Protein AF-0000000084670870 (afdb_homodimer)

InterPro domains:
  IPR011042 Six-bladed beta-propeller, TolB-like [G3DSA:2.120.10.30] (46-423)
  IPR017996 Major royal jelly/yellow-related [PF03022] (120-341)
  IPR017996 Major royal jelly/yellow-related [PTHR10009] (60-422)

Foldseek 3Di:
DDPPPPPPPPPPPPVPLPVQPPQDDVHDFDQAPNGDQCSDPPRDDWDADDWFFFAWAPAFWFAWEAFPVRWIKTADFLQQHDDQAGIWIAPGRYDTAHPPHNVQRDDDPPDQLLRHAATWQYWYADPVQKIKTFFQQAHSPHDPVDAHDWSNGWMWIARNVNRHTDDIQTDDPVVCPQRFGWHDWDWDCQPPNHRGKIWTWGQGQQIFIKMADPVPRDMDTAPGNHPQWWADPQFWAAAPRHTWWFDDAQDTHHDIRTWAAWEDAAPQQKIKIFTQSYQWIKIFHPCQRVDPVDDNVRRVVRIAGLDGQQAGFQYWYYFHQQKIWTQRRSQQFIKIKHFFQQPDPDDFPNRHGDDGDTDHSPRIDIGTNTHDPLSQRWHYWFFAPQKIKTWHRNVCQAQRTDHRRDRRDDTRTTMIMHGRHTHGGD/DPPPPPPPPPPPPPVPLPPQVPQDVVHDFDQAPSGDQCSDPPSDDWDADDWFFFAWAPAFFFAWEAFPVRWIKTADFLQQHDDQAGIWIAPGRYDTAHPPHNVQRDDDPPDQLLRHAATWQYWYADPVQKIKTFFQQAHSPHDPVDAHDWSNGWMWIARNPNRHTDDIQTDDPVVCPQRFGWHDWDWDCQPPNHRGKIWTWGQGQQIFIKMADPVPNDMDTAPGNHPQWWADDQFWAAAPRHTWWFDDAQDTHHDTRTWAAWEDAAPQQKIKIFTQSYQWIKIAHPCQRVDPVDDNVRRVVRIAGLDGQQAGFQYWYYFHQQKIWTQRRSQQFIKIKHFFQQPDPDDFPNRHGDDGDTDHSPRIDIGTNTHDPLSQRWHYWFFADQKIKTWHRNVCQAQRTDHRRDRRDDTRTTMIMHGRHTHGGD

Structure (mmCIF, N/CA/C/O backbone):
data_AF-0000000084670870-model_v1
#
loop_
_entity.id
_entity.type
_entity.pdbx_description
1 polymer 'Major royal jelly protein'
#
loop_
_atom_site.group_PDB
_atom_site.id
_atom_site.type_symbol
_atom_site.label_atom_id
_atom_site.label_alt_id
_atom_site.label_comp_id
_atom_site.label_asym_id
_atom_site.label_entity_id
_atom_site.label_seq_id
_atom_site.pdbx_PDB_ins_code
_atom_site.Cartn_x
_atom_site.Cartn_y
_atom_site.Cartn_z
_atom_site.occupancy
_atom_site.B_iso_or_equiv
_atom_site.auth_seq_id
_atom_site.auth_comp_id
_atom_site.auth_asym_id
_atom_site.auth_atom_id
_atom_site.pdbx_PDB_model_num
ATOM 1 N N . MET A 1 1 ? -14.789 -51.781 45.219 1 28.08 1 MET A N 1
ATOM 2 C CA . MET A 1 1 ? -13.961 -50.625 45.5 1 28.08 1 MET A CA 1
ATOM 3 C C . MET A 1 1 ? -14.18 -49.562 44.438 1 28.08 1 MET A C 1
ATOM 5 O O . MET A 1 1 ? -13.891 -49.781 43.25 1 28.08 1 MET A O 1
ATOM 9 N N . SER A 1 2 ? -15.266 -48.719 44.594 1 29.53 2 SER A N 1
ATOM 10 C CA . SER A 1 2 ? -15.891 -47.625 43.812 1 29.53 2 SER A CA 1
ATOM 11 C C . SER A 1 2 ? -14.938 -46.469 43.656 1 29.53 2 SER A C 1
ATOM 13 O O . SER A 1 2 ? -14.453 -45.906 44.625 1 29.53 2 SER A O 1
ATOM 15 N N . MET A 1 3 ? -14.133 -46.5 42.594 1 23.94 3 MET A N 1
ATOM 16 C CA . MET A 1 3 ? -13.211 -45.469 42.156 1 23.94 3 MET A CA 1
ATOM 17 C C . MET A 1 3 ? -13.938 -44.125 41.969 1 23.94 3 MET A C 1
ATOM 19 O O . MET A 1 3 ? -14.859 -44.031 41.156 1 23.94 3 MET A O 1
ATOM 23 N N . LYS A 1 4 ? -14.016 -43.344 43.062 1 28.39 4 LYS A N 1
ATOM 24 C CA . LYS A 1 4 ? -14.461 -41.938 43.062 1 28.39 4 LYS A CA 1
ATOM 25 C C . LYS A 1 4 ? -13.656 -41.125 42.062 1 28.39 4 LYS A C 1
ATOM 27 O O . LYS A 1 4 ? -12.453 -40.906 42.25 1 28.39 4 LYS A O 1
ATOM 32 N N . ILE A 1 5 ? -13.938 -41.281 40.75 1 28.67 5 ILE A N 1
ATOM 33 C CA . ILE A 1 5 ? -13.312 -40.375 39.781 1 28.67 5 ILE A CA 1
ATOM 34 C C . ILE A 1 5 ? -13.68 -38.938 40.094 1 28.67 5 ILE A C 1
ATOM 36 O O . ILE A 1 5 ? -14.859 -38.562 40.031 1 28.67 5 ILE A O 1
ATOM 40 N N . LEU A 1 6 ? -13.164 -38.281 41.156 1 28.56 6 LEU A N 1
ATOM 41 C CA . LEU A 1 6 ? -13.375 -36.875 41.375 1 28.56 6 LEU A CA 1
ATOM 42 C C . LEU A 1 6 ? -12.898 -36.031 40.188 1 28.56 6 LEU A C 1
ATOM 44 O O . LEU A 1 6 ? -11.703 -36 39.906 1 28.56 6 LEU A O 1
ATOM 48 N N . GLY A 1 7 ? -13.742 -35.969 39.094 1 27.86 7 GLY A N 1
ATOM 49 C CA . GLY A 1 7 ? -13.547 -35.031 38 1 27.86 7 GLY A CA 1
ATOM 50 C C . GLY A 1 7 ? -13.406 -33.594 38.469 1 27.86 7 GLY A C 1
ATOM 51 O O . GLY A 1 7 ? -14.328 -33.062 39.062 1 27.86 7 GLY A O 1
ATOM 52 N N . THR A 1 8 ? -12.242 -33.25 39.031 1 29.7 8 THR A N 1
ATOM 53 C CA . THR A 1 8 ? -12.031 -31.828 39.281 1 29.7 8 THR A CA 1
ATOM 54 C C . THR A 1 8 ? -12.266 -31.016 38 1 29.7 8 THR A C 1
ATOM 56 O O . THR A 1 8 ? -11.609 -31.234 36.969 1 29.7 8 THR A O 1
ATOM 59 N N . LEU A 1 9 ? -13.516 -30.5 37.844 1 29.97 9 LEU A N 1
ATOM 60 C CA . LEU A 1 9 ? -13.875 -29.5 36.844 1 29.97 9 LEU A CA 1
ATOM 61 C C . LEU A 1 9 ? -12.961 -28.281 36.938 1 29.97 9 LEU A C 1
ATOM 63 O O . LEU A 1 9 ? -12.945 -27.578 37.969 1 29.97 9 LEU A O 1
ATOM 67 N N . ALA A 1 10 ? -11.781 -28.391 36.312 1 31.08 10 ALA A N 1
ATOM 68 C CA . ALA A 1 10 ? -11.008 -27.172 36.094 1 31.08 10 ALA A CA 1
ATOM 69 C C . ALA A 1 10 ? -11.867 -26.062 35.5 1 31.08 10 ALA A C 1
ATOM 71 O O . ALA A 1 10 ? -12.344 -26.188 34.375 1 31.08 10 ALA A O 1
ATOM 72 N N . LEU A 1 11 ? -12.656 -25.375 36.312 1 29.08 11 LEU A N 1
ATOM 73 C CA . LEU A 1 11 ? -13.281 -24.125 35.906 1 29.08 11 LEU A CA 1
ATOM 74 C C . LEU A 1 11 ? -12.242 -23.156 35.312 1 29.08 11 LEU A C 1
ATOM 76 O O . LEU A 1 11 ? -11.414 -22.609 36.062 1 29.08 11 LEU A O 1
ATOM 80 N N . THR A 1 12 ? -11.711 -23.531 34.125 1 32.09 12 THR A N 1
ATOM 81 C CA . THR A 1 12 ? -11.016 -22.438 33.438 1 32.09 12 THR A CA 1
ATOM 82 C C . THR A 1 12 ? -11.906 -21.203 33.344 1 32.09 12 THR A C 1
ATOM 84 O O . THR A 1 12 ? -12.992 -21.25 32.75 1 32.09 12 THR A O 1
ATOM 87 N N . SER A 1 13 ? -11.938 -20.391 34.375 1 28.48 13 SER A N 1
ATOM 88 C CA . SER A 1 13 ? -12.5 -19.047 34.25 1 28.48 13 SER A CA 1
ATOM 89 C C . SER A 1 13 ? -12.062 -18.391 32.938 1 28.48 13 SER A C 1
ATOM 91 O O . SER A 1 13 ? -10.867 -18.156 32.719 1 28.48 13 SER A O 1
ATOM 93 N N . LEU A 1 14 ? -12.695 -18.719 31.875 1 28.91 14 LEU A N 1
ATOM 94 C CA . LEU A 1 14 ? -12.703 -17.797 30.734 1 28.91 14 LEU A CA 1
ATOM 95 C C . LEU A 1 14 ? -12.961 -16.359 31.203 1 28.91 14 LEU A C 1
ATOM 97 O O . LEU A 1 14 ? -14.086 -16.031 31.594 1 28.91 14 LEU A O 1
ATOM 101 N N . ALA A 1 15 ? -11.984 -15.82 31.859 1 30.47 15 ALA A N 1
ATOM 102 C CA . ALA A 1 15 ? -12.102 -14.375 32.031 1 30.47 15 ALA A CA 1
ATOM 103 C C . ALA A 1 15 ? -12.688 -13.719 30.781 1 30.47 15 ALA A C 1
ATOM 105 O O . ALA A 1 15 ? -12.195 -13.945 29.672 1 30.47 15 ALA A O 1
ATOM 106 N N . TRP A 1 16 ? -13.914 -13.508 30.844 1 28.55 16 TRP A N 1
ATOM 107 C CA . TRP A 1 16 ? -14.695 -12.695 29.922 1 28.55 16 TRP A CA 1
ATOM 108 C C . TRP A 1 16 ? -13.859 -11.539 29.359 1 28.55 16 TRP A C 1
ATOM 110 O O . TRP A 1 16 ? -13.242 -10.797 30.125 1 28.55 16 TRP A O 1
ATOM 120 N N . ALA A 1 17 ? -13.43 -11.656 28.203 1 34.44 17 ALA A N 1
ATOM 121 C CA . ALA A 1 17 ? -12.953 -10.578 27.344 1 34.44 17 ALA A CA 1
ATOM 122 C C . ALA A 1 17 ? -13.75 -9.297 27.562 1 34.44 17 ALA A C 1
ATOM 124 O O . ALA A 1 17 ? -13.453 -8.258 26.969 1 34.44 17 ALA A O 1
ATOM 125 N N . THR A 1 18 ? -15.016 -9.469 28.016 1 33.03 18 THR A N 1
ATOM 126 C CA . THR A 1 18 ? -15.961 -8.359 28 1 33.03 18 THR A CA 1
ATOM 127 C C . THR A 1 18 ? -15.539 -7.277 29 1 33.03 18 THR A C 1
ATOM 129 O O . THR A 1 18 ? -16.156 -6.215 29.062 1 33.03 18 THR A O 1
ATOM 132 N N . GLU A 1 19 ? -15.055 -7.738 30.141 1 33.94 19 GLU A N 1
ATOM 133 C CA . GLU A 1 19 ? -14.969 -6.602 31.047 1 33.94 19 GLU A CA 1
ATOM 134 C C . GLU A 1 19 ? -14.07 -5.508 30.484 1 33.94 19 GLU A C 1
ATOM 136 O O . GLU A 1 19 ? -12.844 -5.562 30.656 1 33.94 19 GLU A O 1
ATOM 141 N N . TYR A 1 20 ? -14.125 -5.32 29.266 1 37.62 20 TYR A N 1
ATOM 142 C CA . TYR A 1 20 ? -13.617 -4.078 28.688 1 37.62 20 TYR A CA 1
ATOM 143 C C . TYR A 1 20 ? -13.68 -2.943 29.703 1 37.62 20 TYR A C 1
ATOM 145 O O . TYR A 1 20 ? -14.648 -2.826 30.453 1 37.62 20 TYR A O 1
ATOM 153 N N . TRP A 1 21 ? -12.461 -2.326 30.016 1 43.5 21 TRP A N 1
ATOM 154 C CA . TRP A 1 21 ? -12.086 -1.109 30.719 1 43.5 21 TRP A CA 1
ATOM 155 C C . TRP A 1 21 ? -13.039 0.035 30.391 1 43.5 21 TRP A C 1
ATOM 157 O O . TRP A 1 21 ? -12.812 0.774 29.422 1 43.5 21 TRP A O 1
ATOM 167 N N . GLN A 1 22 ? -14.211 -0.139 30.422 1 46.03 22 GLN A N 1
ATOM 168 C CA . GLN A 1 22 ? -15.164 0.961 30.328 1 46.03 22 GLN A CA 1
ATOM 169 C C . GLN A 1 22 ? -14.773 2.098 31.281 1 46.03 22 GLN A C 1
ATOM 171 O O . GLN A 1 22 ? -14.93 1.983 32.5 1 46.03 22 GLN A O 1
ATOM 176 N N . THR A 1 23 ? -13.711 2.82 30.953 1 52.28 23 THR A N 1
ATOM 177 C CA . THR A 1 23 ? -13.562 4.074 31.688 1 52.28 23 THR A CA 1
ATOM 178 C C . THR A 1 23 ? -14.875 4.855 31.688 1 52.28 23 THR A C 1
ATOM 180 O O . THR A 1 23 ? -15.547 4.961 30.656 1 52.28 23 THR A O 1
ATOM 183 N N . PRO A 1 24 ? -15.383 5.016 32.844 1 53.97 24 PRO A N 1
ATOM 184 C CA . PRO A 1 24 ? -16.578 5.859 32.844 1 53.97 24 PRO A CA 1
ATOM 185 C C . PRO A 1 24 ? -16.5 7.02 31.875 1 53.97 24 PRO A C 1
ATOM 187 O O . PRO A 1 24 ? -15.406 7.492 31.547 1 53.97 24 PRO A O 1
ATOM 190 N N . PRO A 1 25 ? -17.688 7.25 31.219 1 55.09 25 PRO A N 1
ATOM 191 C CA . PRO A 1 25 ? -17.734 8.461 30.406 1 55.09 25 PRO A CA 1
ATOM 192 C C . PRO A 1 25 ? -17.094 9.664 31.094 1 55.09 25 PRO A C 1
ATOM 194 O O . PRO A 1 25 ? -17.391 9.93 32.25 1 55.09 25 PRO A O 1
ATOM 197 N N . GLY A 1 26 ? -16.141 10.227 30.578 1 59 26 GLY A N 1
ATOM 198 C CA . GLY A 1 26 ? -15.477 11.383 31.156 1 59 26 GLY A CA 1
ATOM 199 C C . GLY A 1 26 ? -14.227 11.023 31.938 1 59 26 GLY A C 1
ATOM 200 O O . GLY A 1 26 ? -13.461 11.906 32.344 1 59 26 GLY A O 1
ATOM 201 N N . GLY A 1 27 ? -14.148 9.711 32.156 1 66.69 27 GLY A N 1
ATOM 202 C CA . GLY A 1 27 ? -12.977 9.367 32.938 1 66.69 27 GLY A CA 1
ATOM 203 C C . GLY A 1 27 ? -11.711 9.242 32.125 1 66.69 27 GLY A C 1
ATOM 204 O O . GLY A 1 27 ? -11.773 9.133 30.891 1 66.69 27 GLY A O 1
ATOM 205 N N . TYR A 1 28 ? -10.633 9.445 32.781 1 78.88 28 TYR A N 1
ATOM 206 C CA . TYR A 1 28 ? -9.312 9.328 32.188 1 78.88 28 TYR A CA 1
ATOM 207 C C . TYR A 1 28 ? -9.016 7.891 31.781 1 78.88 28 TYR A C 1
ATOM 209 O O . TYR A 1 28 ? -9.211 6.965 32.562 1 78.88 28 TYR A O 1
ATOM 217 N N . ARG A 1 29 ? -8.664 7.656 30.469 1 83.25 29 ARG A N 1
ATOM 218 C CA . ARG A 1 29 ? -8.266 6.348 29.953 1 83.25 29 ARG A CA 1
ATOM 219 C C . ARG A 1 29 ? -6.754 6.164 30.062 1 83.25 29 ARG A C 1
ATOM 221 O O . ARG A 1 29 ? -5.984 7.047 29.672 1 83.25 29 ARG A O 1
ATOM 228 N N . PRO A 1 30 ? -6.383 5 30.625 1 85.75 30 PRO A N 1
ATOM 229 C CA . PRO A 1 30 ? -4.941 4.75 30.672 1 85.75 30 PRO A CA 1
ATOM 230 C C . PRO A 1 30 ? -4.387 4.289 29.328 1 85.75 30 PRO A C 1
ATOM 232 O O . PRO A 1 30 ? -5.129 3.768 28.484 1 85.75 30 PRO A O 1
ATOM 235 N N . PHE A 1 31 ? -3.104 4.586 29.188 1 90.62 31 PHE A N 1
ATOM 236 C CA . PHE A 1 31 ? -2.387 4.074 28.016 1 90.62 31 PHE A CA 1
ATOM 237 C C . PHE A 1 31 ? -1.699 2.754 28.344 1 90.62 31 PHE A C 1
ATOM 239 O O . PHE A 1 31 ? -0.909 2.674 29.281 1 90.62 31 PHE A O 1
ATOM 246 N N . GLY A 1 32 ? -2.055 1.645 27.578 1 89.81 32 GLY A N 1
ATOM 247 C CA . GLY A 1 32 ? -1.364 0.387 27.828 1 89.81 32 GLY A CA 1
ATOM 248 C C . GLY A 1 32 ? -2.021 -0.794 27.125 1 89.81 32 GLY A C 1
ATOM 249 O O . GLY A 1 32 ? -3.051 -0.641 26.469 1 89.81 32 GLY A O 1
ATOM 250 N N . PRO A 1 33 ? -1.27 -1.972 27.281 1 88.38 33 PRO A N 1
ATOM 251 C CA . PRO A 1 33 ? -1.804 -3.182 26.656 1 88.38 33 PRO A CA 1
ATOM 252 C C . PRO A 1 33 ? -3.24 -3.48 27.078 1 88.38 33 PRO A C 1
ATOM 254 O O . PRO A 1 33 ? -3.584 -3.35 28.25 1 88.38 33 PRO A O 1
ATOM 257 N N . GLY A 1 34 ? -4.082 -3.816 26.062 1 84.38 34 GLY A N 1
ATOM 258 C CA . GLY A 1 34 ? -5.477 -4.125 26.359 1 84.38 34 GLY A CA 1
ATOM 259 C C . GLY A 1 34 ? -6.371 -2.902 26.328 1 84.38 34 GLY A C 1
ATOM 260 O O . GLY A 1 34 ? -7.59 -3.021 26.188 1 84.38 34 GLY A O 1
ATOM 261 N N . TYR A 1 35 ? -5.762 -1.731 26.391 1 86.44 35 TYR A N 1
ATOM 262 C CA . TYR A 1 35 ? -6.559 -0.512 26.469 1 86.44 35 TYR A CA 1
ATOM 263 C C . TYR A 1 35 ? -6.422 0.302 25.188 1 86.44 35 TYR A C 1
ATOM 265 O O . TYR A 1 35 ? -7.398 0.877 24.703 1 86.44 35 TYR A O 1
ATOM 273 N N . THR A 1 36 ? -5.242 0.319 24.719 1 91.69 36 THR A N 1
ATOM 274 C CA . THR A 1 36 ? -4.945 1.208 23.609 1 91.69 36 THR A CA 1
ATOM 275 C C . THR A 1 36 ? -4.414 0.417 22.422 1 91.69 36 THR A C 1
ATOM 277 O O . THR A 1 36 ? -3.68 -0.558 22.578 1 91.69 36 THR A O 1
ATOM 280 N N . ASN A 1 37 ? -4.793 0.832 21.234 1 92.81 37 ASN A N 1
ATOM 281 C CA . ASN A 1 37 ? -4.109 0.345 20.031 1 92.81 37 ASN A CA 1
ATOM 282 C C . ASN A 1 37 ? -2.691 0.899 19.938 1 92.81 37 ASN A C 1
ATOM 284 O O . ASN A 1 37 ? -2.479 2.104 20.078 1 92.81 37 ASN A O 1
ATOM 288 N N . GLY A 1 38 ? -1.718 0.005 19.688 1 94.19 38 GLY A N 1
ATOM 289 C CA . GLY A 1 38 ? -0.335 0.455 19.641 1 94.19 38 GLY A CA 1
ATOM 290 C C . GLY A 1 38 ? 0.208 0.84 21.016 1 94.19 38 GLY A C 1
ATOM 291 O O . GLY A 1 38 ? 0.764 1.928 21.172 1 94.19 38 GLY A O 1
ATOM 292 N N . ALA A 1 39 ? 0.097 -0.037 22 1 94.5 39 ALA A N 1
ATOM 293 C CA . ALA A 1 39 ? 0.433 0.242 23.391 1 94.5 39 ALA A CA 1
ATOM 294 C C . ALA A 1 39 ? 1.938 0.148 23.625 1 94.5 39 ALA A C 1
ATOM 296 O O . ALA A 1 39 ? 2.451 0.65 24.625 1 94.5 39 ALA A O 1
ATOM 297 N N . TYR A 1 40 ? 2.641 -0.569 22.828 1 95.06 40 TYR A N 1
ATOM 298 C CA . TYR A 1 40 ? 4.09 -0.714 22.859 1 95.06 40 TYR A CA 1
ATOM 299 C C . TYR A 1 40 ? 4.656 -0.911 21.453 1 95.06 40 TYR A C 1
ATOM 301 O O . TYR A 1 40 ? 3.908 -1.176 20.516 1 95.06 40 TYR A O 1
ATOM 309 N N . PRO A 1 41 ? 5.918 -0.767 21.203 1 95.69 41 PRO A N 1
ATOM 310 C CA . PRO A 1 41 ? 6.508 -0.678 19.875 1 95.69 41 PRO A CA 1
ATOM 311 C C . PRO A 1 41 ? 6.203 -1.901 19 1 95.69 41 PRO A C 1
ATOM 313 O O . PRO A 1 41 ? 6.07 -1.784 17.781 1 95.69 41 PRO A O 1
ATOM 316 N N . THR A 1 42 ? 6.031 -3.111 19.531 1 94.5 42 THR A N 1
ATOM 317 C CA . THR A 1 42 ? 5.82 -4.328 18.766 1 94.5 42 THR A CA 1
ATOM 318 C C . THR A 1 42 ? 4.348 -4.723 18.766 1 94.5 42 THR A C 1
ATOM 320 O O . THR A 1 42 ? 4.004 -5.855 18.422 1 94.5 42 THR A O 1
ATOM 323 N N . ASP A 1 43 ? 3.482 -3.805 19.156 1 95.31 43 ASP A N 1
ATOM 324 C CA . ASP A 1 43 ? 2.057 -4.094 19.266 1 95.31 43 ASP A CA 1
ATOM 325 C C . ASP A 1 43 ? 1.357 -3.973 17.922 1 95.31 43 ASP A C 1
ATOM 327 O O . ASP A 1 43 ? 0.34 -3.287 17.797 1 95.31 43 ASP A O 1
ATOM 331 N N . PHE A 1 44 ? 1.925 -4.605 16.891 1 95.56 44 PHE A N 1
ATOM 332 C CA . PHE A 1 44 ? 1.252 -4.707 15.602 1 95.56 44 PHE A CA 1
ATOM 333 C C . PHE A 1 44 ? 0.11 -5.715 15.664 1 95.56 44 PHE A C 1
ATOM 335 O O . PHE A 1 44 ? 0.177 -6.691 16.406 1 95.56 44 PHE A O 1
ATOM 342 N N . SER A 1 45 ? -0.848 -5.5 14.836 1 93.81 45 SER A N 1
ATOM 343 C CA . SER A 1 45 ? -2.014 -6.379 14.836 1 93.81 45 SER A CA 1
ATOM 344 C C . SER A 1 45 ? -1.687 -7.734 14.227 1 93.81 45 SER A C 1
ATOM 346 O O . SER A 1 45 ? -0.979 -7.809 13.219 1 93.81 45 SER A O 1
ATOM 348 N N . LEU A 1 46 ? -2.096 -8.75 14.859 1 96.25 46 LEU A N 1
ATOM 349 C CA . LEU A 1 46 ? -2.125 -10.109 14.32 1 96.25 46 LEU A CA 1
ATOM 350 C C . LEU A 1 46 ? -3.551 -10.531 13.984 1 96.25 46 LEU A C 1
ATOM 352 O O . LEU A 1 46 ? -4.512 -9.953 14.492 1 96.25 46 LEU A O 1
ATOM 356 N N . ALA A 1 47 ? -3.656 -11.438 13.109 1 97.31 47 ALA A N 1
ATOM 357 C CA . ALA A 1 47 ? -4.977 -11.945 12.75 1 97.31 47 ALA A CA 1
ATOM 358 C C . ALA A 1 47 ? -4.902 -13.406 12.305 1 97.31 47 ALA A C 1
ATOM 360 O O . ALA A 1 47 ? -3.871 -13.852 11.797 1 97.31 47 ALA A O 1
ATOM 361 N N . GLY A 1 48 ? -6.07 -14.109 12.453 1 96.88 48 GLY A N 1
ATOM 362 C CA . GLY A 1 48 ? -6.234 -15.445 11.906 1 96.88 48 GLY A CA 1
ATOM 363 C C . GLY A 1 48 ? -5.746 -16.547 12.836 1 96.88 48 GLY A C 1
ATOM 364 O O . GLY A 1 48 ? -5.227 -16.25 13.922 1 96.88 48 GLY A O 1
ATOM 365 N N . PRO A 1 49 ? -5.938 -17.797 12.406 1 95.31 49 PRO A N 1
ATOM 366 C CA . PRO A 1 49 ? -5.488 -18.938 13.195 1 95.31 49 PRO A CA 1
ATOM 367 C C . PRO A 1 49 ? -3.969 -19.094 13.211 1 95.31 49 PRO A C 1
ATOM 369 O O . PRO A 1 49 ? -3.277 -18.453 12.406 1 95.31 49 PRO A O 1
ATOM 372 N N . PRO A 1 50 ? -3.537 -19.859 14.125 1 94.62 50 PRO A N 1
ATOM 373 C CA . PRO A 1 50 ? -2.092 -20.094 14.133 1 94.62 50 PRO A CA 1
ATOM 374 C C . PRO A 1 50 ? -1.595 -20.766 12.859 1 94.62 50 PRO A C 1
ATOM 376 O O . PRO A 1 50 ? -2.291 -21.625 12.297 1 94.62 50 PRO A O 1
ATOM 379 N N . LEU A 1 51 ? -0.407 -20.438 12.492 1 98.25 51 LEU A N 1
ATOM 380 C CA . LEU A 1 51 ? 0.249 -21.047 11.352 1 98.25 51 LEU A CA 1
ATOM 381 C C . LEU A 1 51 ? 1.068 -22.266 11.781 1 98.25 51 LEU A C 1
ATOM 383 O O . LEU A 1 51 ? 1.782 -22.203 12.781 1 98.25 51 LEU A O 1
ATOM 387 N N . GLU A 1 52 ? 0.921 -23.312 11.109 1 98.19 52 GLU A N 1
ATOM 388 C CA . GLU A 1 52 ? 1.738 -24.5 11.344 1 98.19 52 GLU A CA 1
ATOM 389 C C . GLU A 1 52 ? 2.83 -24.641 10.289 1 98.19 52 GLU A C 1
ATOM 391 O O . GLU A 1 52 ? 2.539 -24.688 9.086 1 98.19 52 GLU A O 1
ATOM 396 N N . ALA A 1 53 ? 4.07 -24.688 10.734 1 98 53 ALA A N 1
ATOM 397 C CA . ALA A 1 53 ? 5.172 -24.922 9.805 1 98 53 ALA A CA 1
ATOM 398 C C . ALA A 1 53 ? 5.16 -26.359 9.281 1 98 53 ALA A C 1
ATOM 400 O O . ALA A 1 53 ? 5.047 -27.297 10.062 1 98 53 ALA A O 1
ATOM 401 N N . ILE A 1 54 ? 5.363 -26.453 7.965 1 98.06 54 ILE A N 1
ATOM 402 C CA . ILE A 1 54 ? 5.246 -27.812 7.445 1 98.06 54 ILE A CA 1
ATOM 403 C C . ILE A 1 54 ? 6.516 -28.172 6.68 1 98.06 54 ILE A C 1
ATOM 405 O O . ILE A 1 54 ? 6.746 -29.344 6.375 1 98.06 54 ILE A O 1
ATOM 409 N N . HIS A 1 55 ? 7.336 -27.234 6.367 1 97.69 55 HIS A N 1
ATOM 410 C CA . HIS A 1 55 ? 8.602 -27.516 5.699 1 97.69 55 HIS A CA 1
ATOM 411 C C . HIS A 1 55 ? 9.57 -26.344 5.844 1 97.69 55 HIS A C 1
ATOM 413 O O . HIS A 1 55 ? 9.156 -25.188 5.777 1 97.69 55 HIS A O 1
ATOM 419 N N . ASP A 1 56 ? 10.82 -26.672 5.949 1 95.62 56 ASP A N 1
ATOM 420 C CA . ASP A 1 56 ? 11.898 -25.688 6.078 1 95.62 56 ASP A CA 1
ATOM 421 C C . ASP A 1 56 ? 12.828 -25.734 4.871 1 95.62 56 ASP A C 1
ATOM 423 O O . ASP A 1 56 ? 13.836 -26.453 4.883 1 95.62 56 ASP A O 1
ATOM 427 N N . SER A 1 57 ? 12.602 -24.875 3.939 1 95.88 57 SER A N 1
ATOM 428 C CA . SER A 1 57 ? 13.445 -24.812 2.748 1 95.88 57 SER A CA 1
ATOM 429 C C . SER A 1 57 ? 14.719 -24.016 3.016 1 95.88 57 SER A C 1
ATOM 431 O O . SER A 1 57 ? 14.664 -22.906 3.531 1 95.88 57 SER A O 1
ATOM 433 N N . GLN A 1 58 ? 15.82 -24.562 2.547 1 91.88 58 GLN A N 1
ATOM 434 C CA . GLN A 1 58 ? 17.094 -23.875 2.74 1 91.88 58 GLN A CA 1
ATOM 435 C C . GLN A 1 58 ? 17.297 -22.797 1.675 1 91.88 58 GLN A C 1
ATOM 437 O O . GLN A 1 58 ? 18.141 -21.906 1.832 1 91.88 58 GLN A O 1
ATOM 442 N N . THR A 1 59 ? 16.609 -22.906 0.588 1 93.56 59 THR A N 1
ATOM 443 C CA . THR A 1 59 ? 16.578 -21.891 -0.465 1 93.56 59 THR A CA 1
ATOM 444 C C . THR A 1 59 ? 15.141 -21.422 -0.715 1 93.56 59 THR A C 1
ATOM 446 O O . THR A 1 59 ? 14.188 -22.141 -0.392 1 93.56 59 THR A O 1
ATOM 449 N N . PRO A 1 60 ? 14.969 -20.234 -1.221 1 96.06 60 PRO A N 1
ATOM 450 C CA . PRO A 1 60 ? 13.617 -19.688 -1.364 1 96.06 60 PRO A CA 1
ATOM 451 C C . PRO A 1 60 ? 12.828 -20.359 -2.486 1 96.06 60 PRO A C 1
ATOM 453 O O . PRO A 1 60 ? 13.25 -20.344 -3.645 1 96.06 60 PRO A O 1
ATOM 456 N N . SER A 1 61 ? 11.719 -20.859 -2.146 1 97.56 61 SER A N 1
ATOM 457 C CA . SER A 1 61 ? 10.82 -21.453 -3.127 1 97.56 61 SER A CA 1
ATOM 458 C C . SER A 1 61 ? 9.75 -20.469 -3.58 1 97.56 61 SER A C 1
ATOM 460 O O . SER A 1 61 ? 9.445 -19.5 -2.867 1 97.56 61 SER A O 1
ATOM 462 N N . THR A 1 62 ? 9.148 -20.672 -4.773 1 97 62 THR A N 1
ATOM 463 C CA . THR A 1 62 ? 8.039 -19.859 -5.273 1 97 62 THR A CA 1
ATOM 464 C C . THR A 1 62 ? 6.77 -20.703 -5.387 1 97 62 THR A C 1
ATOM 466 O O . THR A 1 62 ? 5.82 -20.5 -4.621 1 97 62 THR A O 1
ATOM 469 N N . GLY A 1 63 ? 6.809 -21.766 -6.246 1 97.94 63 GLY A N 1
ATOM 470 C CA . GLY A 1 63 ? 5.648 -22.625 -6.48 1 97.94 63 GLY A CA 1
ATOM 471 C C . GLY A 1 63 ? 5.395 -23.609 -5.355 1 97.94 63 GLY A C 1
ATOM 472 O O . GLY A 1 63 ? 6.332 -24.078 -4.715 1 97.94 63 GLY A O 1
ATOM 473 N N . LEU A 1 64 ? 4.133 -23.938 -5.195 1 98.62 64 LEU A N 1
ATOM 474 C CA . LEU A 1 64 ? 3.729 -24.875 -4.16 1 98.62 64 LEU A CA 1
ATOM 475 C C . LEU A 1 64 ? 2.477 -25.641 -4.578 1 98.62 64 LEU A C 1
ATOM 477 O O . LEU A 1 64 ? 1.502 -25.047 -5.039 1 98.62 64 LEU A O 1
ATOM 481 N N . ALA A 1 65 ? 2.547 -26.953 -4.414 1 98.56 65 ALA A N 1
ATOM 482 C CA . ALA A 1 65 ? 1.387 -27.812 -4.582 1 98.56 65 ALA A CA 1
ATOM 483 C C . ALA A 1 65 ? 1.358 -28.906 -3.508 1 98.56 65 ALA A C 1
ATOM 485 O O . ALA A 1 65 ? 2.391 -29.234 -2.92 1 98.56 65 ALA A O 1
ATOM 486 N N . VAL A 1 66 ? 0.216 -29.359 -3.238 1 98.38 66 VAL A N 1
ATOM 487 C CA . VAL A 1 66 ? -0.003 -30.516 -2.373 1 98.38 66 VAL A CA 1
ATOM 488 C C . VAL A 1 66 ? -0.852 -31.562 -3.104 1 98.38 66 VAL A C 1
ATOM 490 O O . VAL A 1 66 ? -1.905 -31.234 -3.654 1 98.38 66 VAL A O 1
ATOM 493 N N . ASP A 1 67 ? -0.358 -32.75 -3.094 1 97.88 67 ASP A N 1
ATOM 494 C CA . ASP A 1 67 ? -1.112 -33.781 -3.814 1 97.88 67 ASP A CA 1
ATOM 495 C C . ASP A 1 67 ? -2.139 -34.438 -2.902 1 97.88 67 ASP A C 1
ATOM 497 O O . ASP A 1 67 ? -2.275 -34.094 -1.735 1 97.88 67 ASP A O 1
ATOM 501 N N . SER A 1 68 ? -2.898 -35.406 -3.461 1 96.5 68 SER A N 1
ATOM 502 C CA . SER A 1 68 ? -4.016 -36.031 -2.76 1 96.5 68 SER A CA 1
ATOM 503 C C . SER A 1 68 ? -3.533 -36.875 -1.577 1 96.5 68 SER A C 1
ATOM 505 O O . SER A 1 68 ? -4.324 -37.25 -0.706 1 96.5 68 SER A O 1
ATOM 507 N N . ASN A 1 69 ? -2.244 -37.156 -1.508 1 96.31 69 ASN A N 1
ATOM 508 C CA . ASN A 1 69 ? -1.655 -37.875 -0.377 1 96.31 69 ASN A CA 1
ATOM 509 C C . ASN A 1 69 ? -0.953 -36.938 0.582 1 96.31 69 ASN A C 1
ATOM 511 O O . ASN A 1 69 ? -0.149 -37.344 1.412 1 96.31 69 ASN A O 1
ATOM 515 N N . ASN A 1 70 ? -1.149 -35.688 0.397 1 95.62 70 ASN A N 1
ATOM 516 C CA . ASN A 1 70 ? -0.657 -34.594 1.248 1 95.62 70 ASN A CA 1
ATOM 517 C C . ASN A 1 70 ? 0.855 -34.438 1.127 1 95.62 70 ASN A C 1
ATOM 519 O O . ASN A 1 70 ? 1.512 -34 2.064 1 95.62 70 ASN A O 1
ATOM 523 N N . ARG A 1 71 ? 1.401 -34.875 0.075 1 97.69 71 ARG A N 1
ATOM 524 C CA . ARG A 1 71 ? 2.809 -34.594 -0.166 1 97.69 71 ARG A CA 1
ATOM 525 C C . ARG A 1 71 ? 2.98 -33.188 -0.706 1 97.69 71 ARG A C 1
ATOM 527 O O . ARG A 1 71 ? 2.199 -32.719 -1.548 1 97.69 71 ARG A O 1
ATOM 534 N N . LEU A 1 72 ? 4.043 -32.562 -0.195 1 98.62 72 LEU A N 1
ATOM 535 C CA . LEU A 1 72 ? 4.32 -31.156 -0.557 1 98.62 72 LEU A CA 1
ATOM 536 C C . LEU A 1 72 ? 5.336 -31.094 -1.694 1 98.62 72 LEU A C 1
ATOM 538 O O . LEU A 1 72 ? 6.375 -31.75 -1.646 1 98.62 72 LEU A O 1
ATOM 542 N N . TYR A 1 73 ? 5.016 -30.344 -2.711 1 98.88 73 TYR A N 1
ATOM 543 C CA . TYR A 1 73 ? 5.91 -30.047 -3.826 1 98.88 73 TYR A CA 1
ATOM 544 C C . TYR A 1 73 ? 6.273 -28.578 -3.859 1 98.88 73 TYR A C 1
ATOM 546 O O . TYR A 1 73 ? 5.43 -27.719 -3.604 1 98.88 73 TYR A O 1
ATOM 554 N N . LEU A 1 74 ? 7.512 -28.281 -4.195 1 98.88 74 LEU A N 1
ATOM 555 C CA . LEU A 1 74 ? 7.984 -26.906 -4.293 1 98.88 74 LEU A CA 1
ATOM 556 C C . LEU A 1 74 ? 8.75 -26.688 -5.594 1 98.88 74 LEU A C 1
ATOM 558 O O . LEU A 1 74 ? 9.383 -27.625 -6.105 1 98.88 74 LEU A O 1
ATOM 562 N N . ALA A 1 75 ? 8.672 -25.5 -6.121 1 98.69 75 ALA A N 1
ATOM 563 C CA . ALA A 1 75 ? 9.508 -25.062 -7.238 1 98.69 75 ALA A CA 1
ATOM 564 C C . ALA A 1 75 ? 10.578 -24.078 -6.777 1 98.69 75 ALA A C 1
ATOM 566 O O . ALA A 1 75 ? 10.312 -23.203 -5.957 1 98.69 75 ALA A O 1
ATOM 567 N N . TYR A 1 76 ? 11.773 -24.25 -7.25 1 98.12 76 TYR A N 1
ATOM 568 C CA . TYR A 1 76 ? 12.891 -23.344 -7.043 1 98.12 76 TYR A CA 1
ATOM 569 C C . TYR A 1 76 ? 13.328 -22.703 -8.359 1 98.12 76 TYR A C 1
ATOM 571 O O . TYR A 1 76 ? 14.242 -23.188 -9.023 1 98.12 76 TYR A O 1
ATOM 579 N N . PRO A 1 77 ? 12.766 -21.562 -8.664 1 96.94 77 PRO A N 1
ATOM 580 C CA . PRO A 1 77 ? 13.031 -20.938 -9.969 1 96.94 77 PRO A CA 1
ATOM 581 C C . PRO A 1 77 ? 14.477 -20.469 -10.117 1 96.94 77 PRO A C 1
ATOM 583 O O . PRO A 1 77 ? 15.211 -20.391 -9.125 1 96.94 77 PRO A O 1
ATOM 586 N N . ARG A 1 78 ? 14.789 -20.172 -11.305 1 95.81 78 ARG A N 1
ATOM 587 C CA . ARG A 1 78 ? 16.141 -19.766 -11.664 1 95.81 78 ARG A CA 1
ATOM 588 C C . ARG A 1 78 ? 16.203 -18.297 -12.055 1 95.81 78 ARG A C 1
ATOM 590 O O . ARG A 1 78 ? 16.953 -17.922 -12.953 1 95.81 78 ARG A O 1
ATOM 597 N N . ASN A 1 79 ? 15.422 -17.5 -11.461 1 90.62 79 ASN A N 1
ATOM 598 C CA . ASN A 1 79 ? 15.32 -16.062 -11.75 1 90.62 79 ASN A CA 1
ATOM 599 C C . ASN A 1 79 ? 16.516 -15.297 -11.219 1 90.62 79 ASN A C 1
ATOM 601 O O . ASN A 1 79 ? 16.812 -14.195 -11.672 1 90.62 79 ASN A O 1
ATOM 605 N N . SER A 1 80 ? 17.156 -15.836 -10.211 1 87.25 80 SER A N 1
ATOM 606 C CA . SER A 1 80 ? 18.312 -15.18 -9.594 1 87.25 80 SER A CA 1
ATOM 607 C C . SER A 1 80 ? 19.562 -16.047 -9.688 1 87.25 80 SER A C 1
ATOM 609 O O . SER A 1 80 ? 20.453 -15.945 -8.859 1 87.25 80 SER A O 1
ATOM 611 N N . GLY A 1 81 ? 19.516 -16.984 -10.617 1 89.94 81 GLY A N 1
ATOM 612 C CA . GLY A 1 81 ? 20.625 -17.906 -10.789 1 89.94 81 GLY A CA 1
ATOM 613 C C . GLY A 1 81 ? 20.172 -19.344 -10.969 1 89.94 81 GLY A C 1
ATOM 614 O O . GLY A 1 81 ? 18.984 -19.641 -10.867 1 89.94 81 GLY A O 1
ATOM 615 N N . GLN A 1 82 ? 21.125 -20.156 -11.125 1 93.25 82 GLN A N 1
ATOM 616 C CA . GLN A 1 82 ? 20.844 -21.562 -11.359 1 93.25 82 GLN A CA 1
ATOM 617 C C . GLN A 1 82 ? 20.469 -22.266 -10.055 1 93.25 82 GLN A C 1
ATOM 619 O O . GLN A 1 82 ? 21 -21.953 -8.992 1 93.25 82 GLN A O 1
ATOM 624 N N . THR A 1 83 ? 19.562 -23.156 -10.133 1 95.25 83 THR A N 1
ATOM 625 C CA . THR A 1 83 ? 19.219 -24.078 -9.062 1 95.25 83 THR A CA 1
ATOM 626 C C . THR A 1 83 ? 19.344 -25.531 -9.539 1 95.25 83 THR A C 1
ATOM 628 O O . THR A 1 83 ? 19.016 -25.844 -10.68 1 95.25 83 THR A O 1
ATOM 631 N N . PRO A 1 84 ? 19.891 -26.391 -8.695 1 95.62 84 PRO A N 1
ATOM 632 C CA . PRO A 1 84 ? 20.078 -27.766 -9.148 1 95.62 84 PRO A CA 1
ATOM 633 C C . PRO A 1 84 ? 18.766 -28.5 -9.398 1 95.62 84 PRO A C 1
ATOM 635 O O . PRO A 1 84 ? 18.656 -29.281 -10.344 1 95.62 84 PRO A O 1
ATOM 638 N N . ASN A 1 85 ? 17.844 -28.297 -8.539 1 97.81 85 ASN A N 1
ATOM 639 C CA . ASN A 1 85 ? 16.516 -28.875 -8.68 1 97.81 85 ASN A CA 1
ATOM 640 C C . ASN A 1 85 ? 15.445 -27.781 -8.789 1 97.81 85 ASN A C 1
ATOM 642 O O . ASN A 1 85 ? 15.234 -27.016 -7.848 1 97.81 85 ASN A O 1
ATOM 646 N N . ASN A 1 86 ? 14.805 -27.812 -9.914 1 98.62 86 ASN A N 1
ATOM 647 C CA . ASN A 1 86 ? 13.773 -26.797 -10.148 1 98.62 86 ASN A CA 1
ATOM 648 C C . ASN A 1 86 ? 12.461 -27.188 -9.484 1 98.62 86 ASN A C 1
ATOM 650 O O . ASN A 1 86 ? 11.734 -26.312 -8.984 1 98.62 86 ASN A O 1
ATOM 654 N N . VAL A 1 87 ? 12.172 -28.453 -9.461 1 98.88 87 VAL A N 1
ATOM 655 C CA . VAL A 1 87 ? 10.977 -28.969 -8.805 1 98.88 87 VAL A CA 1
ATOM 656 C C . VAL A 1 87 ? 11.352 -30.094 -7.855 1 98.88 87 VAL A C 1
ATOM 658 O O . VAL A 1 87 ? 12.133 -30.984 -8.219 1 98.88 87 VAL A O 1
ATOM 661 N N . VAL A 1 88 ? 10.789 -30.031 -6.676 1 98.81 88 VAL A N 1
ATOM 662 C CA . VAL A 1 88 ? 11.109 -31.062 -5.691 1 98.81 88 VAL A CA 1
ATOM 663 C C . VAL A 1 88 ? 9.82 -31.547 -5.023 1 98.81 88 VAL A C 1
ATOM 665 O O . VAL A 1 88 ? 8.789 -30.875 -5.078 1 98.81 88 VAL A O 1
ATOM 668 N N . VAL A 1 89 ? 9.867 -32.719 -4.484 1 98.69 89 VAL A N 1
ATOM 669 C CA . VAL A 1 89 ? 8.914 -33.219 -3.498 1 98.69 89 VAL A CA 1
ATOM 670 C C . VAL A 1 89 ? 9.57 -33.25 -2.119 1 98.69 89 VAL A C 1
ATOM 672 O O . VAL A 1 89 ? 10.727 -33.656 -1.988 1 98.69 89 VAL A O 1
ATOM 675 N N . CYS A 1 90 ? 8.859 -32.719 -1.193 1 98.31 90 CYS A N 1
ATOM 676 C CA . CYS A 1 90 ? 9.383 -32.688 0.169 1 98.31 90 CYS A CA 1
ATOM 677 C C . CYS A 1 90 ? 9.164 -34.031 0.857 1 98.31 90 CYS A C 1
ATOM 679 O O . CYS A 1 90 ? 8.031 -34.5 0.958 1 98.31 90 CYS A O 1
ATOM 681 N N . THR A 1 91 ? 10.203 -34.625 1.394 1 97.06 91 THR A N 1
ATOM 682 C CA . THR A 1 91 ? 10.117 -35.969 1.946 1 97.06 91 THR A CA 1
ATOM 683 C C . THR A 1 91 ? 10.102 -35.938 3.473 1 97.06 91 THR A C 1
ATOM 685 O O . THR A 1 91 ? 9.758 -36.906 4.121 1 97.06 91 THR A O 1
ATOM 688 N N . SER A 1 92 ? 10.531 -34.875 4.027 1 95.62 92 SER A N 1
ATOM 689 C CA . SER A 1 92 ? 10.453 -34.562 5.449 1 95.62 92 SER A CA 1
ATOM 690 C C . SER A 1 92 ? 10.359 -33.062 5.684 1 95.62 92 SER A C 1
ATOM 692 O O . SER A 1 92 ? 10.125 -32.312 4.746 1 95.62 92 SER A O 1
ATOM 694 N N . PHE A 1 93 ? 10.477 -32.719 6.93 1 95.25 93 PHE A N 1
ATOM 695 C CA . PHE A 1 93 ? 10.414 -31.281 7.273 1 95.25 93 PHE A CA 1
ATOM 696 C C . PHE A 1 93 ? 11.57 -30.531 6.645 1 95.25 93 PHE A C 1
ATOM 698 O O . PHE A 1 93 ? 11.438 -29.344 6.305 1 95.25 93 PHE A O 1
ATOM 705 N N . ASN A 1 94 ? 12.703 -31.219 6.379 1 93.06 94 ASN A N 1
ATOM 706 C CA . ASN A 1 94 ? 13.898 -30.516 5.91 1 93.06 94 ASN A CA 1
ATOM 707 C C . ASN A 1 94 ? 14.445 -31.156 4.633 1 93.06 94 ASN A C 1
ATOM 709 O O . ASN A 1 94 ? 15.367 -30.609 4.02 1 93.06 94 ASN A O 1
ATOM 713 N N . ASP A 1 95 ? 13.922 -32.281 4.27 1 94.56 95 ASP A N 1
ATOM 714 C CA . ASP A 1 95 ? 14.508 -33 3.139 1 94.56 95 ASP A CA 1
ATOM 715 C C . ASP A 1 95 ? 13.625 -32.875 1.896 1 94.56 95 ASP A C 1
ATOM 717 O O . ASP A 1 95 ? 12.406 -32.781 2.006 1 94.56 95 ASP A O 1
ATOM 721 N N . GLU A 1 96 ? 14.328 -32.938 0.747 1 97.25 96 GLU A N 1
ATOM 722 C CA . GLU A 1 96 ? 13.688 -32.812 -0.562 1 97.25 96 GLU A CA 1
ATOM 723 C C . GLU A 1 96 ? 14.344 -33.75 -1.578 1 97.25 96 GLU A C 1
ATOM 725 O O . GLU A 1 96 ? 15.516 -34.094 -1.432 1 97.25 96 GLU A O 1
ATOM 730 N N . LYS A 1 97 ? 13.641 -34.125 -2.527 1 98 97 LYS A N 1
ATOM 731 C CA . LYS A 1 97 ? 14.148 -34.875 -3.68 1 98 97 LYS A CA 1
ATOM 732 C C . LYS A 1 97 ? 13.633 -34.281 -4.988 1 98 97 LYS A C 1
ATOM 734 O O . LYS A 1 97 ? 12.516 -33.75 -5.043 1 98 97 LYS A O 1
ATOM 739 N N . PRO A 1 98 ? 14.477 -34.344 -6.023 1 98.56 98 PRO A N 1
ATOM 740 C CA . PRO A 1 98 ? 13.984 -33.875 -7.312 1 98.56 98 PRO A CA 1
ATOM 741 C C . PRO A 1 98 ? 12.711 -34.594 -7.766 1 98.56 98 PRO A C 1
ATOM 743 O O . PRO A 1 98 ? 12.57 -35.781 -7.555 1 98.56 98 PRO A O 1
ATOM 746 N N . TRP A 1 99 ? 11.844 -33.906 -8.281 1 98.69 99 TRP A N 1
ATOM 747 C CA . TRP A 1 99 ? 10.594 -34.469 -8.812 1 98.69 99 TRP A CA 1
ATOM 748 C C . TRP A 1 99 ? 10.344 -33.969 -10.234 1 98.69 99 TRP A C 1
ATOM 750 O O . TRP A 1 99 ? 10.547 -32.812 -10.531 1 98.69 99 TRP A O 1
ATOM 760 N N . PRO A 1 100 ? 9.742 -34.719 -11.234 1 98.38 100 PRO A N 1
ATOM 761 C CA . PRO A 1 100 ? 9.422 -36.125 -11 1 98.38 100 PRO A CA 1
ATOM 762 C C . PRO A 1 100 ? 10.664 -37 -10.969 1 98.38 100 PRO A C 1
ATOM 764 O O . PRO A 1 100 ? 10.586 -38.156 -10.555 1 98.38 100 PRO A O 1
ATOM 767 N N . ASN A 1 101 ? 11.844 -36.5 -11.5 1 97.88 101 ASN A N 1
ATOM 768 C CA . ASN A 1 101 ? 13.125 -37.219 -11.422 1 97.88 101 ASN A CA 1
ATOM 769 C C . ASN A 1 101 ? 14.297 -36.25 -11.648 1 97.88 101 ASN A C 1
ATOM 771 O O . ASN A 1 101 ? 14.109 -35.094 -12.031 1 97.88 101 ASN A O 1
ATOM 775 N N . ALA A 1 102 ? 15.461 -36.75 -11.398 1 97.69 102 ALA A N 1
ATOM 776 C CA . ALA A 1 102 ? 16.672 -35.938 -11.484 1 97.69 102 ALA A CA 1
ATOM 777 C C . ALA A 1 102 ? 16.969 -35.562 -12.938 1 97.69 102 ALA A C 1
ATOM 779 O O . ALA A 1 102 ? 17.469 -34.469 -13.203 1 97.69 102 ALA A O 1
ATOM 780 N N . GLY A 1 103 ? 16.703 -36.344 -13.836 1 97.25 103 GLY A N 1
ATOM 781 C CA . GLY A 1 103 ? 17.078 -36.156 -15.234 1 97.25 103 GLY A CA 1
ATOM 782 C C . GLY A 1 103 ? 16.375 -35 -15.883 1 97.25 103 GLY A C 1
ATOM 783 O O . GLY A 1 103 ? 16.938 -34.344 -16.75 1 97.25 103 GLY A O 1
ATOM 784 N N . ILE A 1 104 ? 15.156 -34.719 -15.531 1 98.38 104 ILE A N 1
ATOM 785 C CA . ILE A 1 104 ? 14.344 -33.688 -16.188 1 98.38 104 ILE A CA 1
ATOM 786 C C . ILE A 1 104 ? 14.703 -32.312 -15.633 1 98.38 104 ILE A C 1
ATOM 788 O O . ILE A 1 104 ? 14.336 -31.297 -16.219 1 98.38 104 ILE A O 1
ATOM 792 N N . GLN A 1 105 ? 15.445 -32.188 -14.539 1 98.56 105 GLN A N 1
ATOM 793 C CA . GLN A 1 105 ? 15.672 -30.969 -13.789 1 98.56 105 GLN A CA 1
ATOM 794 C C . GLN A 1 105 ? 16.516 -29.969 -14.586 1 98.56 105 GLN A C 1
ATOM 796 O O . GLN A 1 105 ? 16.391 -28.766 -14.406 1 98.56 105 GLN A O 1
ATOM 801 N N . ASN A 1 106 ? 17.344 -30.484 -15.375 1 97.69 106 ASN A N 1
ATOM 802 C CA . ASN A 1 106 ? 18.266 -29.672 -16.156 1 97.69 106 ASN A CA 1
ATOM 803 C C . ASN A 1 106 ? 18.391 -30.188 -17.594 1 97.69 106 ASN A C 1
ATOM 805 O O . ASN A 1 106 ? 18.641 -31.375 -17.812 1 97.69 106 ASN A O 1
ATOM 809 N N . CYS A 1 107 ? 18.281 -29.297 -18.484 1 96.38 107 CYS A N 1
ATOM 810 C CA . CYS A 1 107 ? 18.484 -29.688 -19.875 1 96.38 107 CYS A CA 1
ATOM 811 C C . CYS A 1 107 ? 19.953 -29.938 -20.172 1 96.38 107 CYS A C 1
ATOM 813 O O . CYS A 1 107 ? 20.828 -29.219 -19.672 1 96.38 107 CYS A O 1
ATOM 815 N N . THR A 1 108 ? 20.156 -30.938 -20.922 1 94.81 108 THR A N 1
ATOM 816 C CA . THR A 1 108 ? 21.5 -31.156 -21.422 1 94.81 108 THR A CA 1
ATOM 817 C C . THR A 1 108 ? 21.719 -30.406 -22.75 1 94.81 108 THR A C 1
ATOM 819 O O . THR A 1 108 ? 20.75 -29.984 -23.375 1 94.81 108 THR A O 1
ATOM 822 N N . ALA A 1 109 ? 23 -30.297 -23.078 1 92.81 109 ALA A N 1
ATOM 823 C CA . ALA A 1 109 ? 23.312 -29.594 -24.328 1 92.81 109 ALA A CA 1
ATOM 824 C C . ALA A 1 109 ? 22.641 -30.266 -25.516 1 92.81 109 ALA A C 1
ATOM 826 O O . ALA A 1 109 ? 22.766 -31.469 -25.703 1 92.81 109 ALA A O 1
ATOM 827 N N . GLY A 1 110 ? 21.969 -29.5 -26.297 1 93.75 110 GLY A N 1
ATOM 828 C CA . GLY A 1 110 ? 21.344 -29.984 -27.516 1 93.75 110 GLY A CA 1
ATOM 829 C C . GLY A 1 110 ? 20 -30.672 -27.281 1 93.75 110 GLY A C 1
ATOM 830 O O . GLY A 1 110 ? 19.312 -31.047 -28.219 1 93.75 110 GLY A O 1
ATOM 831 N N . GLN A 1 111 ? 19.609 -30.781 -26.047 1 96.94 111 GLN A N 1
ATOM 832 C CA . GLN A 1 111 ? 18.344 -31.438 -25.719 1 96.94 111 GLN A CA 1
ATOM 833 C C . GLN A 1 111 ? 17.156 -30.562 -26.109 1 96.94 111 GLN A C 1
ATOM 835 O O . GLN A 1 111 ? 17.234 -29.328 -26.031 1 96.94 111 GLN A O 1
ATOM 840 N N . ASP A 1 112 ? 16.109 -31.219 -26.609 1 98.06 112 ASP A N 1
ATOM 841 C CA . ASP A 1 112 ? 14.859 -30.516 -26.844 1 98.06 112 ASP A CA 1
ATOM 842 C C . ASP A 1 112 ? 14.344 -29.859 -25.562 1 98.06 112 ASP A C 1
ATOM 844 O O . ASP A 1 112 ? 13.969 -30.562 -24.609 1 98.06 112 ASP A O 1
ATOM 848 N N . PRO A 1 113 ? 14.32 -28.562 -25.547 1 98 113 PRO A N 1
ATOM 849 C CA . PRO A 1 113 ? 13.945 -27.875 -24.312 1 98 113 PRO A CA 1
ATOM 850 C C . PRO A 1 113 ? 12.516 -28.203 -23.859 1 98 113 PRO A C 1
ATOM 852 O O . PRO A 1 113 ? 12.141 -27.906 -22.719 1 98 113 PRO A O 1
ATOM 855 N N . SER A 1 114 ? 11.688 -28.734 -24.672 1 98.5 114 SER A N 1
ATOM 856 C CA . SER A 1 114 ? 10.32 -29.078 -24.312 1 98.5 114 SER A CA 1
ATOM 857 C C . SER A 1 114 ? 10.273 -30.328 -23.453 1 98.5 114 SER A C 1
ATOM 859 O O . SER A 1 114 ? 9.219 -30.688 -22.938 1 98.5 114 SER A O 1
ATOM 861 N N . THR A 1 115 ? 11.414 -30.953 -23.203 1 98.5 115 THR A N 1
ATOM 862 C CA . THR A 1 115 ? 11.406 -32.25 -22.531 1 98.5 115 THR A CA 1
ATOM 863 C C . THR A 1 115 ? 12.109 -32.156 -21.172 1 98.5 115 THR A C 1
ATOM 865 O O . THR A 1 115 ? 12.242 -33.156 -20.469 1 98.5 115 THR A O 1
ATOM 868 N N . CYS A 1 116 ? 12.617 -31.016 -20.844 1 98.44 116 CYS A N 1
ATOM 869 C CA . CYS A 1 116 ? 13.32 -30.781 -19.594 1 98.44 116 CYS A CA 1
ATOM 870 C C . CYS A 1 116 ? 12.961 -29.406 -19.016 1 98.44 116 CYS A C 1
ATOM 872 O O . CYS A 1 116 ? 12.242 -28.641 -19.656 1 98.44 116 CYS A O 1
ATOM 874 N N . PHE A 1 117 ? 13.359 -29.156 -17.797 1 98.69 117 PHE A N 1
ATOM 875 C CA . PHE A 1 117 ? 13.023 -27.891 -17.156 1 98.69 117 PHE A CA 1
ATOM 876 C C . PHE A 1 117 ? 14.055 -26.812 -17.484 1 98.69 117 PHE A C 1
ATOM 878 O O . PHE A 1 117 ? 15.258 -27.062 -17.375 1 98.69 117 PHE A O 1
ATOM 885 N N . ILE A 1 118 ? 13.609 -25.688 -17.922 1 98.06 118 ILE A N 1
ATOM 886 C CA . ILE A 1 118 ? 14.461 -24.516 -18.125 1 98.06 118 ILE A CA 1
ATOM 887 C C . ILE A 1 118 ? 14.406 -23.609 -16.891 1 98.06 118 ILE A C 1
ATOM 889 O O . ILE A 1 118 ? 15.438 -23.328 -16.281 1 98.06 118 ILE A O 1
ATOM 893 N N . ASN A 1 119 ? 13.266 -23.203 -16.5 1 98.19 119 ASN A N 1
ATOM 894 C CA . ASN A 1 119 ? 13 -22.297 -15.383 1 98.19 119 ASN A CA 1
ATOM 895 C C . ASN A 1 119 ? 11.555 -22.406 -14.914 1 98.19 119 ASN A C 1
ATOM 897 O O . ASN A 1 119 ? 10.758 -21.484 -15.133 1 98.19 119 ASN A O 1
ATOM 901 N N . VAL A 1 120 ? 11.234 -23.453 -14.18 1 98.69 120 VAL A N 1
ATOM 902 C CA . VAL A 1 120 ? 9.891 -23.703 -13.672 1 98.69 120 VAL A CA 1
ATOM 903 C C . VAL A 1 120 ? 9.562 -22.703 -12.562 1 98.69 120 VAL A C 1
ATOM 905 O O . VAL A 1 120 ? 10.344 -22.531 -11.625 1 98.69 120 VAL A O 1
ATOM 908 N N . GLN A 1 121 ? 8.422 -22.125 -12.688 1 98.06 121 GLN A N 1
ATOM 909 C CA . GLN A 1 121 ? 8.023 -21.062 -11.766 1 98.06 121 GLN A CA 1
ATOM 910 C C . GLN A 1 121 ? 7.047 -21.578 -10.711 1 98.06 121 GLN A C 1
ATOM 912 O O . GLN A 1 121 ? 7.039 -21.109 -9.578 1 98.06 121 GLN A O 1
ATOM 917 N N . ASN A 1 122 ? 6.203 -22.438 -11.109 1 98.5 122 ASN A N 1
ATOM 918 C CA . ASN A 1 122 ? 5.137 -22.906 -10.234 1 98.5 122 ASN A CA 1
ATOM 919 C C . ASN A 1 122 ? 4.754 -24.359 -10.555 1 98.5 122 ASN A C 1
ATOM 921 O O . ASN A 1 122 ? 5.062 -24.859 -11.633 1 98.5 122 ASN A O 1
ATOM 925 N N . ILE A 1 123 ? 4.121 -25.016 -9.633 1 98.69 123 ILE A N 1
ATOM 926 C CA . ILE A 1 123 ? 3.51 -26.344 -9.742 1 98.69 123 ILE A CA 1
ATOM 927 C C . ILE A 1 123 ? 2.131 -26.328 -9.086 1 98.69 123 ILE A C 1
ATOM 929 O O . ILE A 1 123 ? 1.951 -25.734 -8.016 1 98.69 123 ILE A O 1
ATOM 933 N N . ILE A 1 124 ? 1.121 -26.938 -9.758 1 98.12 124 ILE A N 1
ATOM 934 C CA . ILE A 1 124 ? -0.226 -26.969 -9.195 1 98.12 124 ILE A CA 1
ATOM 935 C C . ILE A 1 124 ? -0.838 -28.359 -9.406 1 98.12 124 ILE A C 1
ATOM 937 O O . ILE A 1 124 ? -0.369 -29.141 -10.242 1 98.12 124 ILE A O 1
ATOM 941 N N . LEU A 1 125 ? -1.79 -28.656 -8.602 1 98.12 125 LEU A N 1
ATOM 942 C CA . LEU A 1 125 ? -2.598 -29.859 -8.758 1 98.12 125 LEU A CA 1
ATOM 943 C C . LEU A 1 125 ? -3.961 -29.531 -9.359 1 98.12 125 LEU A C 1
ATOM 945 O O . LEU A 1 125 ? -4.621 -28.594 -8.914 1 98.12 125 LEU A O 1
ATOM 949 N N . ASP A 1 126 ? -4.355 -30.266 -10.414 1 96.56 126 ASP A N 1
ATOM 950 C CA . ASP A 1 126 ? -5.715 -30.094 -10.914 1 96.56 126 ASP A CA 1
ATOM 951 C C . ASP A 1 126 ? -6.68 -31.078 -10.258 1 96.56 126 ASP A C 1
ATOM 953 O O . ASP A 1 126 ? -6.312 -31.766 -9.305 1 96.56 126 ASP A O 1
ATOM 957 N N . ASN A 1 127 ? -7.961 -31.078 -10.68 1 94.88 127 ASN A N 1
ATOM 958 C CA . ASN A 1 127 ? -8.961 -31.906 -10.016 1 94.88 127 ASN A CA 1
ATOM 959 C C . ASN A 1 127 ? -9.055 -33.281 -10.641 1 94.88 127 ASN A C 1
ATOM 961 O O . ASN A 1 127 ? -10.016 -34.031 -10.398 1 94.88 127 ASN A O 1
ATOM 965 N N . LYS A 1 128 ? -8.086 -33.688 -11.492 1 96 128 LYS A N 1
ATOM 966 C CA . LYS A 1 128 ? -8.062 -35 -12.141 1 96 128 LYS A CA 1
ATOM 967 C C . LYS A 1 128 ? -6.82 -35.781 -11.742 1 96 128 LYS A C 1
ATOM 969 O O . LYS A 1 128 ? -6.434 -36.719 -12.43 1 96 128 LYS A O 1
ATOM 974 N N . GLY A 1 129 ? -6.176 -35.312 -10.719 1 96.62 129 GLY A N 1
ATOM 975 C CA . GLY A 1 129 ? -5.012 -36 -10.211 1 96.62 129 GLY A CA 1
ATOM 976 C C . GLY A 1 129 ? -3.76 -35.781 -11.031 1 96.62 129 GLY A C 1
ATOM 977 O O . GLY A 1 129 ? -2.912 -36.656 -11.148 1 96.62 129 GLY A O 1
ATOM 978 N N . ARG A 1 130 ? -3.721 -34.688 -11.664 1 98.12 130 ARG A N 1
ATOM 979 C CA . ARG A 1 130 ? -2.527 -34.344 -12.43 1 98.12 130 ARG A CA 1
ATOM 980 C C . ARG A 1 130 ? -1.804 -33.156 -11.797 1 98.12 130 ARG A C 1
ATOM 982 O O . ARG A 1 130 ? -2.436 -32.156 -11.398 1 98.12 130 ARG A O 1
ATOM 989 N N . LEU A 1 131 ? -0.511 -33.281 -11.695 1 98.69 131 LEU A N 1
ATOM 990 C CA . LEU A 1 131 ? 0.335 -32.125 -11.352 1 98.69 131 LEU A CA 1
ATOM 991 C C . LEU A 1 131 ? 0.826 -31.422 -12.602 1 98.69 131 LEU A C 1
ATOM 993 O O . LEU A 1 131 ? 1.223 -32.062 -13.578 1 98.69 131 LEU A O 1
ATOM 997 N N . TRP A 1 132 ? 0.731 -30.141 -12.602 1 98.75 132 TRP A N 1
ATOM 998 C CA . TRP A 1 132 ? 1.157 -29.297 -13.719 1 98.75 132 TRP A CA 1
ATOM 999 C C . TRP A 1 132 ? 2.326 -28.406 -13.312 1 98.75 132 TRP A C 1
ATOM 1001 O O . TRP A 1 132 ? 2.312 -27.812 -12.234 1 98.75 132 TRP A O 1
ATOM 1011 N N . VAL A 1 133 ? 3.344 -28.344 -14.125 1 98.69 133 VAL A N 1
ATOM 1012 C CA . VAL A 1 133 ? 4.398 -27.344 -13.938 1 98.69 133 VAL A CA 1
ATOM 1013 C C . VAL A 1 133 ? 4.316 -26.281 -15.031 1 98.69 133 VAL A C 1
ATOM 1015 O O . VAL A 1 133 ? 3.951 -26.594 -16.172 1 98.69 133 VAL A O 1
ATOM 1018 N N . ILE A 1 134 ? 4.59 -25.078 -14.703 1 98.81 134 ILE A N 1
ATOM 1019 C CA . ILE A 1 134 ? 4.715 -23.984 -15.672 1 98.81 134 ILE A CA 1
ATOM 1020 C C . ILE A 1 134 ? 6.16 -23.5 -15.727 1 98.81 134 ILE A C 1
ATOM 1022 O O . ILE A 1 134 ? 6.75 -23.172 -14.695 1 98.81 134 ILE A O 1
ATOM 1026 N N . ASP A 1 135 ? 6.688 -23.531 -16.891 1 98.75 135 ASP A N 1
ATOM 1027 C CA . ASP A 1 135 ? 8.062 -23.141 -17.188 1 98.75 135 ASP A CA 1
ATOM 1028 C C . ASP A 1 135 ? 8.102 -21.875 -18.047 1 98.75 135 ASP A C 1
ATOM 1030 O O . ASP A 1 135 ? 7.574 -21.859 -19.156 1 98.75 135 ASP A O 1
ATOM 1034 N N . SER A 1 136 ? 8.719 -20.828 -17.484 1 98 136 SER A N 1
ATOM 1035 C CA . SER A 1 136 ? 8.773 -19.578 -18.219 1 98 136 SER A CA 1
ATOM 1036 C C . SER A 1 136 ? 9.602 -19.703 -19.484 1 98 136 SER A C 1
ATOM 1038 O O . SER A 1 136 ? 9.453 -18.922 -20.422 1 98 136 SER A O 1
ATOM 1040 N N . GLY A 1 137 ? 10.539 -20.672 -19.469 1 97.94 137 GLY A N 1
ATOM 1041 C CA . GLY A 1 137 ? 11.438 -20.859 -20.594 1 97.94 137 GLY A CA 1
ATOM 1042 C C . GLY A 1 137 ? 12.547 -19.828 -20.656 1 97.94 137 GLY A C 1
ATOM 1043 O O . GLY A 1 137 ? 13.312 -19.766 -21.625 1 97.94 137 GLY A O 1
ATOM 1044 N N . ILE A 1 138 ? 12.609 -18.984 -19.703 1 96.88 138 ILE A N 1
ATOM 1045 C CA . ILE A 1 138 ? 13.656 -17.953 -19.641 1 96.88 138 ILE A CA 1
ATOM 1046 C C . ILE A 1 138 ? 14.867 -18.516 -18.906 1 96.88 138 ILE A C 1
ATOM 1048 O O . ILE A 1 138 ? 14.82 -18.719 -17.688 1 96.88 138 ILE A O 1
ATOM 1052 N N . PRO A 1 139 ? 15.953 -18.719 -19.578 1 95.56 139 PRO A N 1
ATOM 1053 C CA . PRO A 1 139 ? 17.125 -19.281 -18.906 1 95.56 139 PRO A CA 1
ATOM 1054 C C . PRO A 1 139 ? 17.688 -18.359 -17.828 1 95.56 139 PRO A C 1
ATOM 1056 O O . PRO A 1 139 ? 17.5 -17.141 -17.891 1 95.56 139 PRO A O 1
ATOM 1059 N N . TYR A 1 140 ? 18.406 -18.875 -16.828 1 93.25 140 TYR A N 1
ATOM 1060 C CA . TYR A 1 140 ? 18.922 -18.125 -15.695 1 93.25 140 TYR A CA 1
ATOM 1061 C C . TYR A 1 1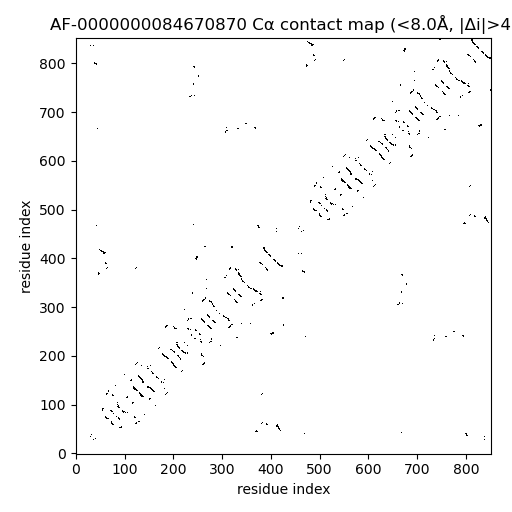40 ? 19.953 -17.109 -16.156 1 93.25 140 TYR A C 1
ATOM 1063 O O . TYR A 1 140 ? 20.219 -16.125 -15.453 1 93.25 140 TYR A O 1
ATOM 1071 N N . ASN A 1 141 ? 20.578 -17.359 -17.281 1 90.31 141 ASN A N 1
ATOM 1072 C CA . ASN A 1 141 ? 21.609 -16.469 -17.797 1 90.31 141 ASN A CA 1
ATOM 1073 C C . ASN A 1 141 ? 21.094 -15.586 -18.922 1 90.31 141 ASN A C 1
ATOM 1075 O O . ASN A 1 141 ? 21.875 -15.062 -19.719 1 90.31 141 ASN A O 1
ATOM 1079 N N . ALA A 1 142 ? 19.781 -15.57 -19 1 88.75 142 ALA A N 1
ATOM 1080 C CA . ALA A 1 142 ? 19.188 -14.727 -20.031 1 88.75 142 ALA A CA 1
ATOM 1081 C C . ALA A 1 142 ? 19.562 -13.258 -19.828 1 88.75 142 ALA A C 1
ATOM 1083 O O . ALA A 1 142 ? 19.734 -12.805 -18.703 1 88.75 142 ALA A O 1
ATOM 1084 N N . THR A 1 143 ? 19.734 -12.578 -20.906 1 82.62 143 THR A N 1
ATOM 1085 C CA . THR A 1 143 ? 19.984 -11.141 -20.891 1 82.62 143 THR A CA 1
ATOM 1086 C C . THR A 1 143 ? 18.703 -10.359 -21.188 1 82.62 143 THR A C 1
ATOM 1088 O O . THR A 1 143 ? 17.688 -10.945 -21.562 1 82.62 143 THR A O 1
ATOM 1091 N N . PRO A 1 144 ? 18.719 -9.047 -20.938 1 74.94 144 PRO A N 1
ATOM 1092 C CA . PRO A 1 144 ? 17.531 -8.242 -21.266 1 74.94 144 PRO A CA 1
ATOM 1093 C C . PRO A 1 144 ? 17.094 -8.383 -22.719 1 74.94 144 PRO A C 1
ATOM 1095 O O . PRO A 1 144 ? 15.953 -8.062 -23.047 1 74.94 144 PRO A O 1
ATOM 1098 N N . GLU A 1 145 ? 18 -8.859 -23.562 1 78.06 145 GLU A N 1
ATOM 1099 C CA . GLU A 1 145 ? 17.703 -8.984 -24.984 1 78.06 145 GLU A CA 1
ATOM 1100 C C . GLU A 1 145 ? 17.188 -10.383 -25.328 1 78.06 145 GLU A C 1
ATOM 1102 O O . GLU A 1 145 ? 16.719 -10.617 -26.438 1 78.06 145 GLU A O 1
ATOM 1107 N N . THR A 1 146 ? 17.406 -11.227 -24.359 1 79.94 146 THR A N 1
ATOM 1108 C CA . THR A 1 146 ? 16.969 -12.594 -24.594 1 79.94 146 THR A CA 1
ATOM 1109 C C . THR A 1 146 ? 15.781 -12.945 -23.703 1 79.94 146 THR A C 1
ATOM 1111 O O . THR A 1 146 ? 15.68 -12.445 -22.578 1 79.94 146 THR A O 1
ATOM 1114 N N . GLY A 1 147 ? 14.867 -13.578 -24.281 1 86.81 147 GLY A N 1
ATOM 1115 C CA . GLY A 1 147 ? 13.648 -13.969 -23.594 1 86.81 147 GLY A CA 1
ATOM 1116 C C . GLY A 1 147 ? 13.445 -15.469 -23.531 1 86.81 147 GLY A C 1
ATOM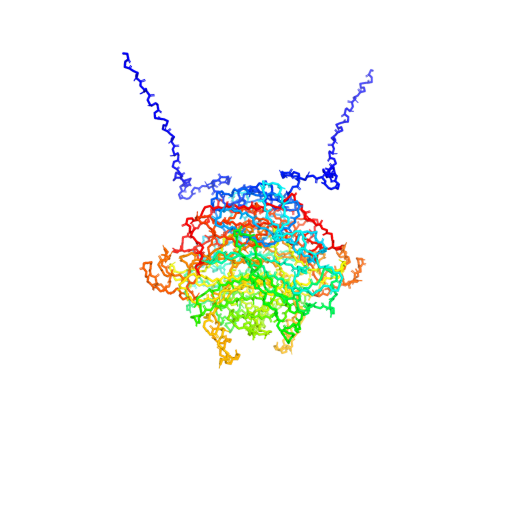 1117 O O . GLY A 1 147 ? 14.414 -16.234 -23.422 1 86.81 147 GLY A O 1
ATOM 1118 N N . ALA A 1 148 ? 12.297 -15.859 -23.422 1 94.31 148 ALA A N 1
ATOM 1119 C CA . ALA A 1 148 ? 11.938 -17.266 -23.359 1 94.31 148 ALA A CA 1
ATOM 1120 C C . ALA A 1 148 ? 12.359 -18 -24.625 1 94.31 148 ALA A C 1
ATOM 1122 O O . ALA A 1 148 ? 12.234 -17.453 -25.734 1 94.31 148 ALA A O 1
ATOM 1123 N N . ILE A 1 149 ? 12.867 -19.188 -24.516 1 94.44 149 ILE A N 1
ATOM 1124 C CA . ILE A 1 149 ? 13.25 -20 -25.672 1 94.44 149 ILE A CA 1
ATOM 1125 C C . ILE A 1 149 ? 12.055 -20.828 -26.125 1 94.44 149 ILE A C 1
ATOM 1127 O O . ILE A 1 149 ? 11.297 -21.344 -25.312 1 94.44 149 ILE A O 1
ATOM 1131 N N . PHE A 1 150 ? 11.977 -20.906 -27.453 1 96.06 150 PHE A N 1
ATOM 1132 C CA . PHE A 1 150 ? 10.922 -21.75 -28 1 96.06 150 PHE A CA 1
ATOM 1133 C C . PHE A 1 150 ? 11.109 -23.203 -27.562 1 96.06 150 PHE A C 1
ATOM 1135 O O . PHE A 1 150 ? 12.211 -23.734 -27.625 1 96.06 150 PHE A O 1
ATOM 1142 N N . GLY A 1 151 ? 10.055 -23.812 -27.078 1 97.62 151 GLY A N 1
ATOM 1143 C CA . GLY A 1 151 ? 10.117 -25.141 -26.5 1 97.62 151 GLY A CA 1
ATOM 1144 C C . GLY A 1 151 ? 10.273 -25.109 -24.984 1 97.62 151 GLY A C 1
ATOM 1145 O O . GLY A 1 151 ? 9.859 -26.047 -24.297 1 97.62 151 GLY A O 1
ATOM 1146 N N . GLY A 1 152 ? 11.023 -24.062 -24.531 1 97.81 152 GLY A N 1
ATOM 1147 C CA . GLY A 1 152 ? 11.211 -23.875 -23.094 1 97.81 152 GLY A CA 1
ATOM 1148 C C . GLY A 1 152 ? 9.977 -23.359 -22.391 1 97.81 152 GLY A C 1
ATOM 1149 O O . GLY A 1 152 ? 9.609 -23.859 -21.328 1 97.81 152 GLY A O 1
ATOM 1150 N N . ALA A 1 153 ? 9.414 -22.312 -22.969 1 98.38 153 ALA A N 1
ATOM 1151 C CA . ALA A 1 153 ? 8.133 -21.828 -22.453 1 98.38 153 ALA A CA 1
ATOM 1152 C C . ALA A 1 153 ? 7.027 -22.844 -22.688 1 98.38 153 ALA A C 1
ATOM 1154 O O . ALA A 1 153 ? 6.637 -23.109 -23.828 1 98.38 153 ALA A O 1
ATOM 1155 N N . LYS A 1 154 ? 6.547 -23.422 -21.641 1 98.69 154 LYS A N 1
ATOM 1156 C CA . LYS A 1 154 ? 5.637 -24.562 -21.766 1 98.69 154 LYS A CA 1
ATOM 1157 C C . LYS A 1 154 ? 4.93 -24.844 -20.438 1 98.69 154 LYS A C 1
ATOM 1159 O O . LYS A 1 154 ? 5.359 -24.375 -19.391 1 98.69 154 LYS A O 1
ATOM 1164 N N . ILE A 1 155 ? 3.852 -25.594 -20.531 1 98.81 155 ILE A N 1
ATOM 1165 C CA . ILE A 1 155 ? 3.314 -26.312 -19.391 1 98.81 155 ILE A CA 1
ATOM 1166 C C . ILE A 1 155 ? 3.416 -27.812 -19.625 1 98.81 155 ILE A C 1
ATOM 1168 O O . ILE A 1 155 ? 3.352 -28.281 -20.766 1 98.81 155 ILE A O 1
ATOM 1172 N N . MET A 1 156 ? 3.697 -28.516 -18.547 1 98.88 156 MET A N 1
ATOM 1173 C CA . MET A 1 156 ? 3.777 -29.969 -18.562 1 98.88 156 MET A CA 1
ATOM 1174 C C . MET A 1 156 ? 2.873 -30.578 -17.5 1 98.88 156 MET A C 1
ATOM 1176 O O . MET A 1 156 ? 2.787 -30.078 -16.391 1 98.88 156 MET A O 1
ATOM 1180 N N . SER A 1 157 ? 2.238 -31.703 -17.875 1 98.69 157 SER A N 1
ATOM 1181 C CA . SER A 1 157 ? 1.403 -32.406 -16.922 1 98.69 157 SER A CA 1
ATOM 1182 C C . SER A 1 157 ? 1.991 -33.781 -16.578 1 98.69 157 SER A C 1
ATOM 1184 O O . SER A 1 157 ? 2.604 -34.438 -17.438 1 98.69 157 SER A O 1
ATOM 1186 N N . PHE A 1 158 ? 1.786 -34.125 -15.359 1 98.81 158 PHE A N 1
ATOM 1187 C CA . PHE A 1 158 ? 2.275 -35.406 -14.82 1 98.81 158 PHE A CA 1
ATOM 1188 C C . PHE A 1 158 ? 1.205 -36.094 -13.977 1 98.81 158 PHE A C 1
ATOM 1190 O O . PHE A 1 158 ? 0.419 -35.406 -13.305 1 98.81 158 PHE A O 1
ATOM 1197 N N . ASP A 1 159 ? 1.222 -37.375 -14.008 1 98.56 159 ASP A N 1
ATOM 1198 C CA . ASP A 1 159 ? 0.385 -38.125 -13.062 1 98.56 159 ASP A CA 1
ATOM 1199 C C . ASP A 1 159 ? 0.854 -37.906 -11.625 1 98.56 159 ASP A C 1
ATOM 1201 O O . ASP A 1 159 ? 2.033 -38.094 -11.32 1 98.56 159 ASP A O 1
ATOM 1205 N N . GLU A 1 160 ? -0.03 -37.5 -10.734 1 97.12 160 GLU A N 1
ATOM 1206 C CA . GLU A 1 160 ? 0.399 -37.125 -9.391 1 97.12 160 GLU A CA 1
ATOM 1207 C C . GLU A 1 160 ? 0.905 -38.344 -8.617 1 97.12 160 GLU A C 1
ATOM 1209 O O . GLU A 1 160 ? 1.728 -38.219 -7.707 1 97.12 160 GLU A O 1
ATOM 1214 N N . THR A 1 161 ? 0.425 -39.531 -8.922 1 96.56 161 THR A N 1
ATOM 1215 C CA . THR A 1 161 ? 0.761 -40.75 -8.18 1 96.56 161 THR A CA 1
ATOM 1216 C C . THR A 1 161 ? 2.068 -41.344 -8.695 1 96.56 161 THR A C 1
ATOM 1218 O O . THR A 1 161 ? 2.969 -41.625 -7.906 1 96.56 161 THR A O 1
ATOM 1221 N N . THR A 1 162 ? 2.195 -41.406 -10.008 1 97.31 162 THR A N 1
ATOM 1222 C CA . THR A 1 162 ? 3.32 -42.156 -10.578 1 97.31 162 THR A CA 1
ATOM 1223 C C . THR A 1 162 ? 4.438 -41.188 -10.977 1 97.31 162 THR A C 1
ATOM 1225 O O . THR A 1 162 ? 5.586 -41.594 -11.164 1 97.31 162 THR A O 1
ATOM 1228 N N . GLY A 1 163 ? 4.094 -39.969 -11.219 1 97.69 163 GLY A N 1
ATOM 1229 C CA . GLY A 1 163 ? 5.062 -39.031 -11.719 1 97.69 163 GLY A CA 1
ATOM 1230 C C . GLY A 1 163 ? 5.281 -39.125 -13.219 1 97.69 163 GLY A C 1
ATOM 1231 O O . GLY A 1 163 ? 6.156 -38.469 -13.773 1 97.69 163 GLY A O 1
ATOM 1232 N N . GLU A 1 164 ? 4.48 -39.938 -13.875 1 98.38 164 GLU A N 1
ATOM 1233 C CA . GLU A 1 164 ? 4.609 -40.125 -15.32 1 98.38 164 GLU A CA 1
ATOM 1234 C C . GLU A 1 164 ? 4.227 -38.844 -16.078 1 98.38 164 GLU A C 1
ATOM 1236 O O . GLU A 1 164 ? 3.197 -38.25 -15.781 1 98.38 164 GLU A O 1
ATOM 1241 N N . HIS A 1 165 ? 5.105 -38.531 -17 1 98.69 165 HIS A N 1
ATOM 1242 C CA . HIS A 1 165 ? 4.793 -37.406 -17.875 1 98.69 165 HIS A CA 1
ATOM 1243 C C . HIS A 1 165 ? 3.607 -37.719 -18.781 1 98.69 165 HIS A C 1
ATOM 1245 O O . HIS A 1 165 ? 3.58 -38.781 -19.438 1 98.69 165 HIS A O 1
ATOM 1251 N N . LEU A 1 166 ? 2.648 -36.844 -18.859 1 98.5 166 LEU A N 1
ATOM 1252 C CA . LEU A 1 166 ? 1.438 -37.062 -19.625 1 98.5 166 LEU A CA 1
ATOM 1253 C C . LEU A 1 166 ? 1.457 -36.281 -20.938 1 98.5 166 LEU A C 1
ATOM 1255 O O . LEU A 1 166 ? 1.269 -36.844 -22.016 1 98.5 166 LEU A O 1
ATOM 1259 N N . ARG A 1 167 ? 1.7 -34.938 -20.875 1 98.44 167 ARG A N 1
ATOM 1260 C CA . ARG A 1 167 ? 1.668 -34.125 -22.078 1 98.44 167 ARG A CA 1
ATOM 1261 C C . ARG A 1 167 ? 2.404 -32.812 -21.859 1 98.44 167 ARG A C 1
ATOM 1263 O O . ARG A 1 167 ? 2.436 -32.281 -20.734 1 98.44 167 ARG A O 1
ATOM 1270 N N . THR A 1 168 ? 3.039 -32.281 -22.875 1 98.75 168 THR A N 1
ATOM 1271 C CA . THR A 1 168 ? 3.65 -30.969 -22.922 1 98.75 168 THR A CA 1
ATOM 1272 C C . THR A 1 168 ? 2.889 -30.062 -23.875 1 98.75 168 THR A C 1
ATOM 1274 O O . THR A 1 168 ? 2.523 -30.469 -24.984 1 98.75 168 THR A O 1
ATOM 1277 N N . TYR A 1 169 ? 2.576 -28.875 -23.453 1 98.75 169 TYR A N 1
ATOM 1278 C CA . TYR A 1 169 ? 2.031 -27.828 -24.281 1 98.75 169 TYR A CA 1
ATOM 1279 C C . TYR A 1 169 ? 3.035 -26.688 -24.453 1 98.75 169 TYR A C 1
ATOM 1281 O O . TYR A 1 169 ? 3.27 -25.922 -23.531 1 98.75 169 TYR A O 1
ATOM 1289 N N . VAL A 1 170 ? 3.594 -26.578 -25.609 1 98.5 170 VAL A N 1
ATOM 1290 C CA . VAL A 1 170 ? 4.59 -25.547 -25.906 1 98.5 170 VAL A CA 1
ATOM 1291 C C . VAL A 1 170 ? 3.895 -24.25 -26.297 1 98.5 170 VAL A C 1
ATOM 1293 O O . VAL A 1 170 ? 2.943 -24.266 -27.078 1 98.5 170 VAL A O 1
ATOM 1296 N N . ILE A 1 171 ? 4.352 -23.156 -25.75 1 98.12 171 ILE A N 1
ATOM 1297 C CA . ILE A 1 171 ? 3.838 -21.844 -26.172 1 98.12 171 ILE A CA 1
ATOM 1298 C C . ILE A 1 171 ? 4.312 -21.531 -27.578 1 98.12 171 ILE A C 1
ATOM 1300 O O . ILE A 1 171 ? 5.508 -21.609 -27.875 1 98.12 171 ILE A O 1
ATOM 1304 N N . PRO A 1 172 ? 3.389 -21.172 -28.469 1 97.44 172 PRO A N 1
ATOM 1305 C CA . PRO A 1 172 ? 3.787 -20.844 -29.844 1 97.44 172 PRO A CA 1
ATOM 1306 C C . PRO A 1 172 ? 4.805 -19.719 -29.906 1 97.44 172 PRO A C 1
ATOM 1308 O O . PRO A 1 172 ? 4.723 -18.766 -29.141 1 97.44 172 PRO A O 1
ATOM 1311 N N . GLU A 1 173 ? 5.605 -19.797 -30.859 1 96.31 173 GLU A N 1
ATOM 1312 C CA . GLU A 1 173 ? 6.703 -18.844 -31.016 1 96.31 173 GLU A CA 1
ATOM 1313 C C . GLU A 1 173 ? 6.18 -17.422 -31.094 1 96.31 173 GLU A C 1
ATOM 1315 O O . GLU A 1 173 ? 6.781 -16.484 -30.547 1 96.31 173 GLU A O 1
ATOM 1320 N N . ARG A 1 174 ? 5.121 -17.156 -31.766 1 95.12 174 ARG A N 1
ATOM 1321 C CA . ARG A 1 174 ? 4.57 -15.82 -31.969 1 95.12 174 ARG A CA 1
ATOM 1322 C C . ARG A 1 174 ? 4.188 -15.172 -30.641 1 95.12 174 ARG A C 1
ATOM 1324 O O . ARG A 1 174 ? 4.125 -13.945 -30.547 1 95.12 174 ARG A O 1
ATOM 1331 N N . LEU A 1 175 ? 3.912 -15.961 -29.672 1 96.56 175 LEU A N 1
ATOM 1332 C CA . LEU A 1 175 ? 3.471 -15.43 -28.391 1 96.56 175 LEU A CA 1
ATOM 1333 C C . LEU A 1 175 ? 4.664 -15.148 -27.484 1 96.56 175 LEU A C 1
ATOM 1335 O O . LEU A 1 175 ? 4.5 -14.586 -26.391 1 96.56 175 LEU A O 1
ATOM 1339 N N . LEU A 1 176 ? 5.855 -15.492 -27.859 1 95.62 176 LEU A N 1
ATOM 1340 C CA . LEU A 1 176 ? 7.043 -15.281 -27.047 1 95.62 176 LEU A CA 1
ATOM 1341 C C . LEU A 1 176 ? 7.539 -13.844 -27.156 1 95.62 176 LEU A C 1
ATOM 1343 O O . LEU A 1 176 ? 8.422 -13.422 -26.406 1 95.62 176 LEU A O 1
ATOM 1347 N N . SER A 1 177 ? 6.949 -13.094 -28.016 1 89.81 177 SER A N 1
ATOM 1348 C CA . SER A 1 177 ? 7.363 -11.711 -28.234 1 89.81 177 SER A CA 1
ATOM 1349 C C . SER A 1 177 ? 7.176 -10.875 -26.984 1 89.81 177 SER A C 1
ATOM 1351 O O . SER A 1 177 ? 6.453 -11.281 -26.062 1 89.81 177 SER A O 1
ATOM 1353 N N . HIS A 1 178 ? 7.961 -9.781 -26.828 1 91.38 178 HIS A N 1
ATOM 1354 C CA . HIS A 1 178 ? 7.871 -8.805 -25.75 1 91.38 178 HIS A CA 1
ATOM 1355 C C . HIS A 1 178 ? 8.234 -9.445 -24.406 1 91.38 178 HIS A C 1
ATOM 1357 O O . HIS A 1 178 ? 7.613 -9.141 -23.391 1 91.38 178 HIS A O 1
ATOM 1363 N N . ARG A 1 179 ? 9.07 -10.43 -24.453 1 92.44 179 ARG A N 1
ATOM 1364 C CA . ARG A 1 179 ? 9.68 -11.055 -23.281 1 92.44 179 ARG A CA 1
ATOM 1365 C C . ARG A 1 179 ? 8.633 -11.773 -22.438 1 92.44 179 ARG A C 1
ATOM 1367 O O . ARG A 1 179 ? 8.602 -11.617 -21.219 1 92.44 179 ARG A O 1
ATOM 1374 N N . MET A 1 180 ? 7.836 -12.508 -23.141 1 94.38 180 MET A N 1
ATOM 1375 C CA . MET A 1 180 ? 6.832 -13.32 -22.453 1 94.38 180 MET A CA 1
ATOM 1376 C C . MET A 1 180 ? 7.422 -13.984 -21.219 1 94.38 180 MET A C 1
ATOM 1378 O O . MET A 1 180 ? 8.5 -14.57 -21.281 1 94.38 180 MET A O 1
ATOM 1382 N N . ASN A 1 181 ? 6.703 -13.781 -20.094 1 96.44 181 ASN A N 1
ATOM 1383 C CA . ASN A 1 181 ? 7.121 -14.312 -18.797 1 96.44 181 ASN A CA 1
ATOM 1384 C C . ASN A 1 181 ? 5.977 -15.016 -18.078 1 96.44 181 ASN A C 1
ATOM 1386 O O . ASN A 1 181 ? 5.324 -14.43 -17.219 1 96.44 181 ASN A O 1
ATOM 1390 N N . MET A 1 182 ? 5.812 -16.297 -18.406 1 96.56 182 MET A N 1
ATOM 1391 C CA . MET A 1 182 ? 4.773 -17.094 -17.75 1 96.56 182 MET A CA 1
ATOM 1392 C C . MET A 1 182 ? 5.176 -17.438 -16.312 1 96.56 182 MET A C 1
ATOM 1394 O O . MET A 1 182 ? 6.262 -17.969 -16.094 1 96.56 182 MET A O 1
ATOM 1398 N N . ASN A 1 183 ? 4.305 -17.141 -15.383 1 92.81 183 ASN A N 1
ATOM 1399 C CA . ASN A 1 183 ? 4.738 -17.25 -14 1 92.81 183 ASN A CA 1
ATOM 1400 C C . ASN A 1 183 ? 3.77 -18.078 -13.172 1 92.81 183 ASN A C 1
ATOM 1402 O O . ASN A 1 183 ? 4.172 -18.719 -12.195 1 92.81 183 ASN A O 1
ATOM 1406 N N . ASP A 1 184 ? 2.508 -18.094 -13.492 1 97 184 ASP A N 1
ATOM 1407 C CA . ASP A 1 184 ? 1.453 -18.781 -12.75 1 97 184 ASP A CA 1
ATOM 1408 C C . ASP A 1 184 ? 0.499 -19.5 -13.703 1 97 184 ASP A C 1
ATOM 1410 O O . ASP A 1 184 ? 0.587 -19.328 -14.922 1 97 184 ASP A O 1
ATOM 1414 N N . LEU A 1 185 ? -0.356 -20.344 -13.031 1 96.81 185 LEU A N 1
ATOM 1415 C CA . LEU A 1 185 ? -1.181 -21.219 -13.844 1 96.81 185 LEU A CA 1
ATOM 1416 C C . LEU A 1 185 ? -2.4 -21.703 -13.062 1 96.81 185 LEU A C 1
ATOM 1418 O O . LEU A 1 185 ? -2.297 -22.016 -11.875 1 96.81 185 LEU A O 1
ATOM 1422 N N . ARG A 1 186 ? -3.482 -21.672 -13.75 1 97.88 186 ARG A N 1
ATOM 1423 C CA . ARG A 1 186 ? -4.648 -22.422 -13.273 1 97.88 186 ARG A CA 1
ATOM 1424 C C . ARG A 1 186 ? -5.285 -23.219 -14.398 1 97.88 186 ARG A C 1
ATOM 1426 O O . ARG A 1 186 ? -5.172 -22.859 -15.57 1 97.88 186 ARG A O 1
ATOM 1433 N N . ILE A 1 187 ? -5.965 -24.344 -14.023 1 97.56 187 ILE A N 1
ATOM 1434 C CA . ILE A 1 187 ? -6.555 -25.25 -14.992 1 97.56 187 ILE A CA 1
ATOM 1435 C C . ILE A 1 187 ? -8.055 -25.406 -14.727 1 97.56 187 ILE A C 1
ATOM 1437 O O . ILE A 1 187 ? -8.461 -25.656 -13.594 1 97.56 187 ILE A O 1
ATOM 1441 N N . ASN A 1 188 ? -8.836 -25.156 -15.68 1 97.31 188 ASN A N 1
ATOM 1442 C CA . ASN A 1 188 ? -10.219 -25.609 -15.719 1 97.31 188 ASN A CA 1
ATOM 1443 C C . ASN A 1 188 ? -10.383 -26.828 -16.609 1 97.31 188 ASN A C 1
ATOM 1445 O O . ASN A 1 188 ? -10.273 -26.734 -17.844 1 97.31 188 ASN A O 1
ATOM 1449 N N . THR A 1 189 ? -10.719 -27.922 -16.031 1 95.94 189 THR A N 1
ATOM 1450 C CA . THR A 1 189 ? -10.672 -29.188 -16.734 1 95.94 189 THR A CA 1
ATOM 1451 C C . THR A 1 189 ? -11.992 -29.453 -17.469 1 95.94 189 THR A C 1
ATOM 1453 O O . THR A 1 189 ? -12.141 -30.484 -18.125 1 95.94 189 THR A O 1
ATOM 1456 N N . THR A 1 190 ? -12.953 -28.578 -17.344 1 93.62 190 THR A N 1
ATOM 1457 C CA . THR A 1 190 ? -14.266 -28.906 -17.891 1 93.62 190 THR A CA 1
ATOM 1458 C C . THR A 1 190 ? -14.711 -27.828 -18.875 1 93.62 190 THR A C 1
ATOM 1460 O O . THR A 1 190 ? -15.648 -28.062 -19.656 1 93.62 190 THR A O 1
ATOM 1463 N N . LEU A 1 191 ? -14.117 -26.719 -18.859 1 94.44 191 LEU A N 1
ATOM 1464 C CA . LEU A 1 191 ? -14.516 -25.641 -19.75 1 94.44 191 LEU A CA 1
ATOM 1465 C C . LEU A 1 191 ? -14.461 -26.078 -21.203 1 94.44 191 LEU A C 1
ATOM 1467 O O . LEU A 1 191 ? -13.516 -26.75 -21.625 1 94.44 191 LEU A O 1
ATOM 1471 N N . GLY A 1 192 ? -15.492 -25.719 -22 1 90.62 192 GLY A N 1
ATOM 1472 C CA . GLY A 1 192 ? -15.562 -26.062 -23.406 1 90.62 192 GLY A CA 1
ATOM 1473 C C . GLY A 1 192 ? -16.031 -27.484 -23.656 1 90.62 192 GLY A C 1
ATOM 1474 O O . GLY A 1 192 ? -16.281 -27.859 -24.812 1 90.62 192 GLY A O 1
ATOM 1475 N N . GLY A 1 193 ? -16.172 -28.359 -22.672 1 86.75 193 GLY A N 1
ATOM 1476 C CA . GLY A 1 193 ? -16.734 -29.688 -22.781 1 86.75 193 GLY A CA 1
ATOM 1477 C C . GLY A 1 193 ? -15.742 -30.719 -23.266 1 86.75 193 GLY A C 1
ATOM 1478 O O . GLY A 1 193 ? -16.125 -31.812 -23.688 1 86.75 193 GLY A O 1
ATOM 1479 N N . LYS A 1 194 ? -14.508 -30.453 -23.312 1 91.31 194 LYS A N 1
ATOM 1480 C CA . LYS A 1 194 ? -13.453 -31.359 -23.75 1 91.31 194 LYS A CA 1
ATOM 1481 C C . LYS A 1 194 ? -12.352 -31.469 -22.688 1 91.31 194 LYS A C 1
ATOM 1483 O O . LYS A 1 194 ? -12.609 -31.859 -21.562 1 91.31 194 LYS A O 1
ATOM 1488 N N . SER A 1 195 ? -11.109 -31.125 -23.047 1 93.12 195 SER A N 1
ATOM 1489 C CA . SER A 1 195 ? -9.969 -31.312 -22.156 1 93.12 195 SER A CA 1
ATOM 1490 C C . SER A 1 195 ? -9.758 -30.094 -21.266 1 93.12 195 SER A C 1
ATOM 1492 O O . SER A 1 195 ? -8.906 -30.109 -20.375 1 93.12 195 SER A O 1
ATOM 1494 N N . GLY A 1 196 ? -10.539 -29.094 -21.484 1 96.69 196 GLY A N 1
ATOM 1495 C CA . GLY A 1 196 ? -10.438 -27.906 -20.641 1 96.69 196 GLY A CA 1
ATOM 1496 C C . GLY A 1 196 ? -9.445 -26.891 -21.156 1 96.69 196 GLY A C 1
ATOM 1497 O O . GLY A 1 196 ? -9.094 -26.906 -22.344 1 96.69 196 GLY A O 1
ATOM 1498 N N . TYR A 1 197 ? -9.141 -25.922 -20.266 1 98.12 197 TYR A N 1
ATOM 1499 C CA . TYR A 1 197 ? -8.258 -24.828 -20.625 1 98.12 197 TYR A CA 1
ATOM 1500 C C . TYR A 1 197 ? -7.277 -24.531 -19.5 1 98.12 197 TYR A C 1
ATOM 1502 O O . TYR A 1 197 ? -7.598 -24.703 -18.328 1 98.12 197 TYR A O 1
ATOM 1510 N N . ALA A 1 198 ? -6.105 -24.062 -19.875 1 98.5 198 ALA A N 1
ATOM 1511 C CA . ALA A 1 198 ? -5.148 -23.438 -18.969 1 98.5 198 ALA A CA 1
ATOM 1512 C C . ALA A 1 198 ? -5.23 -21.922 -19.031 1 98.5 198 ALA A C 1
ATOM 1514 O O . ALA A 1 198 ? -5.434 -21.344 -20.094 1 98.5 198 ALA A O 1
ATOM 1515 N N . PHE A 1 199 ? -5.117 -21.25 -17.922 1 98.56 199 PHE A N 1
ATOM 1516 C CA . PHE A 1 199 ? -5.09 -19.797 -17.797 1 98.56 199 PHE A CA 1
ATOM 1517 C C . PHE A 1 199 ? -3.756 -19.344 -17.219 1 98.56 199 PHE A C 1
ATOM 1519 O O . PHE A 1 199 ? -3.344 -19.781 -16.156 1 98.56 199 PHE A O 1
ATOM 1526 N N . ILE A 1 200 ? -3.104 -18.406 -17.906 1 98.62 200 ILE A N 1
ATOM 1527 C CA . ILE A 1 200 ? -1.721 -18.062 -17.594 1 98.62 200 ILE A CA 1
ATOM 1528 C C . ILE A 1 200 ? -1.539 -16.547 -17.672 1 98.62 200 ILE A C 1
ATOM 1530 O O . ILE A 1 200 ? -1.769 -15.93 -18.719 1 98.62 200 ILE A O 1
ATOM 1534 N N . PRO A 1 201 ? -1.125 -15.938 -16.578 1 98.25 201 PRO A N 1
ATOM 1535 C CA . PRO A 1 201 ? -0.722 -14.531 -16.672 1 98.25 201 PRO A CA 1
ATOM 1536 C C . PRO A 1 201 ? 0.679 -14.359 -17.25 1 98.25 201 PRO A C 1
ATOM 1538 O O . PRO A 1 201 ? 1.557 -15.195 -17.031 1 98.25 201 PRO A O 1
ATOM 1541 N N . ASP A 1 202 ? 0.865 -13.352 -18.031 1 97.94 202 ASP A N 1
ATOM 1542 C CA . ASP A 1 202 ? 2.162 -12.906 -18.516 1 97.94 202 ASP A CA 1
ATOM 1543 C C . ASP A 1 202 ? 2.734 -11.797 -17.641 1 97.94 202 ASP A C 1
ATOM 1545 O O . ASP A 1 202 ? 2.326 -10.641 -17.75 1 97.94 202 ASP A O 1
ATOM 1549 N N . ALA A 1 203 ? 3.754 -12.109 -16.891 1 96.75 203 ALA A N 1
ATOM 1550 C CA . ALA A 1 203 ? 4.25 -11.211 -15.859 1 96.75 203 ALA A CA 1
ATOM 1551 C C . ALA A 1 203 ? 5.234 -10.195 -16.438 1 96.75 203 ALA A C 1
ATOM 1553 O O . ALA A 1 203 ? 5.887 -9.461 -15.688 1 96.75 203 ALA A O 1
ATOM 1554 N N . SER A 1 204 ? 5.402 -10.148 -17.75 1 96.38 204 SER A N 1
ATOM 1555 C CA . SER A 1 204 ? 6.289 -9.188 -18.391 1 96.38 204 SER A CA 1
ATOM 1556 C C . SER A 1 204 ? 5.715 -7.773 -18.328 1 96.38 204 SER A C 1
ATOM 1558 O O . SER A 1 204 ? 4.578 -7.578 -17.891 1 96.38 204 SER A O 1
ATOM 1560 N N . THR A 1 205 ? 6.473 -6.816 -18.781 1 95.56 205 THR A N 1
ATOM 1561 C CA . THR A 1 205 ? 6.137 -5.398 -18.672 1 95.56 205 THR A CA 1
ATOM 1562 C C . THR A 1 205 ? 4.848 -5.086 -19.422 1 95.56 205 THR A C 1
ATOM 1564 O O . THR A 1 205 ? 3.959 -4.414 -18.891 1 95.56 205 THR A O 1
ATOM 1567 N N . ASN A 1 206 ? 4.781 -5.559 -20.688 1 97.06 206 ASN A N 1
ATOM 1568 C CA . ASN A 1 206 ? 3.574 -5.301 -21.469 1 97.06 206 ASN A CA 1
ATOM 1569 C C . ASN A 1 206 ? 2.428 -6.215 -21.047 1 97.06 206 ASN A C 1
ATOM 1571 O O . ASN A 1 206 ? 1.26 -5.902 -21.281 1 97.06 206 ASN A O 1
ATOM 1575 N N . SER A 1 207 ? 2.752 -7.363 -20.625 1 97.88 207 SER A N 1
ATOM 1576 C CA . SER A 1 207 ? 1.874 -8.312 -19.953 1 97.88 207 SER A CA 1
ATOM 1577 C C . SER A 1 207 ? 0.756 -8.789 -20.875 1 97.88 207 SER A C 1
ATOM 1579 O O . SER A 1 207 ? 0.843 -8.633 -22.094 1 97.88 207 SER A O 1
ATOM 1581 N N . SER A 1 208 ? -0.102 -9.555 -20.406 1 98.62 208 SER A N 1
ATOM 1582 C CA . SER A 1 208 ? -1.258 -10.156 -21.062 1 98.62 208 SER A CA 1
ATOM 1583 C C . SER A 1 208 ? -1.777 -11.359 -20.281 1 98.62 208 SER A C 1
ATOM 1585 O O . SER A 1 208 ? -1.229 -11.703 -19.234 1 98.62 208 SER A O 1
ATOM 1587 N N . LEU A 1 209 ? -2.855 -11.883 -20.734 1 98.75 209 LEU A N 1
ATOM 1588 C CA . LEU A 1 209 ? -3.371 -13.172 -20.297 1 98.75 209 LEU A CA 1
ATOM 1589 C C . LEU A 1 209 ? -3.363 -14.18 -21.453 1 98.75 209 LEU A C 1
ATOM 1591 O O . LEU A 1 209 ? -3.857 -13.883 -22.547 1 98.75 209 LEU A O 1
ATOM 1595 N N . VAL A 1 210 ? -2.807 -15.328 -21.141 1 98.69 210 VAL A N 1
ATOM 1596 C CA . VAL A 1 210 ? -2.715 -16.375 -22.156 1 98.69 210 VAL A CA 1
ATOM 1597 C C . VAL A 1 210 ? -3.57 -17.578 -21.734 1 98.69 210 VAL A C 1
ATOM 1599 O O . VAL A 1 210 ? -3.578 -17.969 -20.562 1 98.69 210 VAL A O 1
ATOM 1602 N N . THR A 1 211 ? -4.289 -18.125 -22.734 1 98.62 211 THR A N 1
ATOM 1603 C CA . THR A 1 211 ? -5.027 -19.359 -22.516 1 98.62 211 THR A CA 1
ATOM 1604 C C . THR A 1 211 ? -4.566 -20.438 -23.484 1 98.62 211 THR A C 1
ATOM 1606 O O . THR A 1 211 ? -4.145 -20.156 -24.609 1 98.62 211 THR A O 1
ATOM 1609 N N . ILE A 1 212 ? -4.562 -21.656 -23.016 1 98.62 212 ILE A N 1
ATOM 1610 C CA . ILE A 1 212 ? -4.258 -22.812 -23.859 1 98.62 212 ILE A CA 1
ATOM 1611 C C . ILE A 1 212 ? -5.453 -23.75 -23.891 1 98.62 212 ILE A C 1
ATOM 1613 O O . ILE A 1 212 ? -5.957 -24.172 -22.828 1 98.62 212 ILE A O 1
ATOM 1617 N N . ASP A 1 213 ? -5.91 -24.031 -25.062 1 98.5 213 ASP A N 1
ATOM 1618 C CA . ASP A 1 213 ? -6.867 -25.109 -25.234 1 98.5 213 ASP A CA 1
ATOM 1619 C C . ASP A 1 213 ? -6.199 -26.469 -25.047 1 98.5 213 ASP A C 1
ATOM 1621 O O . ASP A 1 213 ? -5.34 -26.875 -25.828 1 98.5 213 ASP A O 1
ATOM 1625 N N . LEU A 1 214 ? -6.594 -27.203 -24.078 1 98.38 214 LEU A N 1
ATOM 1626 C CA . LEU A 1 214 ? -5.875 -28.406 -23.688 1 98.38 214 LEU A CA 1
ATOM 1627 C C . LEU A 1 214 ? -6.262 -29.594 -24.578 1 98.38 214 LEU A C 1
ATOM 1629 O O . LEU A 1 214 ? -5.668 -30.672 -24.484 1 98.38 214 LEU A O 1
ATOM 1633 N N . ASP A 1 215 ? -7.207 -29.375 -25.406 1 97.44 215 ASP A N 1
ATOM 1634 C CA . ASP A 1 215 ? -7.574 -30.422 -26.359 1 97.44 215 ASP A CA 1
ATOM 1635 C C . ASP A 1 215 ? -6.625 -30.422 -27.562 1 97.44 215 ASP A C 1
ATOM 1637 O O . ASP A 1 215 ? -6.062 -31.453 -27.906 1 97.44 215 ASP A O 1
ATOM 1641 N N . ASP A 1 216 ? -6.359 -29.25 -28.125 1 96.94 216 ASP A N 1
ATOM 1642 C CA . ASP A 1 216 ? -5.594 -29.219 -29.359 1 96.94 216 ASP A CA 1
ATOM 1643 C C . ASP A 1 216 ? -4.285 -28.453 -29.188 1 96.94 216 ASP A C 1
ATOM 1645 O O . ASP A 1 216 ? -3.463 -28.391 -30.109 1 96.94 216 ASP A O 1
ATOM 1649 N N . GLY A 1 217 ? -4.094 -27.797 -28.078 1 97.19 217 GLY A N 1
ATOM 1650 C CA . GLY A 1 217 ? -2.824 -27.172 -27.75 1 97.19 217 GLY A CA 1
ATOM 1651 C C . GLY A 1 217 ? -2.73 -25.734 -28.266 1 97.19 217 GLY A C 1
ATOM 1652 O O . GLY A 1 217 ? -1.718 -25.062 -28.047 1 97.19 217 GLY A O 1
ATOM 1653 N N . SER A 1 218 ? -3.801 -25.219 -28.891 1 97.31 218 SER A N 1
ATOM 1654 C CA . SER A 1 218 ? -3.76 -23.844 -29.359 1 97.31 218 SER A CA 1
ATOM 1655 C C . SER A 1 218 ? -3.736 -22.859 -28.203 1 97.31 218 SER A C 1
ATOM 1657 O O . SER A 1 218 ? -4.289 -23.141 -27.141 1 97.31 218 SER A O 1
ATOM 1659 N N . ALA A 1 219 ? -3.078 -21.75 -28.422 1 98 219 ALA A N 1
ATOM 1660 C CA . ALA A 1 219 ? -2.959 -20.719 -27.391 1 98 219 ALA A CA 1
ATOM 1661 C C . ALA A 1 219 ? -3.463 -19.375 -27.891 1 98 219 ALA A C 1
ATOM 1663 O O . ALA A 1 219 ? -3.328 -19.047 -29.078 1 98 219 ALA A O 1
ATOM 1664 N N . LEU A 1 220 ? -4.07 -18.625 -27.016 1 97.88 220 LEU A N 1
ATOM 1665 C CA . LEU A 1 220 ? -4.617 -17.297 -27.297 1 97.88 220 LEU A CA 1
ATOM 1666 C C . LEU A 1 220 ? -4.102 -16.281 -26.281 1 97.88 220 LEU A C 1
ATOM 1668 O O . LEU A 1 220 ? -4.094 -16.531 -25.078 1 97.88 220 LEU A O 1
ATOM 1672 N N . ARG A 1 221 ? -3.574 -15.109 -26.766 1 98.31 221 ARG A N 1
ATOM 1673 C CA . ARG A 1 221 ? -3.156 -13.984 -25.938 1 98.31 221 ARG A CA 1
ATOM 1674 C C . ARG A 1 221 ? -4.195 -12.875 -25.953 1 98.31 221 ARG A C 1
ATOM 1676 O O . ARG A 1 221 ? -4.629 -12.438 -27.016 1 98.31 221 ARG A O 1
ATOM 1683 N N . ARG A 1 222 ? -4.598 -12.406 -24.797 1 98.69 222 ARG A N 1
ATOM 1684 C CA . ARG A 1 222 ? -5.594 -11.352 -24.656 1 98.69 222 ARG A CA 1
ATOM 1685 C C . ARG A 1 222 ? -5.094 -10.242 -23.734 1 98.69 222 ARG A C 1
ATOM 1687 O O . ARG A 1 222 ? -4.191 -10.453 -22.922 1 98.69 222 ARG A O 1
ATOM 1694 N N . LEU A 1 223 ? -5.633 -8.977 -23.906 1 98.81 223 LEU A N 1
ATOM 1695 C CA . LEU A 1 223 ? -5.43 -7.82 -23.031 1 98.81 223 LEU A CA 1
ATOM 1696 C C . LEU A 1 223 ? -3.973 -7.367 -23.062 1 98.81 223 LEU A C 1
ATOM 1698 O O . LEU A 1 223 ? -3.455 -6.859 -22.078 1 98.81 223 LEU A O 1
ATOM 1702 N N . PHE A 1 224 ? -3.295 -7.594 -24.172 1 98.56 224 PHE A N 1
ATOM 1703 C CA . PHE A 1 224 ? -1.89 -7.234 -24.312 1 98.56 224 PHE A CA 1
ATOM 1704 C C . PHE A 1 224 ? -1.69 -5.738 -24.125 1 98.56 224 PHE A C 1
ATOM 1706 O O . PHE A 1 224 ? -2.363 -4.93 -24.766 1 98.56 224 PHE A O 1
ATOM 1713 N N . ASN A 1 225 ? -0.817 -5.398 -23.219 1 98.31 225 ASN A N 1
ATOM 1714 C CA . ASN A 1 225 ? -0.324 -4.043 -22.984 1 98.31 225 ASN A CA 1
ATOM 1715 C C . ASN A 1 225 ? -1.438 -3.115 -22.5 1 98.31 225 ASN A C 1
ATOM 1717 O O . ASN A 1 225 ? -1.375 -1.903 -22.719 1 98.31 225 ASN A O 1
ATOM 1721 N N . THR A 1 226 ? -2.469 -3.639 -21.891 1 98.56 226 THR A N 1
ATOM 1722 C CA . THR A 1 226 ? -3.529 -2.812 -21.328 1 98.56 226 THR A CA 1
ATOM 1723 C C . THR A 1 226 ? -3.244 -2.486 -19.875 1 98.56 226 THR A C 1
ATOM 1725 O O . THR A 1 226 ? -2.422 -3.145 -19.234 1 98.56 226 THR A O 1
ATOM 1728 N N . SER A 1 227 ? -3.971 -1.499 -19.328 1 97.38 227 SER A N 1
ATOM 1729 C CA . SER A 1 227 ? -3.75 -1.045 -17.953 1 97.38 227 SER A CA 1
ATOM 1730 C C . SER A 1 227 ? -4.223 -2.084 -16.953 1 97.38 227 SER A C 1
ATOM 1732 O O . SER A 1 227 ? -3.799 -2.068 -15.789 1 97.38 227 SER A O 1
ATOM 1734 N N . VAL A 1 228 ? -5.082 -3.027 -17.328 1 98.5 228 VAL A N 1
ATOM 1735 C CA . VAL A 1 228 ? -5.668 -3.971 -16.391 1 98.5 228 VAL A CA 1
ATOM 1736 C C . VAL A 1 228 ? -4.695 -5.121 -16.141 1 98.5 228 VAL A C 1
ATOM 1738 O O . VAL A 1 228 ? -4.926 -5.961 -15.258 1 98.5 228 VAL A O 1
ATOM 1741 N N . VAL A 1 229 ? -3.557 -5.172 -16.922 1 98.56 229 VAL A N 1
ATOM 1742 C CA . VAL A 1 229 ? -2.572 -6.223 -16.688 1 98.56 229 VAL A CA 1
ATOM 1743 C C . VAL A 1 229 ? -1.215 -5.598 -16.359 1 98.56 229 VAL A C 1
ATOM 1745 O O . VAL A 1 229 ? -0.371 -6.223 -15.719 1 98.56 229 VAL A O 1
ATOM 1748 N N . ARG A 1 230 ? -0.938 -4.41 -16.75 1 98.38 230 ARG A N 1
ATOM 1749 C CA . ARG A 1 230 ? 0.365 -3.777 -16.578 1 98.38 230 ARG A CA 1
ATOM 1750 C C . ARG A 1 230 ? 0.542 -3.275 -15.148 1 98.38 230 ARG A C 1
ATOM 1752 O O . ARG A 1 230 ? -0.434 -2.922 -14.484 1 98.38 230 ARG A O 1
ATOM 1759 N N . ALA A 1 231 ? 1.749 -3.143 -14.734 1 97.75 231 ALA A N 1
ATOM 1760 C CA . ALA A 1 231 ? 2.127 -2.57 -13.445 1 97.75 231 ALA A CA 1
ATOM 1761 C C . ALA A 1 231 ? 1.798 -1.082 -13.391 1 97.75 231 ALA A C 1
ATOM 1763 O O . ALA A 1 231 ? 1.613 -0.44 -14.422 1 97.75 231 ALA A O 1
ATOM 1764 N N . ASP A 1 232 ? 1.646 -0.559 -12.156 1 96.44 232 ASP A N 1
ATOM 1765 C CA . ASP A 1 232 ? 1.516 0.885 -11.992 1 96.44 232 ASP A CA 1
ATOM 1766 C C . ASP A 1 232 ? 2.805 1.603 -12.375 1 96.44 232 ASP A C 1
ATOM 1768 O O . ASP A 1 232 ? 3.902 1.121 -12.086 1 96.44 232 ASP A O 1
ATOM 1772 N N . GLU A 1 233 ? 2.629 2.744 -12.961 1 93.75 233 GLU A N 1
ATOM 1773 C CA . GLU A 1 233 ? 3.795 3.551 -13.305 1 93.75 233 GLU A CA 1
ATOM 1774 C C . GLU A 1 233 ? 4.547 4 -12.055 1 93.75 233 GLU A C 1
ATOM 1776 O O . GLU A 1 233 ? 3.934 4.473 -11.094 1 93.75 233 GLU A O 1
ATOM 1781 N N . ASN A 1 234 ? 5.887 3.797 -12.047 1 96.25 234 ASN A N 1
ATOM 1782 C CA . ASN A 1 234 ? 6.754 4.211 -10.953 1 96.25 234 ASN A CA 1
ATOM 1783 C C . ASN A 1 234 ? 6.273 3.646 -9.617 1 96.25 234 ASN A C 1
ATOM 1785 O O . ASN A 1 234 ? 6.254 4.355 -8.609 1 96.25 234 ASN A O 1
ATOM 1789 N N . TYR A 1 235 ? 5.922 2.434 -9.664 1 97.12 235 TYR A N 1
ATOM 1790 C CA . TYR A 1 235 ? 5.426 1.719 -8.492 1 97.12 235 TYR A CA 1
ATOM 1791 C C . TYR A 1 235 ? 6.473 1.681 -7.387 1 97.12 235 TYR A C 1
ATOM 1793 O O . TYR A 1 235 ? 7.648 1.411 -7.648 1 97.12 235 TYR A O 1
ATOM 1801 N N . VAL A 1 236 ? 6.066 1.991 -6.191 1 97.75 236 VAL A N 1
ATOM 1802 C CA . VAL A 1 236 ? 6.844 1.76 -4.98 1 97.75 236 VAL A CA 1
ATOM 1803 C C . VAL A 1 236 ? 6 0.987 -3.967 1 97.75 236 VAL A C 1
ATOM 1805 O O . VAL A 1 236 ? 5.004 1.504 -3.457 1 97.75 236 VAL A O 1
ATOM 1808 N N . GLY A 1 237 ? 6.34 -0.248 -3.76 1 96.25 237 GLY A N 1
ATOM 1809 C CA . GLY A 1 237 ? 5.715 -1.045 -2.717 1 96.25 237 GLY A CA 1
ATOM 1810 C C . GLY A 1 237 ? 6.434 -0.953 -1.384 1 96.25 237 GLY A C 1
ATOM 1811 O O . GLY A 1 237 ? 7.363 -0.156 -1.228 1 96.25 237 GLY A O 1
ATOM 1812 N N . SER A 1 238 ? 5.906 -1.617 -0.433 1 96.06 238 SER A N 1
ATOM 1813 C CA . SER A 1 238 ? 6.52 -1.718 0.888 1 96.06 238 SER A CA 1
ATOM 1814 C C . SER A 1 238 ? 6.625 -3.17 1.34 1 96.06 238 SER A C 1
ATOM 1816 O O . SER A 1 238 ? 5.695 -3.955 1.145 1 96.06 238 SER A O 1
ATOM 1818 N N . TYR A 1 239 ? 7.75 -3.574 1.826 1 95.44 239 TYR A N 1
ATOM 1819 C CA . TYR A 1 239 ? 7.969 -4.883 2.436 1 95.44 239 TYR A CA 1
ATOM 1820 C C . TYR A 1 239 ? 8.484 -4.738 3.863 1 95.44 239 TYR A C 1
ATOM 1822 O O . TYR A 1 239 ? 9.578 -4.23 4.086 1 95.44 239 TYR A O 1
ATOM 1830 N N . ASP A 1 240 ? 7.641 -5.242 4.773 1 92.38 240 ASP A N 1
ATOM 1831 C CA . ASP A 1 240 ? 7.934 -5.098 6.195 1 92.38 240 ASP A CA 1
ATOM 1832 C C . ASP A 1 240 ? 8.266 -3.648 6.547 1 92.38 240 ASP A C 1
ATOM 1834 O O . ASP A 1 240 ? 9.227 -3.381 7.266 1 92.38 240 ASP A O 1
ATOM 1838 N N . GLY A 1 241 ? 7.543 -2.738 5.91 1 93.75 241 GLY A N 1
ATOM 1839 C CA . GLY A 1 241 ? 7.637 -1.315 6.195 1 93.75 241 GLY A CA 1
ATOM 1840 C C . GLY A 1 241 ? 8.727 -0.619 5.41 1 93.75 241 GLY A C 1
ATOM 1841 O O . GLY A 1 241 ? 8.914 0.594 5.527 1 93.75 241 GLY A O 1
ATOM 1842 N N . GLN A 1 242 ? 9.453 -1.332 4.617 1 95.5 242 GLN A N 1
ATOM 1843 C CA . GLN A 1 242 ? 10.547 -0.755 3.836 1 95.5 242 GLN A CA 1
ATOM 1844 C C . GLN A 1 242 ? 10.133 -0.551 2.381 1 95.5 242 GLN A C 1
ATOM 1846 O O . GLN A 1 242 ? 9.664 -1.484 1.726 1 95.5 242 GLN A O 1
ATOM 1851 N N . PRO A 1 243 ? 10.297 0.689 1.847 1 96.94 243 PRO A N 1
ATOM 1852 C CA . PRO A 1 243 ? 10.031 0.902 0.422 1 96.94 243 PRO A CA 1
ATOM 1853 C C . PRO A 1 243 ? 10.914 0.047 -0.479 1 96.94 243 PRO A C 1
ATOM 1855 O O . PRO A 1 243 ? 12.094 -0.15 -0.182 1 96.94 243 PRO A O 1
ATOM 1858 N N . ILE A 1 244 ? 10.32 -0.348 -1.612 1 95.38 244 ILE A N 1
ATOM 1859 C CA . ILE A 1 244 ? 11.016 -1.282 -2.492 1 95.38 244 ILE A CA 1
ATOM 1860 C C . ILE A 1 244 ? 11.305 -0.61 -3.834 1 95.38 244 ILE A C 1
ATOM 1862 O O . ILE A 1 244 ? 10.422 0.025 -4.418 1 95.38 244 ILE A O 1
ATOM 1866 N N . TYR A 1 245 ? 12.508 -0.709 -4.316 1 97.88 245 TYR A N 1
ATOM 1867 C CA . TYR A 1 245 ? 12.961 -0.344 -5.652 1 97.88 245 TYR A CA 1
ATOM 1868 C C . TYR A 1 245 ? 13.688 -1.507 -6.316 1 97.88 245 TYR A C 1
ATOM 1870 O O . TYR A 1 245 ? 13.984 -2.514 -5.668 1 97.88 245 TYR A O 1
ATOM 1878 N N . THR A 1 246 ? 13.867 -1.43 -7.582 1 97.25 246 THR A N 1
ATOM 1879 C CA . THR A 1 246 ? 14.805 -2.332 -8.242 1 97.25 246 THR A CA 1
ATOM 1880 C C . THR A 1 246 ? 16.156 -1.657 -8.438 1 97.25 246 THR A C 1
ATOM 1882 O O . THR A 1 246 ? 16.25 -0.43 -8.531 1 97.25 246 THR A O 1
ATOM 1885 N N . TRP A 1 247 ? 17.125 -2.52 -8.461 1 97.25 247 TRP A N 1
ATOM 1886 C CA . TRP A 1 247 ? 18.484 -1.997 -8.555 1 97.25 247 TRP A CA 1
ATOM 1887 C C . TRP A 1 247 ? 19.328 -2.836 -9.516 1 97.25 247 TRP A C 1
ATOM 1889 O O . TRP A 1 247 ? 19.156 -4.055 -9.602 1 97.25 247 TRP A O 1
ATOM 1899 N N . ASN A 1 248 ? 20.141 -2.354 -10.258 1 96.12 248 ASN A N 1
ATOM 1900 C CA . ASN A 1 248 ? 21.328 -2.881 -10.93 1 96.12 248 ASN A CA 1
ATOM 1901 C C . ASN A 1 248 ? 22.594 -2.154 -10.484 1 96.12 248 ASN A C 1
ATOM 1903 O O . ASN A 1 248 ? 23.016 -1.19 -11.125 1 96.12 248 ASN A O 1
ATOM 1907 N N . GLY A 1 249 ? 23.156 -2.689 -9.406 1 97 249 GLY A N 1
ATOM 1908 C CA . GLY A 1 249 ? 24.141 -1.9 -8.688 1 97 249 GLY A CA 1
ATOM 1909 C C . GLY A 1 249 ? 23.547 -0.663 -8.039 1 97 249 GLY A C 1
ATOM 1910 O O . GLY A 1 249 ? 22.75 -0.767 -7.102 1 97 249 GLY A O 1
ATOM 1911 N N . THR A 1 250 ? 23.922 0.533 -8.633 1 97.38 250 THR A N 1
ATOM 1912 C CA . THR A 1 250 ? 23.438 1.798 -8.094 1 97.38 250 THR A CA 1
ATOM 1913 C C . THR A 1 250 ? 22.406 2.426 -9.023 1 97.38 250 THR A C 1
ATOM 1915 O O . THR A 1 250 ? 21.938 3.547 -8.797 1 97.38 250 THR A O 1
ATOM 1918 N N . LYS A 1 251 ? 22.094 1.724 -10.109 1 97.88 251 LYS A N 1
ATOM 1919 C CA . LYS A 1 251 ? 21.047 2.189 -11.008 1 97.88 251 LYS A CA 1
ATOM 1920 C C . LYS A 1 251 ? 19.656 1.841 -10.469 1 97.88 251 LYS A C 1
ATOM 1922 O O . LYS A 1 251 ? 19.344 0.667 -10.242 1 97.88 251 LYS A O 1
ATOM 1927 N N . LYS A 1 252 ? 18.844 2.826 -10.273 1 97.75 252 LYS A N 1
ATOM 1928 C CA . LYS A 1 252 ? 17.531 2.686 -9.664 1 97.75 252 LYS A CA 1
ATOM 1929 C C . LYS A 1 252 ? 16.469 2.406 -10.719 1 97.75 252 LYS A C 1
ATOM 1931 O O . LYS A 1 252 ? 16.5 2.984 -11.805 1 97.75 252 LYS A O 1
ATOM 1936 N N . GLY A 1 253 ? 15.547 1.551 -10.406 1 97.25 253 GLY A N 1
ATOM 1937 C CA . GLY A 1 253 ? 14.336 1.324 -11.172 1 97.25 253 GLY A CA 1
ATOM 1938 C C . GLY A 1 253 ? 13.125 1.019 -10.305 1 97.25 253 GLY A C 1
ATOM 1939 O O . GLY A 1 253 ? 13.18 1.178 -9.086 1 97.25 253 GLY A O 1
ATOM 1940 N N . HIS A 1 254 ? 12.062 0.749 -10.945 1 97.44 254 HIS A N 1
ATOM 1941 C CA . HIS A 1 254 ? 10.828 0.347 -10.281 1 97.44 254 HIS A CA 1
ATOM 1942 C C . HIS A 1 254 ? 10.406 -1.054 -10.711 1 97.44 254 HIS A C 1
ATOM 1944 O O . HIS A 1 254 ? 10.719 -1.49 -11.82 1 97.44 254 HIS A O 1
ATOM 1950 N N . LEU A 1 255 ? 9.781 -1.745 -9.773 1 96.19 255 LEU A N 1
ATOM 1951 C CA . LEU A 1 255 ? 9.234 -3.061 -10.086 1 96.19 255 LEU A CA 1
ATOM 1952 C C . LEU A 1 255 ? 8.156 -2.963 -11.156 1 96.19 255 LEU A C 1
ATOM 1954 O O . LEU A 1 255 ? 7.285 -2.092 -11.094 1 96.19 255 LEU A O 1
ATOM 1958 N N . THR A 1 256 ? 8.195 -3.875 -12.164 1 95.62 256 THR A N 1
ATOM 1959 C CA . THR A 1 256 ? 7.242 -3.838 -13.266 1 95.62 256 THR A CA 1
ATOM 1960 C C . THR A 1 256 ? 6.559 -5.191 -13.438 1 95.62 256 THR A C 1
ATOM 1962 O O . THR A 1 256 ? 5.918 -5.449 -14.461 1 95.62 256 THR A O 1
ATOM 1965 N N . THR A 1 257 ? 6.812 -6.121 -12.477 1 96.25 257 THR A N 1
ATOM 1966 C CA . THR A 1 257 ? 6.086 -7.383 -12.578 1 96.25 257 THR A CA 1
ATOM 1967 C C . THR A 1 257 ? 4.582 -7.133 -12.672 1 96.25 257 THR A C 1
ATOM 1969 O O . THR A 1 257 ? 3.998 -6.477 -11.805 1 96.25 257 THR A O 1
ATOM 1972 N N . ALA A 1 258 ? 4.016 -7.594 -13.695 1 97.5 258 ALA A N 1
ATOM 1973 C CA . ALA A 1 258 ? 2.652 -7.246 -14.086 1 97.5 258 ALA A CA 1
ATOM 1974 C C . ALA A 1 258 ? 1.659 -8.305 -13.617 1 97.5 258 ALA A C 1
ATOM 1976 O O . ALA A 1 258 ? 1.67 -8.695 -12.445 1 97.5 258 ALA A O 1
ATOM 1977 N N . ALA A 1 259 ? 0.742 -8.742 -14.484 1 98.19 259 ALA A N 1
ATOM 1978 C CA . ALA A 1 259 ? -0.183 -9.797 -14.078 1 98.19 259 ALA A CA 1
ATOM 1979 C C . ALA A 1 259 ? 0.571 -11.016 -13.547 1 98.19 259 ALA A C 1
ATOM 1981 O O . ALA A 1 259 ? 1.567 -11.445 -14.141 1 98.19 259 ALA A O 1
ATOM 1982 N N . ASP A 1 260 ? 0.062 -11.531 -12.445 1 97.56 260 ASP A N 1
ATOM 1983 C CA . ASP A 1 260 ? 0.84 -12.555 -11.766 1 97.56 260 ASP A CA 1
ATOM 1984 C C . ASP A 1 260 ? -0.071 -13.57 -11.078 1 97.56 260 ASP A C 1
ATOM 1986 O O . ASP A 1 260 ? -0.541 -14.516 -11.711 1 97.56 260 ASP A O 1
ATOM 1990 N N . GLY A 1 261 ? -0.577 -13.273 -9.828 1 97.5 261 GLY A N 1
ATOM 1991 C CA . GLY A 1 261 ? -1.46 -14.188 -9.125 1 97.5 261 GLY A CA 1
ATOM 1992 C C . GLY A 1 261 ? -2.775 -14.422 -9.844 1 97.5 261 GLY A C 1
ATOM 1993 O O . GLY A 1 261 ? -3.377 -13.484 -10.367 1 97.5 261 GLY A O 1
ATOM 1994 N N . VAL A 1 262 ? -3.211 -15.734 -9.898 1 98.19 262 VAL A N 1
ATOM 1995 C CA . VAL A 1 262 ? -4.453 -16.047 -10.594 1 98.19 262 VAL A CA 1
ATOM 1996 C C . VAL A 1 262 ? -5.262 -17.062 -9.789 1 98.19 262 VAL A C 1
ATOM 1998 O O . VAL A 1 262 ? -4.703 -17.828 -9 1 98.19 262 VAL A O 1
ATOM 2001 N N . ALA A 1 263 ? -6.559 -17.062 -9.992 1 98.12 263 ALA A N 1
ATOM 2002 C CA . ALA A 1 263 ? -7.465 -17.984 -9.32 1 98.12 263 ALA A CA 1
ATOM 2003 C C . ALA A 1 263 ? -8.695 -18.266 -10.18 1 98.12 263 ALA A C 1
ATOM 2005 O O . ALA A 1 263 ? -9.125 -17.406 -10.961 1 98.12 263 ALA A O 1
ATOM 2006 N N . LEU A 1 264 ? -9.195 -19.453 -10.062 1 96.88 264 LEU A N 1
ATOM 2007 C CA . LEU A 1 264 ? -10.445 -19.906 -10.656 1 96.88 264 LEU A CA 1
ATOM 2008 C C . LEU A 1 264 ? -11.406 -20.406 -9.586 1 96.88 264 LEU A C 1
ATOM 2010 O O . LEU A 1 264 ? -11.547 -21.609 -9.375 1 96.88 264 LEU A O 1
ATOM 2014 N N . PRO A 1 265 ? -12.094 -19.5 -8.984 1 92.62 265 PRO A N 1
ATOM 2015 C CA . PRO A 1 265 ? -13.031 -19.984 -7.969 1 92.62 265 PRO A CA 1
ATOM 2016 C C . PRO A 1 265 ? -14.164 -20.812 -8.562 1 92.62 265 PRO A C 1
ATOM 2018 O O . PRO A 1 265 ? -14.602 -20.562 -9.688 1 92.62 265 PRO A O 1
ATOM 2021 N N . THR A 1 266 ? -14.594 -21.797 -7.785 1 83 266 THR A N 1
ATOM 2022 C CA . THR A 1 266 ? -15.695 -22.656 -8.219 1 83 266 THR A CA 1
ATOM 2023 C C . THR A 1 266 ? -16.969 -21.828 -8.438 1 83 266 THR A C 1
ATOM 2025 O O . THR A 1 266 ? -17.219 -20.875 -7.707 1 83 266 THR A O 1
ATOM 2028 N N . SER A 1 267 ? -17.719 -22.234 -9.297 1 78.94 267 SER A N 1
ATOM 2029 C CA . SER A 1 267 ? -19.109 -21.812 -9.523 1 78.94 267 SER A CA 1
ATOM 2030 C C . SER A 1 267 ? -19.172 -20.359 -9.961 1 78.94 267 SER A C 1
ATOM 2032 O O . SER A 1 267 ? -20.25 -19.781 -10.07 1 78.94 267 SER A O 1
ATOM 2034 N N . SER A 1 268 ? -18.094 -19.734 -10.188 1 83.38 268 SER A N 1
ATOM 2035 C CA . SER A 1 268 ? -18.172 -18.328 -10.617 1 83.38 268 SER A CA 1
ATOM 2036 C C . SER A 1 268 ? -18.125 -18.219 -12.133 1 83.38 268 SER A C 1
ATOM 2038 O O . SER A 1 268 ? -18.688 -17.281 -12.703 1 83.38 268 SER A O 1
ATOM 2040 N N . GLY A 1 269 ? -17.406 -19.156 -12.742 1 93.88 269 GLY A N 1
ATOM 2041 C CA . GLY A 1 269 ? -17.141 -19.031 -14.172 1 93.88 269 GLY A CA 1
ATOM 2042 C C . GLY A 1 269 ? -16.172 -17.922 -14.5 1 93.88 269 GLY A C 1
ATOM 2043 O O . GLY A 1 269 ? -15.969 -17.594 -15.68 1 93.88 269 GLY A O 1
ATOM 2044 N N . ASN A 1 270 ? -15.594 -17.281 -13.484 1 97.81 270 ASN A N 1
ATOM 2045 C CA . ASN A 1 270 ? -14.711 -16.141 -13.688 1 97.81 270 ASN A CA 1
ATOM 2046 C C . ASN A 1 270 ? -13.25 -16.516 -13.461 1 97.81 270 ASN A C 1
ATOM 2048 O O . ASN A 1 270 ? -12.953 -17.453 -12.734 1 97.81 270 ASN A O 1
ATOM 2052 N N . PHE A 1 271 ? -12.383 -15.844 -14.164 1 98.38 271 PHE A N 1
ATOM 2053 C CA . PHE A 1 271 ? -10.93 -15.875 -14 1 98.38 271 PHE A CA 1
ATOM 2054 C C . PHE A 1 271 ? -10.438 -14.609 -13.32 1 98.38 271 PHE A C 1
ATOM 2056 O O . PHE A 1 271 ? -10.672 -13.5 -13.805 1 98.38 271 PHE A O 1
ATOM 2063 N N . TYR A 1 272 ? -9.789 -14.773 -12.148 1 98.62 272 TYR A N 1
ATOM 2064 C CA . TYR A 1 272 ? -9.266 -13.648 -11.383 1 98.62 272 TYR A CA 1
ATOM 2065 C C . TYR A 1 272 ? -7.754 -13.523 -11.57 1 98.62 272 TYR A C 1
ATOM 2067 O O . TYR A 1 272 ? -7.043 -14.531 -11.617 1 98.62 272 TYR A O 1
ATOM 2075 N N . TRP A 1 273 ? -7.285 -12.281 -11.625 1 98.44 273 TRP A N 1
ATOM 2076 C CA . TRP A 1 273 ? -5.844 -12.062 -11.594 1 98.44 273 TRP A CA 1
ATOM 2077 C C . TRP A 1 273 ? -5.508 -10.797 -10.812 1 98.44 273 TRP A C 1
ATOM 2079 O O . TRP A 1 273 ? -6.332 -9.883 -10.711 1 98.44 273 TRP A O 1
ATOM 2089 N N . GLY A 1 274 ? -4.371 -10.828 -10.18 1 98.12 274 GLY A N 1
ATOM 2090 C CA . GLY A 1 274 ? -3.779 -9.641 -9.586 1 98.12 274 GLY A CA 1
ATOM 2091 C C . GLY A 1 274 ? -2.615 -9.086 -10.391 1 98.12 274 GLY A C 1
ATOM 2092 O O . GLY A 1 274 ? -2.025 -9.805 -11.203 1 98.12 274 GLY A O 1
ATOM 2093 N N . VAL A 1 275 ? -2.33 -7.836 -10.297 1 97.88 275 VAL A N 1
ATOM 2094 C CA . VAL A 1 275 ? -1.128 -7.203 -10.828 1 97.88 275 VAL A CA 1
ATOM 2095 C C . VAL A 1 275 ? -0.109 -7 -9.711 1 97.88 275 VAL A C 1
ATOM 2097 O O . VAL A 1 275 ? -0.349 -6.23 -8.773 1 97.88 275 VAL A O 1
ATOM 2100 N N . LEU A 1 276 ? 1.016 -7.656 -9.773 1 97.69 276 LEU A N 1
ATOM 2101 C CA . LEU A 1 276 ? 1.921 -7.727 -8.625 1 97.69 276 LEU A CA 1
ATOM 2102 C C . LEU A 1 276 ? 2.418 -6.336 -8.242 1 97.69 276 LEU A C 1
ATOM 2104 O O . LEU A 1 276 ? 2.289 -5.922 -7.09 1 97.69 276 LEU A O 1
ATOM 2108 N N . ALA A 1 277 ? 3.012 -5.578 -9.203 1 97.5 277 ALA A N 1
ATOM 2109 C CA . ALA A 1 277 ? 3.502 -4.23 -8.914 1 97.5 277 ALA A CA 1
ATOM 2110 C C . ALA A 1 277 ? 2.371 -3.209 -8.984 1 97.5 277 ALA A C 1
ATOM 2112 O O . ALA A 1 277 ? 2.43 -2.258 -9.766 1 97.5 277 ALA A O 1
ATOM 2113 N N . SER A 1 278 ? 1.378 -3.467 -8.305 1 96.94 278 SER A N 1
ATOM 2114 C CA . SER A 1 278 ? 0.164 -2.68 -8.125 1 96.94 278 SER A CA 1
ATOM 2115 C C . SER A 1 278 ? -0.598 -3.123 -6.875 1 96.94 278 SER A C 1
ATOM 2117 O O . SER A 1 278 ? -0.091 -3.92 -6.082 1 96.94 278 SER A O 1
ATOM 2119 N N . ARG A 1 279 ? -1.761 -2.59 -6.688 1 97.25 279 ARG A N 1
ATOM 2120 C CA . ARG A 1 279 ? -2.686 -3.047 -5.656 1 97.25 279 ARG A CA 1
ATOM 2121 C C . ARG A 1 279 ? -4.027 -3.449 -6.262 1 97.25 279 ARG A C 1
ATOM 2123 O O . ARG A 1 279 ? -5.008 -3.641 -5.539 1 97.25 279 ARG A O 1
ATOM 2130 N N . ARG A 1 280 ? -4.023 -3.604 -7.551 1 97.44 280 ARG A N 1
ATOM 2131 C CA . ARG A 1 280 ? -5.25 -3.861 -8.305 1 97.44 280 ARG A CA 1
ATOM 2132 C C . ARG A 1 280 ? -5.41 -5.348 -8.602 1 97.44 280 ARG A C 1
ATOM 2134 O O . ARG A 1 280 ? -4.422 -6.059 -8.789 1 97.44 280 ARG A O 1
ATOM 2141 N N . PHE A 1 281 ? -6.617 -5.773 -8.633 1 98.25 281 PHE A N 1
ATOM 2142 C CA . PHE A 1 281 ? -6.992 -7.086 -9.141 1 98.25 281 PHE A CA 1
ATOM 2143 C C . PHE A 1 281 ? -8.281 -7.004 -9.953 1 98.25 281 PHE A C 1
ATOM 2145 O O . PHE A 1 281 ? -9.016 -6.02 -9.852 1 98.25 281 PHE A O 1
ATOM 2152 N N . TYR A 1 282 ? -8.516 -8.008 -10.781 1 98.56 282 TYR A N 1
ATOM 2153 C CA . TYR A 1 282 ? -9.602 -8.008 -11.75 1 98.56 282 TYR A CA 1
ATOM 2154 C C . TYR A 1 282 ? -10.148 -9.422 -11.953 1 98.56 282 TYR A C 1
ATOM 2156 O O . TYR A 1 282 ? -9.562 -10.391 -11.469 1 98.56 282 TYR A O 1
ATOM 2164 N N . TYR A 1 283 ? -11.258 -9.438 -12.602 1 98.62 283 TYR A N 1
ATOM 2165 C CA . TYR A 1 283 ? -11.727 -10.734 -13.102 1 98.62 283 TYR A CA 1
ATOM 2166 C C . TYR A 1 283 ? -12.492 -10.57 -14.406 1 98.62 283 TYR A C 1
ATOM 2168 O O . TYR A 1 283 ? -12.867 -9.453 -14.781 1 98.62 283 TYR A O 1
ATOM 2176 N N . ILE A 1 284 ? -12.695 -11.664 -15.07 1 98.75 284 ILE A N 1
ATOM 2177 C CA . ILE A 1 284 ? -13.43 -11.734 -16.328 1 98.75 284 ILE A CA 1
ATOM 2178 C C . ILE A 1 284 ? -14.055 -13.117 -16.484 1 98.75 284 ILE A C 1
ATOM 2180 O O . ILE A 1 284 ? -13.562 -14.094 -15.914 1 98.75 284 ILE A O 1
ATOM 2184 N N . SER A 1 285 ? -15.102 -13.172 -17.266 1 98.25 285 SER A N 1
ATOM 2185 C CA . SER A 1 285 ? -15.672 -14.469 -17.625 1 98.25 285 SER A CA 1
ATOM 2186 C C . SER A 1 285 ? -14.648 -15.336 -18.344 1 98.25 285 SER A C 1
ATOM 2188 O O . SER A 1 285 ? -14.023 -14.891 -19.312 1 98.25 285 SER A O 1
ATOM 2190 N N . GLN A 1 286 ? -14.539 -16.641 -17.906 1 98.19 286 GLN A N 1
ATOM 2191 C CA . GLN A 1 286 ? -13.656 -17.594 -18.578 1 98.19 286 GLN A CA 1
ATOM 2192 C C . GLN A 1 286 ? -14.078 -17.781 -20.031 1 98.19 286 GLN A C 1
ATOM 2194 O O . GLN A 1 286 ? -13.234 -17.812 -20.938 1 98.19 286 GLN A O 1
ATOM 2199 N N . GLU A 1 287 ? -15.352 -17.859 -20.266 1 97.88 287 GLU A N 1
ATOM 2200 C CA . GLU A 1 287 ? -15.891 -18.094 -21.609 1 97.88 287 GLU A CA 1
ATOM 2201 C C . GLU A 1 287 ? -15.516 -16.969 -22.562 1 97.88 287 GLU A C 1
ATOM 2203 O O . GLU A 1 287 ? -15.156 -17.219 -23.719 1 97.88 287 GLU A O 1
ATOM 2208 N N . ILE A 1 288 ? -15.57 -15.766 -22.047 1 98.56 288 ILE A N 1
ATOM 2209 C CA . ILE A 1 288 ? -15.242 -14.617 -22.875 1 98.56 288 ILE A CA 1
ATOM 2210 C C . ILE A 1 288 ? -13.742 -14.609 -23.172 1 98.56 288 ILE A C 1
ATOM 2212 O O . ILE A 1 288 ? -13.328 -14.375 -24.312 1 98.56 288 ILE A O 1
ATOM 2216 N N . LEU A 1 289 ? -12.945 -14.938 -22.188 1 98.69 289 LEU A N 1
ATOM 2217 C CA . LEU A 1 289 ? -11.492 -14.852 -22.312 1 98.69 289 LEU A CA 1
ATOM 2218 C C . LEU A 1 289 ? -10.977 -15.859 -23.328 1 98.69 289 LEU A C 1
ATOM 2220 O O . LEU A 1 289 ? -10.031 -15.578 -24.062 1 98.69 289 LEU A O 1
ATOM 2224 N N . VAL A 1 290 ? -11.641 -17.047 -23.453 1 98.25 290 VAL A N 1
ATOM 2225 C CA . VAL A 1 290 ? -11.094 -18.109 -24.281 1 98.25 290 VAL A CA 1
ATOM 2226 C C . VAL A 1 290 ? -11.727 -18.062 -25.672 1 98.25 290 VAL A C 1
ATOM 2228 O O . VAL A 1 290 ? -11.352 -18.828 -26.562 1 98.25 290 VAL A O 1
ATOM 2231 N N . ASP A 1 291 ? -12.68 -17.172 -25.906 1 98.31 291 ASP A N 1
ATOM 2232 C CA . ASP A 1 291 ? -13.43 -17.156 -27.156 1 98.31 291 ASP A CA 1
ATOM 2233 C C . ASP A 1 291 ? -12.633 -16.469 -28.266 1 98.31 291 ASP A C 1
ATOM 2235 O O . ASP A 1 291 ? -12.469 -15.25 -28.266 1 98.31 291 ASP A O 1
ATOM 2239 N N . PRO A 1 292 ? -12.227 -17.219 -29.266 1 97.69 292 PRO A N 1
ATOM 2240 C CA . PRO A 1 292 ? -11.43 -16.594 -30.328 1 97.69 292 PRO A CA 1
ATOM 2241 C C . PRO A 1 292 ? -12.25 -15.664 -31.219 1 97.69 292 PRO A C 1
ATOM 2243 O O . PRO A 1 292 ? -11.688 -14.906 -32 1 97.69 292 PRO A O 1
ATOM 2246 N N . ASN A 1 293 ? -13.508 -15.68 -31.047 1 98.25 293 ASN A N 1
ATOM 2247 C CA . ASN A 1 293 ? -14.367 -14.852 -31.891 1 98.25 293 ASN A CA 1
ATOM 2248 C C . ASN A 1 293 ? -14.617 -13.484 -31.25 1 98.25 293 ASN A C 1
ATOM 2250 O O . ASN A 1 293 ? -15.203 -12.609 -31.891 1 98.25 293 ASN A O 1
ATOM 2254 N N . LYS A 1 294 ? -14.242 -13.258 -29.984 1 98.56 294 LYS A N 1
ATOM 2255 C CA . LYS A 1 294 ? -14.367 -11.953 -29.344 1 98.56 294 LYS A CA 1
ATOM 2256 C C . LYS A 1 294 ? -13.227 -11.023 -29.766 1 98.56 294 LYS A C 1
ATOM 2258 O O . LYS A 1 294 ? -12.078 -11.453 -29.859 1 98.56 294 LYS A O 1
ATOM 2263 N N . THR A 1 295 ? -13.562 -9.727 -30.016 1 98.5 295 THR A N 1
ATOM 2264 C CA . THR A 1 295 ? -12.531 -8.734 -30.297 1 98.5 295 THR A CA 1
ATOM 2265 C C . THR A 1 295 ? -11.797 -8.344 -29.016 1 98.5 295 THR A C 1
ATOM 2267 O O . THR A 1 295 ? -12.297 -8.57 -27.906 1 98.5 295 THR A O 1
ATOM 2270 N N . GLU A 1 296 ? -10.625 -7.75 -29.203 1 98.31 296 GLU A N 1
ATOM 2271 C CA . GLU A 1 296 ? -9.867 -7.281 -28.047 1 98.31 296 GLU A CA 1
ATOM 2272 C C . GLU A 1 296 ? -10.656 -6.242 -27.25 1 98.31 296 GLU A C 1
ATOM 2274 O O . GLU A 1 296 ? -10.594 -6.215 -26.016 1 98.31 296 GLU A O 1
ATOM 2279 N N . ASP A 1 297 ? -11.406 -5.418 -27.938 1 98.5 297 ASP A N 1
ATOM 2280 C CA . ASP A 1 297 ? -12.219 -4.406 -27.281 1 98.5 297 ASP A CA 1
ATOM 2281 C C . ASP A 1 297 ? -13.328 -5.051 -26.453 1 98.5 297 ASP A C 1
ATOM 2283 O O . ASP A 1 297 ? -13.633 -4.586 -25.344 1 98.5 297 ASP A O 1
ATOM 2287 N N . GLU A 1 298 ? -13.953 -6.047 -27.016 1 98.69 298 GLU A N 1
ATOM 2288 C CA . GLU A 1 298 ? -15.008 -6.758 -26.297 1 98.69 298 GLU A CA 1
ATOM 2289 C C . GLU A 1 298 ? -14.461 -7.422 -25.047 1 98.69 298 GLU A C 1
ATOM 2291 O O . GLU A 1 298 ? -15.109 -7.41 -23.984 1 98.69 298 GLU A O 1
ATOM 2296 N N . VAL A 1 299 ? -13.281 -8.008 -25.172 1 98.88 299 VAL A N 1
ATOM 2297 C CA . VAL A 1 299 ? -12.648 -8.656 -24.031 1 98.88 299 VAL A CA 1
ATOM 2298 C C . VAL A 1 299 ? -12.32 -7.617 -22.953 1 98.88 299 VAL A C 1
ATOM 2300 O O . VAL A 1 299 ? -12.625 -7.809 -21.781 1 98.88 299 VAL A O 1
ATOM 2303 N N . LEU A 1 300 ? -11.719 -6.504 -23.344 1 98.88 300 LEU A N 1
ATOM 2304 C CA . LEU A 1 300 ? -11.375 -5.453 -22.391 1 98.88 300 LEU A CA 1
ATOM 2305 C C . LEU A 1 300 ? -12.625 -4.922 -21.703 1 98.88 300 LEU A C 1
ATOM 2307 O O . LEU A 1 300 ? -12.617 -4.688 -20.484 1 98.88 300 LEU A O 1
ATOM 2311 N N . ALA A 1 301 ? -13.719 -4.715 -22.422 1 98.69 301 ALA A N 1
ATOM 2312 C CA . ALA A 1 301 ? -14.969 -4.176 -21.891 1 98.69 301 ALA A CA 1
ATOM 2313 C C . ALA A 1 301 ? -15.586 -5.137 -20.875 1 98.69 301 ALA A C 1
ATOM 2315 O O . ALA A 1 301 ? -16.359 -4.723 -20.016 1 98.69 301 ALA A O 1
ATOM 2316 N N . ALA A 1 302 ? -15.258 -6.438 -21.031 1 98.75 302 ALA A N 1
ATOM 2317 C CA . ALA A 1 302 ? -15.852 -7.457 -20.172 1 98.75 302 ALA A CA 1
ATOM 2318 C C . ALA A 1 302 ? -15.102 -7.566 -18.844 1 98.75 302 ALA A C 1
ATOM 2320 O O . ALA A 1 302 ? -15.57 -8.219 -17.906 1 98.75 302 ALA A O 1
ATOM 2321 N N . VAL A 1 303 ? -13.945 -6.926 -18.719 1 98.88 303 VAL A N 1
ATOM 2322 C CA . VAL A 1 303 ? -13.156 -6.984 -17.484 1 98.88 303 VAL A CA 1
ATOM 2323 C C . VAL A 1 303 ? -13.906 -6.281 -16.359 1 98.88 303 VAL A C 1
ATOM 2325 O O . VAL A 1 303 ? -14.477 -5.203 -16.562 1 98.88 303 VAL A O 1
ATOM 2328 N N . GLN A 1 304 ? -13.961 -6.922 -15.227 1 98.56 304 GLN A N 1
ATOM 2329 C CA . GLN A 1 304 ? -14.562 -6.336 -14.023 1 98.56 304 GLN A CA 1
ATOM 2330 C C . GLN A 1 304 ? -13.484 -5.836 -13.062 1 98.56 304 GLN A C 1
ATOM 2332 O O . GLN A 1 304 ? -12.453 -6.484 -12.891 1 98.56 304 GLN A O 1
ATOM 2337 N N . ASN A 1 305 ? -13.734 -4.691 -12.484 1 97.88 305 ASN A N 1
ATOM 2338 C CA . ASN A 1 305 ? -12.859 -4.027 -11.523 1 97.88 305 ASN A CA 1
ATOM 2339 C C . ASN A 1 305 ? -13.5 -3.936 -10.141 1 97.88 305 ASN A C 1
ATOM 2341 O O . ASN A 1 305 ? -14.328 -3.057 -9.898 1 97.88 305 ASN A O 1
ATOM 2345 N N . PRO A 1 306 ? -13.125 -4.773 -9.219 1 97.12 306 PRO A N 1
ATOM 2346 C CA . PRO A 1 306 ? -13.703 -4.719 -7.875 1 97.12 306 PRO A CA 1
ATOM 2347 C C . PRO A 1 306 ? -13.039 -3.666 -6.992 1 97.12 306 PRO A C 1
ATOM 2349 O O . PRO A 1 306 ? -13.414 -3.504 -5.828 1 97.12 306 PRO A O 1
ATOM 2352 N N . GLY A 1 307 ? -12.078 -2.916 -7.504 1 96.19 307 GLY A N 1
ATOM 2353 C CA . GLY A 1 307 ? -11.273 -2.014 -6.703 1 96.19 307 GLY A CA 1
ATOM 2354 C C . GLY A 1 307 ? -9.93 -2.6 -6.32 1 96.19 307 GLY A C 1
ATOM 2355 O O . GLY A 1 307 ? -9.531 -3.648 -6.836 1 96.19 307 GLY A O 1
ATOM 2356 N N . GLN A 1 308 ? -9.211 -1.886 -5.473 1 97.31 308 GLN A N 1
ATOM 2357 C CA . GLN A 1 308 ? -7.898 -2.338 -5.016 1 97.31 308 GLN A CA 1
ATOM 2358 C C . GLN A 1 308 ? -8.031 -3.361 -3.891 1 97.31 308 GLN A C 1
ATOM 2360 O O . GLN A 1 308 ? -9.141 -3.645 -3.43 1 97.31 308 GLN A O 1
ATOM 2365 N N . CYS A 1 309 ? -6.891 -3.959 -3.496 1 96.94 309 CYS A N 1
ATOM 2366 C CA . CYS A 1 309 ? -6.949 -4.93 -2.41 1 96.94 309 CYS A CA 1
ATOM 2367 C C . CYS A 1 309 ? -6.012 -4.539 -1.274 1 96.94 309 CYS A C 1
ATOM 2369 O O . CYS A 1 309 ? -5.848 -5.289 -0.312 1 96.94 309 CYS A O 1
ATOM 2371 N N . GLY A 1 310 ? -5.328 -3.389 -1.396 1 95.5 310 GLY A N 1
ATOM 2372 C CA . GLY A 1 310 ? -4.562 -2.84 -0.289 1 95.5 310 GLY A CA 1
ATOM 2373 C C . GLY A 1 310 ? -3.166 -3.426 -0.181 1 95.5 310 GLY A C 1
ATOM 2374 O O . GLY A 1 310 ? -2.469 -3.201 0.81 1 95.5 310 GLY A O 1
ATOM 2375 N N . SER A 1 311 ? -2.717 -4.184 -1.185 1 96.31 311 SER A N 1
ATOM 2376 C CA . SER A 1 311 ? -1.394 -4.797 -1.171 1 96.31 311 SER A CA 1
ATOM 2377 C C . SER A 1 311 ? -0.955 -5.195 -2.576 1 96.31 311 SER A C 1
ATOM 2379 O O . SER A 1 311 ? -1.788 -5.363 -3.469 1 96.31 311 SER A O 1
ATOM 2381 N N . GLU A 1 312 ? 0.396 -5.266 -2.656 1 93.62 312 GLU A N 1
ATOM 2382 C CA . GLU A 1 312 ? 0.935 -6.059 -3.758 1 93.62 312 GLU A CA 1
ATOM 2383 C C . GLU A 1 312 ? 0.478 -7.512 -3.666 1 93.62 312 GLU A C 1
ATOM 2385 O O . GLU A 1 312 ? 0.189 -8.008 -2.574 1 93.62 312 GLU A O 1
ATOM 2390 N N . GLN A 1 313 ? 0.402 -8.156 -4.844 1 90.31 313 GLN A N 1
ATOM 2391 C CA . GLN A 1 313 ? -0.147 -9.508 -4.871 1 90.31 313 GLN A CA 1
ATOM 2392 C C . GLN A 1 313 ? 0.793 -10.469 -5.59 1 90.31 313 GLN A C 1
ATOM 2394 O O . GLN A 1 313 ? 0.947 -10.398 -6.812 1 90.31 313 GLN A O 1
ATOM 2399 N N . ALA A 1 314 ? 1.355 -11.383 -4.902 1 84.19 314 ALA A N 1
ATOM 2400 C CA . ALA A 1 314 ? 2.25 -12.352 -5.539 1 84.19 314 ALA A CA 1
ATOM 2401 C C . ALA A 1 314 ? 1.498 -13.609 -5.945 1 84.19 314 ALA A C 1
ATOM 2403 O O . ALA A 1 314 ? 1.9 -14.312 -6.879 1 84.19 314 ALA A O 1
ATOM 2404 N N . GLY A 1 315 ? 0.447 -13.984 -5.219 1 95.75 315 GLY A N 1
ATOM 2405 C CA . GLY A 1 315 ? -0.262 -15.211 -5.527 1 95.75 315 GLY A CA 1
ATOM 2406 C C . GLY A 1 315 ? -1.728 -15.172 -5.133 1 95.75 315 GLY A C 1
ATOM 2407 O O . GLY A 1 315 ? -2.096 -14.523 -4.152 1 95.75 315 GLY A O 1
ATOM 2408 N N . PHE A 1 316 ? -2.533 -15.914 -5.961 1 98.19 316 PHE A N 1
ATOM 2409 C CA . PHE A 1 316 ? -3.938 -16.141 -5.641 1 98.19 316 PHE A CA 1
ATOM 2410 C C . PHE A 1 316 ? -4.23 -17.641 -5.52 1 98.19 316 PHE A C 1
ATOM 2412 O O . PHE A 1 316 ? -3.449 -18.469 -5.988 1 98.19 316 PHE A O 1
ATOM 2419 N N . THR A 1 317 ? -5.203 -17.969 -4.844 1 98 317 THR A N 1
ATOM 2420 C CA . THR A 1 317 ? -5.883 -19.266 -4.93 1 98 317 THR A CA 1
ATOM 2421 C C . THR A 1 317 ? -7.371 -19.109 -4.621 1 98 317 THR A C 1
ATOM 2423 O O . THR A 1 317 ? -7.848 -18 -4.363 1 98 317 THR A O 1
ATOM 2426 N N . ALA A 1 318 ? -8.125 -20.141 -4.816 1 98.12 318 ALA A N 1
ATOM 2427 C CA . ALA A 1 318 ? -9.562 -20.125 -4.559 1 98.12 318 ALA A CA 1
ATOM 2428 C C . ALA A 1 318 ? -10.039 -21.438 -3.957 1 98.12 318 ALA A C 1
ATOM 2430 O O . ALA A 1 318 ? -9.383 -22.469 -4.117 1 98.12 318 ALA A O 1
ATOM 2431 N N . ASP A 1 319 ? -11.148 -21.312 -3.27 1 97.56 319 ASP A N 1
ATOM 2432 C CA . ASP A 1 319 ? -11.656 -22.531 -2.635 1 97.56 319 ASP A CA 1
ATOM 2433 C C . ASP A 1 319 ? -12.938 -23 -3.312 1 97.56 319 ASP A C 1
ATOM 2435 O O . ASP A 1 319 ? -13.344 -22.469 -4.348 1 97.56 319 ASP A O 1
ATOM 2439 N N . ASP A 1 320 ? -13.547 -24.062 -2.783 1 96.56 320 ASP A N 1
ATOM 2440 C CA . ASP A 1 320 ? -14.688 -24.734 -3.375 1 96.56 320 ASP A CA 1
ATOM 2441 C C . ASP A 1 320 ? -15.992 -24.016 -3.045 1 96.56 320 ASP A C 1
ATOM 2443 O O . ASP A 1 320 ? -17.078 -24.469 -3.422 1 96.56 320 ASP A O 1
ATOM 2447 N N . ARG A 1 321 ? -15.906 -22.859 -2.365 1 95.62 321 ARG A N 1
ATOM 2448 C CA . ARG A 1 321 ? -17.094 -22.078 -2.027 1 95.62 321 ARG A CA 1
ATOM 2449 C C . ARG A 1 321 ? -17 -20.656 -2.564 1 95.62 321 ARG A C 1
ATOM 2451 O O . ARG A 1 321 ? -17.672 -19.75 -2.061 1 95.62 321 ARG A O 1
ATOM 2458 N N . GLY A 1 322 ? -16.094 -20.484 -3.488 1 96 322 GLY A N 1
ATOM 2459 C CA . GLY A 1 322 ? -16.062 -19.266 -4.27 1 96 322 GLY A CA 1
ATOM 2460 C C . GLY A 1 322 ? -15.156 -18.203 -3.678 1 96 322 GLY A C 1
ATOM 2461 O O . GLY A 1 322 ? -15.055 -17.094 -4.223 1 96 322 GLY A O 1
ATOM 2462 N N . ARG A 1 323 ? -14.547 -18.453 -2.594 1 97.12 323 ARG A N 1
ATOM 2463 C CA . ARG A 1 323 ? -13.641 -17.469 -2.012 1 97.12 323 ARG A CA 1
ATOM 2464 C C . ARG A 1 323 ? -12.328 -17.406 -2.789 1 97.12 323 ARG A C 1
ATOM 2466 O O . ARG A 1 323 ? -11.773 -18.438 -3.172 1 97.12 323 ARG A O 1
ATOM 2473 N N . VAL A 1 324 ? -11.844 -16.172 -3.088 1 98.19 324 VAL A N 1
ATOM 2474 C CA . VAL A 1 324 ? -10.539 -15.922 -3.695 1 98.19 324 VAL A CA 1
ATOM 2475 C C . VAL A 1 324 ? -9.562 -15.406 -2.639 1 98.19 324 VAL A C 1
ATOM 2477 O O . VAL A 1 324 ? -9.867 -14.445 -1.925 1 98.19 324 VAL A O 1
ATOM 2480 N N . TYR A 1 325 ? -8.453 -16.047 -2.516 1 98.56 325 TYR A N 1
ATOM 2481 C CA . TYR A 1 325 ? -7.418 -15.68 -1.554 1 98.56 325 TYR A CA 1
ATOM 2482 C C . TYR A 1 325 ? -6.273 -14.945 -2.24 1 98.56 325 TYR A C 1
ATOM 2484 O O . TYR A 1 325 ? -5.887 -15.289 -3.359 1 98.56 325 TYR A O 1
ATOM 2492 N N . ILE A 1 326 ? -5.758 -13.938 -1.565 1 98.56 326 ILE A N 1
ATOM 2493 C CA . ILE A 1 326 ? -4.75 -13.023 -2.105 1 98.56 326 ILE A CA 1
ATOM 2494 C C . ILE A 1 326 ? -3.547 -12.969 -1.168 1 98.56 326 ILE A C 1
ATOM 2496 O O . ILE A 1 326 ? -3.686 -12.633 0.009 1 98.56 326 ILE A O 1
ATOM 2500 N N . ALA A 1 327 ? -2.385 -13.312 -1.65 1 98.25 327 ALA A N 1
ATOM 2501 C CA . ALA A 1 327 ? -1.157 -13.117 -0.886 1 98.25 327 ALA A CA 1
ATOM 2502 C C . ALA A 1 327 ? -0.797 -11.633 -0.805 1 98.25 327 ALA A C 1
ATOM 2504 O O . ALA A 1 327 ? -0.324 -11.047 -1.782 1 98.25 327 ALA A O 1
ATOM 2505 N N . ALA A 1 328 ? -1.03 -11.062 0.339 1 97.44 328 ALA A N 1
ATOM 2506 C CA . ALA A 1 328 ? -0.855 -9.625 0.551 1 97.44 328 ALA A CA 1
ATOM 2507 C C . ALA A 1 328 ? 0.5 -9.328 1.186 1 97.44 328 ALA A C 1
ATOM 2509 O O . ALA A 1 328 ? 0.575 -8.953 2.359 1 97.44 328 ALA A O 1
ATOM 2510 N N . SER A 1 329 ? 1.508 -9.289 0.418 1 95.19 329 SER A N 1
ATOM 2511 C CA . SER A 1 329 ? 2.885 -9.297 0.899 1 95.19 329 SER A CA 1
ATOM 2512 C C . SER A 1 329 ? 3.238 -7.988 1.595 1 95.19 329 SER A C 1
ATOM 2514 O O . SER A 1 329 ? 4.043 -7.973 2.527 1 95.19 329 SER A O 1
ATOM 2516 N N . GLU A 1 330 ? 2.619 -6.883 1.177 1 96.81 330 GLU A N 1
ATOM 2517 C CA . GLU A 1 330 ? 2.961 -5.605 1.796 1 96.81 330 GLU A CA 1
ATOM 2518 C C . GLU A 1 330 ? 2.525 -5.566 3.258 1 96.81 330 GLU A C 1
ATOM 2520 O O . GLU A 1 330 ? 2.969 -4.703 4.02 1 96.81 330 GLU A O 1
ATOM 2525 N N . GLN A 1 331 ? 1.634 -6.508 3.604 1 97 331 GLN A N 1
ATOM 2526 C CA . GLN A 1 331 ? 0.999 -6.438 4.914 1 97 331 GLN A CA 1
ATOM 2527 C C . GLN A 1 331 ? 1.293 -7.691 5.738 1 97 331 GLN A C 1
ATOM 2529 O O . GLN A 1 331 ? 0.647 -7.934 6.758 1 97 331 GLN A O 1
ATOM 2534 N N . ASN A 1 332 ? 2.213 -8.547 5.277 1 97.31 332 ASN A N 1
ATOM 2535 C CA . ASN A 1 332 ? 2.473 -9.82 5.938 1 97.31 332 ASN A CA 1
ATOM 2536 C C . ASN A 1 332 ? 1.18 -10.586 6.207 1 97.31 332 ASN A C 1
ATOM 2538 O O . ASN A 1 332 ? 0.955 -11.062 7.32 1 97.31 332 ASN A O 1
ATOM 2542 N N . ALA A 1 333 ? 0.39 -10.719 5.125 1 98.06 333 ALA A N 1
ATOM 2543 C CA . ALA A 1 333 ? -0.952 -11.242 5.359 1 98.06 333 ALA A CA 1
ATOM 2544 C C . ALA A 1 333 ? -1.428 -12.078 4.172 1 98.06 333 ALA A C 1
ATOM 2546 O O . ALA A 1 333 ? -0.81 -12.055 3.104 1 98.06 333 ALA A O 1
ATOM 2547 N N . ILE A 1 334 ? -2.428 -12.836 4.422 1 98.62 334 ILE A N 1
ATOM 2548 C CA . ILE A 1 334 ? -3.295 -13.414 3.402 1 98.62 334 ILE A CA 1
ATOM 2549 C C . ILE A 1 334 ? -4.688 -12.789 3.492 1 98.62 334 ILE A C 1
ATOM 2551 O O . ILE A 1 334 ? -5.332 -12.844 4.543 1 98.62 334 ILE A O 1
ATOM 2555 N N . TYR A 1 335 ? -5.102 -12.18 2.424 1 98.62 335 TYR A N 1
ATOM 2556 C CA . TYR A 1 335 ? -6.422 -11.57 2.309 1 98.62 335 TYR A CA 1
ATOM 2557 C C . TYR A 1 335 ? -7.371 -12.477 1.526 1 98.62 335 TYR A C 1
ATOM 2559 O O . TYR A 1 335 ? -6.945 -13.492 0.964 1 98.62 335 TYR A O 1
ATOM 2567 N N . TYR A 1 336 ? -8.664 -12.141 1.564 1 98.06 336 TYR A N 1
ATOM 2568 C CA . TYR A 1 336 ? -9.609 -12.859 0.719 1 98.06 336 TYR A CA 1
ATOM 2569 C C . TYR A 1 336 ? -10.805 -11.984 0.37 1 98.06 336 TYR A C 1
ATOM 2571 O O . TYR A 1 336 ? -11.031 -10.953 1.008 1 98.06 336 TYR A O 1
ATOM 2579 N N . VAL A 1 337 ? -11.539 -12.391 -0.672 1 97.56 337 VAL A N 1
ATOM 2580 C CA . VAL A 1 337 ? -12.852 -11.852 -1.017 1 97.56 337 VAL A CA 1
ATOM 2581 C C . VAL A 1 337 ? -13.836 -13 -1.247 1 97.56 337 VAL A C 1
ATOM 2583 O O . VAL A 1 337 ? -13.477 -14.031 -1.819 1 97.56 337 VAL A O 1
ATOM 2586 N N . ASP A 1 338 ? -14.984 -12.797 -0.768 1 96.88 338 ASP A N 1
ATOM 2587 C CA . ASP A 1 338 ? -16.094 -13.672 -1.143 1 96.88 338 ASP A CA 1
ATOM 2588 C C . ASP A 1 338 ? -16.688 -13.266 -2.484 1 96.88 338 ASP A C 1
ATOM 2590 O O . ASP A 1 338 ? -16.875 -12.07 -2.748 1 96.88 338 ASP A O 1
ATOM 2594 N N . THR A 1 339 ? -16.953 -14.281 -3.334 1 96.94 339 THR A N 1
ATOM 2595 C CA . THR A 1 339 ? -17.453 -13.953 -4.664 1 96.94 339 THR A CA 1
ATOM 2596 C C . THR A 1 339 ? -18.875 -14.453 -4.844 1 96.94 339 THR A C 1
ATOM 2598 O O . THR A 1 339 ? -19.562 -14.07 -5.797 1 96.94 339 THR A O 1
ATOM 2601 N N . LEU A 1 340 ? -19.344 -15.266 -3.938 1 96.5 340 LEU A N 1
ATOM 2602 C CA . LEU A 1 340 ? -20.703 -15.789 -3.977 1 96.5 340 LEU A CA 1
ATOM 2603 C C . LEU A 1 340 ? -21.547 -15.188 -2.855 1 96.5 340 LEU A C 1
ATOM 2605 O O . LEU A 1 340 ? -21.094 -15.086 -1.716 1 96.5 340 LEU A O 1
ATOM 2609 N N . LYS A 1 341 ? -22.766 -14.891 -3.113 1 95.38 341 LYS A N 1
ATOM 2610 C CA . LYS A 1 341 ? -23.672 -14.289 -2.143 1 95.38 341 LYS A CA 1
ATOM 2611 C C . LYS A 1 341 ? -23.922 -15.227 -0.97 1 95.38 341 LYS A C 1
ATOM 2613 O O . LYS A 1 341 ? -24.125 -14.781 0.161 1 95.38 341 LYS A O 1
ATOM 2618 N N . SER A 1 342 ? -23.859 -16.5 -1.191 1 94.25 342 SER A N 1
ATOM 2619 C CA . SER A 1 342 ? -24.125 -17.5 -0.157 1 94.25 342 SER A CA 1
ATOM 2620 C C . SER A 1 342 ? -23.062 -17.453 0.944 1 94.25 342 SER A C 1
ATOM 2622 O O . S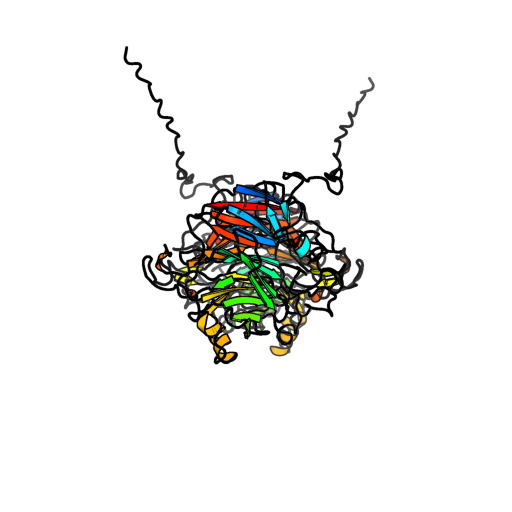ER A 1 342 ? -23.281 -17.969 2.041 1 94.25 342 SER A O 1
ATOM 2624 N N . GLU A 1 343 ? -21.922 -16.844 0.63 1 93.81 343 GLU A N 1
ATOM 2625 C CA . GLU A 1 343 ? -20.812 -16.828 1.576 1 93.81 343 GLU A CA 1
ATOM 2626 C C . GLU A 1 343 ? -20.75 -15.516 2.352 1 93.81 343 GLU A C 1
ATOM 2628 O O . GLU A 1 343 ? -19.969 -15.383 3.289 1 93.81 343 GLU A O 1
ATOM 2633 N N . VAL A 1 344 ? -21.578 -14.547 1.972 1 92.06 344 VAL A N 1
ATOM 2634 C CA . VAL A 1 344 ? -21.531 -13.227 2.594 1 92.06 344 VAL A CA 1
ATOM 2635 C C . VAL A 1 344 ? -22.25 -13.266 3.941 1 92.06 344 VAL A C 1
ATOM 2637 O O . VAL A 1 344 ? -23.328 -13.859 4.062 1 92.06 344 VAL A O 1
ATOM 2640 N N . ASN A 1 345 ? -21.641 -12.633 4.953 1 93.06 345 ASN A N 1
ATOM 2641 C CA . ASN A 1 345 ? -22.234 -12.641 6.281 1 93.06 345 ASN A CA 1
ATOM 2642 C C . ASN A 1 345 ? -22.531 -11.227 6.773 1 93.06 345 ASN A C 1
ATOM 2644 O O . ASN A 1 345 ? -22.75 -11.016 7.969 1 93.06 345 ASN A O 1
ATOM 2648 N N . MET A 1 346 ? -22.469 -10.266 5.914 1 95.25 346 MET A N 1
ATOM 2649 C CA . MET A 1 346 ? -22.812 -8.891 6.254 1 95.25 346 MET A CA 1
ATOM 2650 C C . MET A 1 346 ? -23.594 -8.227 5.125 1 95.25 346 MET A C 1
ATOM 2652 O O . MET A 1 346 ? -23.453 -8.602 3.963 1 95.25 346 MET A O 1
ATOM 2656 N N . THR A 1 347 ? -24.422 -7.262 5.465 1 97.25 347 THR A N 1
ATOM 2657 C CA . THR A 1 347 ? -25.156 -6.5 4.457 1 97.25 347 THR A CA 1
ATOM 2658 C C . THR A 1 347 ? -24.234 -5.48 3.779 1 97.25 347 THR A C 1
ATOM 2660 O O . THR A 1 347 ? -23.531 -4.723 4.453 1 97.25 347 THR A O 1
ATOM 2663 N N . ILE A 1 348 ? -24.25 -5.523 2.441 1 97.19 348 ILE A N 1
ATOM 2664 C CA . ILE A 1 348 ? -23.453 -4.562 1.679 1 97.19 348 ILE A CA 1
ATOM 2665 C C . ILE A 1 348 ? -24.312 -3.92 0.599 1 97.19 348 ILE A C 1
ATOM 2667 O O . ILE A 1 348 ? -24.844 -4.613 -0.275 1 97.19 348 ILE A O 1
ATOM 2671 N N . ASN A 1 349 ? -24.469 -2.643 0.66 1 97.31 349 ASN A N 1
ATOM 2672 C CA . ASN A 1 349 ? -25.219 -1.881 -0.333 1 97.31 349 ASN A CA 1
ATOM 2673 C C . ASN A 1 349 ? -26.625 -2.426 -0.507 1 97.31 349 ASN A C 1
ATOM 2675 O O . ASN A 1 349 ? -27.094 -2.592 -1.634 1 97.31 349 ASN A O 1
ATOM 2679 N N . GLY A 1 350 ? -27.188 -2.795 0.579 1 94.75 350 GLY A N 1
ATOM 2680 C CA . GLY A 1 350 ? -28.562 -3.258 0.572 1 94.75 350 GLY A CA 1
ATOM 2681 C C . GLY A 1 350 ? -28.688 -4.75 0.316 1 94.75 350 GLY A C 1
ATOM 2682 O O . GLY A 1 350 ? -29.781 -5.312 0.426 1 94.75 350 GLY A O 1
ATOM 2683 N N . ASP A 1 351 ? -27.609 -5.414 -0.088 1 95.06 351 ASP A N 1
ATOM 2684 C CA . ASP A 1 351 ? -27.625 -6.855 -0.299 1 95.06 351 ASP A CA 1
ATOM 2685 C C . ASP A 1 351 ? -27.391 -7.605 1.01 1 95.06 351 ASP A C 1
ATOM 2687 O O . ASP A 1 351 ? -26.25 -7.668 1.498 1 95.06 351 ASP A O 1
ATOM 2691 N N . ALA A 1 352 ? -28.406 -8.25 1.553 1 93.88 352 ALA A N 1
ATOM 2692 C CA . ALA A 1 352 ? -28.344 -8.984 2.814 1 93.88 352 ALA A CA 1
ATOM 2693 C C . ALA A 1 352 ? -27.766 -10.383 2.611 1 93.88 352 ALA A C 1
ATOM 2695 O O . ALA A 1 352 ? -27.797 -10.914 1.501 1 93.88 352 ALA A O 1
ATOM 2696 N N . PRO A 1 353 ? -27.266 -10.953 3.699 1 93.5 353 PRO A N 1
ATOM 2697 C CA . PRO A 1 353 ? -26.734 -12.312 3.605 1 93.5 353 PRO A CA 1
ATOM 2698 C C . PRO A 1 353 ? -27.797 -13.328 3.207 1 93.5 353 PRO A C 1
ATOM 2700 O O . PRO A 1 353 ? -28.984 -13.117 3.467 1 93.5 353 PRO A O 1
ATOM 2703 N N . GLY A 1 354 ? -27.297 -14.484 2.65 1 87.88 354 GLY A N 1
ATOM 2704 C CA . GLY A 1 354 ? -28.172 -15.625 2.412 1 87.88 354 GLY A CA 1
ATOM 2705 C C . GLY A 1 354 ? -28.688 -15.695 0.984 1 87.88 354 GLY A C 1
ATOM 2706 O O . GLY A 1 354 ? -29.5 -16.562 0.656 1 87.88 354 GLY A O 1
ATOM 2707 N N . GLY A 1 355 ? -28.25 -14.828 0.129 1 91 355 GLY A N 1
ATOM 2708 C CA . GLY A 1 355 ? -28.688 -14.867 -1.258 1 91 355 GLY A CA 1
ATOM 2709 C C . GLY A 1 355 ? -27.906 -15.875 -2.094 1 91 355 GLY A C 1
ATOM 2710 O O . GLY A 1 355 ? -27.062 -16.609 -1.572 1 91 355 GLY A O 1
ATOM 2711 N N . SER A 1 356 ? -28.312 -15.992 -3.377 1 92.81 356 SER A N 1
ATOM 2712 C CA . SER A 1 356 ? -27.641 -16.859 -4.34 1 92.81 356 SER A CA 1
ATOM 2713 C C . SER A 1 356 ? -27.062 -16.062 -5.5 1 92.81 356 SER A C 1
ATOM 2715 O O . SER A 1 356 ? -27.484 -14.93 -5.758 1 92.81 356 SER A O 1
ATOM 2717 N N . GLY A 1 357 ? -26.031 -16.656 -6.125 1 94.69 357 GLY A N 1
ATOM 2718 C CA . GLY A 1 357 ? -25.422 -16 -7.266 1 94.69 357 GLY A CA 1
ATOM 2719 C C . GLY A 1 357 ? -24.109 -15.297 -6.918 1 94.69 357 GLY A C 1
ATOM 2720 O O . GLY A 1 357 ? -23.531 -15.539 -5.855 1 94.69 357 GLY A O 1
ATOM 2721 N N . LEU A 1 358 ? -23.688 -14.516 -7.848 1 96.31 358 LEU A N 1
ATOM 2722 C CA . LEU A 1 358 ? -22.406 -13.836 -7.711 1 96.31 358 LEU A CA 1
ATOM 2723 C C . LEU A 1 358 ? -22.562 -12.5 -6.996 1 96.31 358 LEU A C 1
ATOM 2725 O O . LEU A 1 358 ? -23.578 -11.828 -7.152 1 96.31 358 LEU A O 1
ATOM 2729 N N . ILE A 1 359 ? -21.625 -12.148 -6.219 1 96.5 359 ILE A N 1
ATOM 2730 C CA . ILE A 1 359 ? -21.531 -10.805 -5.664 1 96.5 359 ILE A CA 1
ATOM 2731 C C . ILE A 1 359 ? -21.062 -9.836 -6.746 1 96.5 359 ILE A C 1
ATOM 2733 O O . ILE A 1 359 ? -20.078 -10.094 -7.438 1 96.5 359 ILE A O 1
ATOM 2737 N N . PRO A 1 360 ? -21.781 -8.719 -6.934 1 95.88 360 PRO A N 1
ATOM 2738 C CA . PRO A 1 360 ? -21.281 -7.738 -7.902 1 95.88 360 PRO A CA 1
ATOM 2739 C C . PRO A 1 360 ? -19.938 -7.141 -7.492 1 95.88 360 PRO A C 1
ATOM 2741 O O . PRO A 1 360 ? -19.672 -6.961 -6.301 1 95.88 360 PRO A O 1
ATOM 2744 N N . ALA A 1 361 ? -19.141 -6.773 -8.484 1 96.81 361 ALA A N 1
ATOM 2745 C CA . ALA A 1 361 ? -17.781 -6.281 -8.258 1 96.81 361 ALA A CA 1
ATOM 2746 C C . ALA A 1 361 ? -17.766 -5.145 -7.242 1 96.81 361 ALA A C 1
ATOM 2748 O O . ALA A 1 361 ? -16.922 -5.117 -6.344 1 96.81 361 ALA A O 1
ATOM 2749 N N . ASN A 1 362 ? -18.734 -4.215 -7.285 1 96.06 362 ASN A N 1
ATOM 2750 C CA . ASN A 1 362 ? -18.766 -3.021 -6.445 1 96.06 362 ASN A CA 1
ATOM 2751 C C . ASN A 1 362 ? -19.062 -3.369 -4.992 1 96.06 362 ASN A C 1
ATOM 2753 O O . ASN A 1 362 ? -18.906 -2.533 -4.102 1 96.06 362 ASN A O 1
ATOM 2757 N N . ASN A 1 363 ? -19.469 -4.629 -4.727 1 97.25 363 ASN A N 1
ATOM 2758 C CA . ASN A 1 363 ? -19.828 -5.051 -3.375 1 97.25 363 ASN A CA 1
ATOM 2759 C C . ASN A 1 363 ? -18.719 -5.902 -2.75 1 97.25 363 ASN A C 1
ATOM 2761 O O . ASN A 1 363 ? -18.859 -6.355 -1.612 1 97.25 363 ASN A O 1
ATOM 2765 N N . TYR A 1 364 ? -17.656 -6.129 -3.49 1 97.38 364 TYR A N 1
ATOM 2766 C CA . TYR A 1 364 ? -16.562 -6.898 -2.916 1 97.38 364 TYR A CA 1
ATOM 2767 C C . TYR A 1 364 ? -15.961 -6.18 -1.719 1 97.38 364 TYR A C 1
ATOM 2769 O O . TYR A 1 364 ? -15.781 -4.957 -1.746 1 97.38 364 TYR A O 1
ATOM 2777 N N . VAL A 1 365 ? -15.734 -6.867 -0.686 1 97.88 365 VAL A N 1
ATOM 2778 C CA . VAL A 1 365 ? -15.008 -6.387 0.485 1 97.88 365 VAL A CA 1
ATOM 2779 C C . VAL A 1 365 ? -13.805 -7.293 0.754 1 97.88 365 VAL A C 1
ATOM 2781 O O . VAL A 1 365 ? -13.969 -8.484 1.015 1 97.88 365 VAL A O 1
ATOM 2784 N N . VAL A 1 366 ? -12.609 -6.758 0.587 1 98.12 366 VAL A N 1
ATOM 2785 C CA . VAL A 1 366 ? -11.398 -7.492 0.921 1 98.12 366 VAL A CA 1
ATOM 2786 C C . VAL A 1 366 ? -11.289 -7.652 2.436 1 98.12 366 VAL A C 1
ATOM 2788 O O . VAL A 1 366 ? -11.469 -6.688 3.182 1 98.12 366 VAL A O 1
ATOM 2791 N N . LYS A 1 367 ? -10.992 -8.844 2.869 1 97.62 367 LYS A N 1
ATOM 2792 C CA . LYS A 1 367 ? -10.891 -9.172 4.289 1 97.62 367 LYS A CA 1
ATOM 2793 C C . LYS A 1 367 ? -9.562 -9.867 4.598 1 97.62 367 LYS A C 1
ATOM 2795 O O . LYS A 1 367 ? -8.875 -10.336 3.688 1 97.62 367 LYS A O 1
ATOM 2800 N N . VAL A 1 368 ? -9.211 -9.93 5.887 1 98.12 368 VAL A N 1
ATOM 2801 C CA . VAL A 1 368 ? -7.965 -10.555 6.324 1 98.12 368 VAL A CA 1
ATOM 2802 C C . VAL A 1 368 ? -8.227 -11.984 6.777 1 98.12 368 VAL A C 1
ATOM 2804 O O . VAL A 1 368 ? -9.102 -12.227 7.617 1 98.12 368 VAL A O 1
ATOM 2807 N N . LEU A 1 369 ? -7.523 -12.898 6.23 1 98.5 369 LEU A N 1
ATOM 2808 C CA . LEU A 1 369 ? -7.566 -14.273 6.707 1 98.5 369 LEU A CA 1
ATOM 2809 C C . LEU A 1 369 ? -6.547 -14.492 7.82 1 98.5 369 LEU A C 1
ATOM 2811 O O . LEU A 1 369 ? -6.871 -15.07 8.859 1 98.5 369 LEU A O 1
ATOM 2815 N N . ALA A 1 370 ? -5.344 -14.062 7.562 1 98.56 370 ALA A N 1
ATOM 2816 C CA . ALA A 1 370 ? -4.238 -14.195 8.508 1 98.56 370 ALA A CA 1
ATOM 2817 C C . ALA A 1 370 ? -3.232 -13.062 8.344 1 98.56 370 ALA A C 1
ATOM 2819 O O . ALA A 1 370 ? -2.961 -12.625 7.219 1 98.56 370 ALA A O 1
ATOM 2820 N N . ARG A 1 371 ? -2.705 -12.609 9.367 1 98.06 371 ARG A N 1
ATOM 2821 C CA . ARG A 1 371 ? -1.603 -11.656 9.406 1 98.06 371 ARG A CA 1
ATOM 2822 C C . ARG A 1 371 ? -0.6 -12.016 10.492 1 98.06 371 ARG A C 1
ATOM 2824 O O . ARG A 1 371 ? -0.977 -12.227 11.648 1 98.06 371 ARG A O 1
ATOM 2831 N N . SER A 1 372 ? 0.644 -12.133 10.125 1 97.81 372 SER A N 1
ATOM 2832 C CA . SER A 1 372 ? 1.74 -12.562 10.984 1 97.81 372 SER A CA 1
ATOM 2833 C C . SER A 1 372 ? 3.092 -12.195 10.383 1 97.81 372 SER A C 1
ATOM 2835 O O . SER A 1 372 ? 3.277 -12.258 9.172 1 97.81 372 SER A O 1
ATOM 2837 N N . ALA A 1 373 ? 4.008 -11.922 11.312 1 96.88 373 ALA A N 1
ATOM 2838 C CA . ALA A 1 373 ? 5.359 -11.672 10.82 1 96.88 373 ALA A CA 1
ATOM 2839 C C . ALA A 1 373 ? 5.973 -12.938 10.227 1 96.88 373 ALA A C 1
ATOM 2841 O O . ALA A 1 373 ? 6.984 -12.867 9.523 1 96.88 373 ALA A O 1
ATOM 2842 N N . LEU A 1 374 ? 5.418 -14.07 10.484 1 97.75 374 LEU A N 1
ATOM 2843 C CA . LEU A 1 374 ? 5.867 -15.32 9.891 1 97.75 374 LEU A CA 1
ATOM 2844 C C . LEU A 1 374 ? 5.648 -15.312 8.375 1 97.75 374 LEU A C 1
ATOM 2846 O O . LEU A 1 374 ? 6.32 -16.031 7.645 1 97.75 374 LEU A O 1
ATOM 2850 N N . ILE A 1 375 ? 4.715 -14.555 7.906 1 97.88 375 ILE A N 1
ATOM 2851 C CA . ILE A 1 375 ? 4.371 -14.5 6.492 1 97.88 375 ILE A CA 1
ATOM 2852 C C . ILE A 1 375 ? 5.301 -13.523 5.773 1 97.88 375 ILE A C 1
ATOM 2854 O O . ILE A 1 375 ? 4.988 -12.344 5.641 1 97.88 375 ILE A O 1
ATOM 2858 N N . GLN A 1 376 ? 6.398 -14.055 5.398 1 97.25 376 GLN A N 1
ATOM 2859 C CA . GLN A 1 376 ? 7.41 -13.273 4.695 1 97.25 376 GLN A CA 1
ATOM 2860 C C . GLN A 1 376 ? 7.312 -13.477 3.186 1 97.25 376 GLN A C 1
ATOM 2862 O O . GLN A 1 376 ? 8.047 -14.281 2.615 1 97.25 376 GLN A O 1
ATOM 2867 N N . HIS A 1 377 ? 6.367 -12.664 2.539 1 97.19 377 HIS A N 1
ATOM 2868 C CA . HIS A 1 377 ? 6.074 -12.758 1.113 1 97.19 377 HIS A CA 1
ATOM 2869 C C . HIS A 1 377 ? 5.516 -14.133 0.754 1 97.19 377 HIS A C 1
ATOM 2871 O O . HIS A 1 377 ? 6.176 -14.914 0.063 1 97.19 377 HIS A O 1
ATOM 2877 N N . ALA A 1 378 ? 4.297 -14.359 1.126 1 98 378 ALA A N 1
ATOM 2878 C CA . ALA A 1 378 ? 3.613 -15.555 0.646 1 98 378 ALA A CA 1
ATOM 2879 C C . ALA A 1 378 ? 3.52 -15.562 -0.876 1 98 378 ALA A C 1
ATOM 2881 O O . ALA A 1 378 ? 3.062 -14.594 -1.481 1 98 378 ALA A O 1
ATOM 2882 N N . ASP A 1 379 ? 3.912 -16.625 -1.462 1 97.88 379 ASP A N 1
ATOM 2883 C CA . ASP A 1 379 ? 4.059 -16.641 -2.914 1 97.88 379 ASP A CA 1
ATOM 2884 C C . ASP A 1 379 ? 2.961 -17.469 -3.574 1 97.88 379 ASP A C 1
ATOM 2886 O O . ASP A 1 379 ? 2.154 -16.938 -4.344 1 97.88 379 ASP A O 1
ATOM 2890 N N . SER A 1 380 ? 2.92 -18.703 -3.293 1 98.12 380 SER A N 1
ATOM 2891 C CA . SER A 1 380 ? 1.918 -19.609 -3.84 1 98.12 380 SER A CA 1
ATOM 2892 C C . SER A 1 380 ? 1.094 -20.266 -2.732 1 98.12 380 SER A C 1
ATOM 2894 O O . SER A 1 380 ? 1.57 -20.406 -1.605 1 98.12 380 SER A O 1
ATOM 2896 N N . MET A 1 381 ? -0.121 -20.594 -3.107 1 98.44 381 MET A N 1
ATOM 2897 C CA . MET A 1 381 ? -1.045 -21.188 -2.146 1 98.44 381 MET A CA 1
ATOM 2898 C C . MET A 1 381 ? -1.802 -22.359 -2.768 1 98.44 381 MET A C 1
ATOM 2900 O O . MET A 1 381 ? -2.104 -22.344 -3.963 1 98.44 381 MET A O 1
ATOM 2904 N N . ALA A 1 382 ? -2.109 -23.312 -1.946 1 98.25 382 ALA A N 1
ATOM 2905 C CA . ALA A 1 382 ? -2.934 -24.453 -2.311 1 98.25 382 ALA A CA 1
ATOM 2906 C C . ALA A 1 382 ? -3.896 -24.828 -1.185 1 98.25 382 ALA A C 1
ATOM 2908 O O . ALA A 1 382 ? -3.623 -24.547 -0.014 1 98.25 382 ALA A O 1
ATOM 2909 N N . ILE A 1 383 ? -5 -25.375 -1.544 1 98.31 383 ILE A N 1
ATOM 2910 C CA . ILE A 1 383 ? -6.012 -25.797 -0.577 1 98.31 383 ILE A CA 1
ATOM 2911 C C . ILE A 1 383 ? -6.316 -27.281 -0.755 1 98.31 383 ILE A C 1
ATOM 2913 O O . ILE A 1 383 ? -6.52 -27.75 -1.878 1 98.31 383 ILE A O 1
ATOM 2917 N N . LEU A 1 384 ? -6.352 -27.953 0.322 1 97.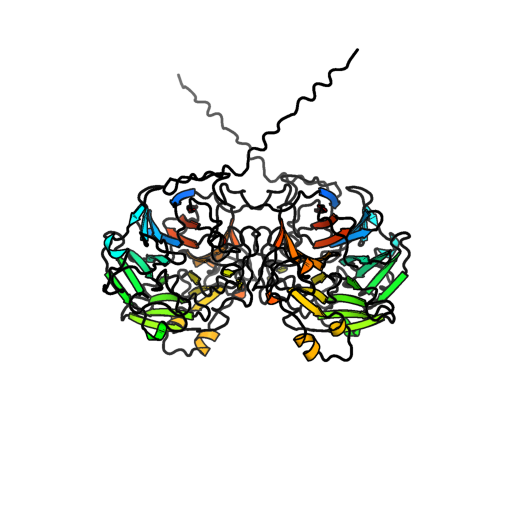75 384 LEU A N 1
ATOM 2918 C CA . LEU A 1 384 ? -6.691 -29.375 0.312 1 97.75 384 LEU A CA 1
ATOM 2919 C C . LEU A 1 384 ? -7.18 -29.828 1.684 1 97.75 384 LEU A C 1
ATOM 2921 O O . LEU A 1 384 ? -6.574 -29.5 2.705 1 97.75 384 LEU A O 1
ATOM 2925 N N . ASN A 1 385 ? -8.297 -30.562 1.712 1 96.88 385 ASN A N 1
ATOM 2926 C CA . ASN A 1 385 ? -8.82 -31.203 2.91 1 96.88 385 ASN A CA 1
ATOM 2927 C C . ASN A 1 385 ? -8.969 -30.203 4.062 1 96.88 385 ASN A C 1
ATOM 2929 O O . ASN A 1 385 ? -8.57 -30.5 5.191 1 96.88 385 ASN A O 1
ATOM 2933 N N . GLY A 1 386 ? -9.398 -29.047 3.789 1 97.62 386 GLY A N 1
ATOM 2934 C CA . GLY A 1 386 ? -9.711 -28.062 4.812 1 97.62 386 GLY A CA 1
ATOM 2935 C C . GLY A 1 386 ? -8.547 -27.141 5.125 1 97.62 386 GLY A C 1
ATOM 2936 O O . GLY A 1 386 ? -8.727 -26.125 5.793 1 97.62 386 GLY A O 1
ATOM 2937 N N . TRP A 1 387 ? -7.359 -27.453 4.578 1 98.25 387 TRP A N 1
ATOM 2938 C CA . TRP A 1 387 ? -6.16 -26.688 4.898 1 98.25 387 TRP A CA 1
ATOM 2939 C C . TRP A 1 387 ? -5.742 -25.812 3.721 1 98.25 387 TRP A C 1
ATOM 2941 O O . TRP A 1 387 ? -5.812 -26.234 2.566 1 98.25 387 TRP A O 1
ATOM 2951 N N . MET A 1 388 ? -5.297 -24.641 4.043 1 98.56 388 MET A N 1
ATOM 2952 C CA . MET A 1 388 ? -4.562 -23.812 3.092 1 98.56 388 MET A CA 1
ATOM 2953 C C . MET A 1 388 ? -3.061 -23.906 3.342 1 98.56 388 MET A C 1
ATOM 2955 O O . MET A 1 388 ? -2.604 -23.734 4.473 1 98.56 388 MET A O 1
ATOM 2959 N N . TYR A 1 389 ? -2.338 -24.203 2.342 1 98.81 389 TYR A N 1
ATOM 2960 C CA . TYR A 1 389 ? -0.88 -24.266 2.359 1 98.81 389 TYR A CA 1
ATOM 2961 C C . TYR A 1 389 ? -0.271 -23.094 1.612 1 98.81 389 TYR A C 1
ATOM 2963 O O . TYR A 1 389 ? -0.81 -22.641 0.596 1 98.81 389 TYR A O 1
ATOM 2971 N N . PHE A 1 390 ? 0.848 -22.609 2.107 1 98.75 390 PHE A N 1
ATOM 2972 C CA . PHE A 1 390 ? 1.563 -21.578 1.353 1 98.75 390 PHE A CA 1
ATOM 2973 C C . PHE A 1 390 ? 3.041 -21.562 1.729 1 98.75 390 PHE A C 1
ATOM 2975 O O . PHE A 1 390 ? 3.422 -22.062 2.789 1 98.75 390 PHE A O 1
ATOM 2982 N N . ASN A 1 391 ? 3.842 -21.062 0.869 1 98.56 391 ASN A N 1
ATOM 2983 C CA . ASN A 1 391 ? 5.262 -20.875 1.146 1 98.56 391 ASN A CA 1
ATOM 2984 C C . ASN A 1 391 ? 5.617 -19.391 1.271 1 98.56 391 ASN A C 1
ATOM 2986 O O . ASN A 1 391 ? 4.852 -18.531 0.844 1 98.56 391 ASN A O 1
ATOM 2990 N N . THR A 1 392 ? 6.707 -19.078 1.904 1 97.81 392 THR A N 1
ATOM 2991 C CA . THR A 1 392 ? 7.273 -17.734 2.01 1 97.81 392 THR A CA 1
ATOM 2992 C C . THR A 1 392 ? 8.703 -17.719 1.472 1 97.81 392 THR A C 1
ATOM 2994 O O . THR A 1 392 ? 9.438 -18.688 1.594 1 97.81 392 THR A O 1
ATOM 2997 N N . ASN A 1 393 ? 9.117 -16.578 0.844 1 97.31 393 ASN A N 1
ATOM 2998 C CA . ASN A 1 393 ? 10.43 -16.641 0.206 1 97.31 393 ASN A CA 1
ATOM 2999 C C . ASN A 1 393 ? 11.18 -15.32 0.326 1 97.31 393 ASN A C 1
ATOM 3001 O O . ASN A 1 393 ? 12.281 -15.18 -0.211 1 97.31 393 ASN A O 1
ATOM 3005 N N . GLN A 1 394 ? 10.633 -14.336 1.006 1 96.62 394 GLN A N 1
ATOM 3006 C CA . GLN A 1 394 ? 11.297 -13.055 1.234 1 96.62 394 GLN A CA 1
ATOM 3007 C C . GLN A 1 394 ? 11.742 -12.422 -0.081 1 96.62 394 GLN A C 1
ATOM 3009 O O . GLN A 1 394 ? 12.828 -11.836 -0.157 1 96.62 394 GLN A O 1
ATOM 3014 N N . LEU A 1 395 ? 10.961 -12.5 -1.122 1 96.56 395 LEU A N 1
ATOM 3015 C CA . LEU A 1 395 ? 11.336 -12.102 -2.475 1 96.56 395 LEU A CA 1
ATOM 3016 C C . LEU A 1 395 ? 11.891 -10.688 -2.492 1 96.56 395 LEU A C 1
ATOM 3018 O O . LEU A 1 395 ? 12.914 -10.422 -3.139 1 96.56 395 LEU A O 1
ATOM 3022 N N . MET A 1 396 ? 11.312 -9.758 -1.808 1 96.31 396 MET A N 1
ATOM 3023 C CA . MET A 1 396 ? 11.656 -8.336 -1.9 1 96.31 396 MET A CA 1
ATOM 3024 C C . MET A 1 396 ? 13.008 -8.062 -1.246 1 96.31 396 MET A C 1
ATOM 3026 O O . MET A 1 396 ? 13.555 -6.969 -1.371 1 96.31 396 MET A O 1
ATOM 3030 N N . LEU A 1 397 ? 13.555 -9.039 -0.547 1 96.56 397 LEU A N 1
ATOM 3031 C CA . LEU A 1 397 ? 14.883 -8.93 0.054 1 96.56 397 LEU A CA 1
ATOM 3032 C C . LEU A 1 397 ? 15.945 -9.539 -0.851 1 96.56 397 LEU A C 1
ATOM 3034 O O . LEU A 1 397 ? 17.125 -9.555 -0.505 1 96.56 397 LEU A O 1
ATOM 3038 N N . SER A 1 398 ? 15.555 -10.039 -2.006 1 95.75 398 SER A N 1
ATOM 3039 C CA . SER A 1 398 ? 16.5 -10.609 -2.965 1 95.75 398 SER A CA 1
ATOM 3040 C C . SER A 1 398 ? 17.344 -9.523 -3.611 1 95.75 398 SER A C 1
ATOM 3042 O O . SER A 1 398 ? 17.031 -8.336 -3.516 1 95.75 398 SER A O 1
ATOM 3044 N N . PRO A 1 399 ? 18.406 -9.852 -4.281 1 94.94 399 PRO A N 1
ATOM 3045 C CA . PRO A 1 399 ? 19.391 -8.883 -4.785 1 94.94 399 PRO A CA 1
ATOM 3046 C C . PRO A 1 399 ? 18.766 -7.855 -5.73 1 94.94 399 PRO A C 1
ATOM 3048 O O . PRO A 1 399 ? 19.141 -6.676 -5.684 1 94.94 399 PRO A O 1
ATOM 3051 N N . LYS A 1 400 ? 17.859 -8.219 -6.531 1 94.81 400 LYS A N 1
ATOM 3052 C CA . LYS A 1 400 ? 17.25 -7.32 -7.504 1 94.81 400 LYS A CA 1
ATOM 3053 C C . LYS A 1 400 ? 16.578 -6.133 -6.812 1 94.81 400 LYS A C 1
ATOM 3055 O O . LYS A 1 400 ? 16.469 -5.051 -7.395 1 94.81 400 LYS A O 1
ATOM 3060 N N . PHE A 1 401 ? 16.188 -6.285 -5.559 1 96.62 401 PHE A N 1
ATOM 3061 C CA . PHE A 1 401 ? 15.352 -5.277 -4.914 1 96.62 401 PHE A CA 1
ATOM 3062 C C . PHE A 1 401 ? 16.125 -4.555 -3.82 1 96.62 401 PHE A C 1
ATOM 3064 O O . PHE A 1 401 ? 15.547 -3.807 -3.031 1 96.62 401 PHE A O 1
ATOM 3071 N N . ASN A 1 402 ? 17.406 -4.75 -3.74 1 96.56 402 ASN A N 1
ATOM 3072 C CA . ASN A 1 402 ? 18.234 -4.109 -2.729 1 96.56 402 ASN A CA 1
ATOM 3073 C C . ASN A 1 402 ? 19.422 -3.379 -3.357 1 96.56 402 ASN A C 1
ATOM 3075 O O . ASN A 1 402 ? 20.031 -3.875 -4.309 1 96.56 402 ASN A O 1
ATOM 3079 N N . TYR A 1 403 ? 19.703 -2.227 -2.85 1 96.94 403 TYR A N 1
ATOM 3080 C CA . TYR A 1 403 ? 20.812 -1.4 -3.312 1 96.94 403 TYR A CA 1
ATOM 3081 C C . TYR A 1 403 ? 22.094 -2.219 -3.424 1 96.94 403 TYR A C 1
ATOM 3083 O O . TYR A 1 403 ? 22.406 -3.031 -2.547 1 96.94 403 TYR A O 1
ATOM 3091 N N . ASP A 1 404 ? 22.922 -2.064 -4.535 1 97.12 404 ASP A N 1
ATOM 3092 C CA . ASP A 1 404 ? 24.156 -2.764 -4.859 1 97.12 404 ASP A CA 1
ATOM 3093 C C . ASP A 1 404 ? 23.922 -4.262 -5.023 1 97.12 404 ASP A C 1
ATOM 3095 O O . ASP A 1 404 ? 24.859 -5.059 -4.98 1 97.12 404 ASP A O 1
ATOM 3099 N N . ASN A 1 405 ? 22.688 -4.723 -5.086 1 96.38 405 ASN A N 1
ATOM 3100 C CA . ASN A 1 405 ? 22.25 -6.09 -5.344 1 96.38 405 ASN A CA 1
ATOM 3101 C C . ASN A 1 405 ? 22.672 -7.035 -4.219 1 96.38 405 ASN A C 1
ATOM 3103 O O . ASN A 1 405 ? 23.062 -8.172 -4.473 1 96.38 405 ASN A O 1
ATOM 3107 N N . VAL A 1 406 ? 22.656 -6.52 -3.018 1 95.94 406 VAL A N 1
ATOM 3108 C CA . VAL A 1 406 ? 22.953 -7.344 -1.849 1 95.94 406 VAL A CA 1
ATOM 3109 C C . VAL A 1 406 ? 21.766 -8.273 -1.571 1 95.94 406 VAL A C 1
ATOM 3111 O O . VAL A 1 406 ? 20.609 -7.863 -1.644 1 95.94 406 VAL A O 1
ATOM 3114 N N . ASP A 1 407 ? 22.062 -9.555 -1.345 1 94.56 407 ASP A N 1
ATOM 3115 C CA . ASP A 1 407 ? 21.016 -10.484 -0.911 1 94.56 407 ASP A CA 1
ATOM 3116 C C . ASP A 1 407 ? 20.734 -10.336 0.583 1 94.56 407 ASP A C 1
ATOM 3118 O O . ASP A 1 407 ? 21.594 -10.656 1.415 1 94.56 407 ASP A O 1
ATOM 3122 N N . ARG A 1 408 ? 19.609 -9.859 0.946 1 94.56 408 ARG A N 1
ATOM 3123 C CA . ARG A 1 408 ? 19.266 -9.602 2.342 1 94.56 408 ARG A CA 1
ATOM 3124 C C . ARG A 1 408 ? 18.328 -10.68 2.883 1 94.56 408 ARG A C 1
ATOM 3126 O O . ARG A 1 408 ? 17.859 -10.586 4.02 1 94.56 408 ARG A O 1
ATOM 3133 N N . ARG A 1 409 ? 18.047 -11.781 2.061 1 95.5 409 ARG A N 1
ATOM 3134 C CA . ARG A 1 409 ? 17.25 -12.906 2.533 1 95.5 409 ARG A CA 1
ATOM 3135 C C . ARG A 1 409 ? 18 -13.711 3.592 1 95.5 409 ARG A C 1
ATOM 3137 O O . ARG A 1 409 ? 19.219 -13.883 3.496 1 95.5 409 ARG A O 1
ATOM 3144 N N . ARG A 1 410 ? 17.156 -14.062 4.559 1 93.81 410 ARG A N 1
ATOM 3145 C CA . ARG A 1 410 ? 17.672 -14.891 5.641 1 93.81 410 ARG A CA 1
ATOM 3146 C C . ARG A 1 410 ? 16.734 -16.078 5.902 1 93.81 410 ARG A C 1
ATOM 3148 O O . ARG A 1 410 ? 15.75 -15.953 6.633 1 93.81 410 ARG A O 1
ATOM 3155 N N . GLY A 1 411 ? 17.094 -17.219 5.363 1 88.69 411 GLY A N 1
ATOM 3156 C CA . GLY A 1 411 ? 16.312 -18.438 5.555 1 88.69 411 GLY A CA 1
ATOM 3157 C C . GLY A 1 411 ? 16.562 -19.094 6.898 1 88.69 411 GLY A C 1
ATOM 3158 O O . GLY A 1 411 ? 17.25 -18.531 7.754 1 88.69 411 GLY A O 1
ATOM 3159 N N . PRO A 1 412 ? 16.109 -20.297 7.09 1 92.88 412 PRO A N 1
ATOM 3160 C CA . PRO A 1 412 ? 15.297 -21.047 6.121 1 92.88 412 PRO A CA 1
ATOM 3161 C C . PRO A 1 412 ? 13.984 -20.344 5.797 1 92.88 412 PRO A C 1
ATOM 3163 O O . PRO A 1 412 ? 13.57 -19.422 6.516 1 92.88 412 PRO A O 1
ATOM 3166 N N . PHE A 1 413 ? 13.383 -20.734 4.66 1 96.25 413 PHE A N 1
ATOM 3167 C CA . PHE A 1 413 ? 12.125 -20.234 4.121 1 96.25 413 PHE A CA 1
ATOM 3168 C C . PHE A 1 413 ? 11 -21.234 4.32 1 96.25 413 PHE A C 1
ATOM 3170 O O . PHE A 1 413 ? 10.898 -22.219 3.582 1 96.25 413 PHE A O 1
ATOM 3177 N N . ARG A 1 414 ? 10.148 -20.922 5.207 1 97.38 414 ARG A N 1
ATOM 3178 C CA . ARG A 1 414 ? 9.203 -21.938 5.648 1 97.38 414 ARG A CA 1
ATOM 3179 C C . ARG A 1 414 ? 7.941 -21.922 4.789 1 97.38 414 ARG A C 1
ATOM 3181 O O . ARG A 1 414 ? 7.504 -20.859 4.344 1 97.38 414 ARG A O 1
ATOM 3188 N N . SER A 1 415 ? 7.441 -23.094 4.629 1 98.69 415 SER A N 1
ATOM 3189 C CA . SER A 1 415 ? 6.055 -23.281 4.215 1 98.69 415 SER A CA 1
ATOM 3190 C C . SER A 1 415 ? 5.148 -23.531 5.414 1 98.69 415 SER A C 1
ATOM 3192 O O . SER A 1 415 ? 5.559 -24.188 6.375 1 98.69 415 SER A O 1
ATOM 3194 N N . TYR A 1 416 ? 3.951 -22.984 5.324 1 98.75 416 TYR A N 1
ATOM 3195 C CA . TYR A 1 416 ? 2.988 -23.078 6.414 1 98.75 416 TYR A CA 1
ATOM 3196 C C . TYR A 1 416 ? 1.658 -23.641 5.922 1 98.75 416 TYR A C 1
ATOM 3198 O O . TYR A 1 416 ? 1.4 -23.656 4.715 1 98.75 416 TYR A O 1
ATOM 3206 N N . ARG A 1 417 ? 0.877 -24.109 6.895 1 98.69 417 ARG A N 1
ATOM 3207 C CA . ARG A 1 417 ? -0.543 -24.328 6.633 1 98.69 417 ARG A CA 1
ATOM 3208 C C . ARG A 1 417 ? -1.399 -23.734 7.75 1 98.69 417 ARG A C 1
ATOM 3210 O O . ARG A 1 417 ? -0.922 -23.547 8.875 1 98.69 417 ARG A O 1
ATOM 3217 N N . LEU A 1 418 ? -2.629 -23.391 7.453 1 98.56 418 LEU A N 1
ATOM 3218 C CA . LEU A 1 418 ? -3.648 -22.969 8.406 1 98.56 418 LEU A CA 1
ATOM 3219 C C . LEU A 1 418 ? -5.012 -23.547 8.039 1 98.56 418 LEU A C 1
ATOM 3221 O O . LEU A 1 418 ? -5.285 -23.797 6.859 1 98.56 418 LEU A O 1
ATOM 3225 N N . TRP A 1 419 ? -5.793 -23.781 9.07 1 98.38 419 TRP A N 1
ATOM 3226 C CA . TRP A 1 419 ? -7.105 -24.391 8.844 1 98.38 419 TRP A CA 1
ATOM 3227 C C . TRP A 1 419 ? -8.109 -23.344 8.367 1 98.38 419 TRP A C 1
ATOM 3229 O O . TRP A 1 419 ? -8.266 -22.297 8.992 1 98.38 419 TRP A O 1
ATOM 3239 N N . ILE A 1 420 ? -8.781 -23.609 7.188 1 98.12 420 ILE A N 1
ATOM 3240 C CA . ILE A 1 420 ? -9.797 -22.688 6.688 1 98.12 420 ILE A CA 1
ATOM 3241 C C . ILE A 1 420 ? -11.117 -23.422 6.492 1 98.12 420 ILE A C 1
ATOM 3243 O O . ILE A 1 420 ? -12.148 -22.812 6.211 1 98.12 420 ILE A O 1
ATOM 3247 N N . GLY A 1 421 ? -11.125 -24.75 6.621 1 97.62 421 GLY A N 1
ATOM 3248 C CA . GLY A 1 421 ? -12.32 -25.578 6.523 1 97.62 421 GLY A CA 1
ATOM 3249 C C . GLY A 1 421 ? -12.906 -25.625 5.125 1 97.62 421 GLY A C 1
ATOM 3250 O O . GLY A 1 421 ? -14.125 -25.688 4.953 1 97.62 421 GLY A O 1
ATOM 3251 N N . ARG A 1 422 ? -12.078 -25.484 4.121 1 96.94 422 ARG A N 1
ATOM 3252 C CA . ARG A 1 422 ? -12.531 -25.453 2.734 1 96.94 422 ARG A CA 1
ATOM 3253 C C . ARG A 1 422 ? -11.742 -26.438 1.877 1 96.94 422 ARG A C 1
ATOM 3255 O O . ARG A 1 422 ? -10.688 -26.922 2.287 1 96.94 422 ARG A O 1
ATOM 3262 N N . GLY A 1 423 ? -12.328 -26.828 0.733 1 96.44 423 GLY A N 1
ATOM 3263 C CA . GLY A 1 423 ? -11.633 -27.609 -0.28 1 96.44 423 GLY A CA 1
ATOM 3264 C C . GLY A 1 423 ? -11.141 -26.766 -1.446 1 96.44 423 GLY A C 1
ATOM 3265 O O . GLY A 1 423 ? -11.414 -25.562 -1.516 1 96.44 423 GLY A O 1
ATOM 3266 N N . PRO A 1 424 ? -10.398 -27.406 -2.309 1 95.81 424 PRO A N 1
ATOM 3267 C CA . PRO A 1 424 ? -9.891 -26.688 -3.482 1 95.81 424 PRO A CA 1
ATOM 3268 C C . PRO A 1 424 ? -10.992 -26.359 -4.488 1 95.81 424 PRO A C 1
ATOM 3270 O O . PRO A 1 424 ? -12 -27.062 -4.562 1 95.81 424 PRO A O 1
ATOM 3273 N N . ALA A 1 425 ? -10.781 -25.266 -5.203 1 91.88 425 ALA A N 1
ATOM 3274 C CA . ALA A 1 425 ? -11.695 -24.953 -6.301 1 91.88 425 ALA A CA 1
ATOM 3275 C C . ALA A 1 425 ? -11.688 -26.047 -7.355 1 91.88 425 ALA A C 1
ATOM 3277 O O . ALA A 1 425 ? -10.648 -26.625 -7.66 1 91.88 425 ALA A O 1
ATOM 3278 N N . ALA A 1 426 ? -12.758 -26.422 -7.805 1 69.62 426 ALA A N 1
ATOM 3279 C CA . ALA A 1 426 ? -12.953 -27.531 -8.734 1 69.62 426 ALA A CA 1
ATOM 3280 C C . ALA A 1 426 ? -12.508 -27.156 -10.141 1 69.62 426 ALA A C 1
ATOM 3282 O O . ALA A 1 426 ? -12.562 -25.984 -10.523 1 69.62 426 ALA A O 1
ATOM 3283 N N . MET B 1 1 ? 47.5 8.516 52.344 1 27.56 1 MET B N 1
ATOM 3284 C CA . MET B 1 1 ? 47.031 7.195 51.938 1 27.56 1 MET B CA 1
ATOM 3285 C C . MET B 1 1 ? 46.062 7.301 50.75 1 27.56 1 MET B C 1
ATOM 3287 O O . MET B 1 1 ? 45.062 7.996 50.812 1 27.56 1 MET B O 1
ATOM 3291 N N . SER B 1 2 ? 46.625 7.145 49.438 1 27.91 2 SER B N 1
ATOM 3292 C CA . SER B 1 2 ? 46.219 7.34 48.062 1 27.91 2 SER B CA 1
ATOM 3293 C C . SER B 1 2 ? 45.125 6.352 47.656 1 27.91 2 SER B C 1
ATOM 3295 O O . SER B 1 2 ? 45.344 5.137 47.719 1 27.91 2 SER B O 1
ATOM 3297 N N . MET B 1 3 ? 43.938 6.645 48.125 1 28.89 3 MET B N 1
ATOM 3298 C CA . MET B 1 3 ? 42.781 5.82 47.812 1 28.89 3 MET B CA 1
ATOM 3299 C C . MET B 1 3 ? 42.594 5.621 46.312 1 28.89 3 MET B C 1
ATOM 3301 O O . MET B 1 3 ? 42.312 6.574 45.594 1 28.89 3 MET B O 1
ATOM 3305 N N . LYS B 1 4 ? 43.469 4.848 45.719 1 26.7 4 LYS B N 1
ATOM 3306 C CA . LYS B 1 4 ? 43.375 4.516 44.281 1 26.7 4 LYS B CA 1
ATOM 3307 C C . LYS B 1 4 ? 42.031 3.848 44 1 26.7 4 LYS B C 1
ATOM 3309 O O . LYS B 1 4 ? 41.719 2.809 44.562 1 26.7 4 LYS B O 1
ATOM 3314 N N . ILE B 1 5 ? 41 4.672 43.625 1 26.53 5 ILE B N 1
ATOM 3315 C CA . ILE B 1 5 ? 39.688 4.223 43.125 1 26.53 5 ILE B CA 1
ATOM 3316 C C . ILE B 1 5 ? 39.906 3.348 41.906 1 26.53 5 ILE B C 1
ATOM 3318 O O . ILE B 1 5 ? 40.5 3.795 40.906 1 26.53 5 ILE B O 1
ATOM 3322 N N . LEU B 1 6 ? 40.125 2.029 42.031 1 29.36 6 LEU B N 1
ATOM 3323 C CA . LEU B 1 6 ? 40.125 1.07 40.938 1 29.36 6 LEU B CA 1
ATOM 3324 C C . LEU B 1 6 ? 38.812 1.143 40.125 1 29.36 6 LEU B C 1
ATOM 3326 O O . LEU B 1 6 ? 37.75 0.86 40.688 1 29.36 6 LEU B O 1
ATOM 3330 N N . GLY B 1 7 ? 38.719 2.141 39.219 1 26.56 7 GLY B N 1
ATOM 3331 C CA . GLY B 1 7 ? 37.656 2.203 38.219 1 26.56 7 GLY B CA 1
ATOM 3332 C C . GLY B 1 7 ? 37.5 0.907 37.438 1 26.56 7 GLY B C 1
ATOM 3333 O O . GLY B 1 7 ? 38.406 0.446 36.781 1 26.56 7 GLY B O 1
ATOM 3334 N N . THR B 1 8 ? 36.875 -0.107 38.031 1 29.23 8 THR B N 1
ATOM 3335 C CA . THR B 1 8 ? 36.531 -1.288 37.25 1 29.23 8 THR B CA 1
ATOM 3336 C C . THR B 1 8 ? 35.812 -0.896 35.969 1 29.23 8 THR B C 1
ATOM 3338 O O . THR B 1 8 ? 34.781 -0.241 36.031 1 29.23 8 THR B O 1
ATOM 3341 N N . LEU B 1 9 ? 36.562 -0.8 34.844 1 30.02 9 LEU B N 1
ATOM 3342 C CA . LEU B 1 9 ? 36.094 -0.668 33.469 1 30.02 9 LEU B CA 1
ATOM 3343 C C . LEU B 1 9 ? 35.062 -1.739 33.156 1 30.02 9 LEU B C 1
ATOM 3345 O O . LEU B 1 9 ? 35.375 -2.934 33.188 1 30.02 9 LEU B O 1
ATOM 3349 N N . ALA B 1 10 ? 33.781 -1.397 33.375 1 32.31 10 ALA B N 1
ATOM 3350 C CA . ALA B 1 10 ? 32.688 -2.193 32.844 1 32.31 10 ALA B CA 1
ATOM 3351 C C . ALA B 1 10 ? 32.906 -2.459 31.344 1 32.31 10 ALA B C 1
ATOM 3353 O O . ALA B 1 10 ? 32.812 -1.541 30.531 1 32.31 10 ALA B O 1
ATOM 3354 N N . LEU B 1 11 ? 33.812 -3.377 31 1 28.66 11 LEU B N 1
ATOM 3355 C CA . LEU B 1 11 ? 33.844 -3.869 29.625 1 28.66 11 LEU B CA 1
ATOM 3356 C C . LEU B 1 11 ? 32.469 -4.371 29.188 1 28.66 11 LEU B C 1
ATOM 3358 O O . LEU B 1 11 ? 32 -5.414 29.656 1 28.66 11 LEU B O 1
ATOM 3362 N N . THR B 1 12 ? 31.531 -3.432 29.031 1 31.22 12 THR B N 1
ATOM 3363 C CA . THR B 1 12 ? 30.359 -3.885 28.281 1 31.22 12 THR B CA 1
ATOM 3364 C C . THR B 1 12 ? 30.781 -4.551 26.984 1 31.22 12 THR B C 1
ATOM 3366 O O . THR B 1 12 ? 31.438 -3.93 26.141 1 31.22 12 THR B O 1
ATOM 3369 N N . SER B 1 13 ? 31.078 -5.828 27.031 1 28.41 13 SER B N 1
ATOM 3370 C CA . SER B 1 13 ? 31.188 -6.605 25.797 1 28.41 13 SER B CA 1
ATOM 3371 C C . SER B 1 13 ? 30.047 -6.285 24.844 1 28.41 13 SER B C 1
ATOM 3373 O O . SER B 1 13 ? 28.875 -6.496 25.172 1 28.41 13 SER B O 1
ATOM 3375 N N . LEU B 1 14 ? 30.109 -5.207 24.125 1 28.88 14 LEU B N 1
ATOM 3376 C CA . LEU B 1 14 ? 29.375 -5.117 22.859 1 28.88 14 LEU B CA 1
ATOM 3377 C C . LEU B 1 14 ? 29.469 -6.426 22.078 1 28.88 14 LEU B C 1
ATOM 3379 O O . LEU B 1 14 ? 30.531 -6.766 21.562 1 28.88 14 LEU B O 1
ATOM 3383 N N . ALA B 1 15 ? 28.781 -7.387 22.578 1 30.7 15 ALA B N 1
ATOM 3384 C CA . ALA B 1 15 ? 28.625 -8.531 21.688 1 30.7 15 ALA B CA 1
ATOM 3385 C C . ALA B 1 15 ? 28.422 -8.078 20.25 1 30.7 15 ALA B C 1
ATOM 3387 O O . ALA B 1 15 ? 27.562 -7.238 19.969 1 30.7 15 ALA B O 1
ATOM 3388 N N . TRP B 1 16 ? 29.438 -8.117 19.531 1 28.62 16 TRP B N 1
ATOM 3389 C CA . TRP B 1 16 ? 29.516 -7.965 18.078 1 28.62 16 TRP B CA 1
ATOM 3390 C C . TRP B 1 16 ? 28.266 -8.531 17.422 1 28.62 16 TRP B C 1
ATOM 3392 O O . TRP B 1 16 ? 27.891 -9.68 17.672 1 28.62 16 TRP B O 1
ATOM 3402 N N . ALA B 1 17 ? 27.375 -7.77 17.047 1 34.41 17 ALA B N 1
ATOM 3403 C CA . ALA B 1 17 ? 26.312 -8.031 16.078 1 34.41 17 ALA B CA 1
ATOM 3404 C C . ALA B 1 17 ? 26.812 -8.977 14.984 1 34.41 17 ALA B C 1
ATOM 3406 O O . ALA B 1 17 ? 26.031 -9.375 14.109 1 34.41 17 ALA B O 1
ATOM 3407 N N . THR B 1 18 ? 28.125 -8.953 14.742 1 32.91 18 THR B N 1
ATOM 3408 C CA . THR B 1 18 ? 28.672 -9.594 13.562 1 32.91 18 THR B CA 1
ATOM 3409 C C . THR B 1 18 ? 28.516 -11.109 13.648 1 32.91 18 THR B C 1
ATOM 3411 O O . THR B 1 18 ? 28.891 -11.836 12.719 1 32.91 18 THR B O 1
ATOM 3414 N N . GLU B 1 19 ? 28.594 -11.633 14.836 1 33.31 19 GLU B N 1
ATOM 3415 C CA . GLU B 1 19 ? 28.719 -13.078 14.641 1 33.31 19 GLU B CA 1
ATOM 3416 C C . GLU B 1 19 ? 27.484 -13.656 13.953 1 33.31 19 GLU B C 1
ATOM 3418 O O . GLU B 1 19 ? 26.484 -13.938 14.609 1 33.31 19 GLU B O 1
ATOM 3423 N N . TYR B 1 20 ? 27.016 -13.016 12.945 1 38.72 20 TYR B N 1
ATOM 3424 C CA . TYR B 1 20 ? 26.203 -13.758 11.984 1 38.72 20 TYR B CA 1
ATOM 3425 C C . TYR B 1 20 ? 26.578 -15.234 11.977 1 38.72 20 TYR B C 1
ATOM 3427 O O . TYR B 1 20 ? 27.75 -15.578 11.805 1 38.72 20 TYR B O 1
ATOM 3435 N N . TRP B 1 21 ? 25.844 -16.062 12.719 1 44.22 21 TRP B N 1
ATOM 3436 C CA . TRP B 1 21 ? 25.984 -17.5 12.664 1 44.22 21 TRP B CA 1
ATOM 3437 C C . TRP B 1 21 ? 26.25 -17.969 11.242 1 44.22 21 TRP B C 1
ATOM 3439 O O . TRP B 1 21 ? 25.359 -17.984 10.406 1 44.22 21 TRP B O 1
ATOM 3449 N N . GLN B 1 22 ? 27.297 -17.578 10.648 1 46.22 22 GLN B N 1
ATOM 3450 C CA . GLN B 1 22 ? 27.812 -18.125 9.398 1 46.22 22 GLN B CA 1
ATOM 3451 C C . GLN B 1 22 ? 27.625 -19.625 9.336 1 46.22 22 GLN B C 1
ATOM 3453 O O . GLN B 1 22 ? 28.344 -20.375 10.008 1 46.22 22 GLN B O 1
ATOM 3458 N N . THR B 1 23 ? 26.391 -20.078 9.188 1 52.44 23 THR B N 1
ATOM 3459 C CA . THR B 1 23 ? 26.312 -21.5 8.828 1 52.44 23 THR B CA 1
ATOM 3460 C C . THR B 1 23 ? 27.281 -21.812 7.695 1 52.44 23 THR B C 1
ATOM 3462 O O . THR B 1 23 ? 27.375 -21.078 6.719 1 52.44 23 THR B O 1
ATOM 3465 N N . PRO B 1 24 ? 28.203 -22.578 8 1 54.44 24 PRO B N 1
ATOM 3466 C CA . PRO B 1 24 ? 29.078 -22.984 6.898 1 54.44 24 PRO B CA 1
ATOM 3467 C C . PRO B 1 24 ? 28.328 -23.172 5.586 1 54.44 24 PRO B C 1
ATOM 3469 O O . PRO B 1 24 ? 27.141 -23.5 5.598 1 54.44 24 PRO B O 1
ATOM 3472 N N . PRO B 1 25 ? 29 -22.672 4.492 1 55.47 25 PRO B N 1
ATOM 3473 C CA . PRO B 1 25 ? 28.406 -23 3.195 1 55.47 25 PRO B CA 1
ATOM 3474 C C . PRO B 1 25 ? 27.938 -24.453 3.113 1 55.47 25 PRO B C 1
ATOM 3476 O O . PRO B 1 25 ? 28.672 -25.375 3.484 1 55.47 25 PRO B O 1
ATOM 3479 N N . GLY B 1 26 ? 26.766 -24.672 2.875 1 59.06 26 GLY B N 1
ATOM 3480 C CA . GLY B 1 26 ? 26.203 -26.016 2.768 1 59.06 26 GLY B CA 1
ATOM 3481 C C . GLY B 1 26 ? 25.562 -26.484 4.055 1 59.06 26 GLY B C 1
ATOM 3482 O O . GLY B 1 26 ? 24.891 -27.531 4.07 1 59.06 26 GLY B O 1
ATOM 3483 N N . GLY B 1 27 ? 25.875 -25.703 5.086 1 67.06 27 GLY B N 1
ATOM 3484 C CA . GLY B 1 27 ? 25.297 -26.172 6.336 1 67.06 27 GLY B CA 1
ATOM 3485 C C . GLY B 1 27 ? 23.844 -25.75 6.527 1 67.06 27 GLY B C 1
ATOM 3486 O O . GLY B 1 27 ? 23.359 -24.844 5.848 1 67.06 27 GLY B O 1
ATOM 3487 N N . TYR B 1 28 ? 23.188 -26.531 7.305 1 79.12 28 TYR B N 1
ATOM 3488 C CA . TYR B 1 28 ? 21.797 -26.281 7.656 1 79.12 28 TYR B CA 1
ATOM 3489 C C . TYR B 1 28 ? 21.656 -25.016 8.492 1 79.12 28 TYR B C 1
ATOM 3491 O O . TYR B 1 28 ? 22.375 -24.844 9.477 1 79.12 28 TYR B O 1
ATOM 3499 N N . ARG B 1 29 ? 20.812 -24.047 8.039 1 83.75 29 ARG B N 1
ATOM 3500 C CA . ARG B 1 29 ? 20.5 -22.828 8.789 1 83.75 29 ARG B CA 1
ATOM 3501 C C . ARG B 1 29 ? 19.312 -23.047 9.727 1 83.75 29 ARG B C 1
ATOM 3503 O O . ARG B 1 29 ? 18.281 -23.594 9.32 1 83.75 29 ARG B O 1
ATOM 3510 N N . PRO B 1 30 ? 19.516 -22.656 10.992 1 86 30 PRO B N 1
ATOM 3511 C CA . PRO B 1 30 ? 18.375 -22.781 11.898 1 86 30 PRO B CA 1
ATOM 3512 C C . PRO B 1 30 ? 17.344 -21.672 11.695 1 86 30 PRO B C 1
ATOM 3514 O O . PRO B 1 30 ? 17.672 -20.594 11.195 1 86 30 PRO B O 1
ATOM 3517 N N . PHE B 1 31 ? 16.125 -22.062 12.047 1 90.88 31 PHE B N 1
ATOM 3518 C CA . PHE B 1 31 ? 15.047 -21.094 12.07 1 90.88 31 PHE B CA 1
ATOM 3519 C C . PHE B 1 31 ? 14.875 -20.5 13.469 1 90.88 31 PHE B C 1
ATOM 3521 O O . PHE B 1 31 ? 14.68 -21.234 14.438 1 90.88 31 PHE B O 1
ATOM 3528 N N . GLY B 1 32 ? 15.039 -19.125 13.594 1 89.94 32 GLY B N 1
ATOM 3529 C CA . GLY B 1 32 ? 14.82 -18.516 14.906 1 89.94 32 GLY B CA 1
ATOM 3530 C C . GLY B 1 32 ? 15.273 -17.078 14.984 1 89.94 32 GLY B C 1
ATOM 3531 O O . GLY B 1 32 ? 15.812 -16.531 14.016 1 89.94 32 GLY B O 1
ATOM 3532 N N . PRO B 1 33 ? 14.938 -16.484 16.203 1 88.44 33 PRO B N 1
ATOM 3533 C CA . PRO B 1 33 ? 15.328 -15.086 16.391 1 88.44 33 PRO B CA 1
ATOM 3534 C C . PRO B 1 33 ? 16.812 -14.852 16.125 1 88.44 33 PRO B C 1
ATOM 3536 O O . PRO B 1 33 ? 17.656 -15.648 16.562 1 88.44 33 PRO B O 1
ATOM 3539 N N . GLY B 1 34 ? 17.109 -13.773 15.359 1 84.62 34 GLY B N 1
ATOM 3540 C CA . GLY B 1 34 ? 18.5 -13.445 15.055 1 84.62 34 GLY B CA 1
ATOM 3541 C C . GLY B 1 34 ? 19 -14.133 13.805 1 84.62 34 GLY B C 1
ATOM 3542 O O . GLY B 1 34 ? 20 -13.711 13.227 1 84.62 34 GLY B O 1
ATOM 3543 N N . TYR B 1 35 ? 18.266 -15.141 13.352 1 86.75 35 TYR B N 1
ATOM 3544 C CA . TYR B 1 35 ? 18.75 -15.914 12.211 1 86.75 35 TYR B CA 1
ATOM 3545 C C . TYR B 1 35 ? 17.859 -15.688 10.992 1 86.75 35 TYR B C 1
ATOM 3547 O O . TYR B 1 35 ? 18.344 -15.609 9.867 1 86.75 35 TYR B O 1
ATOM 3555 N N . THR B 1 36 ? 16.625 -15.633 11.281 1 91.81 36 THR B N 1
ATOM 3556 C CA . THR B 1 36 ? 15.656 -15.594 10.188 1 91.81 36 THR B CA 1
ATOM 3557 C C . THR B 1 36 ? 14.781 -14.344 10.281 1 91.81 36 THR B C 1
ATOM 3559 O O . THR B 1 36 ? 14.445 -13.898 11.383 1 91.81 36 THR B O 1
ATOM 3562 N N . ASN B 1 37 ? 14.453 -13.781 9.148 1 92.88 37 ASN B N 1
ATOM 3563 C CA . ASN B 1 37 ? 13.391 -12.781 9.117 1 92.88 37 ASN B CA 1
ATOM 3564 C C . ASN B 1 37 ? 12.023 -13.406 9.375 1 92.88 37 ASN B C 1
ATOM 3566 O O . ASN B 1 37 ? 11.664 -14.414 8.766 1 92.88 37 ASN B O 1
ATOM 3570 N N . GLY B 1 38 ? 11.258 -12.797 10.305 1 94.44 38 GLY B N 1
ATOM 3571 C CA . GLY B 1 38 ? 9.977 -13.383 10.648 1 94.44 38 GLY B CA 1
ATOM 3572 C C . GLY B 1 38 ? 10.094 -14.672 11.438 1 94.44 38 GLY B C 1
ATOM 3573 O O . GLY B 1 38 ? 9.484 -15.68 11.078 1 94.44 38 GLY B O 1
ATOM 3574 N N . ALA B 1 39 ? 10.828 -14.664 12.531 1 94.62 39 ALA B N 1
ATOM 3575 C CA . ALA B 1 39 ? 11.164 -15.852 13.305 1 94.62 39 ALA B CA 1
ATOM 3576 C C . ALA B 1 39 ? 10.016 -16.25 14.227 1 94.62 39 ALA B C 1
ATOM 3578 O O . ALA B 1 39 ? 9.969 -17.375 14.727 1 94.62 39 ALA B O 1
ATOM 3579 N N . TYR B 1 40 ? 9.172 -15.352 14.586 1 95.12 40 TYR B N 1
ATOM 3580 C CA . TYR B 1 40 ? 7.984 -15.57 15.398 1 95.12 40 TYR B CA 1
ATOM 3581 C C . TYR B 1 40 ? 6.867 -14.609 15 1 95.12 40 TYR B C 1
ATOM 3583 O O . TYR B 1 40 ? 7.105 -13.641 14.273 1 95.12 40 TYR B O 1
ATOM 3591 N N . PRO B 1 41 ? 5.641 -14.812 15.375 1 95.75 41 PRO B N 1
ATOM 3592 C CA . PRO B 1 41 ? 4.48 -14.102 14.836 1 95.75 41 PRO B CA 1
ATOM 3593 C C . PRO B 1 41 ? 4.578 -12.586 15 1 95.75 41 PRO B C 1
ATOM 3595 O O . PRO B 1 41 ? 4.07 -11.836 14.172 1 95.75 41 PRO B O 1
ATOM 3598 N N . THR B 1 42 ? 5.234 -12.023 16.031 1 94.62 42 THR B N 1
ATOM 3599 C CA . THR B 1 42 ? 5.285 -10.594 16.281 1 94.62 42 THR B CA 1
ATOM 3600 C C . THR B 1 42 ? 6.625 -10.008 15.836 1 94.62 42 THR B C 1
ATOM 3602 O O . THR B 1 42 ? 6.988 -8.898 16.234 1 94.62 42 THR B O 1
ATOM 3605 N N . ASP B 1 43 ? 7.363 -10.758 15.031 1 95.38 43 ASP B N 1
ATOM 3606 C CA . ASP B 1 43 ? 8.695 -10.336 14.602 1 95.38 43 ASP B CA 1
ATOM 3607 C C . ASP B 1 43 ? 8.609 -9.383 13.414 1 95.38 43 ASP B C 1
ATOM 3609 O O . ASP B 1 43 ? 9.273 -9.586 12.391 1 95.38 43 ASP B O 1
ATOM 3613 N N . PHE B 1 44 ? 7.754 -8.359 13.516 1 95.56 44 PHE B N 1
ATOM 3614 C CA . PHE B 1 44 ? 7.719 -7.297 12.523 1 95.56 44 PHE B CA 1
ATOM 3615 C C . PHE B 1 44 ? 8.93 -6.379 12.664 1 95.56 44 PHE B C 1
ATOM 3617 O O . PHE B 1 44 ? 9.43 -6.18 13.773 1 95.56 44 PHE B O 1
ATOM 3624 N N . SER B 1 45 ? 9.297 -5.793 11.586 1 93.75 45 SER B N 1
ATOM 3625 C CA . SER B 1 45 ? 10.469 -4.922 11.594 1 93.75 45 SER B CA 1
ATOM 3626 C C . SER B 1 45 ? 10.172 -3.6 12.297 1 93.75 45 SER B C 1
ATOM 3628 O O . SER B 1 45 ? 9.102 -3.023 12.117 1 93.75 45 SER B O 1
ATOM 3630 N N . LEU B 1 46 ? 11.031 -3.199 13.141 1 96.25 46 LEU B N 1
ATOM 3631 C CA . LEU B 1 46 ? 11.07 -1.86 13.711 1 96.25 46 LEU B CA 1
ATOM 3632 C C . LEU B 1 46 ? 12.203 -1.04 13.109 1 96.25 46 LEU B C 1
ATOM 3634 O O . LEU B 1 46 ? 13.148 -1.599 12.555 1 96.25 46 LEU B O 1
ATOM 3638 N N . ALA B 1 47 ? 12.047 0.217 13.156 1 97.31 47 ALA B N 1
ATOM 3639 C CA . ALA B 1 47 ? 13.102 1.094 12.648 1 97.31 47 ALA B CA 1
ATOM 3640 C C . ALA B 1 47 ? 13.117 2.424 13.391 1 97.31 47 ALA B C 1
ATOM 3642 O O . ALA B 1 47 ? 12.086 2.873 13.898 1 97.31 47 ALA B O 1
ATOM 3643 N N . GLY B 1 48 ? 14.32 3.061 13.383 1 96.88 48 GLY B N 1
ATOM 3644 C CA . GLY B 1 48 ? 14.469 4.422 13.875 1 96.88 48 GLY B CA 1
ATOM 3645 C C . GLY B 1 48 ? 14.727 4.496 15.367 1 96.88 48 GLY B C 1
ATOM 3646 O O . GLY B 1 48 ? 14.758 3.471 16.047 1 96.88 48 GLY B O 1
ATOM 3647 N N . PRO B 1 49 ? 14.945 5.727 15.852 1 95.31 49 PRO B N 1
ATOM 3648 C CA . PRO B 1 49 ? 15.18 5.941 17.281 1 95.31 49 PRO B CA 1
ATOM 3649 C C . PRO B 1 49 ? 13.922 5.734 18.125 1 95.31 49 PRO B C 1
ATOM 3651 O O . PRO B 1 49 ? 12.812 5.668 17.578 1 95.31 49 PRO B O 1
ATOM 3654 N N . PRO B 1 50 ? 14.141 5.594 19.359 1 94.56 50 PRO B N 1
ATOM 3655 C CA . PRO B 1 50 ? 12.969 5.461 20.234 1 94.56 50 PRO B CA 1
ATOM 3656 C C . PRO B 1 50 ? 12.062 6.695 20.188 1 94.56 50 PRO B C 1
ATOM 3658 O O . PRO B 1 50 ? 12.555 7.82 20.078 1 94.56 50 PRO B O 1
ATOM 3661 N N . LEU B 1 51 ? 10.805 6.441 20.344 1 98.25 51 LEU B N 1
ATOM 3662 C CA . LEU B 1 51 ? 9.82 7.512 20.406 1 98.25 51 LEU B CA 1
ATOM 3663 C C . LEU B 1 51 ? 9.578 7.934 21.859 1 98.25 51 LEU B C 1
ATOM 3665 O O . LEU B 1 51 ? 9.453 7.082 22.734 1 98.25 51 LEU B O 1
ATOM 3669 N N . GLU B 1 52 ? 9.602 9.18 22.094 1 98.25 52 GLU B N 1
ATOM 3670 C CA . GLU B 1 52 ? 9.258 9.719 23.406 1 98.25 52 GLU B CA 1
ATOM 3671 C C . GLU B 1 52 ? 7.848 10.289 23.422 1 98.25 52 GLU B C 1
ATOM 3673 O O . GLU B 1 52 ? 7.527 11.18 22.641 1 98.25 52 GLU B O 1
ATOM 3678 N N . ALA B 1 53 ? 7.016 9.773 24.328 1 98 53 ALA B N 1
ATOM 3679 C CA . ALA B 1 53 ? 5.676 10.336 24.484 1 98 53 ALA B CA 1
ATOM 3680 C C . ALA B 1 53 ? 5.73 11.719 25.125 1 98 53 ALA B C 1
ATOM 3682 O O . ALA B 1 53 ? 6.398 11.906 26.141 1 98 53 ALA B O 1
ATOM 3683 N N . ILE B 1 54 ? 4.938 12.617 24.531 1 98.06 54 ILE B N 1
ATOM 3684 C CA . ILE B 1 54 ? 5.059 13.969 25.078 1 98.06 54 ILE B CA 1
ATOM 3685 C C . ILE B 1 54 ? 3.684 14.484 25.5 1 98.06 54 ILE B C 1
ATOM 3687 O O . ILE B 1 54 ? 3.58 15.484 26.203 1 98.06 54 ILE B O 1
ATOM 3691 N N . HIS B 1 55 ? 2.646 13.844 25.094 1 97.69 55 HIS B N 1
ATOM 3692 C CA . HIS B 1 55 ? 1.301 14.227 25.5 1 97.69 55 HIS B CA 1
ATOM 3693 C C . HIS B 1 55 ? 0.312 13.086 25.281 1 97.69 55 HIS B C 1
ATOM 3695 O O . HIS B 1 55 ? 0.397 12.375 24.266 1 97.69 55 HIS B O 1
ATOM 3701 N N . ASP B 1 56 ? -0.628 12.992 26.156 1 95.69 56 ASP B N 1
ATOM 3702 C CA . ASP B 1 56 ? -1.679 11.984 26.109 1 95.69 56 ASP B CA 1
ATOM 3703 C C . ASP B 1 56 ? -3.049 12.625 25.906 1 95.69 56 ASP B C 1
ATOM 3705 O O . ASP B 1 56 ? -3.742 12.938 26.875 1 95.69 56 ASP B O 1
ATOM 3709 N N . SER B 1 57 ? -3.49 12.672 24.688 1 95.88 57 SER B N 1
ATOM 3710 C CA . SER B 1 57 ? -4.797 13.234 24.375 1 95.88 57 SER B CA 1
ATOM 3711 C C . SER B 1 57 ? -5.91 12.219 24.609 1 95.88 57 SER B C 1
ATOM 3713 O O . SER B 1 57 ? -5.844 11.086 24.141 1 95.88 57 SER B O 1
ATOM 3715 N N . GLN B 1 58 ? -6.961 12.688 25.25 1 91.94 58 GLN B N 1
ATOM 3716 C CA . GLN B 1 58 ? -8.086 11.797 25.516 1 91.94 58 GLN B CA 1
ATOM 3717 C C . GLN B 1 58 ? -8.992 11.688 24.297 1 91.94 58 GLN B C 1
ATOM 3719 O O . GLN B 1 58 ? -9.812 10.766 24.203 1 91.94 58 GLN B O 1
ATOM 3724 N N . THR B 1 59 ? -8.914 12.625 23.422 1 93.56 59 THR B N 1
ATOM 3725 C CA . THR B 1 59 ? -9.602 12.609 22.125 1 93.56 59 THR B CA 1
ATOM 3726 C C . THR B 1 59 ? -8.602 12.727 20.984 1 93.56 59 THR B C 1
ATOM 3728 O O . THR B 1 59 ? -7.488 13.227 21.172 1 93.56 59 THR B O 1
ATOM 3731 N N . PRO B 1 60 ? -8.945 12.227 19.812 1 96.06 60 PRO B N 1
ATOM 3732 C CA . PRO B 1 60 ? -7.977 12.211 18.719 1 96.06 60 PRO B CA 1
ATOM 3733 C C . PRO B 1 60 ? -7.715 13.602 18.141 1 96.06 60 PRO B C 1
ATOM 3735 O O . PRO B 1 60 ? -8.648 14.258 17.672 1 96.06 60 PRO B O 1
ATOM 3738 N N . SER B 1 61 ? -6.5 13.969 18.125 1 97.5 61 SER B N 1
ATOM 3739 C CA . SER B 1 61 ? -6.094 15.234 17.516 1 97.5 61 SER B CA 1
ATOM 3740 C C . SER B 1 61 ? -5.613 15.039 16.094 1 97.5 61 SER B C 1
ATOM 3742 O O . SER B 1 61 ? -5.199 13.938 15.711 1 97.5 61 SER B O 1
ATOM 3744 N N . THR B 1 62 ? -5.637 16.094 15.234 1 97 62 THR B N 1
ATOM 3745 C CA . THR B 1 62 ? -5.102 16.062 13.875 1 97 62 THR B CA 1
ATOM 3746 C C . THR B 1 62 ? -3.906 17 13.75 1 97 62 THR B C 1
ATOM 3748 O O . THR B 1 62 ? -2.766 16.547 13.625 1 97 62 THR B O 1
ATOM 3751 N N . GLY B 1 63 ? -4.137 18.344 13.992 1 97.88 63 GLY B N 1
ATOM 3752 C CA . GLY B 1 63 ? -3.088 19.344 13.859 1 97.88 63 GLY B CA 1
ATOM 3753 C C . GLY B 1 63 ? -2.125 19.359 15.031 1 97.88 63 GLY B C 1
ATOM 3754 O O . GLY B 1 63 ? -2.516 19.094 16.172 1 97.88 63 GLY B O 1
ATOM 3755 N N . LEU B 1 64 ? -0.903 19.75 14.727 1 98.62 64 LEU B N 1
ATOM 3756 C CA . LEU B 1 64 ? 0.133 19.828 15.75 1 98.62 64 LEU B CA 1
ATOM 3757 C C . LEU B 1 64 ? 1.151 20.906 15.406 1 98.62 64 LEU B C 1
ATOM 3759 O O . LEU B 1 64 ? 1.638 20.984 14.281 1 98.62 64 LEU B O 1
ATOM 3763 N N . ALA B 1 65 ? 1.435 21.734 16.391 1 98.56 65 ALA B N 1
ATOM 3764 C CA . ALA B 1 65 ? 2.518 22.703 16.312 1 98.56 65 ALA B CA 1
ATOM 3765 C C . ALA B 1 65 ? 3.283 22.781 17.641 1 98.56 65 ALA B C 1
ATOM 3767 O O . ALA B 1 65 ? 2.754 22.422 18.688 1 98.56 65 ALA B O 1
ATOM 3768 N N . VAL B 1 66 ? 4.484 23.172 17.547 1 98.38 66 VAL B N 1
ATOM 3769 C CA . VAL B 1 66 ? 5.324 23.469 18.688 1 98.38 66 VAL B CA 1
ATOM 3770 C C . VAL B 1 66 ? 5.902 24.875 18.547 1 98.38 66 VAL B C 1
ATOM 3772 O O . VAL B 1 66 ? 6.469 25.219 17.516 1 98.38 66 VAL B O 1
ATOM 3775 N N . ASP B 1 67 ? 5.73 25.641 19.594 1 97.81 67 ASP B N 1
ATOM 3776 C CA . ASP B 1 67 ? 6.23 27.016 19.484 1 97.81 67 ASP B CA 1
ATOM 3777 C C . ASP B 1 67 ? 7.684 27.094 19.953 1 97.81 67 ASP B C 1
ATOM 3779 O O . ASP B 1 67 ? 8.289 26.094 20.312 1 97.81 67 ASP B O 1
ATOM 3783 N N . SER B 1 68 ? 8.258 28.312 19.906 1 96.44 68 SER B N 1
ATOM 3784 C CA . SER B 1 68 ? 9.68 28.531 20.172 1 96.44 68 SER B CA 1
ATOM 3785 C C . SER B 1 68 ? 10.008 28.25 21.625 1 96.44 68 SER B C 1
ATOM 3787 O O . SER B 1 68 ? 11.18 28.094 21.984 1 96.44 68 SER B O 1
ATOM 3789 N N . ASN B 1 69 ? 9 28.156 22.5 1 96.31 69 ASN B N 1
ATOM 3790 C CA . ASN B 1 69 ? 9.195 27.797 23.906 1 96.31 69 ASN B CA 1
ATOM 3791 C C . ASN B 1 69 ? 8.859 26.344 24.156 1 96.31 69 ASN B C 1
ATOM 3793 O O . ASN B 1 69 ? 8.656 25.938 25.312 1 96.31 69 ASN B O 1
ATOM 3797 N N . ASN B 1 70 ? 8.68 25.609 23.141 1 95.62 70 ASN B N 1
ATOM 3798 C CA . ASN B 1 70 ? 8.453 24.156 23.156 1 95.62 70 ASN B CA 1
ATOM 3799 C C . ASN B 1 70 ? 7.074 23.812 23.703 1 95.62 70 ASN B C 1
ATOM 3801 O O . ASN B 1 70 ? 6.875 22.734 24.266 1 95.62 70 ASN B O 1
ATOM 3805 N N . ARG B 1 71 ? 6.195 24.734 23.672 1 97.69 71 ARG B N 1
ATOM 3806 C CA . ARG B 1 71 ? 4.816 24.391 24.016 1 97.69 71 ARG B CA 1
ATOM 3807 C C . ARG B 1 71 ? 4.121 23.688 22.844 1 97.69 71 ARG B C 1
ATOM 3809 O O . ARG B 1 71 ? 4.289 24.078 21.688 1 97.69 71 ARG B O 1
ATOM 3816 N N . LEU B 1 72 ? 3.328 22.672 23.234 1 98.62 72 LEU B N 1
ATOM 3817 C CA . LEU B 1 72 ? 2.633 21.859 22.25 1 98.62 72 LEU B CA 1
ATOM 3818 C C . LEU B 1 72 ? 1.207 22.344 22.047 1 98.62 72 LEU B C 1
ATOM 3820 O O . LEU B 1 72 ? 0.476 22.578 23.016 1 98.62 72 LEU B O 1
ATOM 3824 N N . TYR B 1 73 ? 0.85 22.562 20.812 1 98.88 73 TYR B N 1
ATOM 3825 C CA . TYR B 1 73 ? -0.511 22.906 20.422 1 98.88 73 TYR B CA 1
ATOM 3826 C C . TYR B 1 73 ? -1.138 21.781 19.594 1 98.88 73 TYR B C 1
ATOM 3828 O O . TYR B 1 73 ? -0.468 21.172 18.766 1 98.88 73 TYR B O 1
ATOM 3836 N N . LEU B 1 74 ? -2.418 21.547 19.812 1 98.88 74 LEU B N 1
ATOM 3837 C CA . LEU B 1 74 ? -3.148 20.516 19.078 1 98.88 74 LEU B CA 1
ATOM 3838 C C . LEU B 1 74 ? -4.477 21.062 18.562 1 98.88 74 LEU B C 1
ATOM 3840 O O . LEU B 1 74 ? -5.074 21.953 19.188 1 98.88 74 LEU B O 1
ATOM 3844 N N . ALA B 1 75 ? -4.898 20.562 17.438 1 98.69 75 ALA B N 1
ATOM 3845 C CA . ALA B 1 75 ? -6.238 20.812 16.906 1 98.69 75 ALA B CA 1
ATOM 3846 C C . ALA B 1 75 ? -7.129 19.578 17.047 1 98.69 75 ALA B C 1
ATOM 3848 O O . ALA B 1 75 ? -6.68 18.453 16.797 1 98.69 75 ALA B O 1
ATOM 3849 N N . TYR B 1 76 ? -8.344 19.781 17.453 1 98.06 76 TYR B N 1
ATOM 3850 C CA . TYR B 1 76 ? -9.383 18.766 17.516 1 98.06 76 TYR B CA 1
ATOM 3851 C C . TYR B 1 76 ? -10.516 19.078 16.547 1 98.06 76 TYR B C 1
ATOM 3853 O O . TYR B 1 76 ? -11.523 19.672 16.938 1 98.06 76 TYR B O 1
ATOM 3861 N N . PRO B 1 77 ? -10.43 18.562 15.352 1 96.88 77 PRO B N 1
ATOM 3862 C CA . PRO B 1 77 ? -11.406 18.922 14.32 1 96.88 77 PRO B CA 1
ATOM 3863 C C . PRO B 1 77 ? -12.805 18.391 14.633 1 96.88 77 PRO B C 1
ATOM 3865 O O . PRO B 1 77 ? -12.969 17.531 15.508 1 96.88 77 PRO B O 1
ATOM 3868 N N . ARG B 1 78 ? -13.711 18.906 13.898 1 95.81 78 ARG B N 1
ATOM 3869 C CA . ARG B 1 78 ? -15.117 18.578 14.094 1 95.81 78 ARG B CA 1
ATOM 3870 C C . ARG B 1 78 ? -15.656 17.766 12.922 1 95.81 78 ARG B C 1
ATOM 3872 O O . ARG B 1 78 ? -16.812 17.922 12.523 1 95.81 78 ARG B O 1
ATOM 3879 N N . ASN B 1 79 ? -14.867 16.938 12.344 1 90.62 79 ASN B N 1
ATOM 3880 C CA . ASN B 1 79 ? -15.211 16.125 11.18 1 90.62 79 ASN B CA 1
ATOM 3881 C C . ASN B 1 79 ? -16.125 14.969 11.562 1 90.62 79 ASN B C 1
ATOM 3883 O O . ASN B 1 79 ? -16.828 14.422 10.703 1 90.62 79 ASN B O 1
ATOM 3887 N N . SER B 1 80 ? -16.078 14.555 12.805 1 87.19 80 SER B N 1
ATOM 3888 C CA . SER B 1 80 ? -16.891 13.445 13.273 1 87.19 80 SER B CA 1
ATOM 3889 C C . SER B 1 80 ? -17.828 13.875 14.391 1 87.19 80 SER B C 1
ATOM 3891 O O . SER B 1 80 ? -18.234 13.062 15.219 1 87.19 80 SER B O 1
ATOM 3893 N N . GLY B 1 81 ? -18.016 15.164 14.477 1 89.94 81 GLY B N 1
ATOM 3894 C CA . GLY B 1 81 ? -18.859 15.719 15.523 1 89.94 81 GLY B CA 1
ATOM 3895 C C . GLY B 1 81 ? -18.281 16.969 16.156 1 89.94 81 GLY B C 1
ATOM 3896 O O . GLY B 1 81 ? -17.156 17.375 15.836 1 89.94 81 GLY B O 1
ATOM 3897 N N . GLN B 1 82 ? -19 17.469 17.078 1 93.25 82 GLN B N 1
ATOM 3898 C CA . GLN B 1 82 ? -18.594 18.703 17.734 1 93.25 82 GLN B CA 1
ATOM 3899 C C . GLN B 1 82 ? -17.5 18.438 18.766 1 93.25 82 GLN B C 1
ATOM 3901 O O . GLN B 1 82 ? -17.484 17.391 19.422 1 93.25 82 GLN B O 1
ATOM 3906 N N . THR B 1 83 ? -16.578 19.297 18.859 1 95.31 83 THR B N 1
ATOM 3907 C CA . THR B 1 83 ? -15.578 19.328 19.922 1 95.31 83 THR B CA 1
ATOM 3908 C C . THR B 1 83 ? -15.625 20.656 20.672 1 95.31 83 THR B C 1
ATOM 3910 O O . THR B 1 83 ? -15.828 21.703 20.062 1 95.31 83 THR B O 1
ATOM 3913 N N . PRO B 1 84 ? -15.5 20.609 21.984 1 95.62 84 PRO B N 1
ATOM 3914 C CA . PRO B 1 84 ? -15.609 21.875 22.719 1 95.62 84 PRO B CA 1
ATOM 3915 C C . PRO B 1 84 ? -14.461 22.828 22.422 1 95.62 84 PRO B C 1
ATOM 3917 O O . PRO B 1 84 ? -14.664 24.047 22.359 1 95.62 84 PRO B O 1
ATOM 3920 N N . ASN B 1 85 ? -13.297 22.312 22.359 1 97.81 85 ASN B N 1
ATOM 3921 C CA . ASN B 1 85 ? -12.117 23.094 22.016 1 97.81 85 ASN B CA 1
ATOM 3922 C C . ASN B 1 85 ? -11.484 22.594 20.719 1 97.81 85 ASN B C 1
ATOM 3924 O O . ASN B 1 85 ? -10.992 21.469 20.641 1 97.81 85 ASN B O 1
ATOM 3928 N N . ASN B 1 86 ? -11.477 23.484 19.766 1 98.62 86 ASN B N 1
ATOM 3929 C CA . ASN B 1 86 ? -10.922 23.125 18.469 1 98.62 86 ASN B CA 1
ATOM 3930 C C . ASN B 1 86 ? -9.398 23.234 18.453 1 98.62 86 ASN B C 1
ATOM 3932 O O . ASN B 1 86 ? -8.719 22.422 17.812 1 98.62 86 ASN B O 1
ATOM 3936 N N . VAL B 1 87 ? -8.883 24.188 19.172 1 98.88 87 VAL B N 1
ATOM 3937 C CA . VAL B 1 87 ? -7.445 24.375 19.312 1 98.88 87 VAL B CA 1
ATOM 3938 C C . VAL B 1 87 ? -7.074 24.484 20.781 1 98.88 87 VAL B C 1
ATOM 3940 O O . VAL B 1 87 ? -7.73 25.203 21.547 1 98.88 87 VAL B O 1
ATOM 3943 N N . VAL B 1 88 ? -6.039 23.766 21.141 1 98.81 88 VAL B N 1
ATOM 3944 C CA . VAL B 1 88 ? -5.625 23.797 22.531 1 98.81 88 VAL B CA 1
ATOM 3945 C C . VAL B 1 88 ? -4.109 23.969 22.625 1 98.81 88 VAL B C 1
ATOM 3947 O O . VAL B 1 88 ? -3.393 23.734 21.641 1 98.81 88 VAL B O 1
ATOM 3950 N N . VAL B 1 89 ? -3.645 24.453 23.719 1 98.75 89 VAL B N 1
ATOM 3951 C CA . VAL B 1 89 ? -2.254 24.344 24.156 1 98.75 89 VAL B CA 1
ATOM 3952 C C . VAL B 1 89 ? -2.135 23.328 25.281 1 98.75 89 VAL B C 1
ATOM 3954 O O . VAL B 1 89 ? -2.986 23.281 26.172 1 98.75 89 VAL B O 1
ATOM 3957 N N . CYS B 1 90 ? -1.195 22.484 25.125 1 98.38 90 CYS B N 1
ATOM 3958 C CA . CYS B 1 90 ? -0.983 21.469 26.141 1 98.38 90 CYS B CA 1
ATOM 3959 C C . CYS B 1 90 ? -0.189 22.016 27.312 1 98.38 90 CYS B C 1
ATOM 3961 O O . CYS B 1 90 ? 0.924 22.516 27.141 1 98.38 90 CYS B O 1
ATOM 3963 N N . THR B 1 91 ? -0.702 21.875 28.516 1 97.06 91 THR B N 1
ATOM 3964 C CA . THR B 1 91 ? -0.087 22.5 29.688 1 97.06 91 THR B CA 1
ATOM 3965 C C . THR B 1 91 ? 0.657 21.469 30.531 1 97.06 91 THR B C 1
ATOM 3967 O O . THR B 1 91 ? 1.47 21.828 31.375 1 97.06 91 THR B O 1
ATOM 3970 N N . SER B 1 92 ? 0.351 20.25 30.359 1 95.62 92 SER B N 1
ATOM 3971 C CA . SER B 1 92 ? 1.045 19.109 30.922 1 95.62 92 SER B CA 1
ATOM 3972 C C . SER B 1 92 ? 0.928 17.891 30.016 1 95.62 92 SER B C 1
ATOM 3974 O O . SER B 1 92 ? 0.518 18 28.859 1 95.62 92 SER B O 1
ATOM 3976 N N . PHE B 1 93 ? 1.354 16.766 30.547 1 95.31 93 PHE B N 1
ATOM 3977 C CA . PHE B 1 93 ? 1.285 15.531 29.766 1 95.31 93 PHE B CA 1
ATOM 3978 C C . PHE B 1 93 ? -0.162 15.164 29.469 1 95.31 93 PHE B C 1
ATOM 3980 O O . PHE B 1 93 ? -0.452 14.57 28.422 1 95.31 93 PHE B O 1
ATOM 3987 N N . ASN B 1 94 ? -1.106 15.609 30.328 1 93.19 94 ASN B N 1
ATOM 3988 C CA . ASN B 1 94 ? -2.49 15.18 30.172 1 93.19 94 ASN B CA 1
ATOM 3989 C C . ASN B 1 94 ? -3.447 16.359 30.125 1 93.19 94 ASN B C 1
ATOM 3991 O O . ASN B 1 94 ? -4.637 16.203 29.844 1 93.19 94 ASN B O 1
ATOM 3995 N N . ASP B 1 95 ? -2.951 17.531 30.422 1 94.69 95 ASP B N 1
ATOM 3996 C CA . ASP B 1 95 ? -3.854 18.672 30.516 1 94.69 95 ASP B CA 1
ATOM 3997 C C . ASP B 1 95 ? -3.729 19.594 29.312 1 94.69 95 ASP B C 1
ATOM 3999 O O . ASP B 1 95 ? -2.652 19.688 28.719 1 94.69 95 ASP B O 1
ATOM 4003 N N . GLU B 1 96 ? -4.871 20.234 29.016 1 97.31 96 GLU B N 1
ATOM 4004 C CA . GLU B 1 96 ? -4.988 21.141 27.875 1 97.31 96 GLU B CA 1
ATOM 4005 C C . GLU B 1 96 ? -5.848 22.359 28.234 1 97.31 96 GLU B C 1
ATOM 4007 O O . GLU B 1 96 ? -6.691 22.281 29.125 1 97.31 96 GLU B O 1
ATOM 4012 N N . LYS B 1 97 ? -5.633 23.406 27.609 1 98 97 LYS B N 1
ATOM 4013 C CA . LYS B 1 97 ? -6.473 24.594 27.688 1 98 97 LYS B CA 1
ATOM 4014 C C . LYS B 1 97 ? -6.793 25.141 26.281 1 98 97 LYS B C 1
ATOM 4016 O O . LYS B 1 97 ? -5.973 25.031 25.375 1 98 97 LYS B O 1
ATOM 4021 N N . PRO B 1 98 ? -7.992 25.703 26.156 1 98.56 98 PRO B N 1
ATOM 4022 C CA . PRO B 1 98 ? -8.297 26.312 24.844 1 98.56 98 PRO B CA 1
ATOM 4023 C C . PRO B 1 98 ? -7.289 27.391 24.453 1 98.56 98 PRO B C 1
ATOM 4025 O O . PRO B 1 98 ? -6.816 28.141 25.297 1 98.56 98 PRO B O 1
ATOM 4028 N N . TRP B 1 99 ? -6.934 27.422 23.281 1 98.69 99 TRP B N 1
ATOM 4029 C CA . TRP B 1 99 ? -6.016 28.422 22.75 1 98.69 99 TRP B CA 1
ATOM 4030 C C . TRP B 1 99 ? -6.586 29.062 21.484 1 98.69 99 TRP B C 1
ATOM 4032 O O . TRP B 1 99 ? -7.152 28.375 20.625 1 98.69 99 TRP B O 1
ATOM 4042 N N . PRO B 1 100 ? -6.426 30.375 21.109 1 98.38 100 PRO B N 1
ATOM 4043 C CA . PRO B 1 100 ? -5.75 31.312 22.016 1 98.38 100 PRO B CA 1
ATOM 4044 C C . PRO B 1 100 ? -6.605 31.688 23.219 1 98.38 100 PRO B C 1
ATOM 4046 O O . PRO B 1 100 ? -6.102 32.281 24.188 1 98.38 100 PRO B O 1
ATOM 4049 N N . ASN B 1 101 ? -7.973 31.422 23.156 1 97.88 101 ASN B N 1
ATOM 4050 C CA . ASN B 1 101 ? -8.875 31.625 24.281 1 97.88 101 ASN B CA 1
ATOM 4051 C C . ASN B 1 101 ? -10.18 30.844 24.109 1 97.88 101 ASN B C 1
ATOM 4053 O O . ASN B 1 101 ? -10.438 30.297 23.031 1 97.88 101 ASN B O 1
ATOM 4057 N N . ALA B 1 102 ? -10.945 30.781 25.141 1 97.75 102 ALA B N 1
ATOM 4058 C CA . ALA B 1 102 ? -12.18 30 25.125 1 97.75 102 ALA B CA 1
ATOM 4059 C C . ALA B 1 102 ? -13.211 30.625 24.203 1 97.75 102 ALA B C 1
ATOM 4061 O O . ALA B 1 102 ? -13.992 29.922 23.562 1 97.75 102 ALA B O 1
ATOM 4062 N N . GLY B 1 103 ? -13.258 31.859 24.078 1 97.25 103 GLY B N 1
ATOM 4063 C CA . GLY B 1 103 ? -14.281 32.562 23.344 1 97.25 103 GLY B CA 1
ATOM 4064 C C . GLY B 1 103 ? -14.234 32.312 21.844 1 97.25 103 GLY B C 1
ATOM 4065 O O . GLY B 1 103 ? -15.281 32.281 21.188 1 97.25 103 GLY B O 1
ATOM 4066 N N . ILE B 1 104 ? -13.094 32.125 21.266 1 98.38 104 ILE B N 1
ATOM 4067 C CA . ILE B 1 104 ? -12.938 31.969 19.828 1 98.38 104 ILE B CA 1
ATOM 4068 C C . ILE B 1 104 ? -13.258 30.547 19.406 1 98.38 104 ILE B C 1
ATOM 4070 O O . ILE B 1 104 ? -13.445 30.266 18.219 1 98.38 104 ILE B O 1
ATOM 4074 N N . GLN B 1 105 ? -13.383 29.578 20.328 1 98.56 105 GLN B N 1
ATOM 4075 C CA . GLN B 1 105 ? -13.461 28.141 20.047 1 98.56 105 GLN B CA 1
ATOM 4076 C C . GLN B 1 105 ? -14.766 27.797 19.344 1 98.56 105 GLN B C 1
ATOM 4078 O O . GLN B 1 105 ? -14.82 26.812 18.594 1 98.56 105 GLN B O 1
ATOM 4083 N N . ASN B 1 106 ? -15.758 28.516 19.641 1 97.75 106 ASN B N 1
ATOM 4084 C CA . ASN B 1 106 ? -17.094 28.25 19.094 1 97.75 106 ASN B CA 1
ATOM 4085 C C . ASN B 1 106 ? -17.781 29.547 18.688 1 97.75 106 ASN B C 1
ATOM 4087 O O . ASN B 1 106 ? -17.859 30.5 19.469 1 97.75 106 ASN B O 1
ATOM 4091 N N . CYS B 1 107 ? -18.281 29.516 17.516 1 96.38 107 CYS B N 1
ATOM 4092 C CA . CYS B 1 107 ? -19.062 30.672 17.078 1 96.38 107 CYS B CA 1
ATOM 4093 C C . CYS B 1 107 ? -20.391 30.75 17.797 1 96.38 107 CYS B C 1
ATOM 4095 O O . CYS B 1 107 ? -21.047 29.719 18.016 1 96.38 107 CYS B O 1
ATOM 4097 N N . THR B 1 108 ? -20.734 31.938 18.109 1 94.81 108 THR B N 1
ATOM 4098 C CA . THR B 1 108 ? -22.078 32.156 18.625 1 94.81 108 THR B CA 1
ATOM 4099 C C . THR B 1 108 ? -23.047 32.438 17.484 1 94.81 108 THR B C 1
ATOM 4101 O O . THR B 1 108 ? -22.625 32.781 16.375 1 94.81 108 THR B O 1
ATOM 4104 N N . ALA B 1 109 ? -24.328 32.312 17.828 1 92.81 109 ALA B N 1
ATOM 4105 C CA . ALA B 1 109 ? -25.344 32.562 16.797 1 92.81 109 ALA B CA 1
ATOM 4106 C C . ALA B 1 109 ? -25.219 34 16.25 1 92.81 109 ALA B C 1
ATOM 4108 O O . ALA B 1 109 ? -25.156 34.969 17 1 92.81 109 ALA B O 1
ATOM 4109 N N . GLY B 1 110 ? -25.172 34.094 14.977 1 93.75 110 GLY B N 1
ATOM 4110 C CA . GLY B 1 110 ? -25.141 35.375 14.305 1 93.75 110 GLY B CA 1
ATOM 4111 C C . GLY B 1 110 ? -23.75 35.969 14.25 1 93.75 110 GLY B C 1
ATOM 4112 O O . GLY B 1 110 ? -23.547 37.031 13.617 1 93.75 110 GLY B O 1
ATOM 4113 N N . GLN B 1 111 ? -22.797 35.344 14.82 1 96.94 111 GLN B N 1
ATOM 4114 C CA . GLN B 1 111 ? -21.422 35.844 14.828 1 96.94 111 GLN B CA 1
ATOM 4115 C C . GLN B 1 111 ? -20.781 35.719 13.453 1 96.94 111 GLN B C 1
ATOM 4117 O O . GLN B 1 111 ? -21.062 34.75 12.719 1 96.94 111 GLN B O 1
ATOM 4122 N N . ASP B 1 112 ? -20 36.719 13.094 1 98.06 112 ASP B N 1
ATOM 4123 C CA . ASP B 1 112 ? -19.188 36.625 11.883 1 98.06 112 ASP B CA 1
ATOM 4124 C C . ASP B 1 112 ? -18.266 35.406 11.93 1 98.06 112 ASP B C 1
ATOM 4126 O O . ASP B 1 112 ? -17.344 35.375 12.75 1 98.06 112 ASP B O 1
ATOM 4130 N N . PRO B 1 113 ? -18.484 34.469 11.062 1 98 113 PRO B N 1
ATOM 4131 C CA . PRO B 1 113 ? -17.703 33.219 11.141 1 98 113 PRO B CA 1
ATOM 4132 C C . PRO B 1 113 ? -16.219 33.469 10.922 1 98 113 PRO B C 1
ATOM 4134 O O . PRO B 1 113 ? -15.398 32.594 11.211 1 98 113 PRO B O 1
ATOM 4137 N N . SER B 1 114 ? -15.797 34.562 10.398 1 98.5 114 SER B N 1
ATOM 4138 C CA . SER B 1 114 ? -14.383 34.844 10.172 1 98.5 114 SER B CA 1
ATOM 4139 C C . SER B 1 114 ? -13.672 35.188 11.477 1 98.5 114 SER B C 1
ATOM 4141 O O . SER B 1 114 ? -12.445 35.312 11.5 1 98.5 114 SER B O 1
ATOM 4143 N N . THR B 1 115 ? -14.398 35.25 12.586 1 98.5 115 THR B N 1
ATOM 4144 C CA . THR B 1 115 ? -13.805 35.719 13.828 1 98.5 115 THR B CA 1
ATOM 4145 C C . THR B 1 115 ? -13.766 34.625 14.883 1 98.5 115 THR B C 1
ATOM 4147 O O . THR B 1 115 ? -13.336 34.844 16.016 1 98.5 115 THR B O 1
ATOM 4150 N N . CYS B 1 116 ? -14.266 33.469 14.57 1 98.44 116 CYS B N 1
ATOM 4151 C CA . CYS B 1 116 ? -14.305 32.344 15.469 1 98.44 116 CYS B CA 1
ATOM 4152 C C . CYS B 1 116 ? -14 31.047 14.719 1 98.44 116 CYS B C 1
ATOM 4154 O O . CYS B 1 116 ? -13.859 31.047 13.492 1 98.44 116 CYS B O 1
ATOM 4156 N N . PHE B 1 117 ? -13.805 29.969 15.43 1 98.75 117 PHE B N 1
ATOM 4157 C CA . PHE B 1 117 ? -13.461 28.688 14.805 1 98.75 117 PHE B CA 1
ATOM 4158 C C . PHE B 1 117 ? -14.719 27.922 14.406 1 98.75 117 PHE B C 1
ATOM 4160 O O . PHE B 1 117 ? -15.641 27.797 15.211 1 98.75 117 PHE B O 1
ATOM 4167 N N . ILE B 1 118 ? -14.773 27.484 13.195 1 98.06 118 ILE B N 1
ATOM 4168 C CA . ILE B 1 118 ? -15.836 26.609 12.719 1 98.06 118 ILE B CA 1
ATOM 4169 C C . ILE B 1 118 ? -15.375 25.156 12.789 1 98.06 118 ILE B C 1
ATOM 4171 O O . ILE B 1 118 ? -16 24.328 13.461 1 98.06 118 ILE B O 1
ATOM 4175 N N . ASN B 1 119 ? -14.305 24.828 12.18 1 98.12 119 ASN B N 1
ATOM 4176 C CA . ASN B 1 119 ? -13.719 23.5 12.109 1 98.12 119 ASN B CA 1
ATOM 4177 C C . ASN B 1 119 ? -12.234 23.562 11.734 1 98.12 119 ASN B C 1
ATOM 4179 O O . ASN B 1 119 ? -11.859 23.203 10.617 1 98.12 119 ASN B O 1
ATOM 4183 N N . VAL B 1 120 ? -11.391 23.906 12.711 1 98.69 120 VAL B N 1
ATOM 4184 C CA . VAL B 1 120 ? -9.953 24.031 12.523 1 98.69 120 VAL B CA 1
ATOM 4185 C C . VAL B 1 120 ? -9.344 22.641 12.336 1 98.69 120 VAL B C 1
ATOM 4187 O O . VAL B 1 120 ? -9.578 21.734 13.141 1 98.69 120 VAL B O 1
ATOM 4190 N N . GLN B 1 121 ? -8.562 22.516 11.312 1 98 121 GLN B N 1
ATOM 4191 C CA . GLN B 1 121 ? -7.988 21.219 10.953 1 98 121 GLN B CA 1
ATOM 4192 C C . GLN B 1 121 ? -6.543 21.109 11.43 1 98 121 GLN B C 1
ATOM 4194 O O . GLN B 1 121 ? -6.082 20.016 11.773 1 98 121 GLN B O 1
ATOM 4199 N N . ASN B 1 122 ? -5.844 22.156 11.359 1 98.44 122 ASN B N 1
ATOM 4200 C CA . ASN B 1 122 ? -4.414 22.141 11.648 1 98.44 122 ASN B CA 1
ATOM 4201 C C . ASN B 1 122 ? -3.949 23.469 12.234 1 98.44 122 ASN B C 1
ATOM 4203 O O . ASN B 1 122 ? -4.629 24.484 12.102 1 98.44 122 ASN B O 1
ATOM 4207 N N . ILE B 1 123 ? -2.832 23.469 12.906 1 98.62 123 ILE B N 1
ATOM 4208 C CA . ILE B 1 123 ? -2.094 24.625 13.414 1 98.62 123 ILE B CA 1
ATOM 4209 C C . ILE B 1 123 ? -0.606 24.453 13.109 1 98.62 123 ILE B C 1
ATOM 4211 O O . ILE B 1 123 ? -0.057 23.359 13.234 1 98.62 123 ILE B O 1
ATOM 4215 N N . ILE B 1 124 ? 0.052 25.547 12.648 1 98.12 124 ILE B N 1
ATOM 4216 C CA . ILE B 1 124 ? 1.476 25.484 12.336 1 98.12 124 ILE B CA 1
ATOM 4217 C C . ILE B 1 124 ? 2.178 26.734 12.836 1 98.12 124 ILE B C 1
ATOM 4219 O O . ILE B 1 124 ? 1.53 27.766 13.102 1 98.12 124 ILE B O 1
ATOM 4223 N N . LEU B 1 125 ? 3.445 26.625 13.039 1 98.06 125 LEU B N 1
ATOM 4224 C CA . LEU B 1 125 ? 4.301 27.75 13.352 1 98.06 125 LEU B CA 1
ATOM 4225 C C . LEU B 1 125 ? 5.098 28.188 12.125 1 98.06 125 LEU B C 1
ATOM 4227 O O . LEU B 1 125 ? 5.684 27.344 11.43 1 98.06 125 LEU B O 1
ATOM 4231 N N . ASP B 1 126 ? 5.066 29.5 11.812 1 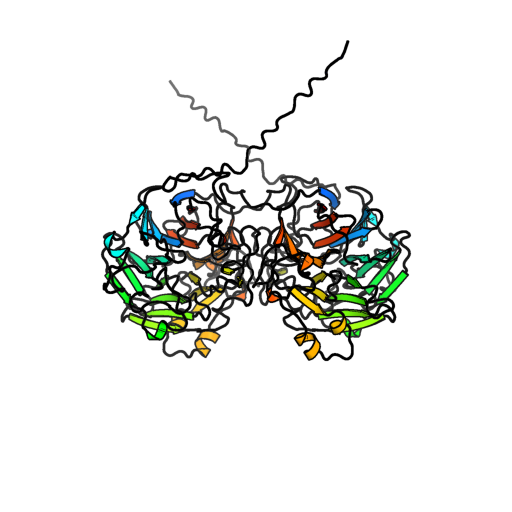96.56 126 ASP B N 1
ATOM 4232 C CA . ASP B 1 126 ? 5.941 29.984 10.742 1 96.56 126 ASP B CA 1
ATOM 4233 C C . ASP B 1 126 ? 7.281 30.453 11.305 1 96.56 126 ASP B C 1
ATOM 4235 O O . ASP B 1 126 ? 7.574 30.25 12.484 1 96.56 126 ASP B O 1
ATOM 4239 N N . ASN B 1 127 ? 8.172 30.984 10.438 1 94.88 127 ASN B N 1
ATOM 4240 C CA . ASN B 1 127 ? 9.516 31.344 10.875 1 94.88 127 ASN B CA 1
ATOM 4241 C C . ASN B 1 127 ? 9.57 32.781 11.391 1 94.88 127 ASN B C 1
ATOM 4243 O O . ASN B 1 127 ? 10.656 33.344 11.547 1 94.88 127 ASN B O 1
ATOM 4247 N N . LYS B 1 128 ? 8.414 33.438 11.641 1 95.94 128 LYS B N 1
ATOM 4248 C CA . LYS B 1 128 ? 8.352 34.812 12.148 1 95.94 128 LYS B CA 1
ATOM 4249 C C . LYS B 1 128 ? 7.648 34.844 13.5 1 95.94 128 LYS B C 1
ATOM 4251 O O . LYS B 1 128 ? 7.176 35.906 13.914 1 95.94 128 LYS B O 1
ATOM 4256 N N . GLY B 1 129 ? 7.496 33.688 14.078 1 96.56 129 GLY B N 1
ATOM 4257 C CA . GLY B 1 129 ? 6.898 33.625 15.398 1 96.56 129 GLY B CA 1
ATOM 4258 C C . GLY B 1 129 ? 5.387 33.75 15.383 1 96.56 129 GLY B C 1
ATOM 4259 O O . GLY B 1 129 ? 4.789 34.312 16.312 1 96.56 129 GLY B O 1
ATOM 4260 N N . ARG B 1 130 ? 4.824 33.375 14.312 1 98.06 130 ARG B N 1
ATOM 4261 C CA . ARG B 1 130 ? 3.365 33.375 14.227 1 98.06 130 ARG B CA 1
ATOM 4262 C C . ARG B 1 130 ? 2.816 31.969 14.164 1 98.06 130 ARG B C 1
ATOM 4264 O O . ARG B 1 130 ? 3.348 31.125 13.438 1 98.06 130 ARG B O 1
ATOM 4271 N N . LEU B 1 131 ? 1.785 31.734 14.93 1 98.69 131 LEU B N 1
ATOM 4272 C CA . LEU B 1 131 ? 1.001 30.516 14.781 1 98.69 131 LEU B CA 1
ATOM 4273 C C . LEU B 1 131 ? -0.171 30.734 13.828 1 98.69 131 LEU B C 1
ATOM 4275 O O . LEU B 1 131 ? -0.845 31.766 13.891 1 98.69 131 LEU B O 1
ATOM 4279 N N . TRP B 1 132 ? -0.344 29.812 12.938 1 98.75 132 TRP B N 1
ATOM 4280 C CA . TRP B 1 132 ? -1.418 29.859 11.945 1 98.75 132 TRP B CA 1
ATOM 4281 C C . TRP B 1 132 ? -2.396 28.719 12.164 1 98.75 132 TRP B C 1
ATOM 4283 O O . TRP B 1 132 ? -1.985 27.562 12.383 1 98.75 132 TRP B O 1
ATOM 4293 N N . VAL B 1 133 ? -3.678 29 12.141 1 98.69 133 VAL B N 1
ATOM 4294 C CA . VAL B 1 133 ? -4.684 27.938 12.102 1 98.69 133 VAL B CA 1
ATOM 4295 C C . VAL B 1 133 ? -5.359 27.906 10.734 1 98.69 133 VAL B C 1
ATOM 4297 O O . VAL B 1 133 ? -5.543 28.953 10.102 1 98.69 133 VAL B O 1
ATOM 4300 N N . ILE B 1 134 ? -5.672 26.766 10.25 1 98.81 134 ILE B N 1
ATOM 4301 C CA . ILE B 1 134 ? -6.465 26.594 9.039 1 98.81 134 ILE B CA 1
ATOM 4302 C C . ILE B 1 134 ? -7.82 25.984 9.391 1 98.81 134 ILE B C 1
ATOM 4304 O O . ILE B 1 134 ? -7.891 24.938 10.047 1 98.81 134 ILE B O 1
ATOM 4308 N N . ASP B 1 135 ? -8.836 26.688 9 1 98.75 135 ASP B N 1
ATOM 4309 C CA . ASP B 1 135 ? -10.227 26.328 9.234 1 98.75 135 ASP B CA 1
ATOM 4310 C C . ASP B 1 135 ? -10.93 25.969 7.93 1 98.75 135 ASP B C 1
ATOM 4312 O O . ASP B 1 135 ? -11.031 26.781 7.023 1 98.75 135 ASP B O 1
ATOM 4316 N N . SER B 1 136 ? -11.398 24.703 7.867 1 97.94 136 SER B N 1
ATOM 4317 C CA . SER B 1 136 ? -12.055 24.266 6.641 1 97.94 136 SER B CA 1
ATOM 4318 C C . SER B 1 136 ? -13.344 25.031 6.402 1 97.94 136 SER B C 1
ATOM 4320 O O . SER B 1 136 ? -13.836 25.109 5.273 1 97.94 136 SER B O 1
ATOM 4322 N N . GLY B 1 137 ? -13.945 25.531 7.5 1 97.88 137 GLY B N 1
ATOM 4323 C CA . GLY B 1 137 ? -15.219 26.219 7.414 1 97.88 137 GLY B CA 1
ATOM 4324 C C . GLY B 1 137 ? -16.406 25.281 7.234 1 97.88 137 GLY B C 1
ATOM 4325 O O . GLY B 1 137 ? -17.531 25.734 7.02 1 97.88 137 GLY B O 1
ATOM 4326 N N . ILE B 1 138 ? -16.156 24.016 7.25 1 96.88 138 ILE B N 1
ATOM 4327 C CA . ILE B 1 138 ? -17.219 23.031 7.113 1 96.88 138 ILE B CA 1
ATOM 4328 C C . ILE B 1 138 ? -17.781 22.688 8.492 1 96.88 138 ILE B C 1
ATOM 4330 O O . ILE B 1 138 ? -17.109 22.047 9.305 1 96.88 138 ILE B O 1
ATOM 4334 N N . PRO B 1 139 ? -18.984 23.062 8.773 1 95.44 139 PRO B N 1
ATOM 4335 C CA . PRO B 1 139 ? -19.547 22.797 10.102 1 95.44 139 PRO B CA 1
ATOM 4336 C C . PRO B 1 139 ? -19.703 21.297 10.383 1 95.44 139 PRO B C 1
ATOM 4338 O O . PRO B 1 139 ? -19.828 20.5 9.445 1 95.44 139 PRO B O 1
ATOM 4341 N N . TYR B 1 140 ? -19.719 20.875 11.648 1 93.19 140 TYR B N 1
ATOM 4342 C CA . TYR B 1 140 ? -19.766 19.469 12.047 1 93.19 140 TYR B CA 1
ATOM 4343 C C . TYR B 1 140 ? -21.078 18.828 11.609 1 93.19 140 TYR B C 1
ATOM 4345 O O . TYR B 1 140 ? -21.156 17.609 11.484 1 93.19 140 TYR B O 1
ATOM 4353 N N . ASN B 1 141 ? -22.109 19.641 11.43 1 90.19 141 ASN B N 1
ATOM 4354 C CA . ASN B 1 141 ? -23.422 19.125 11.047 1 90.19 141 ASN B CA 1
ATOM 4355 C C . ASN B 1 141 ? -23.703 19.344 9.57 1 90.19 141 ASN B C 1
ATOM 4357 O O . ASN B 1 141 ? -24.859 19.312 9.141 1 90.19 141 ASN B O 1
ATOM 4361 N N . ALA B 1 142 ? -22.625 19.641 8.883 1 88.44 142 ALA B N 1
ATOM 4362 C CA . ALA B 1 142 ? -22.781 19.828 7.445 1 88.44 142 ALA B CA 1
ATOM 4363 C C . ALA B 1 142 ? -23.297 18.562 6.773 1 88.44 142 ALA B C 1
ATOM 4365 O O . ALA B 1 142 ? -22.984 17.453 7.203 1 88.44 142 ALA B O 1
ATOM 4366 N N . THR B 1 143 ? -24.094 18.75 5.785 1 82.44 143 THR B N 1
ATOM 4367 C CA . THR B 1 143 ? -24.594 17.656 4.965 1 82.44 143 THR B CA 1
ATOM 4368 C C . THR B 1 143 ? -23.812 17.547 3.66 1 82.44 143 THR B C 1
ATOM 4370 O O . THR B 1 143 ? -23.016 18.422 3.338 1 82.44 143 THR B O 1
ATOM 4373 N N . PRO B 1 144 ? -23.969 16.422 2.938 1 74.62 144 PRO B N 1
ATOM 4374 C CA . PRO B 1 144 ? -23.297 16.297 1.648 1 74.62 144 PRO B CA 1
ATOM 4375 C C . PRO B 1 144 ? -23.609 17.453 0.697 1 74.62 144 PRO B C 1
ATOM 4377 O O . PRO B 1 144 ? -22.859 17.688 -0.264 1 74.62 144 PRO B O 1
ATOM 4380 N N . GLU B 1 145 ? -24.672 18.172 0.975 1 78 145 GLU B N 1
ATOM 4381 C CA . GLU B 1 145 ? -25.094 19.266 0.096 1 78 145 GLU B CA 1
ATOM 4382 C C . GLU B 1 145 ? -24.547 20.594 0.584 1 78 145 GLU B C 1
ATOM 4384 O O . GLU B 1 145 ? -24.641 21.609 -0.121 1 78 145 GLU B O 1
ATOM 4389 N N . THR B 1 146 ? -24.078 20.516 1.795 1 79.88 146 THR B N 1
ATOM 4390 C CA . THR B 1 146 ? -23.531 21.75 2.352 1 79.88 146 THR B CA 1
ATOM 4391 C C . THR B 1 146 ? -22.016 21.656 2.506 1 79.88 146 THR B C 1
ATOM 4393 O O . THR B 1 146 ? -21.484 20.578 2.758 1 79.88 146 THR B O 1
ATOM 4396 N N . GLY B 1 147 ? -21.391 22.703 2.158 1 86.75 147 GLY B N 1
ATOM 4397 C CA . GLY B 1 147 ? -19.953 22.781 2.215 1 86.75 147 GLY B CA 1
ATOM 4398 C C . GLY B 1 147 ? -19.438 23.859 3.145 1 86.75 147 GLY B C 1
ATOM 4399 O O . GLY B 1 147 ? -20.062 24.141 4.176 1 86.75 147 GLY B O 1
ATOM 4400 N N . ALA B 1 148 ? -18.328 24.297 2.898 1 94.19 148 ALA B N 1
ATOM 4401 C CA . ALA B 1 148 ? -17.703 25.344 3.693 1 94.19 148 ALA B CA 1
ATOM 4402 C C . ALA B 1 148 ? -18.547 26.625 3.646 1 94.19 148 ALA B C 1
ATOM 4404 O O . ALA B 1 148 ? -19.078 27 2.596 1 94.19 148 ALA B O 1
ATOM 4405 N N . ILE B 1 149 ? -18.672 27.312 4.762 1 94.38 149 ILE B N 1
ATOM 4406 C CA . ILE B 1 149 ? -19.406 28.578 4.812 1 94.38 149 ILE B CA 1
ATOM 4407 C C . ILE B 1 149 ? -18.438 29.734 4.531 1 94.38 149 ILE B C 1
ATOM 4409 O O . ILE B 1 149 ? -17.297 29.719 4.98 1 94.38 149 ILE B O 1
ATOM 4413 N N . PHE B 1 150 ? -19 30.672 3.789 1 96.06 150 PHE B N 1
ATOM 4414 C CA . PHE B 1 150 ? -18.203 31.859 3.525 1 96.06 150 PHE B CA 1
ATOM 4415 C C . PHE B 1 150 ? -17.844 32.562 4.824 1 96.06 150 PHE B C 1
ATOM 4417 O O . PHE B 1 150 ? -18.703 32.781 5.688 1 96.06 150 PHE B O 1
ATOM 4424 N N . GLY B 1 151 ? -16.594 32.906 4.992 1 97.62 151 GLY B N 1
ATOM 4425 C CA . GLY B 1 151 ? -16.094 33.469 6.238 1 97.62 151 GLY B CA 1
ATOM 4426 C C . GLY B 1 151 ? -15.5 32.438 7.164 1 97.62 151 GLY B C 1
ATOM 4427 O O . GLY B 1 151 ? -14.625 32.75 7.977 1 97.62 151 GLY B O 1
ATOM 4428 N N . GLY B 1 152 ? -16.125 31.219 7.082 1 97.81 152 GLY B N 1
ATOM 4429 C CA . GLY B 1 152 ? -15.617 30.109 7.879 1 97.81 152 GLY B CA 1
ATOM 4430 C C . GLY B 1 152 ? -14.336 29.516 7.332 1 97.81 152 GLY B C 1
ATOM 4431 O O . GLY B 1 152 ? -13.398 29.25 8.094 1 97.81 152 GLY B O 1
ATOM 4432 N N . ALA B 1 153 ? -14.352 29.266 6.027 1 98.38 153 ALA B N 1
ATOM 4433 C CA . ALA B 1 153 ? -13.117 28.828 5.383 1 98.38 153 ALA B CA 1
ATOM 4434 C C . ALA B 1 153 ? -12.078 29.953 5.387 1 98.38 153 ALA B C 1
ATOM 4436 O O . ALA B 1 153 ? -12.25 30.969 4.715 1 98.38 153 ALA B O 1
ATOM 4437 N N . LYS B 1 154 ? -11.031 29.75 6.137 1 98.69 154 LYS B N 1
ATOM 4438 C CA . LYS B 1 154 ? -10.086 30.844 6.375 1 98.69 154 LYS B CA 1
ATOM 4439 C C . LYS B 1 154 ? -8.789 30.328 6.98 1 98.69 154 LYS B C 1
ATOM 4441 O O . LYS B 1 154 ? -8.734 29.188 7.473 1 98.69 154 LYS B O 1
ATOM 4446 N N . ILE B 1 155 ? -7.77 31.141 6.898 1 98.81 155 ILE B N 1
ATOM 4447 C CA . ILE B 1 155 ? -6.609 31.016 7.773 1 98.81 155 ILE B CA 1
ATOM 4448 C C . ILE B 1 155 ? -6.508 32.25 8.68 1 98.81 155 ILE B C 1
ATOM 4450 O O . ILE B 1 155 ? -6.914 33.344 8.305 1 98.81 155 ILE B O 1
ATOM 4454 N N . MET B 1 156 ? -6.07 31.969 9.906 1 98.88 156 MET B N 1
ATOM 4455 C CA . MET B 1 156 ? -5.855 33.031 10.891 1 98.88 156 MET B CA 1
ATOM 4456 C C . MET B 1 156 ? -4.445 32.938 11.469 1 98.88 156 MET B C 1
ATOM 4458 O O . MET B 1 156 ? -3.934 31.859 11.727 1 98.88 156 MET B O 1
ATOM 4462 N N . SER B 1 157 ? -3.863 34.125 11.68 1 98.69 157 SER B N 1
ATOM 4463 C CA . SER B 1 157 ? -2.543 34.188 12.297 1 98.69 157 SER B CA 1
ATOM 4464 C C . SER B 1 157 ? -2.602 34.812 13.68 1 98.69 157 SER B C 1
ATOM 4466 O O . SER B 1 157 ? -3.408 35.719 13.914 1 98.69 157 SER B O 1
ATOM 4468 N N . PHE B 1 158 ? -1.761 34.312 14.516 1 98.81 158 PHE B N 1
ATOM 4469 C CA . PHE B 1 158 ? -1.657 34.781 15.898 1 98.81 158 PHE B CA 1
ATOM 4470 C C . PHE B 1 158 ? -0.198 34.906 16.312 1 98.81 158 PHE B C 1
ATOM 4472 O O . PHE B 1 158 ? 0.659 34.156 15.875 1 98.81 158 PHE B O 1
ATOM 4479 N N . ASP B 1 159 ? 0.034 35.875 17.172 1 98.56 159 ASP B N 1
ATOM 4480 C CA . ASP B 1 159 ? 1.352 35.969 17.781 1 98.56 159 ASP B CA 1
ATOM 4481 C C . ASP B 1 159 ? 1.608 34.75 18.703 1 98.56 159 ASP B C 1
ATOM 4483 O O . ASP B 1 159 ? 0.795 34.438 19.578 1 98.56 159 ASP B O 1
ATOM 4487 N N . GLU B 1 160 ? 2.709 34.062 18.516 1 97.19 160 GLU B N 1
ATOM 4488 C CA . GLU B 1 160 ? 2.92 32.812 19.25 1 97.19 160 GLU B CA 1
ATOM 4489 C C . GLU B 1 160 ? 3.115 33.062 20.734 1 97.19 160 GLU B C 1
ATOM 4491 O O . GLU B 1 160 ? 2.824 32.219 21.578 1 97.19 160 GLU B O 1
ATOM 4496 N N . THR B 1 161 ? 3.623 34.219 21.094 1 96.56 161 THR B N 1
ATOM 4497 C CA . THR B 1 161 ? 3.947 34.531 22.484 1 96.56 161 THR B CA 1
ATOM 4498 C C . THR B 1 161 ? 2.713 35.062 23.234 1 96.56 161 THR B C 1
ATOM 4500 O O . THR B 1 161 ? 2.395 34.562 24.312 1 96.56 161 THR B O 1
ATOM 4503 N N . THR B 1 162 ? 1.98 35.938 22.578 1 97.31 162 THR B N 1
ATOM 4504 C CA . THR B 1 162 ? 0.897 36.625 23.281 1 97.31 162 THR B CA 1
ATOM 4505 C C . THR B 1 162 ? -0.445 35.969 22.969 1 97.31 162 THR B C 1
ATOM 4507 O O . THR B 1 162 ? -1.422 36.156 23.703 1 97.31 162 THR B O 1
ATOM 4510 N N . GLY B 1 163 ? -0.517 35.344 21.875 1 97.69 163 GLY B N 1
ATOM 4511 C CA . GLY B 1 163 ? -1.781 34.781 21.422 1 97.69 163 GLY B CA 1
ATOM 4512 C C . GLY B 1 163 ? -2.672 35.781 20.734 1 97.69 163 GLY B C 1
ATOM 4513 O O . GLY B 1 163 ? -3.82 35.5 20.406 1 97.69 163 GLY B O 1
ATOM 4514 N N . GLU B 1 164 ? -2.141 36.969 20.516 1 98.38 164 GLU B N 1
ATOM 4515 C CA . GLU B 1 164 ? -2.916 38.031 19.875 1 98.38 164 GLU B CA 1
ATOM 4516 C C . GLU B 1 164 ? -3.215 37.688 18.422 1 98.38 164 GLU B C 1
ATOM 4518 O O . GLU B 1 164 ? -2.324 37.281 17.688 1 98.38 164 GLU B O 1
ATOM 4523 N N . HIS B 1 165 ? -4.492 37.906 18.094 1 98.69 165 HIS B N 1
ATOM 4524 C CA . HIS B 1 165 ? -4.879 37.719 16.688 1 98.69 165 HIS B CA 1
ATOM 4525 C C . HIS B 1 165 ? -4.242 38.781 15.805 1 98.69 165 HIS B C 1
ATOM 4527 O O . HIS B 1 165 ? -4.324 39.969 16.109 1 98.69 165 HIS B O 1
ATOM 4533 N N . LEU 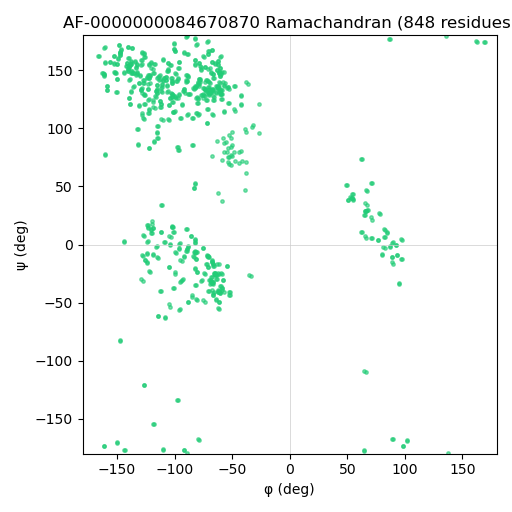B 1 166 ? -3.639 38.375 14.711 1 98.5 166 LEU B N 1
ATOM 4534 C CA . LEU B 1 166 ? -2.932 39.312 13.844 1 98.5 166 LEU B CA 1
ATOM 4535 C C . LEU B 1 166 ? -3.74 39.594 12.586 1 98.5 166 LEU B C 1
ATOM 4537 O O . LEU B 1 166 ? -3.977 40.781 12.25 1 98.5 166 LEU B O 1
ATOM 4541 N N . ARG B 1 167 ? -4.203 38.562 11.859 1 98.38 167 ARG B N 1
ATOM 4542 C CA . ARG B 1 167 ? -4.926 38.75 10.609 1 98.38 167 ARG B CA 1
ATOM 4543 C C . ARG B 1 167 ? -5.715 37.5 10.219 1 98.38 167 ARG B C 1
ATOM 4545 O O . ARG B 1 167 ? -5.305 36.406 10.523 1 98.38 167 ARG B O 1
ATOM 4552 N N . THR B 1 168 ? -6.855 37.688 9.594 1 98.75 168 THR B N 1
ATOM 4553 C CA . THR B 1 168 ? -7.664 36.656 8.984 1 98.75 168 THR B CA 1
ATOM 4554 C C . THR B 1 168 ? -7.664 36.781 7.469 1 98.75 168 THR B C 1
ATOM 4556 O O . THR B 1 168 ? -7.812 37.875 6.93 1 98.75 168 THR B O 1
ATOM 4559 N N . TYR B 1 169 ? -7.426 35.719 6.789 1 98.75 169 TYR B N 1
ATOM 4560 C CA . TYR B 1 169 ? -7.586 35.594 5.34 1 98.75 169 TYR B CA 1
ATOM 4561 C C . TYR B 1 169 ? -8.758 34.688 4.98 1 98.75 169 TYR B C 1
ATOM 4563 O O . TYR B 1 169 ? -8.664 33.469 5.117 1 98.75 169 TYR B O 1
ATOM 4571 N N . VAL B 1 170 ? -9.805 35.25 4.52 1 98.44 170 VAL B N 1
ATOM 4572 C CA . VAL B 1 170 ? -11.008 34.531 4.156 1 98.44 170 VAL B CA 1
ATOM 4573 C C . VAL B 1 170 ? -10.867 33.969 2.732 1 98.44 170 VAL B C 1
ATOM 4575 O O . VAL B 1 170 ? -10.438 34.688 1.828 1 98.44 170 VAL B O 1
ATOM 4578 N N . ILE B 1 171 ? -11.227 32.719 2.545 1 98.12 171 ILE B N 1
ATOM 4579 C CA . ILE B 1 171 ? -11.258 32.156 1.199 1 98.12 171 ILE B CA 1
ATOM 4580 C C . ILE B 1 171 ? -12.414 32.781 0.412 1 98.12 171 ILE B C 1
ATOM 4582 O O . ILE B 1 171 ? -13.562 32.781 0.872 1 98.12 171 ILE B O 1
ATOM 4586 N N . PRO B 1 172 ? -12.125 33.281 -0.792 1 97.38 172 PRO B N 1
ATOM 4587 C CA . PRO B 1 172 ? -13.195 33.875 -1.592 1 97.38 172 PRO B CA 1
ATOM 4588 C C . PRO B 1 172 ? -14.328 32.906 -1.892 1 97.38 172 PRO B C 1
ATOM 4590 O O . PRO B 1 172 ? -14.078 31.719 -2.119 1 97.38 172 PRO B O 1
ATOM 4593 N N . GLU B 1 173 ? -15.453 33.438 -1.997 1 96.25 173 GLU B N 1
ATOM 4594 C CA . GLU B 1 173 ? -16.656 32.625 -2.178 1 96.25 173 GLU B CA 1
ATOM 4595 C C . GLU B 1 173 ? -16.547 31.766 -3.428 1 96.25 173 GLU B C 1
ATOM 4597 O O . GLU B 1 173 ? -16.969 30.609 -3.43 1 96.25 173 GLU B O 1
ATOM 4602 N N . ARG B 1 174 ? -16.016 32.219 -4.492 1 95.06 174 ARG B N 1
ATOM 4603 C CA . ARG B 1 174 ? -15.922 31.5 -5.762 1 95.06 174 ARG B CA 1
ATOM 4604 C C . ARG B 1 174 ? -15.086 30.234 -5.617 1 95.06 174 ARG B C 1
ATOM 4606 O O . ARG B 1 174 ? -15.234 29.297 -6.398 1 95.06 174 ARG B O 1
ATOM 4613 N N . LEU B 1 175 ? -14.219 30.219 -4.656 1 96.62 175 LEU B N 1
ATOM 4614 C CA . LEU B 1 175 ? -13.328 29.078 -4.488 1 96.62 175 LEU B CA 1
ATOM 4615 C C . LEU B 1 175 ? -13.961 28.031 -3.576 1 96.62 175 LEU B C 1
ATOM 4617 O O . LEU B 1 175 ? -13.414 26.938 -3.402 1 96.62 175 LEU B O 1
ATOM 4621 N N . LEU B 1 176 ? -15.086 28.297 -3.002 1 95.62 176 LEU B N 1
ATOM 4622 C CA . LEU B 1 176 ? -15.742 27.359 -2.094 1 95.62 176 LEU B CA 1
ATOM 4623 C C . LEU B 1 176 ? -16.516 26.297 -2.869 1 95.62 176 LEU B C 1
ATOM 4625 O O . LEU B 1 176 ? -16.984 25.312 -2.289 1 95.62 176 LEU B O 1
ATOM 4629 N N . SER B 1 177 ? -16.578 26.453 -4.141 1 89.88 177 SER B N 1
ATOM 4630 C CA . SER B 1 177 ? -17.312 25.5 -4.977 1 89.88 177 SER B CA 1
ATOM 4631 C C . SER B 1 177 ? -16.719 24.109 -4.898 1 89.88 177 SER B C 1
ATOM 4633 O O . SER B 1 177 ? -15.57 23.938 -4.457 1 89.88 177 SER B O 1
ATOM 4635 N N . HIS B 1 178 ? -17.531 23.047 -5.168 1 91.56 178 HIS B N 1
ATOM 4636 C CA . HIS B 1 178 ? -17.125 21.656 -5.227 1 91.56 178 HIS B CA 1
ATOM 4637 C C . HIS B 1 178 ? -16.656 21.156 -3.863 1 91.56 178 HIS B C 1
ATOM 4639 O O . HIS B 1 178 ? -15.703 20.391 -3.775 1 91.56 178 HIS B O 1
ATOM 4645 N N . ARG B 1 179 ? -17.188 21.734 -2.838 1 92.5 179 ARG B N 1
ATOM 4646 C CA . ARG B 1 179 ? -17.016 21.281 -1.459 1 92.5 179 ARG B CA 1
ATOM 4647 C C . ARG B 1 179 ? -15.578 21.453 -1.005 1 92.5 179 ARG B C 1
ATOM 4649 O O . ARG B 1 179 ? -14.992 20.547 -0.419 1 92.5 179 ARG B O 1
ATOM 4656 N N . MET B 1 180 ? -15.094 22.609 -1.307 1 94.31 180 MET B N 1
ATOM 4657 C CA . MET B 1 180 ? -13.742 22.953 -0.87 1 94.31 180 MET B CA 1
ATOM 4658 C C . MET B 1 180 ? -13.5 22.5 0.564 1 94.31 180 MET B C 1
ATOM 4660 O O . MET B 1 180 ? -14.328 22.734 1.444 1 94.31 180 MET B O 1
ATOM 4664 N N . ASN B 1 181 ? -12.383 21.75 0.731 1 96.44 181 ASN B N 1
ATOM 4665 C CA . ASN B 1 181 ? -12 21.188 2.025 1 96.44 181 ASN B CA 1
ATOM 4666 C C . ASN B 1 181 ? -10.531 21.469 2.342 1 96.44 181 ASN B C 1
ATOM 4668 O O . ASN B 1 181 ? -9.672 20.594 2.129 1 96.44 181 ASN B O 1
ATOM 4672 N N . MET B 1 182 ? -10.289 22.625 2.939 1 96.5 182 MET B N 1
ATOM 4673 C CA . MET B 1 182 ? -8.93 22.984 3.33 1 96.5 182 MET B CA 1
ATOM 4674 C C . MET B 1 182 ? -8.508 22.203 4.574 1 96.5 182 MET B C 1
ATOM 4676 O O . MET B 1 182 ? -9.211 22.219 5.586 1 96.5 182 MET B O 1
ATOM 4680 N N . ASN B 1 183 ? -7.379 21.531 4.48 1 92.62 183 ASN B N 1
ATOM 4681 C CA . ASN B 1 183 ? -7.047 20.609 5.555 1 92.62 183 ASN B CA 1
ATOM 4682 C C . ASN B 1 183 ? -5.652 20.875 6.117 1 92.62 183 ASN B C 1
ATOM 4684 O O . ASN B 1 183 ? -5.395 20.609 7.293 1 92.62 183 ASN B O 1
ATOM 4688 N N . ASP B 1 184 ? -4.738 21.344 5.324 1 96.94 184 ASP B N 1
ATOM 4689 C CA . ASP B 1 184 ? -3.342 21.562 5.691 1 96.94 184 ASP B CA 1
ATOM 4690 C C . ASP B 1 184 ? -2.844 22.906 5.156 1 96.94 184 ASP B C 1
ATOM 4692 O O . ASP B 1 184 ? -3.547 23.578 4.398 1 96.94 184 ASP B O 1
ATOM 4696 N N . LEU B 1 185 ? -1.615 23.25 5.684 1 96.69 185 LEU B N 1
ATOM 4697 C CA . LEU B 1 185 ? -1.128 24.594 5.406 1 96.69 185 LEU B CA 1
ATOM 4698 C C . LEU B 1 185 ? 0.386 24.672 5.574 1 96.69 185 LEU B C 1
ATOM 4700 O O . LEU B 1 185 ? 0.94 24.094 6.508 1 96.69 185 LEU B O 1
ATOM 4704 N N . ARG B 1 186 ? 0.97 25.328 4.645 1 97.81 186 ARG B N 1
ATOM 4705 C CA . ARG B 1 186 ? 2.342 25.781 4.836 1 97.81 186 ARG B CA 1
ATOM 4706 C C . ARG B 1 186 ? 2.498 27.234 4.414 1 97.81 186 ARG B C 1
ATOM 4708 O O . ARG B 1 186 ? 1.765 27.719 3.549 1 97.81 186 ARG B O 1
ATOM 4715 N N . ILE B 1 187 ? 3.484 27.938 5.047 1 97.5 187 ILE B N 1
ATOM 4716 C CA . ILE B 1 187 ? 3.699 29.359 4.805 1 97.5 187 ILE B CA 1
ATOM 4717 C C . ILE B 1 187 ? 5.129 29.594 4.328 1 97.5 187 ILE B C 1
ATOM 4719 O O . ILE B 1 187 ? 6.086 29.125 4.949 1 97.5 187 ILE B O 1
ATOM 4723 N N . ASN B 1 188 ? 5.281 30.203 3.238 1 97.31 188 ASN B N 1
ATOM 4724 C CA . ASN B 1 188 ? 6.531 30.844 2.844 1 97.31 188 ASN B CA 1
ATOM 4725 C C . ASN B 1 188 ? 6.484 32.344 3.061 1 97.31 188 ASN B C 1
ATOM 4727 O O . ASN B 1 188 ? 5.781 33.062 2.344 1 97.31 188 ASN B O 1
ATOM 4731 N N . THR B 1 189 ? 7.273 32.812 3.957 1 95.94 189 THR B N 1
ATOM 4732 C CA . THR B 1 189 ? 7.145 34.188 4.414 1 95.94 189 THR B CA 1
ATOM 4733 C C . THR B 1 189 ? 7.973 35.125 3.539 1 95.94 189 THR B C 1
ATOM 4735 O O . THR B 1 189 ? 7.984 36.344 3.76 1 95.94 189 THR B O 1
ATOM 4738 N N . THR B 1 190 ? 8.68 34.594 2.549 1 93.56 190 THR B N 1
ATOM 4739 C CA . THR B 1 190 ? 9.594 35.469 1.818 1 93.56 190 THR B CA 1
ATOM 4740 C C . THR B 1 190 ? 9.281 35.438 0.325 1 93.56 190 THR B C 1
ATOM 4742 O O . THR B 1 190 ? 9.75 36.312 -0.423 1 93.56 190 THR B O 1
ATOM 4745 N N . LEU B 1 191 ? 8.547 34.5 -0.103 1 94.44 191 LEU B N 1
ATOM 4746 C CA . LEU B 1 191 ? 8.242 34.406 -1.524 1 94.44 191 LEU B CA 1
ATOM 4747 C C . LEU B 1 191 ? 7.578 35.688 -2.037 1 94.44 191 LEU B C 1
ATOM 4749 O O . LEU B 1 191 ? 6.703 36.25 -1.374 1 94.44 191 LEU B O 1
ATOM 4753 N N . GLY B 1 192 ? 8.008 36.156 -3.23 1 90.44 192 GLY B N 1
ATOM 4754 C CA . GLY B 1 192 ? 7.445 37.344 -3.852 1 90.44 192 GLY B CA 1
ATOM 4755 C C . GLY B 1 192 ? 8 38.625 -3.279 1 90.44 192 GLY B C 1
ATOM 4756 O O . GLY B 1 192 ? 7.734 39.719 -3.801 1 90.44 192 GLY B O 1
ATOM 4757 N N . GLY B 1 193 ? 8.789 38.625 -2.207 1 86.25 193 GLY B N 1
ATOM 4758 C CA . GLY B 1 193 ? 9.492 39.781 -1.661 1 86.25 193 GLY B CA 1
ATOM 4759 C C . GLY B 1 193 ? 8.609 40.656 -0.776 1 86.25 193 GLY B C 1
ATOM 4760 O O . GLY B 1 193 ? 8.945 41.812 -0.502 1 86.25 193 GLY B O 1
ATOM 4761 N N . LYS B 1 194 ? 7.48 40.25 -0.37 1 91.06 194 LYS B N 1
ATOM 4762 C CA . LYS B 1 194 ? 6.551 40.969 0.489 1 91.06 194 LYS B CA 1
ATOM 4763 C C . LYS B 1 194 ? 6.148 40.125 1.697 1 91.06 194 LYS B C 1
ATOM 4765 O O . LYS B 1 194 ? 7.004 39.688 2.477 1 91.06 194 LYS B O 1
ATOM 4770 N N . SER B 1 195 ? 4.852 39.844 1.874 1 92.94 195 SER B N 1
ATOM 4771 C CA . SER B 1 195 ? 4.359 39.156 3.061 1 92.94 195 SER B CA 1
ATOM 4772 C C . SER B 1 195 ? 4.363 37.656 2.863 1 92.94 195 SER B C 1
ATOM 4774 O O . SER B 1 195 ? 4.086 36.906 3.797 1 92.94 195 SER B O 1
ATOM 4776 N N . GLY B 1 196 ? 4.715 37.25 1.696 1 96.69 196 GLY B N 1
ATOM 4777 C CA . GLY B 1 196 ? 4.801 35.812 1.444 1 96.69 196 GLY B CA 1
ATOM 4778 C C . GLY B 1 196 ? 3.494 35.219 0.956 1 96.69 196 GLY B C 1
ATOM 4779 O O . GLY B 1 196 ? 2.625 35.938 0.458 1 96.69 196 GLY B O 1
ATOM 4780 N N . TYR B 1 197 ? 3.479 33.844 0.975 1 98.12 197 TYR B N 1
ATOM 4781 C CA . TYR B 1 197 ? 2.326 33.125 0.469 1 98.12 197 TYR B CA 1
ATOM 4782 C C . TYR B 1 197 ? 1.978 31.953 1.389 1 98.12 197 TYR B C 1
ATOM 4784 O O . TYR B 1 197 ? 2.859 31.375 2.025 1 98.12 197 TYR B O 1
ATOM 4792 N N . ALA B 1 198 ? 0.698 31.641 1.435 1 98.44 198 ALA B N 1
ATOM 4793 C CA . ALA B 1 198 ? 0.204 30.391 2.016 1 98.44 198 ALA B CA 1
ATOM 4794 C C . ALA B 1 198 ? -0.069 29.344 0.935 1 98.44 198 ALA B C 1
ATOM 4796 O O . ALA B 1 198 ? -0.533 29.688 -0.157 1 98.44 198 ALA B O 1
ATOM 4797 N N . PHE B 1 199 ? 0.243 28.125 1.177 1 98.56 199 PHE B N 1
ATOM 4798 C CA . PHE B 1 199 ? -0.014 26.984 0.305 1 98.56 199 PHE B CA 1
ATOM 4799 C C . PHE B 1 199 ? -0.968 26 0.969 1 98.56 199 PHE B C 1
ATOM 4801 O O . PHE B 1 199 ? -0.708 25.516 2.076 1 98.56 199 PHE B O 1
ATOM 4808 N N . ILE B 1 200 ? -2.047 25.641 0.28 1 98.56 200 ILE B N 1
ATOM 4809 C CA . ILE B 1 200 ? -3.141 24.906 0.899 1 98.56 200 ILE B CA 1
ATOM 4810 C C . ILE B 1 200 ? -3.639 23.828 -0.056 1 98.56 200 ILE B C 1
ATOM 4812 O O . ILE B 1 200 ? -4.078 24.125 -1.169 1 98.56 200 ILE B O 1
ATOM 4816 N N . PRO B 1 201 ? -3.588 22.578 0.371 1 98.25 201 PRO B N 1
ATOM 4817 C CA . PRO B 1 201 ? -4.262 21.547 -0.415 1 98.25 201 PRO B CA 1
ATOM 4818 C C . PRO B 1 201 ? -5.77 21.516 -0.182 1 98.25 201 PRO B C 1
ATOM 4820 O O . PRO B 1 201 ? -6.234 21.781 0.931 1 98.25 201 PRO B O 1
ATOM 4823 N N . ASP B 1 202 ? -6.504 21.281 -1.205 1 97.88 202 ASP B N 1
ATOM 4824 C CA . ASP B 1 202 ? -7.938 21.016 -1.158 1 97.88 202 ASP B CA 1
ATOM 4825 C C . ASP B 1 202 ? -8.219 19.516 -1.111 1 97.88 202 ASP B C 1
ATOM 4827 O O . ASP B 1 202 ? -8.164 18.828 -2.137 1 97.88 202 ASP B O 1
ATOM 4831 N N . ALA B 1 203 ? -8.664 19.031 0.025 1 96.81 203 ALA B N 1
ATOM 4832 C CA . ALA B 1 203 ? -8.766 17.594 0.261 1 96.81 203 ALA B CA 1
ATOM 4833 C C . ALA B 1 203 ? -10.086 17.047 -0.262 1 96.81 203 ALA B C 1
ATOM 4835 O O . ALA B 1 203 ? -10.43 15.883 -0.007 1 96.81 203 ALA B O 1
ATOM 4836 N N . SER B 1 204 ? -10.875 17.844 -0.965 1 96.38 204 SER B N 1
ATOM 4837 C CA . SER B 1 204 ? -12.141 17.406 -1.539 1 96.38 204 SER B CA 1
ATOM 4838 C C . SER B 1 204 ? -11.906 16.469 -2.719 1 96.38 204 SER B C 1
ATOM 4840 O O . SER B 1 204 ? -10.773 16.266 -3.148 1 96.38 204 SER B O 1
ATOM 4842 N N . THR B 1 205 ? -12.969 15.914 -3.244 1 95.62 205 THR B N 1
ATOM 4843 C CA . THR B 1 205 ? -12.922 14.883 -4.277 1 95.62 205 THR B CA 1
ATOM 4844 C C . THR B 1 205 ? -12.242 15.414 -5.539 1 95.62 205 THR B C 1
ATOM 4846 O O . THR B 1 205 ? -11.367 14.758 -6.105 1 95.62 205 THR B O 1
ATOM 4849 N N . ASN B 1 206 ? -12.711 16.609 -5.984 1 97.19 206 ASN B N 1
ATOM 4850 C CA . ASN B 1 206 ? -12.117 17.188 -7.184 1 97.19 206 ASN B CA 1
ATOM 4851 C C . ASN B 1 206 ? -10.75 17.797 -6.895 1 97.19 206 ASN B C 1
ATOM 4853 O O . ASN B 1 206 ? -9.938 17.984 -7.805 1 97.19 206 ASN B O 1
ATOM 4857 N N . SER B 1 207 ? -10.586 18.266 -5.742 1 97.88 207 SER B N 1
ATOM 4858 C CA . SER B 1 207 ? -9.32 18.672 -5.156 1 97.88 207 SER B CA 1
ATOM 4859 C C . SER B 1 207 ? -8.719 19.859 -5.91 1 97.88 207 SER B C 1
ATOM 4861 O O . SER B 1 207 ? -9.414 20.531 -6.68 1 97.88 207 SER B O 1
ATOM 4863 N N . SER B 1 208 ? -7.613 20.297 -5.547 1 98.69 208 SER B N 1
ATOM 4864 C CA . SER B 1 208 ? -6.828 21.406 -6.086 1 98.69 208 SER B CA 1
ATOM 4865 C C . SER B 1 208 ? -5.758 21.859 -5.094 1 98.69 208 SER B C 1
ATOM 4867 O O . SER B 1 208 ? -5.641 21.297 -4 1 98.69 208 SER B O 1
ATOM 4869 N N . LEU B 1 209 ? -4.957 22.75 -5.535 1 98.75 209 LEU B N 1
ATOM 4870 C CA . LEU B 1 209 ? -4.043 23.5 -4.68 1 98.75 209 LEU B CA 1
ATOM 4871 C C . LEU B 1 209 ? -4.402 24.984 -4.672 1 98.75 209 LEU B C 1
ATOM 4873 O O . LEU B 1 209 ? -4.562 25.594 -5.73 1 98.75 209 LEU B O 1
ATOM 4877 N N . VAL B 1 210 ? -4.492 25.5 -3.457 1 98.62 210 VAL B N 1
ATOM 4878 C CA . VAL B 1 210 ? -4.848 26.906 -3.301 1 98.62 210 VAL B CA 1
ATOM 4879 C C . VAL B 1 210 ? -3.678 27.672 -2.688 1 98.62 210 VAL B C 1
ATOM 4881 O O . VAL B 1 210 ? -3.023 27.188 -1.766 1 98.62 210 VAL B O 1
ATOM 4884 N N . THR B 1 211 ? -3.439 28.875 -3.254 1 98.62 211 THR B N 1
ATOM 4885 C CA . THR B 1 211 ? -2.451 29.766 -2.662 1 98.62 211 THR B CA 1
ATOM 4886 C C . THR B 1 211 ? -3.092 31.094 -2.271 1 98.62 211 THR B C 1
ATOM 4888 O O . THR B 1 211 ? -4.051 31.531 -2.904 1 98.62 211 THR B O 1
ATOM 4891 N N . ILE B 1 212 ? -2.623 31.656 -1.205 1 98.56 212 ILE B N 1
ATOM 4892 C CA . ILE B 1 212 ? -3.053 32.969 -0.765 1 98.56 212 ILE B CA 1
ATOM 4893 C C . ILE B 1 212 ? -1.856 33.938 -0.736 1 98.56 212 ILE B C 1
ATOM 4895 O O . ILE B 1 212 ? -0.838 33.625 -0.105 1 98.56 212 ILE B O 1
ATOM 4899 N N . ASP B 1 213 ? -1.988 35 -1.452 1 98.44 213 ASP B N 1
ATOM 4900 C CA . ASP B 1 213 ? -1.038 36.094 -1.299 1 98.44 213 ASP B CA 1
ATOM 4901 C C . ASP B 1 213 ? -1.232 36.812 0.038 1 98.44 213 ASP B C 1
ATOM 4903 O O . ASP B 1 213 ? -2.266 37.438 0.266 1 98.44 213 ASP B O 1
ATOM 4907 N N . LEU B 1 214 ? -0.28 36.781 0.88 1 98.31 214 LEU B N 1
ATOM 4908 C CA . LEU B 1 214 ? -0.456 37.25 2.252 1 98.31 214 LEU B CA 1
ATOM 4909 C C . LEU B 1 214 ? -0.324 38.75 2.332 1 98.31 214 LEU B C 1
ATOM 4911 O O . LEU B 1 214 ? -0.569 39.344 3.385 1 98.31 214 LEU B O 1
ATOM 4915 N N . ASP B 1 215 ? 0.042 39.344 1.268 1 97.38 215 ASP B N 1
ATOM 4916 C CA . ASP B 1 215 ? 0.098 40.812 1.227 1 97.38 215 ASP B CA 1
ATOM 4917 C C . ASP B 1 215 ? -1.289 41.406 0.998 1 97.38 215 ASP B C 1
ATOM 4919 O O . ASP B 1 215 ? -1.73 42.281 1.755 1 97.38 215 ASP B O 1
ATOM 4923 N N . ASP B 1 216 ? -2.025 40.875 0.013 1 96.81 216 ASP B N 1
ATOM 4924 C CA . ASP B 1 216 ? -3.285 41.531 -0.345 1 96.81 216 ASP B CA 1
ATOM 4925 C C . ASP B 1 216 ? -4.469 40.594 -0.117 1 96.81 216 ASP B C 1
ATOM 4927 O O . ASP B 1 216 ? -5.625 41 -0.273 1 96.81 216 ASP B O 1
ATOM 4931 N N . GLY B 1 217 ? -4.23 39.344 0.185 1 97.12 217 GLY B N 1
ATOM 4932 C CA . GLY B 1 217 ? -5.285 38.406 0.563 1 97.12 217 GLY B CA 1
ATOM 4933 C C . GLY B 1 217 ? -5.902 37.688 -0.622 1 97.12 217 GLY B C 1
ATOM 4934 O O . GLY B 1 217 ? -6.801 36.875 -0.455 1 97.12 217 GLY B O 1
ATOM 4935 N N . SER B 1 218 ? -5.391 37.969 -1.845 1 97.25 218 SER B N 1
ATOM 4936 C CA . SER B 1 218 ? -5.938 37.281 -3.008 1 97.25 218 SER B CA 1
ATOM 4937 C C . SER B 1 218 ? -5.59 35.781 -2.98 1 97.25 218 SER B C 1
ATOM 4939 O O . SER B 1 218 ? -4.543 35.406 -2.463 1 97.25 218 SER B O 1
ATOM 4941 N N . ALA B 1 219 ? -6.5 35 -3.514 1 98 219 ALA B N 1
ATOM 4942 C CA . ALA B 1 219 ? -6.305 33.562 -3.539 1 98 219 ALA B CA 1
ATOM 4943 C C . ALA B 1 219 ? -6.391 33 -4.965 1 98 219 ALA B C 1
ATOM 4945 O O . ALA B 1 219 ? -7.148 33.531 -5.789 1 98 219 ALA B O 1
ATOM 4946 N N . LEU B 1 220 ? -5.594 32.031 -5.254 1 97.88 220 LEU B N 1
ATOM 4947 C CA . LEU B 1 220 ? -5.531 31.359 -6.559 1 97.88 220 LEU B CA 1
ATOM 4948 C C . LEU B 1 220 ? -5.688 29.859 -6.418 1 97.88 220 LEU B C 1
ATOM 4950 O O . LEU B 1 220 ? -5.043 29.234 -5.566 1 97.88 220 LEU B O 1
ATOM 4954 N N . ARG B 1 221 ? -6.617 29.219 -7.203 1 98.31 221 ARG B N 1
ATOM 4955 C CA . ARG B 1 221 ? -6.797 27.766 -7.266 1 98.31 221 ARG B CA 1
ATOM 4956 C C . ARG B 1 221 ? -6.148 27.188 -8.516 1 98.31 221 ARG B C 1
ATOM 4958 O O . ARG B 1 221 ? -6.391 27.672 -9.625 1 98.31 221 ARG B O 1
ATOM 4965 N N . ARG B 1 222 ? -5.336 26.172 -8.344 1 98.69 222 ARG B N 1
ATOM 4966 C CA . ARG B 1 222 ? -4.637 25.516 -9.453 1 98.69 222 ARG B CA 1
ATOM 4967 C C . ARG B 1 222 ? -4.844 24.016 -9.422 1 98.69 222 ARG B C 1
ATOM 4969 O O . ARG B 1 222 ? -5.172 23.453 -8.383 1 98.69 222 ARG B O 1
ATOM 4976 N N . LEU B 1 223 ? -4.719 23.328 -10.609 1 98.81 223 LEU B N 1
ATOM 4977 C CA . LEU B 1 223 ? -4.707 21.875 -10.781 1 98.81 223 LEU B CA 1
ATOM 4978 C C . LEU B 1 223 ? -6.055 21.266 -10.398 1 98.81 223 LEU B C 1
ATOM 4980 O O . LEU B 1 223 ? -6.113 20.141 -9.914 1 98.81 223 LEU B O 1
ATOM 4984 N N . PHE B 1 224 ? -7.117 22.031 -10.547 1 98.56 224 PHE B N 1
ATOM 4985 C CA . PHE B 1 224 ? -8.453 21.578 -10.188 1 98.56 224 PHE B CA 1
ATOM 4986 C C . PHE B 1 224 ? -8.836 20.328 -10.969 1 98.56 224 PHE B C 1
ATOM 4988 O O . PHE B 1 224 ? -8.742 20.312 -12.195 1 98.56 224 PHE B O 1
ATOM 4995 N N . ASN B 1 225 ? -9.203 19.297 -10.25 1 98.31 225 ASN B N 1
ATOM 4996 C CA . ASN B 1 225 ? -9.789 18.078 -10.766 1 98.31 225 ASN B CA 1
ATOM 4997 C C . ASN B 1 225 ? -8.805 17.312 -11.648 1 98.31 225 ASN B C 1
ATOM 4999 O O . ASN B 1 225 ? -9.211 16.547 -12.531 1 98.31 225 ASN B O 1
ATOM 5003 N N . THR B 1 226 ? -7.52 17.484 -11.453 1 98.56 226 THR B N 1
ATOM 5004 C CA . THR B 1 226 ? -6.512 16.734 -12.188 1 98.56 226 THR B CA 1
ATOM 5005 C C . THR B 1 226 ? -6.113 15.469 -11.43 1 98.56 226 THR B C 1
ATOM 5007 O O . THR B 1 226 ? -6.367 15.352 -10.227 1 98.56 226 THR B O 1
ATOM 5010 N N . SER B 1 227 ? -5.434 14.547 -12.125 1 97.5 227 SER B N 1
ATOM 5011 C CA . SER B 1 227 ? -5.047 13.266 -11.539 1 97.5 227 SER B CA 1
ATOM 5012 C C . SER B 1 227 ? -3.943 13.445 -10.5 1 97.5 227 SER B C 1
ATOM 5014 O O . SER B 1 227 ? -3.74 12.586 -9.648 1 97.5 227 SER B O 1
ATOM 5016 N N . VAL B 1 228 ? -3.213 14.57 -10.516 1 98.5 228 VAL B N 1
ATOM 5017 C CA . VAL B 1 228 ? -2.064 14.742 -9.633 1 98.5 228 VAL B CA 1
ATOM 5018 C C . VAL B 1 228 ? -2.537 15.211 -8.258 1 98.5 228 VAL B C 1
ATOM 5020 O O . VAL B 1 228 ? -1.744 15.289 -7.32 1 98.5 228 VAL B O 1
ATOM 5023 N N . VAL B 1 229 ? -3.871 15.523 -8.125 1 98.56 229 VAL B N 1
ATOM 5024 C CA . VAL B 1 229 ? -4.383 15.922 -6.82 1 98.56 229 VAL B CA 1
ATOM 5025 C C . VAL B 1 229 ? -5.508 14.984 -6.395 1 98.56 229 VAL B C 1
ATOM 5027 O O . VAL B 1 229 ? -5.785 14.836 -5.203 1 98.56 229 VAL B O 1
ATOM 5030 N N . ARG B 1 230 ? -6.172 14.32 -7.27 1 98.44 230 ARG B N 1
ATOM 5031 C CA . ARG B 1 230 ? -7.324 13.484 -6.957 1 98.44 230 ARG B CA 1
ATOM 5032 C C . ARG B 1 230 ? -6.879 12.141 -6.379 1 98.44 230 ARG B C 1
ATOM 5034 O O . ARG B 1 230 ? -5.801 11.648 -6.703 1 98.44 230 ARG B O 1
ATOM 5041 N N . ALA B 1 231 ? -7.742 11.523 -5.645 1 97.81 231 ALA B N 1
ATOM 5042 C CA . ALA B 1 231 ? -7.555 10.18 -5.098 1 97.81 231 ALA B CA 1
ATOM 5043 C C . ALA B 1 231 ? -7.547 9.133 -6.211 1 97.81 231 ALA B C 1
ATOM 5045 O O . ALA B 1 231 ? -8.023 9.398 -7.32 1 97.81 231 ALA B O 1
ATOM 5046 N N . ASP B 1 232 ? -6.93 7.98 -5.918 1 96.44 232 ASP B N 1
ATOM 5047 C CA . ASP B 1 232 ? -7.035 6.852 -6.832 1 96.44 232 ASP B CA 1
ATOM 5048 C C . ASP B 1 232 ? -8.469 6.332 -6.906 1 96.44 232 ASP B C 1
ATOM 5050 O O . ASP B 1 232 ? -9.164 6.27 -5.887 1 96.44 232 ASP B O 1
ATOM 5054 N N . GLU B 1 233 ? -8.828 5.938 -8.086 1 93.75 233 GLU B N 1
ATOM 5055 C CA . GLU B 1 233 ? -10.156 5.348 -8.25 1 93.75 233 GLU B CA 1
ATOM 5056 C C . GLU B 1 233 ? -10.281 4.043 -7.473 1 93.75 233 GLU B C 1
ATOM 5058 O O . GLU B 1 233 ? -9.391 3.189 -7.531 1 93.75 233 GLU B O 1
ATOM 5063 N N . ASN B 1 234 ? -11.375 3.902 -6.684 1 96.25 234 ASN B N 1
ATOM 5064 C CA . ASN B 1 234 ? -11.656 2.699 -5.91 1 96.25 234 ASN B CA 1
ATOM 5065 C C . ASN B 1 234 ? -10.492 2.32 -5.008 1 96.25 234 ASN B C 1
ATOM 5067 O O . ASN B 1 234 ? -10.125 1.146 -4.918 1 96.25 234 ASN B O 1
ATOM 5071 N N . TYR B 1 235 ? -9.969 3.303 -4.398 1 97.12 235 TYR B N 1
ATOM 5072 C CA . TYR B 1 235 ? -8.828 3.146 -3.496 1 97.12 235 TYR B CA 1
ATOM 5073 C C . TYR B 1 235 ? -9.18 2.227 -2.332 1 97.12 235 TYR B C 1
ATOM 5075 O O . TYR B 1 235 ? -10.25 2.352 -1.734 1 97.12 235 TYR B O 1
ATOM 5083 N N . VAL B 1 236 ? -8.32 1.293 -2.057 1 97.75 236 VAL B N 1
ATOM 5084 C CA . VAL B 1 236 ? -8.344 0.498 -0.833 1 97.75 236 VAL B CA 1
ATOM 5085 C C . VAL B 1 236 ? -6.977 0.557 -0.152 1 97.75 236 VAL B C 1
ATOM 5087 O O . VAL B 1 236 ? -5.988 0.045 -0.684 1 97.75 236 VAL B O 1
ATOM 5090 N N . GLY B 1 237 ? -6.914 1.247 0.936 1 96.31 237 GLY B N 1
ATOM 5091 C CA . GLY B 1 237 ? -5.715 1.258 1.758 1 96.31 237 GLY B CA 1
ATOM 5092 C C . GLY B 1 237 ? -5.699 0.164 2.809 1 96.31 237 GLY B C 1
ATOM 5093 O O . GLY B 1 237 ? -6.574 -0.704 2.82 1 96.31 237 GLY B O 1
ATOM 5094 N N . SER B 1 238 ? -4.656 0.131 3.549 1 96 238 SER B N 1
ATOM 5095 C CA . SER B 1 238 ? -4.516 -0.794 4.668 1 96 238 SER B CA 1
ATOM 5096 C C . SER B 1 238 ? -4.098 -0.064 5.941 1 96 238 SER B C 1
ATOM 5098 O O . SER B 1 238 ? -3.254 0.834 5.898 1 96 238 SER B O 1
ATOM 5100 N N . TYR B 1 239 ? -4.734 -0.324 7.039 1 95.44 239 TYR B N 1
ATOM 5101 C CA . TYR B 1 239 ? -4.359 0.17 8.359 1 95.44 239 TYR B CA 1
ATOM 5102 C C . TYR B 1 239 ? -4.125 -0.982 9.328 1 95.44 239 TYR B C 1
ATOM 5104 O O . TYR B 1 239 ? -5.051 -1.725 9.656 1 95.44 239 TYR B O 1
ATOM 5112 N N . ASP B 1 240 ? -2.85 -1.05 9.75 1 92.25 240 ASP B N 1
ATOM 5113 C CA . ASP B 1 240 ? -2.43 -2.15 10.617 1 92.25 240 ASP B CA 1
ATOM 5114 C C . ASP B 1 240 ? -2.846 -3.498 10.023 1 92.25 240 ASP B C 1
ATOM 5116 O O . ASP B 1 240 ? -3.367 -4.355 10.734 1 92.25 240 ASP B O 1
ATOM 5120 N N . GLY B 1 241 ? -2.738 -3.596 8.703 1 93.81 241 GLY B N 1
ATOM 5121 C CA . GLY B 1 241 ? -2.977 -4.832 7.98 1 93.81 241 GLY B CA 1
ATOM 5122 C C . GLY B 1 241 ? -4.434 -5.031 7.602 1 93.81 241 GLY B C 1
ATOM 5123 O O . GLY B 1 241 ? -4.781 -6.016 6.945 1 93.81 241 GLY B O 1
ATOM 5124 N N . GLN B 1 242 ? -5.285 -4.141 7.98 1 95.56 242 GLN B N 1
ATOM 5125 C CA . GLN B 1 242 ? -6.707 -4.262 7.684 1 95.56 242 GLN B CA 1
ATOM 5126 C C . GLN B 1 242 ? -7.105 -3.363 6.516 1 95.56 242 GLN B C 1
ATOM 5128 O O . GLN B 1 242 ? -6.844 -2.16 6.531 1 95.56 242 GLN B O 1
ATOM 5133 N N . PRO B 1 243 ? -7.762 -3.945 5.469 1 97 243 PRO B N 1
ATOM 5134 C CA . PRO B 1 243 ? -8.266 -3.104 4.383 1 97 243 PRO B CA 1
ATOM 5135 C C . PRO B 1 243 ? -9.289 -2.072 4.859 1 97 243 PRO B C 1
ATOM 5137 O O . PRO B 1 243 ? -10.102 -2.367 5.734 1 97 243 PRO B O 1
ATOM 5140 N N . ILE B 1 244 ? -9.242 -0.912 4.18 1 95.5 244 ILE B N 1
ATOM 5141 C CA . ILE B 1 244 ? -10.07 0.202 4.633 1 95.5 244 ILE B CA 1
ATOM 5142 C C . ILE B 1 244 ? -11.102 0.546 3.561 1 95.5 244 ILE B C 1
ATOM 5144 O O . ILE B 1 244 ? -10.773 0.647 2.377 1 95.5 244 ILE B O 1
ATOM 5148 N N . TYR B 1 245 ? -12.344 0.694 3.932 1 97.88 245 TYR B N 1
ATOM 5149 C CA . TYR B 1 245 ? -13.453 1.222 3.146 1 97.88 245 TYR B CA 1
ATOM 5150 C C . TYR B 1 245 ? -14.156 2.35 3.889 1 97.88 245 TYR B C 1
ATOM 5152 O O . TYR B 1 245 ? -13.898 2.582 5.07 1 97.88 245 TYR B O 1
ATOM 5160 N N . THR B 1 246 ? -14.93 3.098 3.195 1 97.31 246 THR B N 1
ATOM 5161 C CA . THR B 1 246 ? -15.867 3.994 3.865 1 97.31 246 THR B CA 1
ATOM 5162 C C . THR B 1 246 ? -17.25 3.357 3.963 1 97.31 246 THR B C 1
ATOM 5164 O O . THR B 1 246 ? -17.609 2.518 3.137 1 97.31 246 THR B O 1
ATOM 5167 N N . TRP B 1 247 ? -17.922 3.791 4.984 1 97.25 247 TRP B N 1
ATOM 5168 C CA . TRP B 1 247 ? -19.219 3.201 5.242 1 97.25 247 TRP B CA 1
ATOM 5169 C C . TRP B 1 247 ? -20.234 4.27 5.664 1 97.25 247 TRP B C 1
ATOM 5171 O O . TRP B 1 247 ? -19.875 5.234 6.344 1 97.25 247 TRP B O 1
ATOM 5181 N N . ASN B 1 248 ? -21.375 4.246 5.312 1 96.12 248 ASN B N 1
ATOM 5182 C CA . ASN B 1 248 ? -22.594 4.824 5.859 1 96.12 248 ASN B CA 1
ATOM 5183 C C . ASN B 1 248 ? -23.594 3.742 6.246 1 96.12 248 ASN B C 1
ATOM 5185 O O . ASN B 1 248 ? -24.469 3.375 5.449 1 96.12 248 ASN B O 1
ATOM 5189 N N . GLY B 1 249 ? -23.453 3.311 7.504 1 97 249 GLY B N 1
ATOM 5190 C CA . GLY B 1 249 ? -24.094 2.061 7.875 1 97 249 GLY B CA 1
ATOM 5191 C C . GLY B 1 249 ? -23.531 0.859 7.141 1 97 249 GLY B C 1
ATOM 5192 O O . GLY B 1 249 ? -22.375 0.478 7.355 1 97 249 GLY B O 1
ATOM 5193 N N . THR B 1 250 ? -24.375 0.314 6.184 1 97.44 250 THR B N 1
ATOM 5194 C CA . THR B 1 250 ? -23.953 -0.856 5.418 1 97.44 250 THR B CA 1
ATOM 5195 C C . THR B 1 250 ? -23.672 -0.478 3.967 1 97.44 250 THR B C 1
ATOM 5197 O O . THR B 1 250 ? -23.406 -1.348 3.135 1 97.44 250 THR B O 1
ATOM 5200 N N . LYS B 1 251 ? -23.797 0.804 3.656 1 97.94 251 LYS B N 1
ATOM 5201 C CA . LYS B 1 251 ? -23.438 1.278 2.322 1 97.94 251 LYS B CA 1
ATOM 5202 C C . LYS B 1 251 ? -21.922 1.46 2.191 1 97.94 251 LYS B C 1
ATOM 5204 O O . LYS B 1 251 ? -21.328 2.229 2.939 1 97.94 251 LYS B O 1
ATOM 5209 N N . LYS B 1 252 ? -21.344 0.784 1.251 1 97.81 252 LYS B N 1
ATOM 5210 C CA . LYS B 1 252 ? -19.906 0.752 1.054 1 97.81 252 LYS B CA 1
ATOM 5211 C C . LYS B 1 252 ? -19.453 1.869 0.117 1 97.81 252 LYS B C 1
ATOM 5213 O O . LYS B 1 252 ? -20.125 2.164 -0.874 1 97.81 252 LYS B O 1
ATOM 5218 N N . GLY B 1 253 ? -18.359 2.475 0.42 1 97.25 253 GLY B N 1
ATOM 5219 C CA . GLY B 1 253 ? -17.641 3.395 -0.457 1 97.25 253 GLY B CA 1
ATOM 5220 C C . GLY B 1 253 ? -16.141 3.289 -0.343 1 97.25 253 GLY B C 1
ATOM 5221 O O . GLY B 1 253 ? -15.625 2.357 0.276 1 97.25 253 GLY B O 1
ATOM 5222 N N . HIS B 1 254 ? -15.477 4.113 -1.045 1 97.44 254 HIS B N 1
ATOM 5223 C CA . HIS B 1 254 ? -14.023 4.223 -1.002 1 97.44 254 HIS B CA 1
ATOM 5224 C C . HIS B 1 254 ? -13.586 5.602 -0.524 1 97.44 254 HIS B C 1
ATOM 5226 O O . HIS B 1 254 ? -14.297 6.586 -0.723 1 97.44 254 HIS B O 1
ATOM 5232 N N . LEU B 1 255 ? -12.461 5.613 0.168 1 96.19 255 LEU B N 1
ATOM 5233 C CA . LEU B 1 255 ? -11.875 6.879 0.596 1 96.19 255 LEU B CA 1
ATOM 5234 C C . LEU B 1 255 ? -11.5 7.738 -0.606 1 96.19 255 LEU B C 1
ATOM 5236 O O . LEU B 1 255 ? -10.906 7.242 -1.566 1 96.19 255 LEU B O 1
ATOM 5240 N N . THR B 1 256 ? -11.836 9.055 -0.566 1 95.62 256 THR B N 1
ATOM 5241 C CA . THR B 1 256 ? -11.562 9.945 -1.684 1 95.62 256 THR B CA 1
ATOM 5242 C C . THR B 1 256 ? -10.789 11.18 -1.215 1 95.62 256 THR B C 1
ATOM 5244 O O . THR B 1 256 ? -10.688 12.164 -1.94 1 95.62 256 THR B O 1
ATOM 5247 N N . THR B 1 257 ? -10.344 11.156 0.076 1 96.31 257 THR B N 1
ATOM 5248 C CA . THR B 1 257 ? -9.516 12.273 0.499 1 96.31 257 THR B CA 1
ATOM 5249 C C . THR B 1 257 ? -8.344 12.469 -0.452 1 96.31 257 THR B C 1
ATOM 5251 O O . THR B 1 257 ? -7.555 11.547 -0.668 1 96.31 257 THR B O 1
ATOM 5254 N N . ALA B 1 258 ? -8.258 13.602 -1.007 1 97.5 258 ALA B N 1
ATOM 5255 C CA . ALA B 1 258 ? -7.359 13.891 -2.121 1 97.5 258 ALA B CA 1
ATOM 5256 C C . ALA B 1 258 ? -6.07 14.547 -1.632 1 97.5 258 ALA B C 1
ATOM 5258 O O . ALA B 1 258 ? -5.434 14.055 -0.696 1 97.5 258 ALA B O 1
ATOM 5259 N N . ALA B 1 259 ? -5.621 15.617 -2.273 1 98.19 259 ALA B N 1
ATOM 5260 C CA . ALA B 1 259 ? -4.422 16.297 -1.793 1 98.19 259 ALA B CA 1
ATOM 5261 C C . ALA B 1 259 ? -4.559 16.672 -0.32 1 98.19 259 ALA B C 1
ATOM 5263 O O . ALA B 1 259 ? -5.602 17.172 0.108 1 98.19 259 ALA B O 1
ATOM 5264 N N . ASP B 1 260 ? -3.494 16.406 0.395 1 97.56 260 ASP B N 1
ATOM 5265 C CA . ASP B 1 260 ? -3.617 16.547 1.844 1 97.56 260 ASP B CA 1
ATOM 5266 C C . ASP B 1 260 ? -2.303 17 2.467 1 97.56 260 ASP B C 1
ATOM 5268 O O . ASP B 1 260 ? -2.021 18.203 2.516 1 97.56 260 ASP B O 1
ATOM 5272 N N . GLY B 1 261 ? -1.324 16.078 2.736 1 97.44 261 GLY B N 1
ATOM 5273 C CA . GLY B 1 261 ? -0.046 16.453 3.316 1 97.44 261 GLY B CA 1
ATOM 5274 C C . GLY B 1 261 ? 0.773 17.359 2.42 1 97.44 261 GLY B C 1
ATOM 5275 O O . GLY B 1 261 ? 0.833 17.156 1.206 1 97.44 261 GLY B O 1
ATOM 5276 N N . VAL B 1 262 ? 1.385 18.438 3.049 1 98.12 262 VAL B N 1
ATOM 5277 C CA . VAL B 1 262 ? 2.168 19.375 2.254 1 98.12 262 VAL B CA 1
ATOM 5278 C C . VAL B 1 262 ? 3.455 19.734 2.994 1 98.12 262 VAL B C 1
ATOM 5280 O O . VAL B 1 262 ? 3.514 19.641 4.223 1 98.12 262 VAL B O 1
ATOM 5283 N N . ALA B 1 263 ? 4.457 20.125 2.25 1 98.12 263 ALA B N 1
ATOM 5284 C CA . ALA B 1 263 ? 5.742 20.531 2.807 1 98.12 263 ALA B CA 1
ATOM 5285 C C . ALA B 1 263 ? 6.43 21.562 1.906 1 98.12 263 ALA B C 1
ATOM 5287 O O . ALA B 1 263 ? 6.242 21.547 0.688 1 98.12 263 ALA B O 1
ATOM 5288 N N . LEU B 1 264 ? 7.152 22.438 2.518 1 96.81 264 LEU B N 1
ATOM 5289 C CA . LEU B 1 264 ? 8.016 23.422 1.875 1 96.81 264 LEU B CA 1
ATOM 5290 C C . LEU B 1 264 ? 9.461 23.266 2.35 1 96.81 264 LEU B C 1
ATOM 5292 O O . LEU B 1 264 ? 9.922 24.031 3.197 1 96.81 264 LEU B O 1
ATOM 5296 N N . PRO B 1 265 ? 10.156 22.359 1.754 1 92.62 265 PRO B N 1
ATOM 5297 C CA . PRO B 1 265 ? 11.539 22.219 2.203 1 92.62 265 PRO B CA 1
ATOM 5298 C C . PRO B 1 265 ? 12.383 23.453 1.873 1 92.62 265 PRO B C 1
ATOM 5300 O O . PRO B 1 265 ? 12.164 24.094 0.847 1 92.62 265 PRO B O 1
ATOM 5303 N N . THR B 1 266 ? 13.328 23.719 2.756 1 82.94 266 THR B N 1
ATOM 5304 C CA . THR B 1 266 ? 14.234 24.844 2.545 1 82.94 266 THR B CA 1
ATOM 5305 C C . THR B 1 266 ? 15.039 24.672 1.261 1 82.94 266 THR B C 1
ATOM 5307 O O . THR B 1 266 ? 15.422 23.547 0.919 1 82.94 266 THR B O 1
ATOM 5310 N N . SER B 1 267 ? 15.344 25.688 0.666 1 78.69 267 SER B N 1
ATOM 5311 C CA . SER B 1 267 ? 16.312 25.812 -0.416 1 78.69 267 SER B CA 1
ATOM 5312 C C . SER B 1 267 ? 15.859 25.047 -1.659 1 78.69 267 SER B C 1
ATOM 5314 O O . SER B 1 267 ? 16.609 24.938 -2.631 1 78.69 267 SER B O 1
ATOM 5316 N N . SER B 1 268 ? 14.703 24.531 -1.688 1 83.38 268 SER B N 1
ATOM 5317 C CA . SER B 1 268 ? 14.281 23.812 -2.889 1 83.38 268 SER B CA 1
ATOM 5318 C C . SER B 1 268 ? 13.484 24.734 -3.818 1 83.38 268 SER B C 1
ATOM 5320 O O . SER B 1 268 ? 13.5 24.547 -5.035 1 83.38 268 SER B O 1
ATOM 5322 N N . GLY B 1 269 ? 12.766 25.672 -3.188 1 93.81 269 GLY B N 1
ATOM 5323 C CA . GLY B 1 269 ? 11.836 26.469 -3.961 1 93.81 269 GLY B CA 1
ATOM 5324 C C . GLY B 1 269 ? 10.617 25.688 -4.418 1 93.81 269 GLY B C 1
ATOM 5325 O O . GLY B 1 269 ? 9.812 26.188 -5.203 1 93.81 269 GLY B O 1
ATOM 5326 N N . ASN B 1 270 ? 10.484 24.453 -3.971 1 97.81 270 ASN B N 1
ATOM 5327 C CA . ASN B 1 270 ? 9.406 23.578 -4.418 1 97.81 270 ASN B CA 1
ATOM 5328 C C . ASN B 1 270 ? 8.344 23.391 -3.334 1 97.81 270 ASN B C 1
ATOM 5330 O O . ASN B 1 270 ? 8.641 23.531 -2.145 1 97.81 270 ASN B O 1
ATOM 5334 N N . PHE B 1 271 ? 7.133 23.203 -3.766 1 98.38 271 PHE B N 1
ATOM 5335 C CA . PHE B 1 271 ? 5.988 22.828 -2.945 1 98.38 271 PHE B CA 1
ATOM 5336 C C . PHE B 1 271 ? 5.637 21.359 -3.158 1 98.38 271 PHE B C 1
ATOM 5338 O O . PHE B 1 271 ? 5.379 20.938 -4.285 1 98.38 271 PHE B O 1
ATOM 5345 N N . TYR B 1 272 ? 5.684 20.578 -2.066 1 98.62 272 TYR B N 1
ATOM 5346 C CA . TYR B 1 272 ? 5.379 19.156 -2.119 1 98.62 272 TYR B CA 1
ATOM 5347 C C . TYR B 1 272 ? 3.984 18.875 -1.575 1 98.62 272 TYR B C 1
ATOM 5349 O O . TYR B 1 272 ? 3.561 19.484 -0.591 1 98.62 272 TYR B O 1
ATOM 5357 N N . TRP B 1 273 ? 3.312 17.922 -2.205 1 98.44 273 TRP B N 1
ATOM 5358 C CA . TRP B 1 273 ? 2.057 17.453 -1.634 1 98.44 273 TRP B CA 1
ATOM 5359 C C . TRP B 1 273 ? 1.89 15.945 -1.861 1 98.44 273 TRP B C 1
ATOM 5361 O O . TRP B 1 273 ? 2.447 15.391 -2.811 1 98.44 273 TRP B O 1
ATOM 5371 N N . GLY B 1 274 ? 1.243 15.312 -0.913 1 98.12 274 GLY B N 1
ATOM 5372 C CA . GLY B 1 274 ? 0.779 13.945 -1.074 1 98.12 274 GLY B CA 1
ATOM 5373 C C . GLY B 1 274 ? -0.712 13.844 -1.335 1 98.12 274 GLY B C 1
ATOM 5374 O O . GLY B 1 274 ? -1.462 14.773 -1.04 1 98.12 274 GLY B O 1
ATOM 5375 N N . VAL B 1 275 ? -1.163 12.812 -1.971 1 97.88 275 VAL B N 1
ATOM 5376 C CA . VAL B 1 275 ? -2.574 12.469 -2.115 1 97.88 275 VAL B CA 1
ATOM 5377 C C . VAL B 1 275 ? -2.943 11.375 -1.118 1 97.88 275 VAL B C 1
ATOM 5379 O O . VAL B 1 275 ? -2.455 10.25 -1.217 1 97.88 275 VAL B O 1
ATOM 5382 N N . LEU B 1 276 ? -3.789 11.664 -0.166 1 97.69 276 LEU B N 1
ATOM 5383 C CA . LEU B 1 276 ? -3.994 10.781 0.973 1 97.69 276 LEU B CA 1
ATOM 5384 C C . LEU B 1 276 ? -4.512 9.422 0.515 1 97.69 276 LEU B C 1
ATOM 5386 O O . LEU B 1 276 ? -3.922 8.383 0.837 1 97.69 276 LEU B O 1
ATOM 5390 N N . ALA B 1 277 ? -5.637 9.375 -0.244 1 97.5 277 ALA B N 1
ATOM 5391 C CA . ALA B 1 277 ? -6.188 8.117 -0.729 1 97.5 277 ALA B CA 1
ATOM 5392 C C . ALA B 1 277 ? -5.469 7.648 -1.991 1 97.5 277 ALA B C 1
ATOM 5394 O O . ALA B 1 277 ? -6.094 7.461 -3.037 1 97.5 277 ALA B O 1
ATOM 5395 N N . SER B 1 278 ? -4.246 7.594 -1.92 1 97 278 SER B N 1
ATOM 5396 C CA . SER B 1 278 ? -3.285 7.148 -2.926 1 97 278 SER B CA 1
ATOM 5397 C C . SER B 1 278 ? -1.941 6.805 -2.295 1 97 278 SER B C 1
ATOM 5399 O O . SER B 1 278 ? -1.821 6.75 -1.069 1 97 278 SER B O 1
ATOM 5401 N N . ARG B 1 279 ? -0.97 6.523 -3.111 1 97.25 279 ARG B N 1
ATOM 5402 C CA . ARG B 1 279 ? 0.411 6.355 -2.672 1 97.25 279 ARG B CA 1
ATOM 5403 C C . ARG B 1 279 ? 1.339 7.32 -3.404 1 97.25 279 ARG B C 1
ATOM 5405 O O . ARG B 1 279 ? 2.562 7.176 -3.348 1 97.25 279 ARG B O 1
ATOM 5412 N N . ARG B 1 280 ? 0.739 8.297 -4.027 1 97.44 280 ARG B N 1
ATOM 5413 C CA . ARG B 1 280 ? 1.467 9.227 -4.883 1 97.44 280 ARG B CA 1
ATOM 5414 C C . ARG B 1 280 ? 1.765 10.531 -4.145 1 97.44 280 ARG B C 1
ATOM 5416 O O . ARG B 1 280 ? 0.977 10.969 -3.305 1 97.44 280 ARG B O 1
ATOM 5423 N N . PHE B 1 281 ? 2.861 11.102 -4.473 1 98.25 281 PHE B N 1
ATOM 5424 C CA . PHE B 1 281 ? 3.201 12.469 -4.078 1 98.25 281 PHE B CA 1
ATOM 5425 C C . PHE B 1 281 ? 3.891 13.203 -5.219 1 98.25 281 PHE B C 1
ATOM 5427 O O . PHE B 1 281 ? 4.367 12.586 -6.168 1 98.25 281 PHE B O 1
ATOM 5434 N N . TYR B 1 282 ? 3.893 14.523 -5.137 1 98.62 282 TYR B N 1
ATOM 5435 C CA . TYR B 1 282 ? 4.352 15.391 -6.215 1 98.62 282 TYR B CA 1
ATOM 5436 C C . TYR B 1 282 ? 5 16.656 -5.664 1 98.62 282 TYR B C 1
ATOM 5438 O O . TYR B 1 282 ? 4.934 16.922 -4.461 1 98.62 282 TYR B O 1
ATOM 5446 N N . TYR B 1 283 ? 5.641 17.328 -6.566 1 98.62 283 TYR B N 1
ATOM 5447 C CA . TYR B 1 283 ? 6.059 18.672 -6.223 1 98.62 283 TYR B CA 1
ATOM 5448 C C . TYR B 1 283 ? 6.051 19.578 -7.449 1 98.62 283 TYR B C 1
ATOM 5450 O O . TYR B 1 283 ? 5.965 19.094 -8.578 1 98.62 283 TYR B O 1
ATOM 5458 N N . ILE B 1 284 ? 6.121 20.859 -7.199 1 98.75 284 ILE B N 1
ATOM 5459 C CA . ILE B 1 284 ? 6.141 21.891 -8.227 1 98.75 284 ILE B CA 1
ATOM 5460 C C . ILE B 1 284 ? 6.883 23.109 -7.707 1 98.75 284 ILE B C 1
ATOM 5462 O O . ILE B 1 284 ? 6.945 23.344 -6.496 1 98.75 284 ILE B O 1
ATOM 5466 N N . SER B 1 285 ? 7.41 23.875 -8.625 1 98.25 285 SER B N 1
ATOM 5467 C CA . SER B 1 285 ? 7.984 25.172 -8.25 1 98.25 285 SER B CA 1
ATOM 5468 C C . SER B 1 285 ? 6.938 26.062 -7.594 1 98.25 285 SER B C 1
ATOM 5470 O O . SER B 1 285 ? 5.848 26.25 -8.133 1 98.25 285 SER B O 1
ATOM 5472 N N . GLN B 1 286 ? 7.328 26.688 -6.422 1 98.19 286 GLN B N 1
ATOM 5473 C CA . GLN B 1 286 ? 6.438 27.641 -5.762 1 98.19 286 GLN B CA 1
ATOM 5474 C C . GLN B 1 286 ? 6.137 28.828 -6.664 1 98.19 286 GLN B C 1
ATOM 5476 O O . GLN B 1 286 ? 4.988 29.281 -6.746 1 98.19 286 GLN B O 1
ATOM 5481 N N . GLU B 1 287 ? 7.125 29.297 -7.367 1 97.88 287 GLU B N 1
ATOM 5482 C CA . GLU B 1 287 ? 6.984 30.469 -8.242 1 97.88 287 GLU B CA 1
ATOM 5483 C C . GLU B 1 287 ? 5.973 30.203 -9.352 1 97.88 287 GLU B C 1
ATOM 5485 O O . GLU B 1 287 ? 5.16 31.078 -9.672 1 97.88 287 GLU B O 1
ATOM 5490 N N . ILE B 1 288 ? 6.012 29 -9.875 1 98.56 288 ILE B N 1
ATOM 5491 C CA . ILE B 1 288 ? 5.09 28.656 -10.953 1 98.56 288 ILE B CA 1
ATOM 5492 C C . ILE B 1 288 ? 3.67 28.547 -10.398 1 98.56 288 ILE B C 1
ATOM 5494 O O . ILE B 1 288 ? 2.719 29.047 -11.008 1 98.56 288 ILE B O 1
ATOM 5498 N N . LEU B 1 289 ? 3.545 27.969 -9.227 1 98.69 289 LEU B N 1
ATOM 5499 C CA . LEU B 1 289 ? 2.232 27.688 -8.656 1 98.69 289 LEU B CA 1
ATOM 5500 C C . LEU B 1 289 ? 1.507 28.984 -8.312 1 98.69 289 LEU B C 1
ATOM 5502 O O . LEU B 1 289 ? 0.285 29.078 -8.461 1 98.69 289 LEU B O 1
ATOM 5506 N N . VAL B 1 290 ? 2.254 30.062 -7.922 1 98.25 290 VAL B N 1
ATOM 5507 C CA . VAL B 1 290 ? 1.6 31.266 -7.43 1 98.25 290 VAL B CA 1
ATOM 5508 C C . VAL B 1 290 ? 1.463 32.281 -8.562 1 98.25 290 VAL B C 1
ATOM 5510 O O . VAL B 1 290 ? 0.874 33.344 -8.383 1 98.25 290 VAL B O 1
ATOM 5513 N N . ASP B 1 291 ? 1.965 32 -9.75 1 98.25 291 ASP B N 1
ATOM 5514 C CA . ASP B 1 291 ? 1.995 32.969 -10.844 1 98.25 291 ASP B CA 1
ATOM 5515 C C . ASP B 1 291 ? 0.641 33.031 -11.547 1 98.25 291 ASP B C 1
ATOM 5517 O O . ASP B 1 291 ? 0.261 32.125 -12.273 1 98.25 291 ASP B O 1
ATOM 5521 N N . PRO B 1 292 ? -0.041 34.156 -11.43 1 97.62 292 PRO B N 1
ATOM 5522 C CA . PRO B 1 292 ? -1.361 34.25 -12.055 1 97.62 292 PRO B CA 1
ATOM 5523 C C . PRO B 1 292 ? -1.286 34.312 -13.578 1 97.62 292 PRO B C 1
ATOM 5525 O O . PRO B 1 292 ? -2.307 34.188 -14.258 1 97.62 292 PRO B O 1
ATOM 5528 N N . ASN B 1 293 ? -0.13 34.469 -14.086 1 98.25 293 ASN B N 1
ATOM 5529 C CA . ASN B 1 293 ? 0.022 34.625 -15.531 1 98.25 293 ASN B CA 1
ATOM 5530 C C . ASN B 1 293 ? 0.264 33.25 -16.203 1 98.25 293 ASN B C 1
ATOM 5532 O O . ASN B 1 293 ? 0.273 33.156 -17.422 1 98.25 293 ASN B O 1
ATOM 5536 N N . LYS B 1 294 ? 0.519 32.188 -15.445 1 98.56 294 LYS B N 1
ATOM 5537 C CA . LYS B 1 294 ? 0.67 30.844 -16 1 98.56 294 LYS B CA 1
ATOM 5538 C C . LYS B 1 294 ? -0.689 30.219 -16.297 1 98.56 294 LYS B C 1
ATOM 5540 O O . LYS B 1 294 ? -1.627 30.359 -15.508 1 98.56 294 LYS B O 1
ATOM 5545 N N . THR B 1 295 ? -0.795 29.531 -17.469 1 98.5 295 THR B N 1
ATOM 5546 C CA . THR B 1 295 ? -2.008 28.781 -17.781 1 98.5 295 THR B CA 1
ATOM 5547 C C . THR B 1 295 ? -2.086 27.5 -16.953 1 98.5 295 THR B C 1
ATOM 5549 O O . THR B 1 295 ? -1.078 27.047 -16.406 1 98.5 295 THR B O 1
ATOM 5552 N N . GLU B 1 296 ? -3.301 26.953 -16.875 1 98.31 296 GLU B N 1
ATOM 5553 C CA . GLU B 1 296 ? -3.477 25.703 -16.156 1 98.31 296 GLU B CA 1
ATOM 5554 C C . GLU B 1 296 ? -2.633 24.578 -16.766 1 98.31 296 GLU B C 1
ATOM 5556 O O . GLU B 1 296 ? -2.098 23.734 -16.047 1 98.31 296 GLU B O 1
ATOM 5561 N N . ASP B 1 297 ? -2.498 24.594 -18.062 1 98.56 297 ASP B N 1
ATOM 5562 C CA . ASP B 1 297 ? -1.691 23.594 -18.75 1 98.56 297 ASP B CA 1
ATOM 5563 C C . ASP B 1 297 ? -0.215 23.734 -18.391 1 98.56 297 ASP B C 1
ATOM 5565 O O . ASP B 1 297 ? 0.485 22.734 -18.219 1 98.56 297 ASP B O 1
ATOM 5569 N N . GLU B 1 298 ? 0.248 24.953 -18.359 1 98.69 298 GLU B N 1
ATOM 5570 C CA . GLU B 1 298 ? 1.638 25.203 -17.984 1 98.69 298 GLU B CA 1
ATOM 5571 C C . GLU B 1 298 ? 1.919 24.75 -16.562 1 98.69 298 GLU B C 1
ATOM 5573 O O . GLU B 1 298 ? 2.977 24.172 -16.281 1 98.69 298 GLU B O 1
ATOM 5578 N N . VAL B 1 299 ? 0.976 25.016 -15.68 1 98.88 299 VAL B N 1
ATOM 5579 C CA . VAL B 1 299 ? 1.123 24.594 -14.289 1 98.88 299 VAL B CA 1
ATOM 5580 C C . VAL B 1 299 ? 1.146 23.078 -14.203 1 98.88 299 VAL B C 1
ATOM 5582 O O . VAL B 1 299 ? 2.02 22.5 -13.555 1 98.88 299 VAL B O 1
ATOM 5585 N N . LEU B 1 300 ? 0.221 22.406 -14.875 1 98.88 300 LEU B N 1
ATOM 5586 C CA . LEU B 1 300 ? 0.176 20.953 -14.859 1 98.88 300 LEU B CA 1
ATOM 5587 C C . LEU B 1 300 ? 1.466 20.359 -15.422 1 98.88 300 LEU B C 1
ATOM 5589 O O . LEU B 1 300 ? 1.996 19.391 -14.875 1 98.88 300 LEU B O 1
ATOM 5593 N N . ALA B 1 301 ? 2.002 20.922 -16.5 1 98.75 301 ALA B N 1
ATOM 5594 C CA . ALA B 1 301 ? 3.213 20.422 -17.156 1 98.75 301 ALA B CA 1
ATOM 5595 C C . ALA B 1 301 ? 4.43 20.578 -16.234 1 98.75 301 ALA B C 1
ATOM 5597 O O . ALA B 1 301 ? 5.418 19.859 -16.391 1 98.75 301 ALA B O 1
ATOM 5598 N N . ALA B 1 302 ? 4.34 21.547 -15.305 1 98.75 302 ALA B N 1
ATOM 5599 C CA . ALA B 1 302 ? 5.473 21.828 -14.422 1 98.75 302 ALA B CA 1
ATOM 5600 C C . ALA B 1 302 ? 5.496 20.891 -13.234 1 98.75 302 ALA B C 1
ATOM 5602 O O . ALA B 1 302 ? 6.48 20.828 -12.492 1 98.75 302 ALA B O 1
ATOM 5603 N N . VAL B 1 303 ? 4.445 20.109 -13.031 1 98.88 303 VAL B N 1
ATOM 5604 C CA . VAL B 1 303 ? 4.383 19.172 -11.906 1 98.88 303 VAL B CA 1
ATOM 5605 C C . VAL B 1 303 ? 5.426 18.078 -12.086 1 98.88 303 VAL B C 1
ATOM 5607 O O . VAL B 1 303 ? 5.59 17.531 -13.188 1 98.88 303 VAL B O 1
ATOM 5610 N N . GLN B 1 304 ? 6.152 17.797 -11.039 1 98.56 304 GLN B N 1
ATOM 5611 C CA . GLN B 1 304 ? 7.125 16.703 -11.031 1 98.56 304 GLN B CA 1
ATOM 5612 C C . GLN B 1 304 ? 6.578 15.484 -10.289 1 98.56 304 GLN B C 1
ATOM 5614 O O . GLN B 1 304 ? 5.91 15.625 -9.266 1 98.56 304 GLN B O 1
ATOM 5619 N N . ASN B 1 305 ? 6.844 14.328 -10.844 1 97.94 305 ASN B N 1
ATOM 5620 C CA . ASN B 1 305 ? 6.422 13.031 -10.305 1 97.94 305 ASN B CA 1
ATOM 5621 C C . ASN B 1 305 ? 7.621 12.188 -9.883 1 97.94 305 ASN B C 1
ATOM 5623 O O . ASN B 1 305 ? 8.266 11.555 -10.727 1 97.94 305 ASN B O 1
ATOM 5627 N N . PRO B 1 306 ? 7.918 12.102 -8.617 1 97.19 306 PRO B N 1
ATOM 5628 C CA . PRO B 1 306 ? 9.055 11.289 -8.156 1 97.19 306 PRO B CA 1
ATOM 5629 C C . PRO B 1 306 ? 8.703 9.805 -8.023 1 97.19 306 PRO B C 1
ATOM 5631 O O . PRO B 1 306 ? 9.547 9 -7.633 1 97.19 306 PRO B O 1
ATOM 5634 N N . GLY B 1 307 ? 7.488 9.414 -8.359 1 96.31 307 GLY B N 1
ATOM 5635 C CA . GLY B 1 307 ? 7.008 8.062 -8.102 1 96.31 307 GLY B CA 1
ATOM 5636 C C . GLY B 1 307 ? 6.164 7.957 -6.848 1 96.31 307 GLY B C 1
ATOM 5637 O O . GLY B 1 307 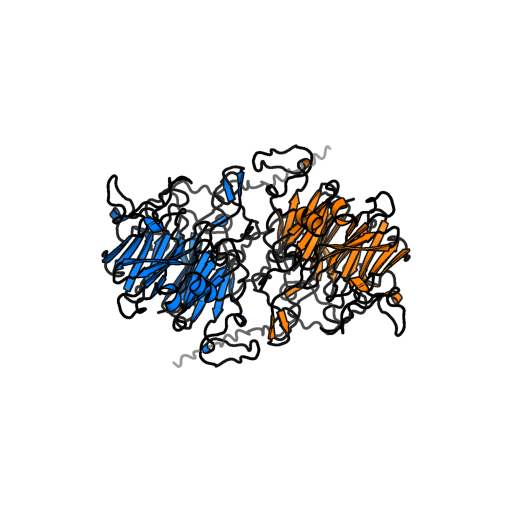? 5.797 8.977 -6.254 1 96.31 307 GLY B O 1
ATOM 5638 N N . GLN B 1 308 ? 5.82 6.73 -6.484 1 97.38 308 GLN B N 1
ATOM 5639 C CA . GLN B 1 308 ? 5.016 6.484 -5.293 1 97.38 308 GLN B CA 1
ATOM 5640 C C . GLN B 1 308 ? 5.879 6.5 -4.035 1 97.38 308 GLN B C 1
ATOM 5642 O O . GLN B 1 308 ? 7.102 6.617 -4.117 1 97.38 308 GLN B O 1
ATOM 5647 N N . CYS B 1 309 ? 5.223 6.457 -2.869 1 97 309 CYS B N 1
ATOM 5648 C CA . CYS B 1 309 ? 5.992 6.453 -1.631 1 97 309 CYS B CA 1
ATOM 5649 C C . CYS B 1 309 ? 5.66 5.23 -0.785 1 97 309 CYS B C 1
ATOM 5651 O O . CYS B 1 309 ? 6.113 5.113 0.354 1 97 309 CYS B O 1
ATOM 5653 N N . GLY B 1 310 ? 4.785 4.324 -1.29 1 95.56 310 GLY B N 1
ATOM 5654 C CA . GLY B 1 310 ? 4.555 3.041 -0.646 1 95.56 310 GLY B CA 1
ATOM 5655 C C . GLY B 1 310 ? 3.535 3.109 0.474 1 95.56 310 GLY B C 1
ATOM 5656 O O . GLY B 1 310 ? 3.371 2.15 1.23 1 95.56 310 GLY B O 1
ATOM 5657 N N . SER B 1 311 ? 2.82 4.234 0.621 1 96.31 311 SER B N 1
ATOM 5658 C CA . SER B 1 311 ? 1.829 4.398 1.679 1 96.31 311 SER B CA 1
ATOM 5659 C C . SER B 1 311 ? 0.857 5.527 1.354 1 96.31 311 SER B C 1
ATOM 5661 O O . SER B 1 311 ? 1.168 6.41 0.552 1 96.31 311 SER B O 1
ATOM 5663 N N . GLU B 1 312 ? -0.308 5.363 2.021 1 93.69 312 GLU B N 1
ATOM 5664 C CA . GLU B 1 312 ? -1.136 6.555 2.182 1 93.69 312 GLU B CA 1
ATOM 5665 C C . GLU B 1 312 ? -0.401 7.637 2.969 1 93.69 312 GLU B C 1
ATOM 5667 O O . GLU B 1 312 ? 0.479 7.336 3.775 1 93.69 312 GLU B O 1
ATOM 5672 N N . GLN B 1 313 ? -0.775 8.898 2.682 1 90.38 313 GLN B N 1
ATOM 5673 C CA . GLN B 1 313 ? -0.046 10.008 3.289 1 90.38 313 GLN B CA 1
ATOM 5674 C C . GLN B 1 313 ? -0.998 10.984 3.975 1 90.38 313 GLN B C 1
ATOM 5676 O O . GLN B 1 313 ? -1.729 11.719 3.309 1 90.38 313 GLN B O 1
ATOM 5681 N N . ALA B 1 314 ? -0.965 11.055 5.242 1 84.38 314 ALA B N 1
ATOM 5682 C CA . ALA B 1 314 ? -1.842 11.984 5.949 1 84.38 314 ALA B CA 1
ATOM 5683 C C . ALA B 1 314 ? -1.144 13.32 6.195 1 84.38 314 ALA B C 1
ATOM 5685 O O . ALA B 1 314 ? -1.799 14.352 6.332 1 84.38 314 ALA B O 1
ATOM 5686 N N . GLY B 1 315 ? 0.185 13.328 6.332 1 95.62 315 GLY B N 1
ATOM 5687 C CA . GLY B 1 315 ? 0.89 14.57 6.633 1 95.62 315 GLY B CA 1
ATOM 5688 C C . GLY B 1 315 ? 2.32 14.578 6.125 1 95.62 315 GLY B C 1
ATOM 5689 O O . GLY B 1 315 ? 2.977 13.539 6.086 1 95.62 315 GLY B O 1
ATOM 5690 N N . PHE B 1 316 ? 2.752 15.82 5.758 1 98.19 316 PHE B N 1
ATOM 5691 C CA . PHE B 1 316 ? 4.148 16.062 5.414 1 98.19 316 PHE B CA 1
ATOM 5692 C C . PHE B 1 316 ? 4.762 17.109 6.328 1 98.19 316 PHE B C 1
ATOM 5694 O O . PHE B 1 316 ? 4.043 17.859 6.992 1 98.19 316 PHE B O 1
ATOM 5701 N N . THR B 1 317 ? 5.988 17.109 6.461 1 98 317 THR B N 1
ATOM 5702 C CA . THR B 1 317 ? 6.789 18.234 6.938 1 98 317 THR B CA 1
ATOM 5703 C C . THR B 1 317 ? 8.172 18.219 6.289 1 98 317 THR B C 1
ATOM 5705 O O . THR B 1 317 ? 8.477 17.359 5.469 1 98 317 THR B O 1
ATOM 5708 N N . ALA B 1 318 ? 8.922 19.25 6.496 1 98.12 318 ALA B N 1
ATOM 5709 C CA . ALA B 1 318 ? 10.266 19.359 5.934 1 98.12 318 ALA B CA 1
ATOM 5710 C C . ALA B 1 318 ? 11.227 20.016 6.922 1 98.12 318 ALA B C 1
ATOM 5712 O O . ALA B 1 318 ? 10.805 20.719 7.828 1 98.12 318 ALA B O 1
ATOM 5713 N N . ASP B 1 319 ? 12.484 19.688 6.688 1 97.56 319 ASP B N 1
ATOM 5714 C CA . ASP B 1 319 ? 13.469 20.25 7.605 1 97.56 319 ASP B CA 1
ATOM 5715 C C . ASP B 1 319 ? 14.328 21.312 6.914 1 97.56 319 ASP B C 1
ATOM 5717 O O . ASP B 1 319 ? 14.055 21.688 5.777 1 97.56 319 ASP B O 1
ATOM 5721 N N . ASP B 1 320 ? 15.312 21.828 7.625 1 96.56 320 ASP B N 1
ATOM 5722 C CA . ASP B 1 320 ? 16.141 22.953 7.184 1 96.56 320 ASP B CA 1
ATOM 5723 C C . ASP B 1 320 ? 17.266 22.484 6.262 1 96.56 320 ASP B C 1
ATOM 5725 O O . ASP B 1 320 ? 18.094 23.281 5.824 1 96.56 320 ASP B O 1
ATOM 5729 N N . ARG B 1 321 ? 17.281 21.172 5.926 1 95.62 321 ARG B N 1
ATOM 5730 C CA . ARG B 1 321 ? 18.312 20.641 5.031 1 95.62 321 ARG B CA 1
ATOM 5731 C C . ARG B 1 321 ? 17.672 19.953 3.828 1 95.62 321 ARG B C 1
ATOM 5733 O O . ARG B 1 321 ? 18.297 19.109 3.193 1 95.62 321 ARG B O 1
ATOM 5740 N N . GLY B 1 322 ? 16.422 20.25 3.627 1 96 322 GLY B N 1
ATOM 5741 C CA . GLY B 1 322 ? 15.766 19.875 2.381 1 96 322 GLY B CA 1
ATOM 5742 C C . GLY B 1 322 ? 15.07 18.531 2.453 1 96 322 GLY B C 1
ATOM 5743 O O . GLY B 1 322 ? 14.484 18.078 1.467 1 96 322 GLY B O 1
ATOM 5744 N N . ARG B 1 323 ? 15.117 17.875 3.539 1 97.12 323 ARG B N 1
ATOM 5745 C CA . ARG B 1 323 ? 14.43 16.594 3.658 1 97.12 323 ARG B CA 1
ATOM 5746 C C . ARG B 1 323 ? 12.922 16.797 3.805 1 97.12 323 ARG B C 1
ATOM 5748 O O . ARG B 1 323 ? 12.477 17.688 4.531 1 97.12 323 ARG B O 1
ATOM 5755 N N . VAL B 1 324 ? 12.125 16 3.055 1 98.19 324 VAL B N 1
ATOM 5756 C CA . VAL B 1 324 ? 10.672 15.953 3.178 1 98.19 324 VAL B CA 1
ATOM 5757 C C . VAL B 1 324 ? 10.25 14.688 3.916 1 98.19 324 VAL B C 1
ATOM 5759 O O . VAL B 1 324 ? 10.656 13.578 3.547 1 98.19 324 VAL B O 1
ATOM 5762 N N . TYR B 1 325 ? 9.492 14.844 4.953 1 98.56 325 TYR B N 1
ATOM 5763 C CA . TYR B 1 325 ? 9 13.727 5.754 1 98.56 325 TYR B CA 1
ATOM 5764 C C . TYR B 1 325 ? 7.547 13.422 5.434 1 98.56 325 TYR B C 1
ATOM 5766 O O . TYR B 1 325 ? 6.746 14.336 5.215 1 98.56 325 TYR B O 1
ATOM 5774 N N . ILE B 1 326 ? 7.23 12.133 5.398 1 98.56 326 ILE B N 1
ATOM 5775 C CA . ILE B 1 326 ? 5.926 11.633 4.977 1 98.56 326 ILE B CA 1
ATOM 5776 C C . ILE B 1 326 ? 5.344 10.727 6.059 1 98.56 326 ILE B C 1
ATOM 5778 O O . ILE B 1 326 ? 5.961 9.727 6.441 1 98.56 326 ILE B O 1
ATOM 5782 N N . ALA B 1 327 ? 4.191 11.062 6.574 1 98.25 327 ALA B N 1
ATOM 5783 C CA . ALA B 1 327 ? 3.475 10.164 7.477 1 98.25 327 ALA B CA 1
ATOM 5784 C C . ALA B 1 327 ? 2.902 8.969 6.719 1 98.25 327 ALA B C 1
ATOM 5786 O O . ALA B 1 327 ? 1.9 9.102 6.008 1 98.25 327 ALA B O 1
ATOM 5787 N N . ALA B 1 328 ? 3.541 7.836 6.867 1 97.44 328 ALA B N 1
ATOM 5788 C CA . ALA B 1 328 ? 3.193 6.625 6.129 1 97.44 328 ALA B CA 1
ATOM 5789 C C . ALA B 1 328 ? 2.281 5.723 6.953 1 97.44 328 ALA B C 1
ATOM 5791 O O . ALA B 1 328 ? 2.703 4.66 7.422 1 97.44 328 ALA B O 1
ATOM 5792 N N . SER B 1 329 ? 1.056 6.008 6.973 1 95.12 329 SER B N 1
ATOM 5793 C CA . SER B 1 329 ? 0.114 5.422 7.922 1 95.12 329 SER B CA 1
ATOM 5794 C C . SER B 1 329 ? -0.114 3.943 7.629 1 95.12 329 SER B C 1
ATOM 5796 O O . SER B 1 329 ? -0.349 3.152 8.547 1 95.12 329 SER B O 1
ATOM 5798 N N . GLU B 1 330 ? -0.019 3.537 6.355 1 96.75 330 GLU B N 1
ATOM 5799 C CA . GLU B 1 330 ? -0.269 2.137 6.035 1 96.75 330 GLU B CA 1
ATOM 5800 C C . GLU B 1 330 ? 0.806 1.232 6.637 1 96.75 330 GLU B C 1
ATOM 5802 O O . GLU B 1 330 ? 0.626 0.016 6.719 1 96.75 330 GLU B O 1
ATOM 5807 N N . GLN B 1 331 ? 1.935 1.876 7.027 1 97 331 GLN B N 1
ATOM 5808 C CA . GLN B 1 331 ? 3.1 1.089 7.418 1 97 331 GLN B CA 1
ATOM 5809 C C . GLN B 1 331 ? 3.5 1.38 8.859 1 97 331 GLN B C 1
ATOM 5811 O O . GLN B 1 331 ? 4.594 1.009 9.297 1 97 331 GLN B O 1
ATOM 5816 N N . ASN B 1 332 ? 2.662 2.105 9.617 1 97.25 332 ASN B N 1
ATOM 5817 C CA . ASN B 1 332 ? 3.023 2.531 10.961 1 97.25 332 ASN B CA 1
ATOM 5818 C C . ASN B 1 332 ? 4.41 3.164 11 1 97.25 332 ASN B C 1
ATOM 5820 O O . ASN B 1 332 ? 5.238 2.811 11.836 1 97.25 332 ASN B O 1
ATOM 5824 N N . ALA B 1 333 ? 4.582 4.145 10.078 1 98.06 333 ALA B N 1
ATOM 5825 C CA . ALA B 1 333 ? 5.945 4.645 9.914 1 98.06 333 ALA B CA 1
ATOM 5826 C C . ALA B 1 333 ? 5.945 6.129 9.547 1 98.06 333 ALA B C 1
ATOM 5828 O O . ALA B 1 333 ? 4.898 6.691 9.227 1 98.06 333 ALA B O 1
ATOM 5829 N N . ILE B 1 334 ? 7.066 6.707 9.711 1 98.62 334 ILE B N 1
ATOM 5830 C CA . ILE B 1 334 ? 7.426 7.977 9.094 1 98.62 334 ILE B CA 1
ATOM 5831 C C . ILE B 1 334 ? 8.523 7.754 8.055 1 98.62 334 ILE B C 1
ATOM 5833 O O . ILE B 1 334 ? 9.594 7.234 8.383 1 98.62 334 ILE B O 1
ATOM 5837 N N . TYR B 1 335 ? 8.25 8.102 6.832 1 98.62 335 TYR B N 1
ATOM 5838 C CA . TYR B 1 335 ? 9.195 8.008 5.727 1 98.62 335 TYR B CA 1
ATOM 5839 C C . TYR B 1 335 ? 9.805 9.375 5.418 1 98.62 335 TYR B C 1
ATOM 5841 O O . TYR B 1 335 ? 9.383 10.391 5.973 1 98.62 335 TYR B O 1
ATOM 5849 N N . TYR B 1 336 ? 10.844 9.359 4.598 1 98.06 336 TYR B N 1
ATOM 5850 C CA . TYR B 1 336 ? 11.383 10.633 4.137 1 98.06 336 TYR B CA 1
ATOM 5851 C C . TYR B 1 336 ? 12.055 10.484 2.775 1 98.06 336 TYR B C 1
ATOM 5853 O O . TYR B 1 336 ? 12.352 9.367 2.346 1 98.06 336 TYR B O 1
ATOM 5861 N N . VAL B 1 337 ? 12.258 11.609 2.092 1 97.56 337 VAL B N 1
ATOM 5862 C CA . VAL B 1 337 ? 13.094 11.727 0.9 1 97.56 337 VAL B CA 1
ATOM 5863 C C . VAL B 1 337 ? 14.055 12.906 1.047 1 97.56 337 VAL B C 1
ATOM 5865 O O . VAL B 1 337 ? 13.68 13.953 1.58 1 97.56 337 VAL B O 1
ATOM 5868 N N . ASP B 1 338 ? 15.219 12.672 0.63 1 96.81 338 ASP B N 1
ATOM 5869 C CA . ASP B 1 338 ? 16.156 13.773 0.466 1 96.81 338 ASP B CA 1
ATOM 5870 C C . ASP B 1 338 ? 15.93 14.492 -0.866 1 96.81 338 ASP B C 1
ATOM 5872 O O . ASP B 1 338 ? 15.719 13.844 -1.895 1 96.81 338 ASP B O 1
ATOM 5876 N N . THR B 1 339 ? 15.961 15.844 -0.803 1 96.94 339 THR B N 1
ATOM 5877 C CA . THR B 1 339 ? 15.672 16.578 -2.027 1 96.94 339 THR B CA 1
ATOM 5878 C C . THR B 1 339 ? 16.906 17.359 -2.49 1 96.94 339 THR B C 1
ATOM 5880 O O . THR B 1 339 ? 16.953 17.844 -3.621 1 96.94 339 THR B O 1
ATOM 5883 N N . LEU B 1 340 ? 17.906 17.438 -1.656 1 96.5 340 LEU B N 1
ATOM 5884 C CA . LEU B 1 340 ? 19.156 18.125 -1.99 1 96.5 340 LEU B CA 1
ATOM 5885 C C . LEU B 1 340 ? 20.297 17.125 -2.154 1 96.5 340 LEU B C 1
ATOM 5887 O O . LEU B 1 340 ? 20.438 16.203 -1.354 1 96.5 340 LEU B O 1
ATOM 5891 N N . LYS B 1 341 ? 21.125 17.328 -3.084 1 95.38 341 LYS B N 1
ATOM 5892 C CA . LYS B 1 341 ? 22.25 16.438 -3.369 1 95.38 341 LYS B CA 1
ATOM 5893 C C . LYS B 1 341 ? 23.234 16.391 -2.195 1 95.38 341 LYS B C 1
ATOM 5895 O O . LYS B 1 341 ? 23.859 15.359 -1.941 1 95.38 341 LYS B O 1
ATOM 5900 N N . SER B 1 342 ? 23.328 17.453 -1.447 1 94.12 342 SER B N 1
ATOM 5901 C CA . SER B 1 342 ? 24.25 17.531 -0.325 1 94.12 342 SER B CA 1
ATOM 5902 C C . SER B 1 342 ? 23.875 16.547 0.779 1 94.12 342 SER B C 1
ATOM 5904 O O . SER B 1 342 ? 24.703 16.234 1.648 1 94.12 342 SER B O 1
ATOM 5906 N N . GLU B 1 343 ? 22.625 16.078 0.743 1 93.69 343 GLU B N 1
ATOM 5907 C CA . GLU B 1 343 ? 22.141 15.219 1.817 1 93.69 343 GLU B CA 1
ATOM 5908 C C . GLU B 1 343 ? 22.188 13.75 1.419 1 93.69 343 GLU B C 1
ATOM 5910 O O . GLU B 1 343 ? 21.938 12.867 2.242 1 93.69 343 GLU B O 1
ATOM 5915 N N . VAL B 1 344 ? 22.516 13.469 0.16 1 91.81 344 VAL B N 1
ATOM 5916 C CA . VAL B 1 344 ? 22.5 12.094 -0.334 1 91.81 344 VAL B CA 1
ATOM 5917 C C . VAL B 1 344 ? 23.781 11.383 0.106 1 91.81 344 VAL B C 1
ATOM 5919 O O . VAL B 1 344 ? 24.875 11.953 0.045 1 91.81 344 VAL B O 1
ATOM 5922 N N . ASN B 1 345 ? 23.625 10.125 0.563 1 92.94 345 ASN B N 1
ATOM 5923 C CA . ASN B 1 345 ? 24.797 9.383 1.032 1 92.94 345 ASN B CA 1
ATOM 5924 C C . ASN B 1 345 ? 25 8.094 0.235 1 92.94 345 ASN B C 1
ATOM 5926 O O . ASN B 1 345 ? 25.734 7.203 0.665 1 92.94 345 ASN B O 1
ATOM 5930 N N . MET B 1 346 ? 24.328 7.969 -0.864 1 95.12 346 MET B N 1
ATOM 5931 C CA . MET B 1 346 ? 24.5 6.816 -1.746 1 95.12 346 MET B CA 1
ATOM 5932 C C . MET B 1 346 ? 24.484 7.246 -3.209 1 95.12 346 MET B C 1
ATOM 5934 O O . MET B 1 346 ? 23.891 8.266 -3.555 1 95.12 346 MET B O 1
ATOM 5938 N N . THR B 1 347 ? 25.141 6.488 -4.051 1 97.25 347 THR B N 1
ATOM 5939 C CA . THR B 1 347 ? 25.125 6.754 -5.484 1 97.25 347 THR B CA 1
ATOM 5940 C C . THR B 1 347 ? 23.812 6.277 -6.102 1 97.25 347 THR B C 1
ATOM 5942 O O . THR B 1 347 ? 23.391 5.141 -5.879 1 97.25 347 THR B O 1
ATOM 5945 N N . ILE B 1 348 ? 23.172 7.191 -6.852 1 97.19 348 ILE B N 1
ATOM 5946 C CA . ILE B 1 348 ? 21.938 6.84 -7.535 1 97.19 348 ILE B CA 1
ATOM 5947 C C . ILE B 1 348 ? 22.016 7.266 -9 1 97.19 348 ILE B C 1
ATOM 5949 O O . ILE B 1 348 ? 22.172 8.453 -9.297 1 97.19 348 ILE B O 1
ATOM 5953 N N . ASN B 1 349 ? 21.906 6.324 -9.883 1 97.25 349 ASN B N 1
ATOM 5954 C CA . ASN B 1 349 ? 21.906 6.59 -11.312 1 97.25 349 ASN B CA 1
ATOM 5955 C C . ASN B 1 349 ? 23.141 7.387 -11.742 1 97.25 349 ASN B C 1
ATOM 5957 O O . ASN B 1 349 ? 23.031 8.352 -12.5 1 97.25 349 ASN B O 1
ATOM 5961 N N . GLY B 1 350 ? 24.203 7.055 -11.141 1 94.81 350 GLY B N 1
ATOM 5962 C CA . GLY B 1 350 ? 25.469 7.676 -11.508 1 94.81 350 GLY B CA 1
ATOM 5963 C C . GLY B 1 350 ? 25.766 8.945 -10.734 1 94.81 350 GLY B C 1
ATOM 5964 O O . GLY B 1 350 ? 26.859 9.5 -10.828 1 94.81 350 GLY B O 1
ATOM 5965 N N . ASP B 1 351 ? 24.781 9.461 -10.008 1 95.12 351 ASP B N 1
ATOM 5966 C CA . ASP B 1 351 ? 25 10.648 -9.18 1 95.12 351 ASP B CA 1
ATOM 5967 C C . ASP B 1 351 ? 25.578 10.281 -7.82 1 95.12 351 ASP B C 1
ATOM 5969 O O . ASP B 1 351 ? 24.859 9.773 -6.953 1 95.12 351 ASP B O 1
ATOM 5973 N N . ALA B 1 352 ? 26.828 10.594 -7.582 1 93.88 352 ALA B N 1
ATOM 5974 C CA . ALA B 1 352 ? 27.547 10.273 -6.344 1 93.88 352 ALA B CA 1
ATOM 5975 C C . ALA B 1 352 ? 27.234 11.297 -5.258 1 93.88 352 ALA B C 1
ATOM 5977 O O . ALA B 1 352 ? 26.844 12.43 -5.555 1 93.88 352 ALA B O 1
ATOM 5978 N N . PRO B 1 353 ? 27.453 10.898 -4.004 1 93.44 353 PRO B N 1
ATOM 5979 C CA . PRO B 1 353 ? 27.234 11.836 -2.904 1 93.44 353 PRO B CA 1
ATOM 5980 C C . PRO B 1 353 ? 28.156 13.055 -2.977 1 93.44 353 PRO B C 1
ATOM 5982 O O . PRO B 1 353 ? 29.25 12.977 -3.545 1 93.44 353 PRO B O 1
ATOM 5985 N N . GLY B 1 354 ? 27.688 14.156 -2.281 1 87.31 354 GLY B N 1
ATOM 5986 C CA . GLY B 1 354 ? 28.547 15.312 -2.08 1 87.31 354 GLY B CA 1
ATOM 5987 C C . GLY B 1 354 ? 28.312 16.422 -3.092 1 87.31 354 GLY B C 1
ATOM 5988 O O . GLY B 1 354 ? 29.016 17.422 -3.1 1 87.31 354 GLY B O 1
ATOM 5989 N N . GLY B 1 355 ? 27.344 16.266 -3.961 1 90.81 355 GLY B N 1
ATOM 5990 C CA . GLY B 1 355 ? 27.062 17.312 -4.93 1 90.81 355 GLY B CA 1
ATOM 5991 C C . GLY B 1 355 ? 26.188 18.422 -4.371 1 90.81 355 GLY B C 1
ATOM 5992 O O . GLY B 1 355 ? 25.859 18.422 -3.182 1 90.81 355 GLY B O 1
ATOM 5993 N N . SER B 1 356 ? 25.938 19.453 -5.207 1 92.62 356 SER B N 1
ATOM 5994 C CA . SER B 1 356 ? 25.078 20.562 -4.855 1 92.62 356 SER B CA 1
ATOM 5995 C C . SER B 1 356 ? 23.859 20.641 -5.773 1 92.62 356 SER B C 1
ATOM 5997 O O . SER B 1 356 ? 23.875 20.078 -6.875 1 92.62 356 SER B O 1
ATOM 5999 N N . GLY B 1 357 ? 22.812 21.266 -5.227 1 94.62 357 GLY B N 1
ATOM 6000 C CA . GLY B 1 357 ? 21.609 21.406 -6.023 1 94.62 357 GLY B CA 1
ATOM 6001 C C . GLY B 1 357 ? 20.531 20.406 -5.66 1 94.62 357 GLY B C 1
ATOM 6002 O O . GLY B 1 357 ? 20.609 19.75 -4.617 1 94.62 357 GLY B O 1
ATOM 6003 N N . LEU B 1 358 ? 19.547 20.359 -6.496 1 96.31 358 LEU B N 1
ATOM 6004 C CA . LEU B 1 358 ? 18.375 19.516 -6.238 1 96.31 358 LEU B CA 1
ATOM 6005 C C . LEU B 1 358 ? 18.594 18.125 -6.789 1 96.31 358 LEU B C 1
ATOM 6007 O O . LEU B 1 358 ? 19.25 17.938 -7.816 1 96.31 358 LEU B O 1
ATOM 6011 N N . ILE B 1 359 ? 18.094 17.156 -6.129 1 96.5 359 ILE B N 1
ATOM 6012 C CA . ILE B 1 359 ? 18.016 15.805 -6.656 1 96.5 359 ILE B CA 1
ATOM 6013 C C . ILE B 1 359 ? 16.891 15.727 -7.688 1 96.5 359 ILE B C 1
ATOM 6015 O O . ILE B 1 359 ? 15.766 16.156 -7.426 1 96.5 359 ILE B O 1
ATOM 6019 N N . PRO B 1 360 ? 17.188 15.188 -8.891 1 95.88 360 PRO B N 1
ATOM 6020 C CA . PRO B 1 360 ? 16.094 15.016 -9.844 1 95.88 360 PRO B CA 1
ATOM 6021 C C . PRO B 1 360 ? 15.023 14.039 -9.352 1 95.88 360 PRO B C 1
ATOM 6023 O O . PRO B 1 360 ? 15.344 13.062 -8.672 1 95.88 360 PRO B O 1
ATOM 6026 N N . ALA B 1 361 ? 13.797 14.273 -9.781 1 96.88 361 ALA B N 1
ATOM 6027 C CA . ALA B 1 361 ? 12.648 13.5 -9.32 1 96.88 361 ALA B CA 1
ATOM 6028 C C . ALA B 1 361 ? 12.898 12 -9.484 1 96.88 361 ALA B C 1
ATOM 6030 O O . ALA B 1 361 ? 12.617 11.211 -8.578 1 96.88 361 ALA B O 1
ATOM 6031 N N . ASN B 1 362 ? 13.5 11.562 -10.586 1 96.12 362 ASN B N 1
ATOM 6032 C CA . ASN B 1 362 ? 13.695 10.148 -10.914 1 96.12 362 ASN B CA 1
ATOM 6033 C C . ASN B 1 362 ? 14.727 9.5 -10 1 96.12 362 ASN B C 1
ATOM 6035 O O . ASN B 1 362 ? 14.852 8.273 -9.961 1 96.12 362 ASN B O 1
ATOM 6039 N N . ASN B 1 363 ? 15.461 10.312 -9.211 1 97.25 363 ASN B N 1
ATOM 6040 C CA . ASN B 1 363 ? 16.5 9.789 -8.336 1 97.25 363 ASN B CA 1
ATOM 6041 C C . ASN B 1 363 ? 16.047 9.766 -6.879 1 97.25 363 ASN B C 1
ATOM 6043 O O . ASN B 1 363 ? 16.797 9.367 -5.988 1 97.25 363 ASN B O 1
ATOM 6047 N N . TYR B 1 364 ? 14.828 10.203 -6.645 1 97.31 364 TYR B N 1
ATOM 6048 C CA . TYR B 1 364 ? 14.336 10.156 -5.273 1 97.31 364 TYR B CA 1
ATOM 6049 C C . TYR B 1 364 ? 14.25 8.719 -4.773 1 97.31 364 TYR B C 1
ATOM 6051 O O . TYR B 1 364 ? 13.828 7.824 -5.508 1 97.31 364 TYR B O 1
ATOM 6059 N N . VAL B 1 365 ? 14.695 8.484 -3.613 1 97.88 365 VAL B N 1
ATOM 6060 C CA . VAL B 1 365 ? 14.547 7.219 -2.906 1 97.88 365 VAL B CA 1
ATOM 6061 C C . VAL B 1 365 ? 13.844 7.449 -1.571 1 97.88 365 VAL B C 1
ATOM 6063 O O . VAL B 1 365 ? 14.352 8.172 -0.712 1 97.88 365 VAL B O 1
ATOM 6066 N N . VAL B 1 366 ? 12.641 6.926 -1.446 1 98.12 366 VAL B N 1
ATOM 6067 C CA . VAL B 1 366 ? 11.922 6.992 -0.178 1 98.12 366 VAL B CA 1
ATOM 6068 C C . VAL B 1 366 ? 12.594 6.082 0.846 1 98.12 366 VAL B C 1
ATOM 6070 O O . VAL B 1 366 ? 12.914 4.93 0.547 1 98.12 366 VAL B O 1
ATOM 6073 N N . LYS B 1 367 ? 12.789 6.605 2.025 1 97.62 367 LYS B N 1
ATOM 6074 C CA . LYS B 1 367 ? 13.453 5.879 3.104 1 97.62 367 LYS B CA 1
ATOM 6075 C C . LYS B 1 367 ? 12.625 5.91 4.383 1 97.62 367 LYS B C 1
ATOM 6077 O O . LYS B 1 367 ? 11.688 6.703 4.5 1 97.62 367 LYS B O 1
ATOM 6082 N N . VAL B 1 368 ? 12.969 5.043 5.344 1 98.12 368 VAL B N 1
ATOM 6083 C CA . VAL B 1 368 ? 12.242 4.945 6.605 1 98.12 368 VAL B CA 1
ATOM 6084 C C . VAL B 1 368 ? 12.977 5.734 7.688 1 98.12 368 VAL B C 1
ATOM 6086 O O . VAL B 1 368 ? 14.172 5.527 7.906 1 98.12 368 VAL B O 1
ATOM 6089 N N . LEU B 1 369 ? 12.297 6.605 8.32 1 98.5 369 LEU B N 1
ATOM 6090 C CA . LEU B 1 369 ? 12.844 7.289 9.484 1 98.5 369 LEU B CA 1
ATOM 6091 C C . LEU B 1 369 ? 12.562 6.504 10.758 1 98.5 369 LEU B C 1
ATOM 6093 O O . LEU B 1 369 ? 13.461 6.297 11.578 1 98.5 369 LEU B O 1
ATOM 6097 N N . ALA B 1 370 ? 11.328 6.125 10.906 1 98.56 370 ALA B N 1
ATOM 6098 C CA . ALA B 1 370 ? 10.875 5.371 12.07 1 98.56 370 ALA B CA 1
ATOM 6099 C C . ALA B 1 370 ? 9.703 4.457 11.711 1 98.56 370 ALA B C 1
ATOM 6101 O O . ALA B 1 370 ? 8.844 4.832 10.914 1 98.56 370 ALA B O 1
ATOM 6102 N N . ARG B 1 371 ? 9.656 3.336 12.258 1 98.06 371 ARG B N 1
ATOM 6103 C CA . ARG B 1 371 ? 8.547 2.396 12.18 1 98.06 371 ARG B CA 1
ATOM 6104 C C . ARG B 1 371 ? 8.297 1.729 13.523 1 98.06 371 ARG B C 1
ATOM 6106 O O . ARG B 1 371 ? 9.219 1.194 14.141 1 98.06 371 ARG B O 1
ATOM 6113 N N . SER B 1 372 ? 7.09 1.808 14 1 97.81 372 SER B N 1
ATOM 6114 C CA . SER B 1 372 ? 6.664 1.327 15.305 1 97.81 372 SER B CA 1
ATOM 6115 C C . SER B 1 372 ? 5.145 1.179 15.375 1 97.81 372 SER B C 1
ATOM 6117 O O . SER B 1 372 ? 4.41 1.99 14.805 1 97.81 372 SER B O 1
ATOM 6119 N N . ALA B 1 373 ? 4.758 0.176 16.172 1 96.88 373 ALA B N 1
ATOM 6120 C CA . ALA B 1 373 ? 3.318 0.045 16.375 1 96.88 373 ALA B CA 1
ATOM 6121 C C . ALA B 1 373 ? 2.768 1.227 17.172 1 96.88 373 ALA B C 1
ATOM 6123 O O . ALA B 1 373 ? 1.553 1.438 17.219 1 96.88 373 ALA B O 1
ATOM 6124 N N . LEU B 1 374 ? 3.604 2.004 17.797 1 97.69 374 LEU B N 1
ATOM 6125 C CA . LEU B 1 374 ? 3.188 3.213 18.5 1 97.69 374 LEU B CA 1
ATOM 6126 C C . LEU B 1 374 ? 2.641 4.25 17.531 1 97.69 374 LEU B C 1
ATOM 6128 O O . LEU B 1 374 ? 1.863 5.125 17.922 1 97.69 374 LEU B O 1
ATOM 6132 N N . ILE B 1 375 ? 3.047 4.18 16.297 1 97.81 375 ILE B N 1
ATOM 6133 C CA . ILE B 1 375 ? 2.643 5.152 15.289 1 97.81 375 ILE B CA 1
ATOM 6134 C C . ILE B 1 375 ? 1.302 4.738 14.688 1 97.81 375 ILE B C 1
ATOM 6136 O O . ILE B 1 375 ? 1.26 4.047 13.672 1 97.81 375 ILE B O 1
ATOM 6140 N N . GLN B 1 376 ? 0.295 5.145 15.367 1 97.19 376 GLN B N 1
ATOM 6141 C CA . GLN B 1 376 ? -1.067 4.844 14.938 1 97.19 376 GLN B CA 1
ATOM 6142 C C . GLN B 1 376 ? -1.67 6.012 14.156 1 97.19 376 GLN B C 1
ATOM 6144 O O . GLN B 1 376 ? -2.404 6.828 14.719 1 97.19 376 GLN B O 1
ATOM 6149 N N . HIS B 1 377 ? -1.348 6.043 12.797 1 97.12 377 HIS B N 1
ATOM 6150 C CA . HIS B 1 377 ? -1.774 7.113 11.906 1 97.12 377 HIS B CA 1
ATOM 6151 C C . HIS B 1 377 ? -1.193 8.453 12.328 1 97.12 377 HIS B C 1
ATOM 6153 O O . HIS B 1 377 ? -1.929 9.344 12.773 1 97.12 377 HIS B O 1
ATOM 6159 N N . ALA B 1 378 ? 0.071 8.625 12.094 1 98 378 ALA B N 1
ATOM 6160 C CA . ALA B 1 378 ? 0.669 9.945 12.281 1 98 378 ALA B CA 1
ATOM 6161 C C . ALA B 1 378 ? 0.012 10.977 11.367 1 98 378 ALA B C 1
ATOM 6163 O O . ALA B 1 378 ? -0.088 10.773 10.156 1 98 378 ALA B O 1
ATOM 6164 N N . ASP B 1 379 ? -0.383 12.047 11.93 1 97.88 379 ASP B N 1
ATOM 6165 C CA . ASP B 1 379 ? -1.21 12.984 11.172 1 97.88 379 ASP B CA 1
ATOM 6166 C C . ASP B 1 379 ? -0.426 14.242 10.812 1 97.88 379 ASP B C 1
ATOM 6168 O O . ASP B 1 379 ? -0.207 14.531 9.633 1 97.88 379 ASP B O 1
ATOM 6172 N N . SER B 1 380 ? -0.019 14.977 11.773 1 98.12 380 SER B N 1
ATOM 6173 C CA . SER B 1 380 ? 0.75 16.203 11.578 1 98.12 380 SER B CA 1
ATOM 6174 C C . SER B 1 380 ? 2.119 16.109 12.242 1 98.12 380 SER B C 1
ATOM 6176 O O . SER B 1 380 ? 2.285 15.383 13.234 1 98.12 380 SER B O 1
ATOM 6178 N N . MET B 1 381 ? 3.043 16.828 11.664 1 98.44 381 MET B N 1
ATOM 6179 C CA . MET B 1 381 ? 4.418 16.812 12.156 1 98.44 381 MET B CA 1
ATOM 6180 C C . MET B 1 381 ? 4.996 18.219 12.211 1 98.44 381 MET B C 1
ATOM 6182 O O . MET B 1 381 ? 4.668 19.062 11.367 1 98.44 381 MET B O 1
ATOM 6186 N N . ALA B 1 382 ? 5.844 18.422 13.148 1 98.25 382 ALA B N 1
ATOM 6187 C CA . ALA B 1 382 ? 6.602 19.672 13.305 1 98.25 382 ALA B CA 1
ATOM 6188 C C . ALA B 1 382 ? 8.039 19.375 13.727 1 98.25 382 ALA B C 1
ATOM 6190 O O . ALA B 1 382 ? 8.32 18.359 14.344 1 98.25 382 ALA B O 1
ATOM 6191 N N . ILE B 1 383 ? 8.922 20.234 13.352 1 98.31 383 ILE B N 1
ATOM 6192 C CA . ILE B 1 383 ? 10.336 20.109 13.688 1 98.31 383 ILE B CA 1
ATOM 6193 C C . ILE B 1 383 ? 10.812 21.359 14.422 1 98.31 383 ILE B C 1
ATOM 6195 O O . ILE B 1 383 ? 10.539 22.484 13.992 1 98.31 383 ILE B O 1
ATOM 6199 N N . LEU B 1 384 ? 11.508 21.141 15.469 1 97.75 384 LEU B N 1
ATOM 6200 C CA . LEU B 1 384 ? 12.078 22.25 16.234 1 97.75 384 LEU B CA 1
ATOM 6201 C C . LEU B 1 384 ? 13.258 21.766 17.078 1 97.75 384 LEU B C 1
ATOM 6203 O O . LEU B 1 384 ? 13.164 20.719 17.75 1 97.75 384 LEU B O 1
ATOM 6207 N N . ASN B 1 385 ? 14.359 22.484 17.047 1 96.88 385 ASN B N 1
ATOM 6208 C CA . ASN B 1 385 ? 15.523 22.266 17.891 1 96.88 385 ASN B CA 1
ATOM 6209 C C . ASN B 1 385 ? 16 20.812 17.828 1 96.88 385 ASN B C 1
ATOM 6211 O O . ASN B 1 385 ? 16.281 20.203 18.859 1 96.88 385 ASN B O 1
ATOM 6215 N N . GLY B 1 386 ? 15.984 20.266 16.703 1 97.56 386 GLY B N 1
ATOM 6216 C CA . GLY B 1 386 ? 16.547 18.938 16.484 1 97.56 386 GLY B CA 1
ATOM 6217 C C . GLY B 1 386 ? 15.523 17.828 16.609 1 97.56 386 GLY B C 1
ATOM 6218 O O . GLY B 1 386 ? 15.789 16.688 16.219 1 97.56 386 GLY B O 1
ATOM 6219 N N . TRP B 1 387 ? 14.32 18.172 17.078 1 98.25 387 TRP B N 1
ATOM 6220 C CA . TRP B 1 387 ? 13.305 17.156 17.328 1 98.25 387 TRP B CA 1
ATOM 6221 C C . TRP B 1 387 ? 12.195 17.219 16.297 1 98.25 387 TRP B C 1
ATOM 6223 O O . TRP B 1 387 ? 11.781 18.312 15.875 1 98.25 387 TRP B O 1
ATOM 6233 N N . MET B 1 388 ? 11.734 16.078 15.914 1 98.56 388 MET B N 1
ATOM 6234 C CA . MET B 1 388 ? 10.477 15.953 15.18 1 98.56 388 MET B CA 1
ATOM 6235 C C . MET B 1 388 ? 9.344 15.547 16.109 1 98.56 388 MET B C 1
ATOM 6237 O O . MET B 1 388 ? 9.469 14.578 16.859 1 98.56 388 MET B O 1
ATOM 6241 N N . TYR B 1 389 ? 8.305 16.281 16.078 1 98.81 389 TYR B N 1
ATOM 6242 C CA . TYR B 1 389 ? 7.09 16.016 16.844 1 98.81 389 TYR B CA 1
ATOM 6243 C C . TYR B 1 389 ? 5.969 15.539 15.93 1 98.81 389 TYR B C 1
ATOM 6245 O O . TYR B 1 389 ? 5.848 15.992 14.797 1 98.81 389 TYR B O 1
ATOM 6253 N N . PHE B 1 390 ? 5.152 14.625 16.438 1 98.75 390 PHE B N 1
ATOM 6254 C CA . PHE B 1 390 ? 3.969 14.242 15.672 1 98.75 390 PHE B CA 1
ATOM 6255 C C . PHE B 1 390 ? 2.891 13.68 16.594 1 98.75 390 PHE B C 1
ATOM 6257 O O . PHE B 1 390 ? 3.184 13.258 17.719 1 98.75 390 PHE B O 1
ATOM 6264 N N . ASN B 1 391 ? 1.688 13.734 16.156 1 98.56 391 ASN B N 1
ATOM 6265 C CA . ASN B 1 391 ? 0.577 13.125 16.875 1 98.56 391 ASN B CA 1
ATOM 6266 C C . ASN B 1 391 ? 0.032 11.898 16.141 1 98.56 391 ASN B C 1
ATOM 6268 O O . ASN B 1 391 ? 0.3 11.719 14.953 1 98.56 391 ASN B O 1
ATOM 6272 N N . THR B 1 392 ? -0.649 11.031 16.828 1 97.81 392 THR B N 1
ATOM 6273 C CA . THR B 1 392 ? -1.353 9.875 16.281 1 97.81 392 THR B CA 1
ATOM 6274 C C . THR B 1 392 ? -2.834 9.922 16.641 1 97.81 392 THR B C 1
ATOM 6276 O O . THR B 1 392 ? -3.201 10.414 17.719 1 97.81 392 THR B O 1
ATOM 6279 N N . ASN B 1 393 ? -3.717 9.43 15.734 1 97.25 393 ASN B N 1
ATOM 6280 C CA . ASN B 1 393 ? -5.125 9.641 16.047 1 97.25 393 ASN B CA 1
ATOM 6281 C C . ASN B 1 393 ? -5.98 8.453 15.617 1 97.25 393 ASN B C 1
ATOM 6283 O O . ASN B 1 393 ? -7.207 8.484 15.75 1 97.25 393 ASN B O 1
ATOM 6287 N N . GLN B 1 394 ? -5.383 7.398 15.086 1 96.62 394 GLN B N 1
ATOM 6288 C CA . GLN B 1 394 ? -6.098 6.188 14.695 1 96.62 394 GLN B CA 1
ATOM 6289 C C . GLN B 1 394 ? -7.246 6.512 13.742 1 96.62 394 GLN B C 1
ATOM 6291 O O . GLN B 1 394 ? -8.32 5.914 13.836 1 96.62 394 GLN B O 1
ATOM 6296 N N . LEU B 1 395 ? -7.07 7.406 12.82 1 96.56 395 LEU B N 1
ATOM 6297 C CA . LEU B 1 395 ? -8.125 7.941 11.969 1 96.56 395 LEU B CA 1
ATOM 6298 C C . LEU B 1 395 ? -8.898 6.816 11.289 1 96.56 395 LEU B C 1
ATOM 6300 O O . LEU B 1 395 ? -10.133 6.844 11.242 1 96.56 395 LEU B O 1
ATOM 6304 N N . MET B 1 396 ? -8.258 5.812 10.773 1 96.31 396 MET B N 1
ATOM 6305 C CA . MET B 1 396 ? -8.883 4.781 9.953 1 96.31 396 MET B CA 1
ATOM 6306 C C . MET B 1 396 ? -9.773 3.877 10.797 1 96.31 396 MET B C 1
ATOM 6308 O O . MET B 1 396 ? -10.523 3.057 10.266 1 96.31 396 MET B O 1
ATOM 6312 N N . LEU B 1 397 ? -9.711 4.008 12.109 1 96.56 397 LEU B N 1
ATOM 6313 C CA . LEU B 1 397 ? -10.562 3.254 13.023 1 96.56 397 LEU B CA 1
ATOM 6314 C C . LEU B 1 397 ? -11.781 4.078 13.422 1 96.56 397 LEU B C 1
ATOM 6316 O O . LEU B 1 397 ? -12.617 3.617 14.203 1 96.56 397 LEU B O 1
ATOM 6320 N N . SER B 1 398 ? -11.906 5.281 12.914 1 95.69 398 SER B N 1
ATOM 6321 C CA . SER B 1 398 ? -13.055 6.133 13.195 1 95.69 398 SER B CA 1
ATOM 6322 C C . SER B 1 398 ? -14.312 5.602 12.523 1 95.69 398 SER B C 1
ATOM 6324 O O . SER B 1 398 ? -14.234 4.75 11.633 1 95.69 398 SER B O 1
ATOM 6326 N N . PRO B 1 399 ? -15.469 6.059 12.859 1 94.88 399 PRO B N 1
ATOM 6327 C CA . PRO B 1 399 ? -16.75 5.492 12.414 1 94.88 399 PRO B CA 1
ATOM 6328 C C . PRO B 1 399 ? -16.891 5.5 10.891 1 94.88 399 PRO B C 1
ATOM 6330 O O . PRO B 1 399 ? -17.422 4.547 10.312 1 94.88 399 PRO B O 1
ATOM 6333 N N . LYS B 1 400 ? -16.438 6.477 10.234 1 94.81 400 LYS B N 1
ATOM 6334 C CA . LYS B 1 400 ? -16.562 6.602 8.781 1 94.81 400 LYS B CA 1
ATOM 6335 C C . LYS B 1 400 ? -15.906 5.426 8.07 1 94.81 400 LYS B C 1
ATOM 6337 O O . LYS B 1 400 ? -16.312 5.059 6.965 1 94.81 400 LYS B O 1
ATOM 6342 N N . PHE B 1 401 ? -14.938 4.781 8.695 1 96.62 401 PHE B N 1
ATOM 6343 C CA . PHE B 1 401 ? -14.117 3.801 7.992 1 96.62 401 PHE B CA 1
ATOM 6344 C C . PHE B 1 401 ? -14.391 2.395 8.516 1 96.62 401 PHE B C 1
ATOM 6346 O O . PHE B 1 401 ? -13.664 1.456 8.195 1 96.62 401 PHE B O 1
ATOM 6353 N N . ASN B 1 402 ? -15.398 2.229 9.305 1 96.56 402 ASN B N 1
ATOM 6354 C CA . ASN B 1 402 ? -15.742 0.925 9.859 1 96.56 402 ASN B CA 1
ATOM 6355 C C . ASN B 1 402 ? -17.203 0.568 9.594 1 96.56 402 ASN B C 1
ATOM 6357 O O . ASN B 1 402 ? -18.078 1.428 9.672 1 96.56 402 ASN B O 1
ATOM 6361 N N . TYR B 1 403 ? -17.438 -0.658 9.25 1 97 403 TYR B N 1
ATOM 6362 C CA . TYR B 1 403 ? -18.766 -1.179 8.977 1 97 403 TYR B CA 1
ATOM 6363 C C . TYR B 1 403 ? -19.734 -0.781 10.078 1 97 403 TYR B C 1
ATOM 6365 O O . TYR B 1 403 ? -19.406 -0.841 11.266 1 97 403 TYR B O 1
ATOM 6373 N N . ASP B 1 404 ? -21 -0.319 9.75 1 97.19 404 ASP B N 1
ATOM 6374 C CA . ASP B 1 404 ? -22.078 0.142 10.633 1 97.19 404 ASP B CA 1
ATOM 6375 C C . ASP B 1 404 ? -21.641 1.382 11.414 1 97.19 404 ASP B C 1
ATOM 6377 O O . ASP B 1 404 ? -22.25 1.732 12.422 1 97.19 404 ASP B O 1
ATOM 6381 N N . ASN B 1 405 ? -20.531 2 11.086 1 96.38 405 ASN B N 1
ATOM 6382 C CA . ASN B 1 405 ? -20.016 3.25 11.625 1 96.38 405 ASN B CA 1
ATOM 6383 C C . ASN B 1 405 ? -19.625 3.104 13.094 1 96.38 405 ASN B C 1
ATOM 6385 O O . ASN B 1 405 ? -19.875 4.004 13.898 1 96.38 405 ASN B O 1
ATOM 6389 N N . VAL B 1 406 ? -19.141 1.938 13.438 1 95.88 406 VAL B N 1
ATOM 6390 C CA . VAL B 1 406 ? -18.656 1.699 14.789 1 95.88 406 VAL B CA 1
ATOM 6391 C C . VAL B 1 406 ? -17.328 2.434 14.992 1 95.88 406 VAL B C 1
ATOM 6393 O O . VAL B 1 406 ? -16.453 2.428 14.117 1 95.88 406 VAL B O 1
ATOM 6396 N N . ASP B 1 407 ? -17.219 3.148 16.109 1 94.44 407 ASP B N 1
ATOM 6397 C CA . ASP B 1 407 ? -15.93 3.746 16.469 1 94.44 407 ASP B CA 1
ATOM 6398 C C . ASP B 1 407 ? -15 2.707 17.078 1 94.44 407 ASP B C 1
ATOM 6400 O O . ASP B 1 407 ? -15.25 2.217 18.188 1 94.44 407 ASP B O 1
ATOM 6404 N N . ARG B 1 408 ? -13.945 2.365 16.422 1 94.5 408 ARG B N 1
ATOM 6405 C CA . ARG B 1 408 ? -13.031 1.327 16.891 1 94.5 408 ARG B CA 1
ATOM 6406 C C . ARG B 1 408 ? -11.75 1.938 17.453 1 94.5 408 ARG B C 1
ATOM 6408 O O . ARG B 1 408 ? -10.82 1.218 17.812 1 94.5 408 ARG B O 1
ATOM 6415 N N . ARG B 1 409 ? -11.695 3.33 17.594 1 95.44 409 ARG B N 1
ATOM 6416 C CA . ARG B 1 409 ? -10.555 3.998 18.219 1 95.44 409 ARG B CA 1
ATOM 6417 C C . ARG B 1 409 ? -10.523 3.719 19.719 1 95.44 409 ARG B C 1
ATOM 6419 O O . ARG B 1 409 ? -11.562 3.652 20.359 1 95.44 409 ARG B O 1
ATOM 6426 N N . ARG B 1 410 ? -9.258 3.516 20.078 1 93.75 410 ARG B N 1
ATOM 6427 C CA . ARG B 1 410 ? -9 3.291 21.5 1 93.75 410 ARG B CA 1
ATOM 6428 C C . ARG B 1 410 ? -7.84 4.156 21.984 1 93.75 410 ARG B C 1
ATOM 6430 O O . ARG B 1 410 ? -6.676 3.783 21.844 1 93.75 410 ARG B O 1
ATOM 6437 N N . GLY B 1 411 ? -8.172 5.266 22.609 1 88.62 411 GLY B N 1
ATOM 6438 C CA . GLY B 1 411 ? -7.164 6.172 23.141 1 88.62 411 GLY B CA 1
ATOM 6439 C C . GLY B 1 411 ? -6.59 5.707 24.469 1 88.62 411 GLY B C 1
ATOM 6440 O O . GLY B 1 411 ? -6.875 4.594 24.922 1 88.62 411 GLY B O 1
ATOM 6441 N N . PRO B 1 412 ? -5.875 6.559 25.156 1 92.69 412 PRO B N 1
ATOM 6442 C CA . PRO B 1 412 ? -5.512 7.898 24.703 1 92.69 412 PRO B CA 1
ATOM 6443 C C . PRO B 1 412 ? -4.688 7.871 23.406 1 92.69 412 PRO B C 1
ATOM 6445 O O . PRO B 1 412 ? -4.184 6.816 23.016 1 92.69 412 PRO B O 1
ATOM 6448 N N . PHE B 1 413 ? -4.645 9.039 22.734 1 96.25 413 PHE B N 1
ATOM 6449 C CA . PHE B 1 413 ? -3.939 9.281 21.484 1 96.25 413 PHE B CA 1
ATOM 6450 C C . PHE B 1 413 ? -2.684 10.109 21.719 1 96.25 413 PHE B C 1
ATOM 6452 O O . PHE B 1 413 ? -2.762 11.328 21.891 1 96.25 413 PHE B O 1
ATOM 6459 N N . ARG B 1 414 ? -1.591 9.484 21.609 1 97.38 414 ARG B N 1
ATOM 6460 C CA . ARG B 1 414 ? -0.361 10.117 22.078 1 97.38 414 ARG B CA 1
ATOM 6461 C C . ARG B 1 414 ? 0.286 10.93 20.953 1 97.38 414 ARG B C 1
ATOM 6463 O O . ARG B 1 414 ? 0.225 10.555 19.797 1 97.38 414 ARG B O 1
ATOM 6470 N N . SER B 1 415 ? 0.87 11.969 21.391 1 98.62 415 SER B N 1
ATOM 6471 C CA . SER B 1 415 ? 1.888 12.664 20.609 1 98.62 415 SER B CA 1
ATOM 6472 C C . SER B 1 415 ? 3.291 12.242 21.031 1 98.62 415 SER B C 1
ATOM 6474 O O . SER B 1 415 ? 3.545 11.992 22.219 1 98.62 415 SER B O 1
ATOM 6476 N N . TYR B 1 416 ? 4.152 12.141 20.031 1 98.75 416 TYR B N 1
ATOM 6477 C CA . TYR B 1 416 ? 5.52 11.688 20.25 1 98.75 416 TYR B CA 1
ATOM 6478 C C . TYR B 1 416 ? 6.523 12.688 19.688 1 98.75 416 TYR B C 1
ATOM 6480 O O . TYR B 1 416 ? 6.164 13.555 18.891 1 98.75 416 TYR B O 1
ATOM 6488 N N . ARG B 1 417 ? 7.754 12.547 20.188 1 98.69 417 ARG B N 1
ATOM 6489 C CA . ARG B 1 417 ? 8.883 13.164 19.484 1 98.69 417 ARG B CA 1
ATOM 6490 C C . ARG B 1 417 ? 10.031 12.172 19.328 1 98.69 417 ARG B C 1
ATOM 6492 O O . 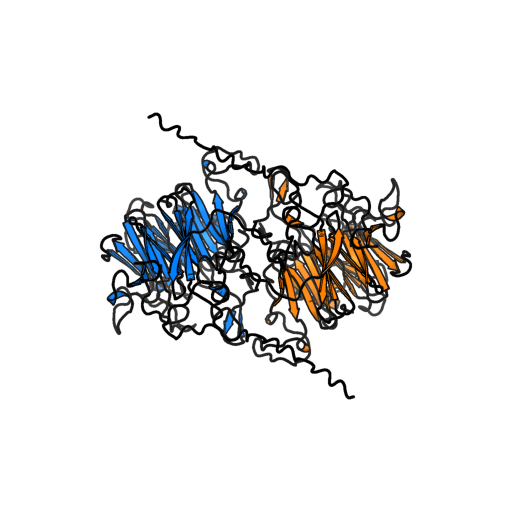ARG B 1 417 ? 10.125 11.195 20.078 1 98.69 417 ARG B O 1
ATOM 6499 N N . LEU B 1 418 ? 10.867 12.367 18.344 1 98.62 418 LEU B N 1
ATOM 6500 C CA . LEU B 1 418 ? 12.109 11.641 18.109 1 98.62 418 LEU B CA 1
ATOM 6501 C C . LEU B 1 418 ? 13.203 12.578 17.625 1 98.62 418 LEU B C 1
ATOM 6503 O O . LEU B 1 418 ? 12.914 13.594 16.984 1 98.62 418 LEU B O 1
ATOM 6507 N N . TRP B 1 419 ? 14.422 12.227 17.984 1 98.38 419 TRP B N 1
ATOM 6508 C CA . TRP B 1 419 ? 15.547 13.078 17.625 1 98.38 419 TRP B CA 1
ATOM 6509 C C . TRP B 1 419 ? 15.953 12.844 16.172 1 98.38 419 TRP B C 1
ATOM 6511 O O . TRP B 1 419 ? 16.188 11.703 15.758 1 98.38 419 TRP B O 1
ATOM 6521 N N . ILE B 1 420 ? 16 13.953 15.344 1 98.12 420 ILE B N 1
ATOM 6522 C CA . ILE B 1 420 ? 16.438 13.828 13.953 1 98.12 420 ILE B CA 1
ATOM 6523 C C . ILE B 1 420 ? 17.609 14.766 13.695 1 98.12 420 ILE B C 1
ATOM 6525 O O . ILE B 1 420 ? 18.234 14.719 12.625 1 98.12 420 ILE B O 1
ATOM 6529 N N . GLY B 1 421 ? 17.969 15.625 14.641 1 97.56 421 GLY B N 1
ATOM 6530 C CA . GLY B 1 421 ? 19.094 16.531 14.555 1 97.56 421 GLY B CA 1
ATOM 6531 C C . GLY B 1 421 ? 18.922 17.609 13.5 1 97.56 421 GLY B C 1
ATOM 6532 O O . GLY B 1 421 ? 19.891 18.016 12.852 1 97.56 421 GLY B O 1
ATOM 6533 N N . ARG B 1 422 ? 17.719 18 13.234 1 96.94 422 ARG B N 1
ATOM 6534 C CA . ARG B 1 422 ? 17.422 18.984 12.195 1 96.94 422 ARG B CA 1
ATOM 6535 C C . ARG B 1 422 ? 16.547 20.109 12.734 1 96.94 422 ARG B C 1
ATOM 6537 O O . ARG B 1 422 ? 15.93 19.969 13.797 1 96.94 422 ARG B O 1
ATOM 6544 N N . GLY B 1 423 ? 16.562 21.266 12.055 1 96.44 423 GLY B N 1
ATOM 6545 C CA . GLY B 1 423 ? 15.641 22.359 12.32 1 96.44 423 GLY B CA 1
ATOM 6546 C C . GLY B 1 423 ? 14.484 22.438 11.336 1 96.44 423 GLY B C 1
ATOM 6547 O O . GLY B 1 423 ? 14.445 21.656 10.375 1 96.44 423 GLY B O 1
ATOM 6548 N N . PRO B 1 424 ? 13.555 23.297 11.625 1 95.88 424 PRO B N 1
ATOM 6549 C CA . PRO B 1 424 ? 12.414 23.453 10.727 1 95.88 424 PRO B CA 1
ATOM 6550 C C . PRO B 1 424 ? 12.797 24.094 9.391 1 95.88 424 PRO B C 1
ATOM 6552 O O . PRO B 1 424 ? 13.766 24.859 9.328 1 95.88 424 PRO B O 1
ATOM 6555 N N . ALA B 1 425 ? 12.047 23.766 8.375 1 92 425 ALA B N 1
ATOM 6556 C CA . ALA B 1 425 ? 12.227 24.438 7.094 1 92 425 ALA B CA 1
ATOM 6557 C C . ALA B 1 425 ? 11.945 25.922 7.215 1 92 425 ALA B C 1
ATOM 6559 O O . ALA B 1 425 ? 11.031 26.344 7.934 1 92 425 ALA B O 1
ATOM 6560 N N . ALA B 1 426 ? 12.711 26.703 6.672 1 69.62 426 ALA B N 1
ATOM 6561 C CA . ALA B 1 426 ? 12.656 28.156 6.777 1 69.62 426 ALA B CA 1
ATOM 6562 C C . ALA B 1 426 ? 11.508 28.734 5.949 1 69.62 426 ALA B C 1
ATOM 6564 O O . ALA B 1 426 ? 11.125 28.156 4.934 1 69.62 426 ALA B O 1
#

Sequence (852 aa):
MSMKILGTLALTSLAWATEYWQTPPGGYRPFGPGYTNGAYPTDFSLAGPPLEAIHDSQTPSTGLAVDSNNRLYLAYPRNSGQTPNNVVVCTSFNDEKPWPNAGIQNCTAGQDPSTCFINVQNIILDNKGRLWVIDSGIPYNATPETGAIFGGAKIMSFDETTGEHLRTYVIPERLLSHRMNMNDLRINTTLGGKSGYAFIPDASTNSSLVTIDLDDGSALRRLFNTSVVRADENYVGSYDGQPIYTWNGTKKGHLTTAADGVALPTSSGNFYWGVLASRRFYYISQEILVDPNKTEDEVLAAVQNPGQCGSEQAGFTADDRGRVYIAASEQNAIYYVDTLKSEVNMTINGDAPGGSGLIPANNYVVKVLARSALIQHADSMAILNGWMYFNTNQLMLSPKFNYDNVDRRRGPFRSYRLWIGRGPAAMSMKILGTLALTSLAWATEYWQTPPGGYRPFGPGYTNGAYPTDFSLAGPPLEAIHDSQTPSTGLAVDSNNRLYLAYPRNSGQTPNNVVVCTSFNDEKPWPNAGIQNCTAGQDPSTCFINVQNIILDNKGRLWVIDSGIPYNATPETGAIFGGAKIMSFDETTGEHLRTYVIPERLLSHRMNMNDLRINTTLGGKSGYAFIPDASTNSSLVTIDLDDGSALRRLFNTSVVRADENYVGSYDGQPIYTWNGTKKGHLTTAADGVALPTSSGNFYWGVLASRRFYYISQEILVDPNKTEDEVLAAVQNPGQCGSEQAGFTADDRGRVYIAASEQNAIYYVDTLKSEVNMTINGDAPGGSGLIPANNYVVKVLARSALIQHADSMAILNGWMYFNTNQLMLSPKFNYDNVDRRRGPFRSYRLWIGRGPAA

Radius of gyration: 29.03 Å; Cα contacts (8 Å, |Δi|>4): 2399; chains: 2; bounding box: 76×92×84 Å

Organism: Exserohilum turcicum (strain 28A) (NCBI:txid671987)

Nearest PDB structures (foldseek):
  2qe8-assembly1_A  TM=8.912E-01  e=4.849E-21  Trichormus variabilis ATCC 29413
  5i5i-assembly1_A  TM=4.757E-01  e=8.370E-06  Shewanella denitrificans OS217
  5i5i-assembly1_B  TM=4.612E-01  e=5.114E-06  Shewanella denitrificans OS217
  1fwx-assembly2_D  TM=4.735E-01  e=1.042E-05  Paracoccus denitrificans
  5i5m-assembly1_B  TM=4.669E-01  e=4.324E-05  Shewanella denitrificans OS217

Solvent-accessible surface area (backbone atoms only — not comparable to full-atom values): 42413 Å² total; per-residue (Å²): 137,83,78,77,76,76,75,76,76,76,74,71,73,71,72,64,81,68,76,58,83,70,52,54,90,89,47,82,61,63,80,27,82,95,48,20,73,28,49,42,60,68,44,58,67,69,42,57,74,73,73,40,80,63,30,47,30,82,59,58,42,41,13,32,25,57,50,99,83,68,43,43,32,39,11,26,47,19,85,90,32,86,49,82,50,24,32,29,35,45,78,47,54,73,41,70,40,53,39,79,40,70,73,40,32,49,64,54,92,89,50,65,42,61,72,30,40,58,20,28,32,24,35,42,61,50,92,80,55,31,33,35,38,36,21,18,9,38,47,49,81,53,46,99,88,46,48,35,39,76,32,20,20,27,38,38,34,21,35,61,86,79,44,46,78,71,53,70,42,54,52,57,67,82,64,39,56,80,44,36,28,46,51,38,76,48,67,40,64,56,53,94,76,58,56,11,35,38,44,29,26,18,29,18,60,44,27,22,39,34,33,32,38,58,69,81,50,50,71,49,81,42,60,66,61,32,79,93,20,25,30,41,82,50,30,28,48,30,52,69,60,37,59,41,40,26,28,63,41,46,35,73,48,50,49,41,45,2,14,34,11,44,28,49,27,26,94,64,58,35,39,35,38,22,17,25,28,33,36,43,40,37,34,31,48,44,69,58,74,70,36,86,84,56,50,70,64,57,48,58,69,54,50,42,68,46,33,37,64,41,24,32,24,56,15,27,29,30,22,53,72,18,32,37,34,36,19,20,32,43,48,20,29,34,31,33,33,62,40,27,26,64,65,39,86,56,51,42,66,85,45,56,53,71,41,79,57,71,49,57,45,87,62,50,56,64,42,75,54,30,26,31,24,54,40,34,34,36,30,22,44,38,45,49,90,21,30,37,35,34,31,16,36,38,62,70,33,29,26,56,33,24,75,62,39,44,68,66,61,40,41,38,25,45,24,34,35,36,82,70,75,40,38,40,32,94,137,84,77,74,76,78,75,78,76,77,74,71,74,72,71,65,82,67,71,58,81,70,49,53,91,88,47,80,60,62,79,28,83,94,49,20,73,30,49,44,60,69,43,59,67,68,42,56,74,74,74,40,81,62,31,47,31,80,58,58,42,42,13,32,28,55,50,98,83,68,44,43,31,40,11,26,49,19,85,89,33,85,50,84,51,23,32,29,36,46,78,47,53,70,41,69,42,53,40,78,39,70,73,39,31,48,64,55,92,91,51,63,42,62,71,29,38,58,19,29,32,25,36,41,62,51,90,81,54,31,31,36,39,36,22,19,10,39,46,50,82,53,44,100,88,47,47,37,40,78,34,21,20,26,39,38,35,22,36,60,87,79,44,46,79,73,51,70,43,54,52,56,68,84,66,39,56,81,44,37,29,46,50,39,76,48,68,38,64,56,51,93,77,58,57,12,35,37,44,30,26,18,28,17,60,44,26,22,40,35,35,31,37,57,69,80,50,52,69,48,82,41,60,66,60,32,80,91,20,24,30,42,83,51,30,28,47,30,51,69,59,38,60,41,38,26,28,64,40,46,36,73,49,49,48,42,44,3,14,34,11,44,30,49,27,26,93,64,59,35,40,34,38,23,16,25,27,33,35,44,40,38,34,30,49,43,69,59,72,70,36,86,84,57,50,69,65,56,48,59,70,54,50,43,68,46,34,38,66,39,24,32,22,56,15,27,30,28,22,54,71,18,31,38,34,35,18,20,31,42,48,20,28,33,30,32,32,62,40,27,24,64,66,40,85,57,53,42,66,82,44,56,54,72,42,80,56,70,50,56,45,89,64,51,57,66,42,73,54,30,28,31,26,56,39,35,34,37,32,23,44,38,46,49,90,22,28,38,37,35,32,17,37,37,61,71,32,30,26,55,34,24,76,62,39,45,68,66,62,40,40,38,25,45,24,34,34,36,83,71,76,39,39,40,33,96

pLDDT: mean 92.34, std 15.3, range [23.94, 98.88]

Secondary structure (DSSP, 8-state):
----------------TT------TTPPPPPSTTTSTT-STT----BSSPPEEEEEESS----EEE-TT--EEEE---TTS--S-SEEEE-SSS-EEESS-SGGGSPPTT--GGGS-S-EEEEEE-TTSEEEEEE----TT--TT--PPTTTSEEEEEETTT--EEEEEEPPGGGGTTT--B---EEESSGGGTT-EEEEEE-SSS-EEEEEETTT--EEEESTT-TTTSPPTT---EETTEE--EEETTEEE-----EEEEE--TTT-EEEEEETTSSBEEEEEHHHHH-TTS-HHHHHHH-B---B-SS-EEEEEEBTTS-EEEEEGGGTEEEEE--BGGG--S-BTTB-TT--SBPPGGG---EEEEE-TT-SSEEEEEEETTEEEEEE--GGGSGGGSGGG-----S-EEEEEEE---PBP-/----------------TT------TTPPPPPSTTTSTT-STT----BSSPPEEEEEESS----EEE-TT--EEEE---TTS--S-SEEEE-SSS-EEESS-SGGGSPPTT--GGGS-S-EEEEEE-TTSEEEEEE----TT--TT--PPTTTSEEEEEETTT--EEEEEEPPGGGGTTT--B---EEESSGGGTT-EEEEEE-SSS-EEEEEETTT--EEEESTT-TTTSPPTT---EETTEE--EEETTEEE-----EEEEE--TTT-EEEEEETTSSBEEEEEHHHHH-TTS-HHHHHHH-B---B-SS-EEEEEEBTTS-EEEEEGGGTEEEEE--BGGG--S-BTTB-TT--SBPPGGG---EEEEE-TT-SSEEEEEEETTEEEEEE--GGGSGGGSGGG-----S-EEEEEEE---PBP-